Protein AF-0000000071654210 (afdb_homodimer)

Foldseek 3Di:
DDDDPDDDDYDDDPDDDDDDDDDDDDDDDDDPDDDPDDPDDPPPDPPPPPQDQDDDDPDDDDDDDDDDDPPVCPPPPPCPPVPSDRDGDDDPVVVLVVLLVVDDPPDDAQWQWKAKVVVGDIDRRPSPLDDDCQFCCNQPQLKFKFKFWQAQQWTFQVVLRLVLRVVLCVLSVADDPDDSVVVVVVQLVRSQNSVARTFMKMKMKTLAGAGNDPDSPRHDHIMIMMITGHDDDDAAFDAWAEEAFPQDDDFQSNQQHRTPPLPSLVVQQVVQVVVPTGGHWYADPVQWTEATSAWWKWFQAPQQEIETEDRRRHHDAPLNVVLLVLCVVCCVVVNHVYYDYYTDGPVRRQNTQWMWTDHNRNHTHTHQYYNNRGRNVSHHDPVSVVSSVSSVCCVVPNDCSGIPGRDHPPPPPD/DDDDPDDPDDPDDPPPDDDDDDDDDDPDDPPPDPPDDDPDDPPPDPPPPPQDQDDDDDDDDDDDDDDDDPPVCPPPPPVPPCPSDRDGDDDPVRVLVVLLVVDDPPDDAQWQWKAKVVVGDMDRRPSPLDDDCQFCCNQPQLKFKFKFWQAQQWTFQVVLRLVLRVVLCVLSVADDPDDSVVVVVVQLVRSQNSVARTFMKMKMKTLAGAGNDPDSPRHDHIMIMMITGHDDDDAAFFAWAEEAFPQDDDFQSNQQHRTPPLPSLVVQQVVQVVVVTGGHWYADPVQWTEATSAWWKWFQAPQQEIETEDRRRHHDAPLNVVLLVLCVVCCVVVNHVYYDYYTDGPVRRQNTQWMWTDHNRNHTHTHQYYNNRGRNVSHHDPVSVVSSVSSVCCVVPNDCSGIPGRDHPPPPPD

Radius of gyration: 34.16 Å; Cα contacts (8 Å, |Δi|>4): 1546; chains: 2; bounding box: 96×134×103 Å

Nearest PDB structures (foldseek):
  5mqz-assembly1_B  TM=9.296E-01  e=2.530E-28  Archaeoglobus fulgidus DSM 4304
  5mr0-assembly1_D  TM=9.181E-01  e=2.196E-27  Archaeoglobus fulgidus DSM 4304
  5cm0-assembly1_A-2  TM=9.389E-01  e=8.541E-26  Geoglobus acetivorans
  8xiy-assembly1_B  TM=8.445E-01  e=4.763E-24  Aspergillus terreus NIH2624
  1i1k-assembly1_A  TM=9.042E-01  e=1.343E-21  Escherichia coli

Structure (mmCIF, N/CA/C/O backbone):
data_AF-0000000071654210-model_v1
#
loop_
_entity.id
_entity.type
_entity.pdbx_description
1 polymer 'D-amino-acid transaminase, chloroplastic'
#
loop_
_atom_site.group_PDB
_atom_site.id
_atom_site.type_symbol
_atom_site.label_atom_id
_atom_site.label_alt_id
_atom_site.label_comp_id
_atom_site.label_asym_id
_atom_site.label_entity_id
_atom_site.label_seq_id
_atom_site.pdbx_PDB_ins_code
_atom_site.Cartn_x
_atom_site.Cartn_y
_atom_site.Cartn_z
_atom_site.occupancy
_atom_site.B_iso_or_equiv
_atom_site.auth_seq_id
_atom_site.auth_comp_id
_atom_site.auth_asym_id
_atom_site.auth_atom_id
_atom_site.pdbx_PDB_model_num
ATOM 1 N N . MET A 1 1 ? -23.156 -65 -15.125 1 17.06 1 MET A N 1
ATOM 2 C CA . MET A 1 1 ? -22.891 -66.188 -14.289 1 17.06 1 MET A CA 1
ATOM 3 C C . MET A 1 1 ? -21.594 -66 -13.516 1 17.06 1 MET A C 1
ATOM 5 O O . MET A 1 1 ? -20.797 -65.125 -13.797 1 17.06 1 MET A O 1
ATOM 9 N N . GLY A 1 2 ? -20.969 -67.25 -13.336 1 17.05 2 GLY A N 1
ATOM 10 C CA . GLY A 1 2 ? -20.312 -67.938 -12.219 1 17.05 2 GLY A CA 1
ATOM 11 C C . GLY A 1 2 ? -18.938 -67.375 -11.922 1 17.05 2 GLY A C 1
ATOM 12 O O . GLY A 1 2 ? -18.781 -66.438 -11.094 1 17.05 2 GLY A O 1
ATOM 13 N N . GLY A 1 3 ? -18 -68.188 -12.242 1 15.52 3 GLY A N 1
ATOM 14 C CA . GLY A 1 3 ? -17.156 -68.875 -11.281 1 15.52 3 GLY A CA 1
ATOM 15 C C . GLY A 1 3 ? -15.961 -68.062 -10.828 1 15.52 3 GLY A C 1
ATOM 16 O O . GLY A 1 3 ? -15.633 -67.062 -11.43 1 15.52 3 GLY A O 1
ATOM 17 N N . ALA A 1 4 ? -15.055 -68.875 -10.125 1 16.25 4 ALA A N 1
ATOM 18 C CA . ALA A 1 4 ? -14.328 -69.125 -8.883 1 16.25 4 ALA A CA 1
ATOM 19 C C . ALA A 1 4 ? -12.867 -68.75 -9 1 16.25 4 ALA A C 1
ATOM 21 O O . ALA A 1 4 ? -12.078 -68.938 -8.07 1 16.25 4 ALA A O 1
ATOM 22 N N . LEU A 1 5 ? -12.336 -68.438 -10.211 1 17 5 LEU A N 1
ATOM 23 C CA . LEU A 1 5 ? -10.984 -68.938 -10.234 1 17 5 LEU A CA 1
ATOM 24 C C . LEU A 1 5 ? -10.141 -68.375 -9.109 1 17 5 LEU A C 1
ATOM 26 O O . LEU A 1 5 ? -9.961 -67.188 -9.039 1 17 5 LEU A O 1
ATOM 30 N N . GLN A 1 6 ? -9.922 -69.188 -8.109 1 16.11 6 GLN A N 1
ATOM 31 C CA . GLN A 1 6 ? -9.406 -69.125 -6.742 1 16.11 6 GLN A CA 1
ATOM 32 C C . GLN A 1 6 ? -7.938 -68.688 -6.719 1 16.11 6 GLN A C 1
ATOM 34 O O . GLN A 1 6 ? -7.559 -67.812 -5.965 1 16.11 6 GLN A O 1
ATOM 39 N N . PRO A 1 7 ? -6.938 -69.688 -6.98 1 15.55 7 PRO A N 1
ATOM 40 C CA . PRO A 1 7 ? -6.156 -70.125 -5.828 1 15.55 7 PRO A CA 1
ATOM 41 C C . PRO A 1 7 ? -4.996 -69.188 -5.492 1 15.55 7 PRO A C 1
ATOM 43 O O . PRO A 1 7 ? -4.688 -68.312 -6.27 1 15.55 7 PRO A O 1
ATOM 46 N N . LYS A 1 8 ? -3.871 -70 -5.129 1 16.58 8 LYS A N 1
ATOM 47 C CA . LYS A 1 8 ? -3.102 -70.188 -3.902 1 16.58 8 LYS A CA 1
ATOM 48 C C . LYS A 1 8 ? -1.84 -69.312 -3.902 1 16.58 8 LYS A C 1
ATOM 50 O O . LYS A 1 8 ? -1.583 -68.562 -2.947 1 16.58 8 LYS A O 1
ATOM 55 N N . PRO A 1 9 ? -0.478 -69.938 -4.277 1 15.3 9 PRO A N 1
ATOM 56 C CA . PRO A 1 9 ? 0.42 -70.312 -3.189 1 15.3 9 PRO A CA 1
ATOM 57 C C . PRO A 1 9 ? 1.527 -69.312 -2.938 1 15.3 9 PRO A C 1
ATOM 59 O O . PRO A 1 9 ? 1.704 -68.812 -1.807 1 15.3 9 PRO A O 1
ATOM 62 N N . ASN A 1 10 ? 2.789 -69.562 -3.502 1 15.08 10 ASN A N 1
ATOM 63 C CA . ASN A 1 10 ? 3.947 -70.125 -2.812 1 15.08 10 ASN A CA 1
ATOM 64 C C . ASN A 1 10 ? 4.938 -69.062 -2.408 1 15.08 10 ASN A C 1
ATOM 66 O O . ASN A 1 10 ? 4.82 -67.938 -2.85 1 15.08 10 ASN A O 1
ATOM 70 N N . ALA A 1 11 ? 6.328 -69.125 -2.955 1 15.46 11 ALA A N 1
ATOM 71 C CA . ALA A 1 11 ? 7.496 -69.625 -2.229 1 15.46 11 ALA A CA 1
ATOM 72 C C . ALA A 1 11 ? 8.352 -68.438 -1.712 1 15.46 11 ALA A C 1
ATOM 74 O O . ALA A 1 11 ? 8.664 -68.375 -0.52 1 15.46 11 ALA A O 1
ATOM 75 N N . MET A 1 12 ? 9.531 -68.125 -2.379 1 16.03 12 MET A N 1
ATOM 76 C CA . MET A 1 12 ? 10.812 -68.438 -1.776 1 16.03 12 MET A CA 1
ATOM 77 C C . MET A 1 12 ? 11.352 -67.312 -0.93 1 16.03 12 MET A C 1
ATOM 79 O O . MET A 1 12 ? 11.219 -66.125 -1.306 1 16.03 12 MET A O 1
ATOM 83 N N . PRO A 1 13 ? 11.82 -67.625 0.322 1 17.25 13 PRO A N 1
ATOM 84 C CA . PRO A 1 13 ? 12.289 -67 1.553 1 17.25 13 PRO A CA 1
ATOM 85 C C . PRO A 1 13 ? 13.633 -66.25 1.373 1 17.25 13 PRO A C 1
ATOM 87 O O . PRO A 1 13 ? 14.141 -65.688 2.314 1 17.25 13 PRO A O 1
ATOM 90 N N . LEU A 1 14 ? 14.055 -65.938 0.169 1 16.52 14 LEU A N 1
ATOM 91 C CA . LEU A 1 14 ? 15.508 -66 0.248 1 16.52 14 LEU A CA 1
ATOM 92 C C . LEU A 1 14 ? 16.047 -65.188 1.408 1 16.52 14 LEU A C 1
ATOM 94 O O . LEU A 1 14 ? 15.719 -64 1.553 1 16.52 14 LEU A O 1
ATOM 98 N N . SER A 1 15 ? 16.828 -65.938 2.258 1 15.2 15 SER A N 1
ATOM 99 C CA . SER A 1 15 ? 17.453 -65.875 3.576 1 15.2 15 SER A CA 1
ATOM 100 C C . SER A 1 15 ? 18.531 -64.812 3.67 1 15.2 15 SER A C 1
ATOM 102 O O . SER A 1 15 ? 18.688 -64.188 4.723 1 15.2 15 SER A O 1
ATOM 104 N N . LEU A 1 16 ? 19.438 -64.688 2.693 1 15.55 16 LEU A N 1
ATOM 105 C CA . LEU A 1 16 ? 20.734 -65.062 3.223 1 15.55 16 LEU A CA 1
ATOM 106 C C . LEU A 1 16 ? 21.219 -64.062 4.258 1 15.55 16 LEU A C 1
ATOM 108 O O . LEU A 1 16 ? 20.75 -62.938 4.301 1 15.55 16 LEU A O 1
ATOM 112 N N . VAL A 1 17 ? 22.594 -63.781 4.172 1 15.71 17 VAL A N 1
ATOM 113 C CA . VAL A 1 17 ? 23.75 -64.062 5.016 1 15.71 17 VAL A CA 1
ATOM 114 C C . VAL A 1 17 ? 24.047 -62.844 5.891 1 15.71 17 VAL A C 1
ATOM 116 O O . VAL A 1 17 ? 23.672 -61.719 5.547 1 15.71 17 VAL A O 1
ATOM 119 N N . SER A 1 18 ? 25.031 -63 6.816 1 14.62 18 SER A N 1
ATOM 120 C CA . SER A 1 18 ? 25.391 -62.938 8.227 1 14.62 18 SER A CA 1
ATOM 121 C C . SER A 1 18 ? 26.094 -61.625 8.562 1 14.62 18 SER A C 1
ATOM 123 O O . SER A 1 18 ? 25.703 -60.938 9.5 1 14.62 18 SER A O 1
ATOM 125 N N . LYS A 1 19 ? 27.562 -61.656 8.336 1 15.91 19 LYS A N 1
ATOM 126 C CA . LYS A 1 19 ? 28.438 -61.656 9.508 1 15.91 19 LYS A CA 1
ATOM 127 C C . LYS A 1 19 ? 28.562 -60.25 10.102 1 15.91 19 LYS A C 1
ATOM 129 O O . LYS A 1 19 ? 28.422 -59.25 9.398 1 15.91 19 LYS A O 1
ATOM 134 N N . PRO A 1 20 ? 29.391 -60.188 11.258 1 16.3 20 PRO A N 1
ATOM 135 C CA . PRO A 1 20 ? 29.422 -59.5 12.547 1 16.3 20 PRO A CA 1
ATOM 136 C C . PRO A 1 20 ? 30.266 -58.25 12.516 1 16.3 20 PRO A C 1
ATOM 138 O O . PRO A 1 20 ? 30.172 -57.406 13.422 1 16.3 20 PRO A O 1
ATOM 141 N N . PHE A 1 21 ? 30.938 -57.781 11.453 1 16.17 21 PHE A N 1
ATOM 142 C CA . PHE A 1 21 ? 32.344 -57.594 11.797 1 16.17 21 PHE A CA 1
ATOM 143 C C . PHE A 1 21 ? 32.5 -56.531 12.891 1 16.17 21 PHE A C 1
ATOM 145 O O . PHE A 1 21 ? 31.641 -55.656 13.016 1 16.17 21 PHE A O 1
ATOM 152 N N . LEU A 1 22 ? 33.75 -56.5 13.359 1 16.22 22 LEU A N 1
ATOM 153 C CA . LEU A 1 22 ? 34.594 -56.344 14.547 1 16.22 22 LEU A CA 1
ATOM 154 C C . LEU A 1 22 ? 34.781 -54.875 14.891 1 16.22 22 LEU A C 1
ATOM 156 O O . LEU A 1 22 ? 34.781 -54 14.008 1 16.22 22 LEU A O 1
ATOM 160 N N . SER A 1 23 ? 35 -54.594 16.25 1 16.67 23 SER A N 1
ATOM 161 C CA . SER A 1 23 ? 34.906 -53.625 17.312 1 16.67 23 SER A CA 1
ATOM 162 C C . SER A 1 23 ? 36.094 -52.656 17.281 1 16.67 23 SER A C 1
ATOM 164 O O . SER A 1 23 ? 36.125 -51.656 18 1 16.67 23 SER A O 1
ATOM 166 N N . PRO A 1 24 ? 37.062 -52.594 16.266 1 16.7 24 PRO A N 1
ATOM 167 C CA . PRO A 1 24 ? 38.281 -52.531 17.062 1 16.7 24 PRO A CA 1
ATOM 168 C C . PRO A 1 24 ? 38.344 -51.25 17.891 1 16.7 24 PRO A C 1
ATOM 170 O O . PRO A 1 24 ? 37.719 -50.25 17.547 1 16.7 24 PRO A O 1
ATOM 173 N N . PRO A 1 25 ? 39.219 -51.406 19.016 1 16.83 25 PRO A N 1
ATOM 174 C CA . PRO A 1 25 ? 39.375 -50.75 20.328 1 16.83 25 PRO A CA 1
ATOM 175 C C . PRO A 1 25 ? 39.906 -49.344 20.234 1 16.83 25 PRO A C 1
ATOM 177 O O . PRO A 1 25 ? 39.281 -48.406 20.734 1 16.83 25 PRO A O 1
ATOM 180 N N . PHE A 1 26 ? 41.219 -49.188 20.734 1 16.25 26 PHE A N 1
ATOM 181 C CA . PHE A 1 26 ? 41.75 -48.625 21.969 1 16.25 26 PHE A CA 1
ATOM 182 C C . PHE A 1 26 ? 42.406 -47.281 21.703 1 16.25 26 PHE A C 1
ATOM 184 O O . PHE A 1 26 ? 42.5 -46.438 22.594 1 16.25 26 PHE A O 1
ATOM 191 N N . LEU A 1 27 ? 42.969 -47 20.5 1 16.14 27 LEU A N 1
ATOM 192 C CA . LEU A 1 27 ? 44.312 -46.594 20.797 1 16.14 27 LEU A CA 1
ATOM 193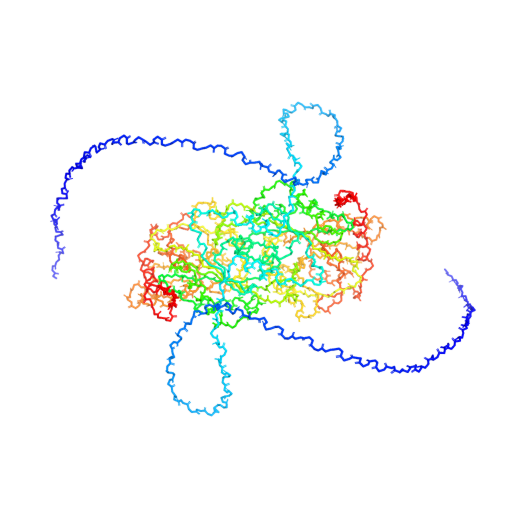 C C . LEU A 1 27 ? 44.344 -45.25 21.516 1 16.14 27 LEU A C 1
ATOM 195 O O . LEU A 1 27 ? 43.438 -44.438 21.328 1 16.14 27 LEU A O 1
ATOM 199 N N . GLN A 1 28 ? 45.656 -44.906 21.953 1 15.33 28 GLN A N 1
ATOM 200 C CA . GLN A 1 28 ? 46.438 -44.344 23.031 1 15.33 28 GLN A CA 1
ATOM 201 C C . GLN A 1 28 ? 46.5 -42.812 22.922 1 15.33 28 GLN A C 1
ATOM 203 O O . GLN A 1 28 ? 46.188 -42.125 23.875 1 15.33 28 GLN A O 1
ATOM 208 N N . ARG A 1 29 ? 47.875 -42.344 22.766 1 15.48 29 ARG A N 1
ATOM 209 C CA . ARG A 1 29 ? 48.688 -41.625 23.75 1 15.48 29 ARG A CA 1
ATOM 210 C C . ARG A 1 29 ? 48.5 -40.125 23.625 1 15.48 29 ARG A C 1
ATOM 212 O O . ARG A 1 29 ? 48.219 -39.438 24.625 1 15.48 29 ARG A O 1
ATOM 219 N N . SER A 1 30 ? 49.406 -39.531 22.781 1 15.34 30 SER A N 1
ATOM 220 C CA . SER A 1 30 ? 50.5 -38.719 23.312 1 15.34 30 SER A CA 1
ATOM 221 C C . SER A 1 30 ? 50.125 -37.219 23.328 1 15.34 30 SER A C 1
ATOM 223 O O . SER A 1 30 ? 49.312 -36.781 22.5 1 15.34 30 SER A O 1
ATOM 225 N N . LYS A 1 31 ? 50.75 -36.594 24.359 1 17.05 31 LYS A N 1
ATOM 226 C CA . LYS A 1 31 ? 50.719 -35.344 25.125 1 17.05 31 LYS A CA 1
ATOM 227 C C . LYS A 1 31 ? 51.25 -34.156 24.297 1 17.05 31 LYS A C 1
ATOM 229 O O . LYS A 1 31 ? 51.438 -33.062 24.828 1 17.05 31 LYS A O 1
ATOM 234 N N . LEU A 1 32 ? 51.156 -34.156 22.938 1 17.84 32 LEU A N 1
ATOM 235 C CA . LEU A 1 32 ? 52.188 -33.188 22.609 1 17.84 32 LEU A CA 1
ATOM 236 C C . LEU A 1 32 ? 51.875 -31.828 23.219 1 17.84 32 LEU A C 1
ATOM 238 O O . LEU A 1 32 ? 50.812 -31.266 23.016 1 17.84 32 LEU A O 1
ATOM 242 N N . PRO A 1 33 ? 52.781 -31.453 24.156 1 16.56 33 PRO A N 1
ATOM 243 C CA . PRO A 1 33 ? 52.656 -30.297 25.047 1 16.56 33 PRO A CA 1
ATOM 244 C C . PRO A 1 33 ? 52.719 -28.969 24.312 1 16.56 33 PRO A C 1
ATOM 246 O O . PRO A 1 33 ? 52.062 -28 24.734 1 16.56 33 PRO A O 1
ATOM 249 N N . SER A 1 34 ? 53.406 -28.891 23.141 1 19.02 34 SER A N 1
ATOM 250 C CA . SER A 1 34 ? 54.375 -27.812 23.328 1 19.02 34 SER A CA 1
ATOM 251 C C . SER A 1 34 ? 53.688 -26.469 23.469 1 19.02 34 SER A C 1
ATOM 253 O O . SER A 1 34 ? 52.594 -26.266 22.938 1 19.02 34 SER A O 1
ATOM 255 N N . GLN A 1 35 ? 54.375 -25.594 24.156 1 18.14 35 GLN A N 1
ATOM 256 C CA . GLN A 1 35 ? 54.281 -24.375 24.938 1 18.14 35 GLN A CA 1
ATOM 257 C C . GLN A 1 35 ? 54.188 -23.141 24.047 1 18.14 35 GLN A C 1
ATOM 259 O O . GLN A 1 35 ? 54.094 -22.016 24.531 1 18.14 35 GLN A O 1
ATOM 264 N N . LEU A 1 36 ? 53.875 -23.312 22.734 1 20.39 36 LEU A N 1
ATOM 265 C CA . LEU A 1 36 ? 54.5 -22.094 22.219 1 20.39 36 LEU A CA 1
ATOM 266 C C . LEU A 1 36 ? 53.844 -20.859 22.828 1 20.39 36 LEU A C 1
ATOM 268 O O . LEU A 1 36 ? 52.625 -20.844 23.078 1 20.39 36 LEU A O 1
ATOM 272 N N . PRO A 1 37 ? 54.75 -19.875 23.141 1 20.47 37 PRO A N 1
ATOM 273 C CA . PRO A 1 37 ? 54.594 -18.672 23.969 1 20.47 37 PRO A CA 1
ATOM 274 C C . PRO A 1 37 ? 53.625 -17.672 23.359 1 20.47 37 PRO A C 1
ATOM 276 O O . PRO A 1 37 ? 53.344 -17.703 22.156 1 20.47 37 PRO A O 1
ATOM 279 N N . PRO A 1 38 ? 52.969 -16.938 24.188 1 20.91 38 PRO A N 1
ATOM 280 C CA . PRO A 1 38 ? 51.781 -16.062 24.062 1 20.91 38 PRO A CA 1
ATOM 281 C C . PRO A 1 38 ? 52.094 -14.789 23.281 1 20.91 38 PRO A C 1
ATOM 283 O O . PRO A 1 38 ? 53.062 -14.086 23.578 1 20.91 38 PRO A O 1
ATOM 286 N N . PRO A 1 39 ? 52.125 -14.891 21.906 1 21.27 39 PRO A N 1
ATOM 287 C CA . PRO A 1 39 ? 52.656 -13.625 21.375 1 21.27 39 PRO A CA 1
ATOM 288 C C . PRO A 1 39 ? 51.969 -12.414 22 1 21.27 39 PRO A C 1
ATOM 290 O O . PRO A 1 39 ? 50.844 -12.516 22.5 1 21.27 39 PRO A O 1
ATOM 293 N N . PRO A 1 40 ? 52.75 -11.289 22.062 1 19.41 40 PRO A N 1
ATOM 294 C CA . PRO A 1 40 ? 52.562 -10.039 22.797 1 19.41 40 PRO A CA 1
ATOM 295 C C . PRO A 1 40 ? 51.344 -9.242 22.297 1 19.41 40 PRO A C 1
ATOM 297 O O . PRO A 1 40 ? 50.906 -9.414 21.156 1 19.41 40 PRO A O 1
ATOM 300 N N . ARG A 1 41 ? 50.688 -8.484 23.172 1 18.78 41 ARG A N 1
ATOM 301 C CA . ARG A 1 41 ? 49.438 -7.723 23.375 1 18.78 41 ARG A CA 1
ATOM 302 C C . ARG A 1 41 ? 49.469 -6.441 22.547 1 18.78 41 ARG A C 1
ATOM 304 O O . ARG A 1 41 ? 50.25 -5.531 22.812 1 18.78 41 ARG A O 1
ATOM 311 N N . LEU A 1 42 ? 49.75 -6.516 21.219 1 19.05 42 LEU A N 1
ATOM 312 C CA . LEU A 1 42 ? 49.844 -5.137 20.75 1 19.05 42 LEU A CA 1
ATOM 313 C C . LEU A 1 42 ? 48.562 -4.363 21.047 1 19.05 42 LEU A C 1
ATOM 315 O O . LEU A 1 42 ? 47.469 -4.879 20.859 1 19.05 42 LEU A O 1
ATOM 319 N N . ARG A 1 43 ? 48.688 -3.256 21.812 1 18.73 43 ARG A N 1
ATOM 320 C CA . ARG A 1 43 ? 47.781 -2.234 22.359 1 18.73 43 ARG A CA 1
ATOM 321 C C . ARG A 1 43 ? 47.125 -1.436 21.234 1 18.73 43 ARG A C 1
ATOM 323 O O . ARG A 1 43 ? 47.812 -0.742 20.484 1 18.73 43 ARG A O 1
ATOM 330 N N . ILE A 1 44 ? 46.406 -2.096 20.312 1 19.34 44 ILE A N 1
ATOM 331 C CA . ILE A 1 44 ? 45.906 -1.124 19.359 1 19.34 44 ILE A CA 1
ATOM 332 C C . ILE A 1 44 ? 45.031 -0.1 20.062 1 19.34 44 ILE A C 1
ATOM 334 O O . ILE A 1 44 ? 44.188 -0.465 20.875 1 19.34 44 ILE A O 1
ATOM 338 N N . SER A 1 45 ? 45.469 1.157 20.109 1 19.56 45 SER A N 1
ATOM 339 C CA . SER A 1 45 ? 44.938 2.426 20.578 1 19.56 45 SER A CA 1
ATOM 340 C C . SER A 1 45 ? 43.594 2.75 19.891 1 19.56 45 SER A C 1
ATOM 342 O O . SER A 1 45 ? 43.531 2.711 18.656 1 19.56 45 SER A O 1
ATOM 344 N N . SER A 1 46 ? 42.5 2.322 20.438 1 20.27 46 SER A N 1
ATOM 345 C CA . SER A 1 46 ? 41.125 2.582 20 1 20.27 46 SER A CA 1
ATOM 346 C C . SER A 1 46 ? 40.812 4.078 19.969 1 20.27 46 SER A C 1
ATOM 348 O O . SER A 1 46 ? 40.938 4.766 20.984 1 20.27 46 SER A O 1
ATOM 350 N N . SER A 1 47 ? 41.25 4.719 18.906 1 20.72 47 SER A N 1
ATOM 351 C CA . SER A 1 47 ? 40.812 6.105 18.781 1 20.72 47 SER A CA 1
ATOM 352 C C . SER A 1 47 ? 39.281 6.211 18.797 1 20.72 47 SER A C 1
ATOM 354 O O . SER A 1 47 ? 38.625 5.57 18 1 20.72 47 SER A O 1
ATOM 356 N N . SER A 1 48 ? 38.688 6.379 19.953 1 21.69 48 SER A N 1
ATOM 357 C CA . SER A 1 48 ? 37.281 6.594 20.266 1 21.69 48 SER A CA 1
ATOM 358 C C . SER A 1 48 ? 36.719 7.801 19.516 1 21.69 48 SER A C 1
ATOM 360 O O . SER A 1 48 ? 37.188 8.922 19.703 1 21.69 48 SER A O 1
ATOM 362 N N . SER A 1 49 ? 36.406 7.664 18.25 1 23.03 49 SER A N 1
ATOM 363 C CA . SER A 1 49 ? 35.656 8.781 17.641 1 23.03 49 SER A CA 1
ATOM 364 C C . SER A 1 49 ? 34.406 9.109 18.438 1 23.03 49 SER A C 1
ATOM 366 O O . SER A 1 49 ? 33.594 8.227 18.719 1 23.03 49 SER A O 1
ATOM 368 N N . SER A 1 50 ? 34.406 10.102 19.281 1 24.33 50 SER A N 1
ATOM 369 C CA . SER A 1 50 ? 33.406 10.695 20.156 1 24.33 50 SER A CA 1
ATOM 370 C C . SER A 1 50 ? 32.188 11.125 19.375 1 24.33 50 SER A C 1
ATOM 372 O O . SER A 1 50 ? 32.25 12.023 18.547 1 24.33 50 SER A O 1
ATOM 374 N N . SER A 1 51 ? 31.312 10.172 18.984 1 29.5 51 SER A N 1
ATOM 375 C CA . SER A 1 51 ? 30 10.578 18.469 1 29.5 51 SER A CA 1
ATOM 376 C C . SER A 1 51 ? 29.266 11.461 19.469 1 29.5 51 SER A C 1
ATOM 378 O O . SER A 1 51 ? 29.094 11.094 20.625 1 29.5 51 SER A O 1
ATOM 380 N N . SER A 1 52 ? 29.266 12.758 19.297 1 28.25 52 SER A N 1
ATOM 381 C CA . SER A 1 52 ? 28.703 13.805 20.141 1 28.25 52 SER A CA 1
ATOM 382 C C . SER A 1 52 ? 27.219 13.594 20.359 1 28.25 52 SER A C 1
ATOM 384 O O . SER A 1 52 ? 26.438 13.531 19.391 1 28.25 52 SER A O 1
ATOM 386 N N . CYS A 1 53 ? 26.875 12.797 21.328 1 33.41 53 CYS A N 1
ATOM 387 C CA . CYS A 1 53 ? 25.5 12.688 21.781 1 33.41 53 CYS A CA 1
ATOM 388 C C . CYS A 1 53 ? 24.969 14.031 22.281 1 33.41 53 CYS A C 1
ATOM 390 O O . CYS A 1 53 ? 25.641 14.711 23.062 1 33.41 53 CYS A O 1
ATOM 392 N N . LEU A 1 54 ? 24.062 14.664 21.719 1 30.73 54 LEU A N 1
ATOM 393 C CA . LEU A 1 54 ? 23.484 15.93 22.141 1 30.73 54 LEU A CA 1
ATOM 394 C C . LEU A 1 54 ? 22.734 15.758 23.469 1 30.73 54 LEU A C 1
ATOM 396 O O . LEU A 1 54 ? 21.844 14.914 23.578 1 30.73 54 LEU A O 1
ATOM 400 N N . PRO A 1 55 ? 23.281 16.062 24.625 1 28.69 55 PRO A N 1
ATOM 401 C CA . PRO A 1 55 ? 22.672 15.891 25.938 1 28.69 55 PRO A CA 1
ATOM 402 C C . PRO A 1 55 ? 21.391 16.719 26.109 1 28.69 55 PRO A C 1
ATOM 404 O O . PRO A 1 55 ? 21.406 17.938 25.875 1 28.69 55 PRO A O 1
ATOM 407 N N . PHE A 1 56 ? 20.172 16.25 25.828 1 29.5 56 PHE A N 1
ATOM 408 C CA . PHE A 1 56 ? 18.953 17 26.078 1 29.5 56 PHE A CA 1
ATOM 409 C C . PHE A 1 56 ? 18.609 16.984 27.562 1 29.5 56 PHE A C 1
ATOM 411 O O . PHE A 1 56 ? 18.562 15.922 28.188 1 29.5 56 PHE A O 1
ATOM 418 N N . ALA A 1 57 ? 18.719 18.109 28.328 1 24.7 57 ALA A N 1
ATOM 419 C CA . ALA A 1 57 ? 18.453 18.328 29.75 1 24.7 57 ALA A CA 1
ATOM 420 C C . ALA A 1 57 ? 16.969 18.203 30.062 1 24.7 57 ALA A C 1
ATOM 422 O O . ALA A 1 57 ? 16.156 18.953 29.531 1 24.7 57 ALA A O 1
ATOM 423 N N . ALA A 1 58 ? 16.438 17.016 30.406 1 28.05 58 ALA A N 1
ATOM 424 C CA . ALA A 1 58 ? 15.055 16.781 30.844 1 28.05 58 ALA A CA 1
ATOM 425 C C . ALA A 1 58 ? 14.781 17.484 32.188 1 28.05 58 ALA A C 1
ATOM 427 O O . ALA A 1 58 ? 15.531 17.297 33.156 1 28.05 58 ALA A O 1
ATOM 428 N N . SER A 1 59 ? 14 18.547 32.219 1 22.86 59 SER A N 1
ATOM 429 C CA . SER A 1 59 ? 13.602 19.25 33.438 1 22.86 59 SER A CA 1
ATOM 430 C C . SER A 1 59 ? 12.695 18.391 34.312 1 22.86 59 SER A C 1
ATOM 432 O O . SER A 1 59 ? 11.773 17.75 33.812 1 22.86 59 SER A O 1
ATOM 434 N N . THR A 1 60 ? 13.086 17.938 35.469 1 23.39 60 THR A N 1
ATOM 435 C CA . THR A 1 60 ? 12.516 17.109 36.531 1 23.39 60 THR A CA 1
ATOM 436 C C . THR A 1 60 ? 11.289 17.781 37.156 1 23.39 60 THR A C 1
ATOM 438 O O . THR A 1 60 ? 11.391 18.859 37.719 1 23.39 60 THR A O 1
ATOM 441 N N . ALA A 1 61 ? 9.961 17.562 36.625 1 22.05 61 ALA A N 1
ATOM 442 C CA . ALA A 1 61 ? 8.758 18.062 37.281 1 22.05 61 ALA A CA 1
ATOM 443 C C . ALA A 1 61 ? 8.516 17.344 38.594 1 22.05 61 ALA A C 1
ATOM 445 O O . ALA A 1 61 ? 8.602 16.109 38.656 1 22.05 61 ALA A O 1
ATOM 446 N N . THR A 1 62 ? 8.469 17.969 39.75 1 21.41 62 THR A N 1
ATOM 447 C CA . THR A 1 62 ? 8.328 17.656 41.188 1 21.41 62 THR A CA 1
ATOM 448 C C . THR A 1 62 ? 6.941 17.078 41.469 1 21.41 62 THR A C 1
ATOM 450 O O . THR A 1 62 ? 5.93 17.75 41.281 1 21.41 62 THR A O 1
ATOM 453 N N . THR A 1 63 ? 6.711 15.703 41.281 1 21.17 63 THR A N 1
ATOM 454 C CA . THR A 1 63 ? 5.469 15.016 41.625 1 21.17 63 THR A CA 1
ATOM 455 C C . THR A 1 63 ? 5.188 15.109 43.125 1 21.17 63 THR A C 1
ATOM 457 O O . THR A 1 63 ? 6.055 14.812 43.938 1 21.17 63 THR A O 1
ATOM 460 N N . ILE A 1 64 ? 4.086 15.711 43.531 1 19.91 64 ILE A N 1
ATOM 461 C CA . ILE A 1 64 ? 3.545 15.875 44.875 1 19.91 64 ILE A CA 1
ATOM 462 C C . ILE A 1 64 ? 3.096 14.523 45.406 1 19.91 64 ILE A C 1
ATOM 464 O O . ILE A 1 64 ? 2.475 13.734 44.688 1 19.91 64 ILE A O 1
ATOM 468 N N . ASN A 1 65 ? 3.381 14.055 46.75 1 20.22 65 ASN A N 1
ATOM 469 C CA . ASN A 1 65 ? 3.6 12.906 47.625 1 20.22 65 ASN A CA 1
ATOM 470 C C . ASN A 1 65 ? 2.279 12.305 48.094 1 20.22 65 ASN A C 1
ATOM 472 O O . ASN A 1 65 ? 2.271 11.398 48.938 1 20.22 65 ASN A O 1
ATOM 476 N N . GLY A 1 66 ? 1 12.734 47.844 1 18.91 66 GLY A N 1
ATOM 477 C CA . GLY A 1 66 ? 0.201 12.461 49.031 1 18.91 66 GLY A CA 1
ATOM 478 C C . GLY A 1 66 ? -0.036 10.977 49.25 1 18.91 66 GLY A C 1
ATOM 479 O O . GLY A 1 66 ? 0.171 10.477 50.344 1 18.91 66 GLY A O 1
ATOM 480 N N . PHE A 1 67 ? -1.15 10.273 48.719 1 20.98 67 PHE A N 1
ATOM 481 C CA . PHE A 1 67 ? -2.031 9.344 49.406 1 20.98 67 PHE A CA 1
ATOM 482 C C . PHE A 1 67 ? -1.43 7.941 49.438 1 20.98 67 PHE A C 1
ATOM 484 O O . PHE A 1 67 ? -0.857 7.492 48.438 1 20.98 67 PHE A O 1
ATOM 491 N N . SER A 1 68 ? -1.303 7.227 50.688 1 21.31 68 SER A N 1
ATOM 492 C CA . SER A 1 68 ? -0.589 6.125 51.312 1 21.31 68 SER A CA 1
ATOM 493 C C . SER A 1 68 ? -1.105 4.777 50.812 1 21.31 68 SER A C 1
ATOM 495 O O . SER A 1 68 ? -0.674 3.727 51.312 1 21.31 68 SER A O 1
ATOM 497 N N . ASN A 1 69 ? -2.311 4.656 50.25 1 24.41 69 ASN A N 1
ATOM 498 C CA . ASN A 1 69 ? -2.883 3.324 50.406 1 24.41 69 ASN A CA 1
ATOM 499 C C . ASN A 1 69 ? -1.933 2.242 49.906 1 24.41 69 ASN A C 1
ATOM 501 O O . ASN A 1 69 ? -1.144 2.48 48.969 1 24.41 69 ASN A O 1
ATOM 505 N N . PHE A 1 70 ? -1.918 1.078 50.625 1 23.03 70 PHE A N 1
ATOM 506 C CA . PHE A 1 70 ? -1.027 -0.074 50.719 1 23.03 70 PHE A CA 1
ATOM 507 C C . PHE A 1 70 ? -0.964 -0.805 49.375 1 23.03 70 PHE A C 1
ATOM 509 O O . PHE A 1 70 ? -1.472 -1.921 49.25 1 23.03 70 PHE A O 1
ATOM 516 N N . ILE A 1 71 ? -1.687 -0.286 48.375 1 23.66 71 ILE A N 1
ATOM 517 C CA . ILE A 1 71 ? -1.683 -1.2 47.219 1 23.66 71 ILE A CA 1
ATOM 518 C C . ILE A 1 71 ? -0.257 -1.672 46.938 1 23.66 71 ILE A C 1
ATOM 520 O O . ILE A 1 71 ? 0.675 -0.865 46.906 1 23.66 71 ILE A O 1
ATOM 524 N N . SER A 1 72 ? -0.058 -2.984 47.406 1 25.39 72 SER A N 1
ATOM 525 C CA . SER A 1 72 ? 1.209 -3.627 47.062 1 25.39 72 SER A CA 1
ATOM 526 C C . SER A 1 72 ? 1.747 -3.127 45.719 1 25.39 72 SER A C 1
ATOM 528 O O . SER A 1 72 ? 1.12 -3.328 44.688 1 25.39 72 SER A O 1
ATOM 530 N N . HIS A 1 73 ? 2.191 -1.914 45.781 1 24.12 73 HIS A N 1
ATOM 531 C CA . HIS A 1 73 ? 2.744 -1.098 44.688 1 24.12 73 HIS A CA 1
ATOM 532 C C . HIS A 1 73 ? 3.893 -1.813 44 1 24.12 73 HIS A C 1
ATOM 534 O O . HIS A 1 73 ? 4.988 -1.927 44.562 1 24.12 73 HIS A O 1
ATOM 540 N N . GLN A 1 74 ? 3.508 -3.123 43.438 1 26.05 74 GLN A N 1
ATOM 541 C CA . GLN A 1 74 ? 4.625 -3.512 42.594 1 26.05 74 GLN A CA 1
ATOM 542 C C . GLN A 1 74 ? 5.297 -2.289 41.969 1 26.05 74 GLN A C 1
ATOM 544 O O . GLN A 1 74 ? 4.617 -1.393 41.469 1 26.05 74 GLN A O 1
ATOM 549 N N . GLN A 1 75 ? 6.41 -1.923 42.562 1 27.09 75 GLN A N 1
ATOM 550 C CA . GLN A 1 75 ? 7.184 -0.773 42.094 1 27.09 75 GLN A CA 1
ATOM 551 C C . GLN A 1 75 ? 7.168 -0.665 40.594 1 27.09 75 GLN A C 1
ATOM 553 O O . GLN A 1 75 ? 7.355 -1.661 39.875 1 27.09 75 GLN A O 1
ATOM 558 N N . PRO A 1 76 ? 6.273 0.24 40.062 1 30.66 76 PRO A N 1
ATOM 559 C CA . PRO A 1 76 ? 6.484 0.468 38.625 1 30.66 76 PRO A CA 1
ATOM 560 C C . PRO A 1 76 ? 7.953 0.385 38.25 1 30.66 76 PRO A C 1
ATOM 562 O O . PRO A 1 76 ? 8.82 0.89 38.938 1 30.66 76 PRO A O 1
ATOM 565 N N . GLY A 1 77 ? 8.367 -0.859 37.781 1 31.52 77 GLY A N 1
ATOM 566 C CA . GLY A 1 77 ? 9.742 -0.949 37.312 1 31.52 77 GLY A CA 1
ATOM 567 C C . GLY A 1 77 ? 10.312 0.386 36.875 1 31.52 77 GLY A C 1
ATOM 568 O O . GLY A 1 77 ? 9.57 1.272 36.438 1 31.52 77 GLY A O 1
ATOM 569 N N . GLU A 1 78 ? 11.352 0.822 37.5 1 32.38 78 GLU A N 1
ATOM 570 C CA . GLU A 1 78 ? 12.102 2.021 37.156 1 32.38 78 GLU A CA 1
ATOM 571 C C . GLU A 1 78 ? 12.055 2.289 35.656 1 32.38 78 GLU A C 1
ATOM 573 O O . GLU A 1 78 ? 12.328 1.394 34.844 1 32.38 78 GLU A O 1
ATOM 578 N N . ASP A 1 79 ? 11.062 3.027 35.25 1 33.66 79 ASP A N 1
ATOM 579 C CA . ASP A 1 79 ? 11.148 3.709 33.969 1 33.66 79 ASP A CA 1
ATOM 580 C C . ASP A 1 79 ? 12.594 4.062 33.625 1 33.66 79 ASP A C 1
ATOM 582 O O . ASP A 1 79 ? 13.008 5.215 33.781 1 33.66 79 ASP A O 1
ATOM 586 N N . LYS A 1 80 ? 13.5 3.318 34.375 1 35.88 80 LYS A N 1
ATOM 587 C CA . LYS A 1 80 ? 14.938 3.555 34.219 1 35.88 80 LYS A CA 1
ATOM 588 C C . LYS A 1 80 ? 15.32 3.855 32.781 1 35.88 80 LYS A C 1
ATOM 590 O O . LYS A 1 80 ? 16.406 4.348 32.5 1 35.88 80 LYS A O 1
ATOM 595 N N . GLY A 1 81 ? 14.844 3.043 31.922 1 36.59 81 GLY A N 1
ATOM 596 C CA . GLY A 1 81 ? 15.445 2.918 30.609 1 36.59 81 GLY A CA 1
ATOM 597 C C . GLY A 1 81 ? 15.219 4.133 29.719 1 36.59 81 GLY A C 1
ATOM 598 O O . GLY A 1 81 ? 15.258 4.035 28.5 1 36.59 81 GLY A O 1
ATOM 599 N N . THR A 1 82 ? 14.398 4.941 30.188 1 41.16 82 THR A N 1
ATOM 600 C CA . THR A 1 82 ? 14.492 6.07 29.266 1 41.16 82 THR A CA 1
ATOM 601 C C . THR A 1 82 ? 15.938 6.52 29.094 1 41.16 82 THR A C 1
ATOM 603 O O . THR A 1 82 ? 16.375 7.469 29.75 1 41.16 82 THR A O 1
ATOM 606 N N . ALA A 1 83 ? 16.906 5.68 29.312 1 41.41 83 ALA A N 1
ATOM 607 C CA . ALA A 1 83 ? 18.281 5.973 28.922 1 41.41 83 ALA A CA 1
ATOM 608 C C . ALA A 1 83 ? 18.312 6.934 27.734 1 41.41 83 ALA A C 1
ATOM 610 O O . ALA A 1 83 ? 17.438 6.895 26.875 1 41.41 83 ALA A O 1
ATOM 611 N N . ASP A 1 84 ? 19.062 8.039 27.812 1 59.66 84 ASP A N 1
ATOM 612 C CA . ASP A 1 84 ? 19.359 9.133 26.906 1 59.66 84 ASP A CA 1
ATOM 613 C C . ASP A 1 84 ? 19.609 8.625 25.484 1 59.66 84 ASP A C 1
ATOM 615 O O . ASP A 1 84 ? 20.734 8.242 25.156 1 59.66 84 ASP A O 1
ATOM 619 N N . LEU A 1 85 ? 18.641 8.023 24.891 1 80.5 85 LEU A N 1
ATOM 620 C CA . LEU A 1 85 ? 18.828 7.551 23.516 1 80.5 85 LEU A CA 1
ATOM 621 C C . LEU A 1 85 ? 19.391 8.648 22.641 1 80.5 85 LEU A C 1
ATOM 623 O O . LEU A 1 85 ? 18.859 9.758 22.594 1 80.5 85 LEU A O 1
ATOM 627 N N . CYS A 1 86 ? 20.594 8.539 22.375 1 90.62 86 CYS A N 1
ATOM 628 C CA . CYS A 1 86 ? 21.203 9.398 21.375 1 90.62 86 CYS A CA 1
ATOM 629 C C . CYS A 1 86 ? 21.188 8.734 20 1 90.62 86 CYS A C 1
ATOM 631 O O . CYS A 1 86 ? 21.812 7.688 19.797 1 90.62 86 CYS A O 1
ATOM 633 N N . VAL A 1 87 ? 20.484 9.32 19.109 1 96.06 87 VAL A N 1
ATOM 634 C CA . VAL A 1 87 ? 20.391 8.789 17.75 1 96.06 87 VAL A CA 1
ATOM 635 C C . VAL A 1 87 ? 21.562 9.289 16.906 1 96.06 87 VAL A C 1
ATOM 637 O O . VAL A 1 87 ? 21.734 10.492 16.719 1 96.06 87 VAL A O 1
ATOM 640 N N . PRO A 1 88 ? 22.406 8.484 16.438 1 97.06 88 PRO A N 1
ATOM 641 C CA . PRO A 1 88 ? 23.547 8.93 15.641 1 97.06 88 PRO A CA 1
ATOM 642 C C . PRO A 1 88 ? 23.156 9.508 14.289 1 97.06 88 PRO A C 1
ATOM 644 O O . PRO A 1 88 ? 22.141 9.086 13.711 1 97.06 88 PRO A O 1
ATOM 647 N N . VAL A 1 89 ? 23.906 10.445 13.844 1 97.56 89 VAL A N 1
ATOM 648 C CA . VAL A 1 89 ? 23.828 10.961 12.484 1 97.56 89 VAL A CA 1
ATOM 649 C C . VAL A 1 89 ? 24.953 10.375 11.641 1 97.56 89 VAL A C 1
ATOM 651 O O . VAL A 1 89 ? 26.125 10.594 11.938 1 97.56 89 VAL A O 1
ATOM 654 N N . TYR A 1 90 ? 24.609 9.711 10.578 1 97.12 90 TYR A N 1
ATOM 655 C CA . TYR A 1 90 ? 25.609 9.023 9.766 1 97.12 90 TYR A CA 1
ATOM 656 C C . TYR A 1 90 ? 25.875 9.781 8.477 1 97.12 90 TYR A C 1
ATOM 658 O O . TYR A 1 90 ? 24.953 10.328 7.859 1 97.12 90 TYR A O 1
ATOM 666 N N . SER A 1 91 ? 27.172 9.711 8.078 1 95.19 91 SER A N 1
ATOM 667 C CA . SER A 1 91 ? 27.531 10.133 6.727 1 95.19 91 SER A CA 1
ATOM 668 C C . SER A 1 91 ? 27 9.164 5.68 1 95.19 91 SER A C 1
ATOM 670 O O . SER A 1 91 ? 26.531 8.078 6.016 1 95.19 91 SER A O 1
ATOM 672 N N . SER A 1 92 ? 27.078 9.625 4.453 1 92.56 92 SER A N 1
ATOM 673 C CA . SER A 1 92 ? 26.625 8.766 3.363 1 92.56 92 SER A CA 1
ATOM 674 C C . SER A 1 92 ? 27.375 7.434 3.365 1 92.56 92 SER A C 1
ATOM 676 O O . SER A 1 92 ? 26.766 6.371 3.227 1 92.56 92 SER A O 1
ATOM 678 N N . SER A 1 93 ? 28.641 7.543 3.541 1 93.12 93 SER A N 1
ATOM 679 C CA . SER A 1 93 ? 29.453 6.332 3.533 1 93.12 93 SER A CA 1
ATOM 680 C C . SER A 1 93 ? 29.109 5.426 4.711 1 93.12 93 SER A C 1
ATOM 682 O O . SER A 1 93 ? 29.094 4.199 4.574 1 93.12 93 SER A O 1
ATOM 684 N N . GLU A 1 94 ? 28.844 6 5.871 1 95.25 94 GLU A N 1
ATOM 685 C CA . GLU A 1 94 ? 28.484 5.219 7.051 1 95.25 94 GLU A CA 1
ATOM 686 C C . GLU A 1 94 ? 27.141 4.523 6.855 1 95.25 94 GLU A C 1
ATOM 688 O O . GLU A 1 94 ? 26.953 3.387 7.293 1 95.25 94 GLU A O 1
ATOM 693 N N . VAL A 1 95 ? 26.234 5.184 6.207 1 95 95 VAL A N 1
ATOM 694 C CA . VAL A 1 95 ? 24.938 4.586 5.93 1 95 95 VAL A CA 1
ATOM 695 C C . VAL A 1 95 ? 25.109 3.34 5.062 1 95 95 VAL A C 1
ATOM 697 O O . VAL A 1 95 ? 24.562 2.279 5.371 1 95 95 VAL A O 1
ATOM 700 N N . VAL A 1 96 ? 25.875 3.48 4.004 1 92.62 96 VAL A N 1
ATOM 701 C CA . VAL A 1 96 ? 26.109 2.369 3.084 1 92.62 96 VAL A CA 1
ATOM 702 C C . VAL A 1 96 ? 26.766 1.213 3.828 1 92.62 96 VAL A C 1
ATOM 704 O O . VAL A 1 96 ? 26.391 0.053 3.645 1 92.62 96 VAL A O 1
ATOM 707 N N . GLU A 1 97 ? 27.703 1.532 4.691 1 93.31 97 GLU A N 1
ATOM 708 C CA . GLU A 1 97 ? 28.375 0.514 5.492 1 93.31 97 GLU A CA 1
ATOM 709 C C . GLU A 1 97 ? 27.391 -0.198 6.418 1 93.31 97 GLU A C 1
ATOM 711 O O . GLU A 1 97 ? 27.453 -1.418 6.582 1 93.31 97 GLU A O 1
ATOM 716 N N . LYS A 1 98 ? 26.547 0.563 7.016 1 94.19 98 LYS A N 1
ATOM 717 C CA . LYS A 1 98 ? 25.531 -0.012 7.895 1 94.19 98 LYS A CA 1
ATOM 718 C C . LYS A 1 98 ? 24.594 -0.938 7.125 1 94.19 98 LYS A C 1
ATOM 720 O O . LYS A 1 98 ? 24.219 -2.002 7.621 1 94.19 98 LYS A O 1
ATOM 725 N N . LEU A 1 99 ? 24.219 -0.531 5.938 1 92.81 99 LEU A N 1
ATOM 726 C CA . LEU A 1 99 ? 23.328 -1.341 5.102 1 92.81 99 LEU A CA 1
ATOM 727 C C . LEU A 1 99 ? 24.016 -2.648 4.707 1 92.81 99 LEU A C 1
ATOM 729 O O . LEU A 1 99 ? 23.406 -3.717 4.789 1 92.81 99 LEU A O 1
ATOM 733 N N . GLN A 1 100 ? 25.219 -2.545 4.285 1 90.62 100 GLN A N 1
ATOM 734 C CA . GLN A 1 100 ? 25.953 -3.73 3.871 1 90.62 100 GLN A CA 1
ATOM 735 C C . GLN A 1 100 ? 26.234 -4.648 5.059 1 90.62 100 GLN A C 1
ATOM 737 O O . GLN A 1 100 ? 26.328 -5.867 4.898 1 90.62 100 GLN A O 1
ATOM 742 N N . GLY A 1 101 ? 26.266 -4.082 6.223 1 88.5 101 GLY A N 1
ATOM 743 C CA . GLY A 1 101 ? 26.516 -4.848 7.43 1 88.5 101 GLY A CA 1
ATOM 744 C C . GLY A 1 101 ? 25.328 -5.691 7.859 1 88.5 101 GLY A C 1
ATOM 745 O O . GLY A 1 101 ? 25.484 -6.621 8.656 1 88.5 101 GLY A O 1
ATOM 746 N N . LYS A 1 102 ? 24.219 -5.402 7.383 1 84.44 102 LYS A N 1
ATOM 747 C CA . LYS A 1 102 ? 23.016 -6.141 7.734 1 84.44 102 LYS A CA 1
ATOM 748 C C . LYS A 1 102 ? 22.984 -7.496 7.031 1 84.44 102 LYS A C 1
ATOM 750 O O . LYS A 1 102 ? 22.203 -8.383 7.418 1 84.44 102 LYS A O 1
ATOM 755 N N . LEU A 1 103 ? 23.688 -7.586 5.996 1 77.38 103 LEU A N 1
ATOM 756 C CA . LEU A 1 103 ? 23.703 -8.828 5.234 1 77.38 103 LEU A CA 1
ATOM 757 C C . LEU A 1 103 ? 24.625 -9.859 5.898 1 77.38 103 LEU A C 1
ATOM 759 O O . LEU A 1 103 ? 25.672 -9.508 6.445 1 77.38 103 LEU A O 1
ATOM 763 N N . ARG A 1 104 ? 24.125 -11.016 6.078 1 62.72 104 ARG A N 1
ATOM 764 C CA . ARG A 1 104 ? 24.938 -12.117 6.586 1 62.72 104 ARG A CA 1
ATOM 765 C C . ARG A 1 104 ? 25.844 -12.68 5.496 1 62.72 104 ARG A C 1
ATOM 767 O O . ARG A 1 104 ? 25.359 -13.117 4.449 1 62.72 104 ARG A O 1
ATOM 774 N N . PRO A 1 105 ? 27.188 -12.555 5.738 1 56.66 105 PRO A N 1
ATOM 775 C CA . PRO A 1 105 ? 28.125 -12.961 4.695 1 56.66 105 PRO A CA 1
ATOM 776 C C . PRO A 1 105 ? 27.969 -14.43 4.309 1 56.66 105 PRO A C 1
ATOM 778 O O . PRO A 1 105 ? 28.297 -14.812 3.178 1 56.66 105 PRO A O 1
ATOM 781 N N . GLU A 1 106 ? 27.656 -15.375 5.184 1 50.03 106 GLU A N 1
ATOM 782 C CA . GLU A 1 106 ? 27.938 -16.797 4.992 1 50.03 106 GLU A CA 1
ATOM 783 C C . GLU A 1 106 ? 26.984 -17.406 3.967 1 50.03 106 GLU A C 1
ATOM 785 O O . GLU A 1 106 ? 27.266 -18.469 3.406 1 50.03 106 GLU A O 1
ATOM 790 N N . LYS A 1 107 ? 25.812 -17.031 3.852 1 58 107 LYS A N 1
ATOM 791 C CA . LYS A 1 107 ? 24.859 -17.703 2.971 1 58 107 LYS A CA 1
ATOM 792 C C . LYS A 1 107 ? 24.469 -16.797 1.804 1 58 107 LYS A C 1
ATOM 794 O O . LYS A 1 107 ? 24.422 -15.578 1.941 1 58 107 LYS A O 1
ATOM 799 N N . ARG A 1 108 ? 24.578 -17.484 0.622 1 74 108 ARG A N 1
ATOM 800 C CA . ARG A 1 108 ? 24.094 -16.766 -0.554 1 74 108 ARG A CA 1
ATOM 801 C C . ARG A 1 108 ? 22.688 -16.219 -0.332 1 74 108 ARG A C 1
ATOM 803 O O . ARG A 1 108 ? 21.766 -16.969 -0.038 1 74 108 ARG A O 1
ATOM 810 N N . HIS A 1 109 ? 22.609 -14.953 -0.452 1 87.5 109 HIS A N 1
ATOM 811 C CA . HIS A 1 109 ? 21.312 -14.289 -0.258 1 87.5 109 HIS A CA 1
ATOM 812 C C . HIS A 1 109 ? 20.328 -14.695 -1.337 1 87.5 109 HIS A C 1
ATOM 814 O O . HIS A 1 109 ? 20.688 -14.805 -2.512 1 87.5 109 HIS A O 1
ATOM 820 N N . PRO A 1 110 ? 19.109 -14.977 -1.03 1 93.5 110 PRO A N 1
ATOM 821 C CA . PRO A 1 110 ? 18.141 -15.414 -2.027 1 93.5 110 PRO A CA 1
ATOM 822 C C . PRO A 1 110 ? 17.891 -14.359 -3.109 1 93.5 110 PRO A C 1
ATOM 824 O O . PRO A 1 110 ? 17.516 -14.703 -4.234 1 93.5 110 PRO A O 1
ATOM 827 N N . TYR A 1 111 ? 18.078 -13.148 -2.793 1 96.62 111 TYR A N 1
ATOM 828 C CA . TYR A 1 111 ? 17.938 -12.094 -3.785 1 96.62 111 TYR A CA 1
ATOM 829 C C . TYR A 1 111 ? 19.172 -12.008 -4.672 1 96.62 111 TYR A C 1
ATOM 831 O O . TYR A 1 111 ? 20.234 -11.562 -4.223 1 96.62 111 TYR A O 1
ATOM 839 N N . ARG A 1 112 ? 19.016 -12.281 -5.906 1 97.12 112 ARG A N 1
ATOM 840 C CA . ARG A 1 112 ? 20.188 -12.492 -6.758 1 97.12 112 ARG A CA 1
ATOM 841 C C . ARG A 1 112 ? 20.5 -11.25 -7.586 1 97.12 112 ARG A C 1
ATOM 843 O O . ARG A 1 112 ? 21.656 -11.008 -7.934 1 97.12 112 ARG A O 1
ATOM 850 N N . ALA A 1 113 ? 19.484 -10.477 -7.957 1 98.12 113 ALA A N 1
ATOM 851 C CA . ALA A 1 113 ? 19.656 -9.273 -8.766 1 98.12 113 ALA A CA 1
ATOM 852 C C . ALA A 1 113 ? 18.406 -8.383 -8.68 1 98.12 113 ALA A C 1
ATOM 854 O O . ALA A 1 113 ? 17.297 -8.883 -8.523 1 98.12 113 ALA A O 1
ATOM 855 N N . MET A 1 114 ? 18.609 -7.113 -8.797 1 98.81 114 MET A N 1
ATOM 856 C CA . MET A 1 114 ? 17.516 -6.145 -8.867 1 98.81 114 MET A CA 1
ATOM 857 C C . MET A 1 114 ? 17.75 -5.148 -10 1 98.81 114 MET A C 1
ATOM 859 O O . MET A 1 114 ? 18.859 -4.676 -10.203 1 98.81 114 MET A O 1
ATOM 863 N N . TYR A 1 115 ? 16.75 -4.902 -10.742 1 98.75 115 TYR A N 1
ATOM 864 C CA . TYR A 1 115 ? 16.719 -3.773 -11.664 1 98.75 115 TYR A CA 1
ATOM 865 C C . TYR A 1 115 ? 15.938 -2.604 -11.078 1 98.75 115 TYR A C 1
ATOM 867 O O . TYR A 1 115 ? 14.914 -2.801 -10.43 1 98.75 115 TYR A O 1
ATOM 875 N N . SER A 1 116 ? 16.391 -1.416 -11.32 1 98.69 116 SER A N 1
ATOM 876 C CA . SER A 1 116 ? 15.664 -0.19 -11.008 1 98.69 116 SER A CA 1
ATOM 877 C C . SER A 1 116 ? 15.805 0.84 -12.125 1 98.69 116 SER A C 1
ATOM 879 O O . SER A 1 116 ? 16.922 1.192 -12.508 1 98.69 116 SER A O 1
ATOM 881 N N . SER A 1 117 ? 14.688 1.335 -12.602 1 97.56 117 SER A N 1
ATOM 882 C CA . SER A 1 117 ? 14.75 2.414 -13.578 1 97.56 117 SER A CA 1
ATOM 883 C C . SER A 1 117 ? 15.172 3.729 -12.93 1 97.56 117 SER A C 1
ATOM 885 O O . SER A 1 117 ? 15.531 4.684 -13.625 1 97.56 117 SER A O 1
ATOM 887 N N . PHE A 1 118 ? 15.117 3.77 -11.594 1 96.62 118 PHE A N 1
ATOM 888 C CA . PHE A 1 118 ? 15.508 4.98 -10.883 1 96.62 118 PHE A CA 1
ATOM 889 C C . PHE A 1 118 ? 17 5.27 -11.086 1 96.62 118 PHE A C 1
ATOM 891 O O . PHE A 1 118 ? 17.375 6.41 -11.352 1 96.62 118 PHE A O 1
ATOM 898 N N . PHE A 1 119 ? 17.859 4.273 -10.945 1 95.5 119 PHE A N 1
ATOM 899 C CA . PHE A 1 119 ? 19.266 4.477 -11.258 1 95.5 119 PHE A CA 1
ATOM 900 C C . PHE A 1 119 ? 19.625 3.84 -12.602 1 95.5 119 PHE A C 1
ATOM 902 O O . PHE A 1 119 ? 20.781 3.84 -13.008 1 95.5 119 PHE A O 1
ATOM 909 N N . ASP A 1 120 ? 18.641 3.268 -13.258 1 96 120 ASP A N 1
ATOM 910 C CA . ASP A 1 120 ? 18.688 2.781 -14.633 1 96 120 ASP A CA 1
ATOM 911 C C . ASP A 1 120 ? 19.734 1.676 -14.781 1 96 120 ASP A C 1
ATOM 913 O O . ASP A 1 120 ? 20.609 1.76 -15.641 1 96 120 ASP A O 1
ATOM 917 N N . GLY A 1 121 ? 19.578 0.627 -14.023 1 98 121 GLY A N 1
ATOM 918 C CA . GLY A 1 121 ? 20.5 -0.482 -14.109 1 98 121 GLY A CA 1
ATOM 919 C C . GLY A 1 121 ? 20.203 -1.6 -13.133 1 98 121 GLY A C 1
ATOM 920 O O . GLY A 1 121 ? 19.141 -1.592 -12.484 1 98 121 GLY A O 1
ATOM 921 N N . ILE A 1 122 ? 21.125 -2.613 -13.148 1 98.56 122 ILE A N 1
ATOM 922 C CA . ILE A 1 122 ? 21 -3.797 -12.305 1 98.56 122 ILE A CA 1
ATOM 923 C C . ILE A 1 122 ? 22.047 -3.742 -11.18 1 98.56 122 ILE A C 1
ATOM 925 O O . ILE A 1 122 ? 23.188 -3.338 -11.406 1 98.56 122 ILE A O 1
ATOM 929 N N . THR A 1 123 ? 21.641 -4.062 -10.008 1 97.94 123 THR A N 1
ATOM 930 C CA . THR A 1 123 ? 22.594 -4.312 -8.922 1 97.94 123 THR A CA 1
ATOM 931 C C . THR A 1 123 ? 22.516 -5.77 -8.469 1 97.94 123 THR A C 1
ATOM 933 O O . THR A 1 123 ? 21.422 -6.355 -8.422 1 97.94 123 THR A O 1
ATOM 936 N N . LEU A 1 124 ? 23.672 -6.34 -8.164 1 96.56 124 LEU A N 1
ATOM 937 C CA . LEU A 1 124 ? 23.75 -7.695 -7.629 1 96.56 124 LEU A CA 1
ATOM 938 C C . LEU A 1 124 ? 23.953 -7.676 -6.121 1 96.56 124 LEU A C 1
ATOM 940 O O . LEU A 1 124 ? 24.047 -8.734 -5.488 1 96.56 124 LEU A O 1
ATOM 944 N N . ASP A 1 125 ? 24.047 -6.465 -5.496 1 94.44 125 ASP A N 1
ATOM 945 C CA . ASP A 1 125 ? 24.25 -6.293 -4.059 1 94.44 125 ASP A CA 1
ATOM 946 C C . ASP A 1 125 ? 22.906 -6.203 -3.326 1 94.44 125 ASP A C 1
ATOM 948 O O . ASP A 1 125 ? 22.234 -5.176 -3.385 1 94.44 125 ASP A O 1
ATOM 952 N N . PRO A 1 126 ? 22.578 -7.242 -2.594 1 94.75 126 PRO A N 1
ATOM 953 C CA . PRO A 1 126 ? 21.281 -7.223 -1.923 1 94.75 126 PRO A CA 1
ATOM 954 C C . PRO A 1 126 ? 21.125 -6.043 -0.968 1 94.75 126 PRO A C 1
ATOM 956 O O . PRO A 1 126 ? 20 -5.582 -0.726 1 94.75 126 PRO A O 1
ATOM 959 N N . ALA A 1 127 ? 22.172 -5.488 -0.443 1 92.88 127 ALA A N 1
ATOM 960 C CA . ALA A 1 127 ? 22.125 -4.383 0.51 1 92.88 127 ALA A CA 1
ATOM 961 C C . ALA A 1 127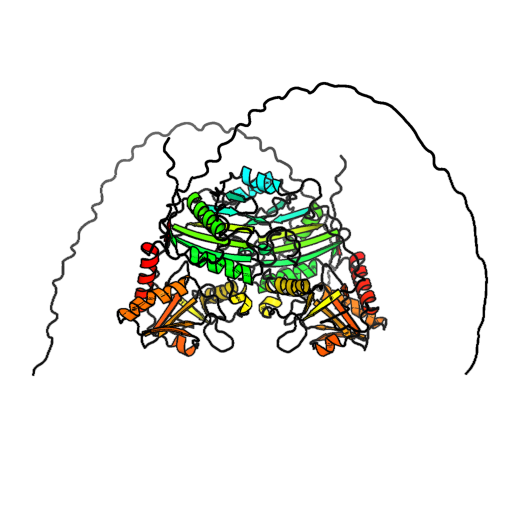 ? 21.609 -3.107 -0.153 1 92.88 127 ALA A C 1
ATOM 963 O O . ALA A 1 127 ? 21.141 -2.189 0.528 1 92.88 127 ALA A O 1
ATOM 964 N N . LEU A 1 128 ? 21.688 -3.059 -1.44 1 94.06 128 LEU A N 1
ATOM 965 C CA . LEU A 1 128 ? 21.312 -1.841 -2.152 1 94.06 128 LEU A CA 1
ATOM 966 C C . LEU A 1 128 ? 20.031 -2.041 -2.934 1 94.06 128 LEU A C 1
ATOM 968 O O . LEU A 1 128 ? 19.656 -1.193 -3.746 1 94.06 128 LEU A O 1
ATOM 972 N N . MET A 1 129 ? 19.391 -3.162 -2.713 1 97.06 129 MET A N 1
ATOM 973 C CA . MET A 1 129 ? 18.078 -3.369 -3.307 1 97.06 129 MET A CA 1
ATOM 974 C C . MET A 1 129 ? 17 -2.58 -2.551 1 97.06 129 MET A C 1
ATOM 976 O O . MET A 1 129 ? 16.203 -3.158 -1.825 1 97.06 129 MET A O 1
ATOM 980 N N . MET A 1 130 ? 17.062 -1.295 -2.82 1 97.06 130 MET A N 1
ATOM 981 C CA . MET A 1 130 ? 16.281 -0.298 -2.09 1 97.06 130 MET A CA 1
ATOM 982 C C . MET A 1 130 ? 15.438 0.539 -3.043 1 97.06 130 MET A C 1
ATOM 984 O O . MET A 1 130 ? 15.656 0.514 -4.258 1 97.06 130 MET A O 1
ATOM 988 N N . ILE A 1 131 ? 14.508 1.225 -2.52 1 97.94 131 ILE A N 1
ATOM 989 C CA . ILE A 1 131 ? 13.617 2.127 -3.238 1 97.94 131 ILE A CA 1
ATOM 990 C C . ILE A 1 131 ? 13.492 3.445 -2.479 1 97.94 131 ILE A C 1
ATOM 992 O O . ILE A 1 131 ? 13.523 3.463 -1.245 1 97.94 131 ILE A O 1
ATOM 996 N N . PRO A 1 132 ? 13.336 4.586 -3.189 1 97.06 132 PRO A N 1
ATOM 997 C CA . PRO A 1 132 ? 13.164 5.859 -2.482 1 97.06 132 PRO A CA 1
ATOM 998 C C . PRO A 1 132 ? 11.945 5.867 -1.568 1 97.06 132 PRO A C 1
ATOM 1000 O O . PRO A 1 132 ? 10.875 5.387 -1.956 1 97.06 132 PRO A O 1
ATOM 1003 N N . LEU A 1 133 ? 12.125 6.461 -0.439 1 97.88 133 LEU A N 1
ATOM 1004 C CA . LEU A 1 133 ? 11.023 6.508 0.52 1 97.88 133 LEU A CA 1
ATOM 1005 C C . LEU A 1 133 ? 9.875 7.363 -0.009 1 97.88 133 LEU A C 1
ATOM 1007 O O . LEU A 1 133 ? 8.719 7.129 0.329 1 97.88 133 LEU A O 1
ATOM 1011 N N . ASP A 1 134 ? 10.172 8.344 -0.869 1 96.44 134 ASP A N 1
ATOM 1012 C CA . ASP A 1 134 ? 9.141 9.25 -1.361 1 96.44 134 ASP A CA 1
ATOM 1013 C C . ASP A 1 134 ? 8.469 8.688 -2.611 1 96.44 134 ASP A C 1
ATOM 1015 O O . ASP A 1 134 ? 7.691 9.383 -3.27 1 96.44 134 ASP A O 1
ATOM 1019 N N . ASP A 1 135 ? 8.859 7.469 -3.035 1 97.62 135 ASP A N 1
ATOM 1020 C CA . ASP A 1 135 ? 8.102 6.82 -4.098 1 97.62 135 ASP A CA 1
ATOM 1021 C C . ASP A 1 135 ? 6.645 6.617 -3.686 1 97.62 135 ASP A C 1
ATOM 1023 O O . ASP A 1 135 ? 6.371 6.094 -2.604 1 97.62 135 ASP A O 1
ATOM 1027 N N . HIS A 1 136 ? 5.754 6.961 -4.52 1 98.56 136 HIS A N 1
ATOM 1028 C CA . HIS A 1 136 ? 4.328 6.941 -4.219 1 98.56 136 HIS A CA 1
ATOM 1029 C C . HIS A 1 136 ? 3.848 5.523 -3.928 1 98.56 136 HIS A C 1
ATOM 1031 O O . HIS A 1 136 ? 2.83 5.332 -3.26 1 98.56 136 HIS A O 1
ATOM 1037 N N . MET A 1 137 ? 4.508 4.523 -4.426 1 98.69 137 MET A N 1
ATOM 1038 C CA . MET A 1 137 ? 4.176 3.139 -4.109 1 98.69 137 MET A CA 1
ATOM 1039 C C . MET A 1 137 ? 4.461 2.83 -2.643 1 98.69 137 MET A C 1
ATOM 1041 O O . MET A 1 137 ? 3.738 2.055 -2.014 1 98.69 137 MET A O 1
ATOM 1045 N N . VAL A 1 138 ? 5.469 3.426 -2.082 1 98.69 138 VAL A N 1
ATOM 1046 C CA . VAL A 1 138 ? 5.906 3.131 -0.721 1 98.69 138 VAL A CA 1
ATOM 1047 C C . VAL A 1 138 ? 4.918 3.725 0.279 1 98.69 138 VAL A C 1
ATOM 1049 O O . VAL A 1 138 ? 4.395 3.014 1.14 1 98.69 138 VAL A O 1
ATOM 1052 N N . HIS A 1 139 ? 4.625 4.988 0.087 1 98.31 139 HIS A N 1
ATOM 1053 C CA . HIS A 1 139 ? 3.951 5.672 1.186 1 98.31 139 HIS A CA 1
ATOM 1054 C C . HIS A 1 139 ? 2.471 5.879 0.881 1 98.31 139 HIS A C 1
ATOM 1056 O O . HIS A 1 139 ? 1.686 6.191 1.778 1 98.31 139 HIS A O 1
ATOM 1062 N N . ARG A 1 140 ? 2.045 5.602 -0.388 1 98.5 140 ARG A N 1
ATOM 1063 C CA . ARG A 1 140 ? 0.636 5.758 -0.73 1 98.5 140 ARG A CA 1
ATOM 1064 C C . ARG A 1 140 ? 0.077 4.477 -1.347 1 98.5 140 ARG A C 1
ATOM 1066 O O . ARG A 1 140 ? -1.116 4.398 -1.645 1 98.5 140 ARG A O 1
ATOM 1073 N N . GLY A 1 141 ? 0.895 3.494 -1.623 1 98.69 141 GLY A N 1
ATOM 1074 C CA . GLY A 1 141 ? 0.441 2.25 -2.225 1 98.69 141 GLY A CA 1
ATOM 1075 C C . GLY A 1 141 ? 0.089 2.391 -3.693 1 98.69 141 GLY A C 1
ATOM 1076 O O . GLY A 1 141 ? -0.652 1.571 -4.238 1 98.69 141 GLY A O 1
ATOM 1077 N N . HIS A 1 142 ? 0.553 3.389 -4.336 1 98.75 142 HIS A N 1
ATOM 1078 C CA . HIS A 1 142 ? 0.258 3.637 -5.742 1 98.75 142 HIS A CA 1
ATOM 1079 C C . HIS A 1 142 ? 1.235 2.895 -6.648 1 98.75 142 HIS A C 1
ATOM 1081 O O . HIS A 1 142 ? 2.072 3.518 -7.305 1 98.75 142 HIS A O 1
ATOM 1087 N N . GLY A 1 143 ? 1.047 1.624 -6.691 1 98.81 143 GLY A N 1
ATOM 1088 C CA . GLY A 1 143 ? 1.889 0.713 -7.453 1 98.81 143 GLY A CA 1
ATOM 1089 C C . GLY A 1 143 ? 1.208 -0.607 -7.766 1 98.81 143 GLY A C 1
ATOM 1090 O O . GLY A 1 143 ? 0.236 -0.981 -7.105 1 98.81 143 GLY A O 1
ATOM 1091 N N . VAL A 1 144 ? 1.703 -1.228 -8.789 1 98.88 144 VAL A N 1
ATOM 1092 C CA . VAL A 1 144 ? 1.23 -2.547 -9.195 1 98.88 144 VAL A CA 1
ATOM 1093 C C . VAL A 1 144 ? 2.412 -3.508 -9.305 1 98.88 144 VAL A C 1
ATOM 1095 O O . VAL A 1 144 ? 3.568 -3.08 -9.336 1 98.88 144 VAL A O 1
ATOM 1098 N N . PHE A 1 145 ? 2.115 -4.824 -9.352 1 98.88 145 PHE A N 1
ATOM 1099 C CA . PHE A 1 145 ? 3.197 -5.797 -9.438 1 98.88 145 PHE A CA 1
ATOM 1100 C C . PHE A 1 145 ? 2.734 -7.055 -10.164 1 98.88 145 PHE A C 1
ATOM 1102 O O . PHE A 1 145 ? 1.545 -7.215 -10.445 1 98.88 145 PHE A O 1
ATOM 1109 N N . ASP A 1 146 ? 3.637 -7.824 -10.484 1 98.81 146 ASP A N 1
ATOM 1110 C CA . ASP A 1 146 ? 3.414 -9.18 -10.984 1 98.81 146 ASP A CA 1
ATOM 1111 C C . ASP A 1 146 ? 4.613 -10.078 -10.688 1 98.81 146 ASP A C 1
ATOM 1113 O O . ASP A 1 146 ? 5.629 -9.609 -10.164 1 98.81 146 ASP A O 1
ATOM 1117 N N . THR A 1 147 ? 4.426 -11.367 -10.852 1 98.62 147 THR A N 1
ATOM 1118 C CA . THR A 1 147 ? 5.461 -12.352 -10.57 1 98.62 147 THR A CA 1
ATOM 1119 C C . THR A 1 147 ? 5.395 -13.508 -11.562 1 98.62 147 THR A C 1
ATOM 1121 O O . THR A 1 147 ? 4.316 -14.039 -11.836 1 98.62 147 THR A O 1
ATOM 1124 N N . THR A 1 148 ? 6.496 -13.844 -12.102 1 98.38 148 THR A N 1
ATOM 1125 C CA . THR A 1 148 ? 6.559 -15.039 -12.938 1 98.38 148 THR A CA 1
ATOM 1126 C C . THR A 1 148 ? 7.594 -16.016 -12.398 1 98.38 148 THR A C 1
ATOM 1128 O O . THR A 1 148 ? 8.508 -15.625 -11.664 1 98.38 148 THR A O 1
ATOM 1131 N N . MET A 1 149 ? 7.457 -17.266 -12.742 1 98.31 149 MET A N 1
ATOM 1132 C CA . MET A 1 149 ? 8.359 -18.344 -12.336 1 98.31 149 MET A CA 1
ATOM 1133 C C . MET A 1 149 ? 9.555 -18.438 -13.289 1 98.31 149 MET A C 1
ATOM 1135 O O . MET A 1 149 ? 9.398 -18.312 -14.5 1 98.31 149 MET A O 1
ATOM 1139 N N . LEU A 1 150 ? 10.695 -18.469 -12.742 1 98.25 150 LEU A N 1
ATOM 1140 C CA . LEU A 1 150 ? 11.906 -18.922 -13.422 1 98.25 150 LEU A CA 1
ATOM 1141 C C . LEU A 1 150 ? 12.188 -20.391 -13.109 1 98.25 150 LEU A C 1
ATOM 1143 O O . LEU A 1 150 ? 12.43 -20.75 -11.953 1 98.25 150 LEU A O 1
ATOM 1147 N N . PHE A 1 151 ? 12.086 -21.203 -14.156 1 97.56 151 PHE A N 1
ATOM 1148 C CA . PHE A 1 151 ? 12.281 -22.641 -13.938 1 97.56 151 PHE A CA 1
ATOM 1149 C C . PHE A 1 151 ? 13.203 -23.219 -14.992 1 97.56 151 PHE A C 1
ATOM 1151 O O . PHE A 1 151 ? 12.883 -23.203 -16.188 1 97.56 151 PHE A O 1
ATOM 1158 N N . ASN A 1 152 ? 14.336 -23.75 -14.547 1 95.75 152 ASN A N 1
ATOM 1159 C CA . ASN A 1 152 ? 15.328 -24.328 -15.445 1 95.75 152 ASN A CA 1
ATOM 1160 C C . ASN A 1 152 ? 15.695 -23.359 -16.578 1 95.75 152 ASN A C 1
ATOM 1162 O O . ASN A 1 152 ? 15.648 -23.734 -17.75 1 95.75 152 ASN A O 1
ATOM 1166 N N . ARG A 1 153 ? 15.852 -22.094 -16.312 1 96.44 153 ARG A N 1
ATOM 1167 C CA . ARG A 1 153 ? 16.359 -21.047 -17.172 1 96.44 153 ARG A CA 1
ATOM 1168 C C . ARG A 1 153 ? 15.281 -20.562 -18.141 1 96.44 153 ARG A C 1
ATOM 1170 O O . ARG A 1 153 ? 15.594 -19.984 -19.188 1 96.44 153 ARG A O 1
ATOM 1177 N N . TYR A 1 154 ? 14.07 -20.891 -17.812 1 97.69 154 TYR A N 1
ATOM 1178 C CA . TYR A 1 154 ? 12.961 -20.359 -18.594 1 97.69 154 TYR A CA 1
ATOM 1179 C C . TYR A 1 154 ? 12.023 -19.531 -17.719 1 97.69 154 TYR A C 1
ATOM 1181 O O . TYR A 1 154 ? 11.695 -19.922 -16.594 1 97.69 154 TYR A O 1
ATOM 1189 N N . LEU A 1 155 ? 11.695 -18.391 -18.188 1 98.5 155 LEU A N 1
ATOM 1190 C CA . LEU A 1 155 ? 10.586 -17.656 -17.594 1 98.5 155 LEU A CA 1
ATOM 1191 C C . LEU A 1 155 ? 9.25 -18.172 -18.109 1 98.5 155 LEU A C 1
ATOM 1193 O O . LEU A 1 155 ? 8.992 -18.141 -19.312 1 98.5 155 LEU A O 1
ATOM 1197 N N . TYR A 1 156 ? 8.453 -18.625 -17.234 1 98.25 156 TYR A N 1
ATOM 1198 C CA . TYR A 1 156 ? 7.199 -19.266 -17.609 1 98.25 156 TYR A CA 1
ATOM 1199 C C . TYR A 1 156 ? 6.086 -18.234 -17.766 1 98.25 156 TYR A C 1
ATOM 1201 O O . TYR A 1 156 ? 5.828 -17.453 -16.844 1 98.25 156 TYR A O 1
ATOM 1209 N N . ASP A 1 157 ? 5.438 -18.188 -18.953 1 98 157 ASP A N 1
ATOM 1210 C CA . ASP A 1 157 ? 4.25 -17.406 -19.281 1 98 157 ASP A CA 1
ATOM 1211 C C . ASP A 1 157 ? 4.492 -15.914 -19.062 1 98 157 ASP A C 1
ATOM 1213 O O . ASP A 1 157 ? 3.592 -15.188 -18.641 1 98 157 ASP A O 1
ATOM 1217 N N . LEU A 1 158 ? 5.648 -15.445 -19.312 1 98.38 158 LEU A N 1
ATOM 1218 C CA . LEU A 1 158 ? 6.059 -14.062 -19.078 1 98.38 158 LEU A CA 1
ATOM 1219 C C . LEU A 1 158 ? 5.129 -13.086 -19.797 1 98.38 158 LEU A C 1
ATOM 1221 O O . LEU A 1 158 ? 4.73 -12.07 -19.234 1 98.38 158 LEU A O 1
ATOM 1225 N N . ASP A 1 159 ? 4.754 -13.352 -20.953 1 98.19 159 ASP A N 1
ATOM 1226 C CA . ASP A 1 159 ? 3.957 -12.43 -21.766 1 98.19 159 ASP A CA 1
ATOM 1227 C C . ASP A 1 159 ? 2.568 -12.234 -21.156 1 98.19 159 ASP A C 1
ATOM 1229 O O . ASP A 1 159 ? 2.051 -11.117 -21.125 1 98.19 159 ASP A O 1
ATOM 1233 N N . SER A 1 160 ? 1.951 -13.32 -20.719 1 97.75 160 SER A N 1
ATOM 1234 C CA . SER A 1 160 ? 0.657 -13.203 -20.062 1 97.75 160 SER A CA 1
ATOM 1235 C C . SER A 1 160 ? 0.759 -12.344 -18.797 1 97.75 160 SER A C 1
ATOM 1237 O O . SER A 1 160 ? -0.143 -11.562 -18.5 1 97.75 160 SER A O 1
ATOM 1239 N N . HIS A 1 161 ? 1.844 -12.508 -18.109 1 98.62 161 HIS A N 1
ATOM 1240 C CA . HIS A 1 161 ? 2.061 -11.711 -16.906 1 98.62 161 HIS A CA 1
ATOM 1241 C C . HIS A 1 161 ? 2.258 -10.242 -17.234 1 98.62 161 HIS A C 1
ATOM 1243 O O . HIS A 1 161 ? 1.756 -9.367 -16.531 1 98.62 161 HIS A O 1
ATOM 1249 N N . LEU A 1 162 ? 2.977 -9.961 -18.281 1 98.75 162 LEU A N 1
ATOM 1250 C CA . LEU A 1 162 ? 3.211 -8.578 -18.688 1 98.75 162 LEU A CA 1
ATOM 1251 C C . LEU A 1 162 ? 1.912 -7.918 -19.141 1 98.75 162 LEU A C 1
ATOM 1253 O O . LEU A 1 162 ? 1.688 -6.734 -18.875 1 98.75 162 LEU A O 1
ATOM 1257 N N . VAL A 1 163 ? 1.103 -8.656 -19.812 1 98.38 163 VAL A N 1
ATOM 1258 C CA . VAL A 1 163 ? -0.191 -8.133 -20.234 1 98.38 163 VAL A CA 1
ATOM 1259 C C . VAL A 1 163 ? -1.021 -7.766 -19 1 98.38 163 VAL A C 1
ATOM 1261 O O . VAL A 1 163 ? -1.562 -6.66 -18.922 1 98.38 163 VAL A O 1
ATOM 1264 N N . ARG A 1 164 ? -1.142 -8.688 -18.094 1 97.75 164 ARG A N 1
ATOM 1265 C CA . ARG A 1 164 ? -1.896 -8.406 -16.875 1 97.75 164 ARG A CA 1
ATOM 1266 C C . ARG A 1 164 ? -1.278 -7.242 -16.094 1 97.75 164 ARG A C 1
ATOM 1268 O O . ARG A 1 164 ? -1.995 -6.414 -15.531 1 97.75 164 ARG A O 1
ATOM 1275 N N . PHE A 1 165 ? 0 -7.266 -16.078 1 98.75 165 PHE A N 1
ATOM 1276 C CA . PHE A 1 165 ? 0.767 -6.23 -15.398 1 98.75 165 PHE A CA 1
ATOM 1277 C C . PHE A 1 165 ? 0.401 -4.848 -15.922 1 98.75 165 PHE A C 1
ATOM 1279 O O . PHE A 1 165 ? 0.096 -3.941 -15.148 1 98.75 165 PHE A O 1
ATOM 1286 N N . LEU A 1 166 ? 0.389 -4.668 -17.188 1 98.81 166 LEU A N 1
ATOM 1287 C CA . LEU A 1 166 ? 0.092 -3.385 -17.812 1 98.81 166 LEU A CA 1
ATOM 1288 C C . LEU A 1 166 ? -1.394 -3.057 -17.703 1 98.81 166 LEU A C 1
ATOM 1290 O O . LEU A 1 166 ? -1.768 -1.889 -17.594 1 98.81 166 LEU A O 1
ATOM 1294 N N . ASP A 1 167 ? -2.219 -4.059 -17.75 1 97.94 167 ASP A N 1
ATOM 1295 C CA . ASP A 1 167 ? -3.639 -3.848 -17.484 1 97.94 167 ASP A CA 1
ATOM 1296 C C . ASP A 1 167 ? -3.865 -3.311 -16.078 1 97.94 167 ASP A C 1
ATOM 1298 O O . ASP A 1 167 ? -4.641 -2.375 -15.883 1 97.94 167 ASP A O 1
ATOM 1302 N N . SER A 1 168 ? -3.193 -3.945 -15.125 1 98.5 168 SER A N 1
ATOM 1303 C CA . SER A 1 168 ? -3.268 -3.471 -13.742 1 98.5 168 SER A CA 1
ATOM 1304 C C . SER A 1 168 ? -2.783 -2.029 -13.633 1 98.5 168 SER A C 1
ATOM 1306 O O . SER A 1 168 ? -3.389 -1.22 -12.922 1 98.5 168 SER A O 1
ATOM 1308 N N . ALA A 1 169 ? -1.705 -1.711 -14.32 1 98.62 169 ALA A N 1
ATOM 1309 C CA . ALA A 1 169 ? -1.166 -0.354 -14.305 1 98.62 169 ALA A CA 1
ATOM 1310 C C . ALA A 1 169 ? -2.184 0.647 -14.852 1 98.62 169 ALA A C 1
ATOM 1312 O O . ALA A 1 169 ? -2.371 1.723 -14.273 1 98.62 169 ALA A O 1
ATOM 1313 N N . SER A 1 170 ? -2.789 0.303 -15.906 1 98.19 170 SER A N 1
ATOM 1314 C CA . SER A 1 170 ? -3.807 1.166 -16.5 1 98.19 170 SER A CA 1
ATOM 1315 C C . SER A 1 170 ? -4.949 1.424 -15.516 1 98.19 170 SER A C 1
ATOM 1317 O O . SER A 1 170 ? -5.383 2.566 -15.352 1 98.19 170 SER A O 1
ATOM 1319 N N . LYS A 1 171 ? -5.41 0.418 -14.891 1 97.38 171 LYS A N 1
ATOM 1320 C CA . LYS A 1 171 ? -6.484 0.554 -13.914 1 97.38 171 LYS A CA 1
ATOM 1321 C C . LYS A 1 171 ? -6.047 1.412 -12.734 1 97.38 171 LYS A C 1
ATOM 1323 O O . LYS A 1 171 ? -6.859 2.137 -12.148 1 97.38 171 LYS A O 1
ATOM 1328 N N . ALA A 1 172 ? -4.801 1.328 -12.391 1 98.31 172 ALA A N 1
ATOM 1329 C CA . ALA A 1 172 ? -4.262 2.102 -11.273 1 98.31 172 ALA A CA 1
ATOM 1330 C C . ALA A 1 172 ? -3.861 3.504 -11.727 1 98.31 172 ALA A C 1
ATOM 1332 O O . ALA A 1 172 ? -3.318 4.285 -10.938 1 98.31 172 ALA A O 1
ATOM 1333 N N . LYS A 1 173 ? -3.988 3.787 -13.008 1 97.38 173 LYS A N 1
ATOM 1334 C CA . LYS A 1 173 ? -3.654 5.074 -13.609 1 97.38 173 LYS A CA 1
ATOM 1335 C C . LYS A 1 173 ? -2.158 5.359 -13.508 1 97.38 173 LYS A C 1
ATOM 1337 O O . LYS A 1 173 ? -1.754 6.469 -13.156 1 97.38 173 LYS A O 1
ATOM 1342 N N . ILE A 1 174 ? -1.371 4.395 -13.766 1 98.19 174 ILE A N 1
ATOM 1343 C CA . ILE A 1 174 ? 0.079 4.5 -13.883 1 98.19 174 ILE A CA 1
ATOM 1344 C C . ILE A 1 174 ? 0.5 4.273 -15.328 1 98.19 174 ILE A C 1
ATOM 1346 O O . ILE A 1 174 ? 0.208 3.225 -15.914 1 98.19 174 ILE A O 1
ATOM 1350 N N . SER A 1 175 ? 1.15 5.227 -15.859 1 96.56 175 SER A N 1
ATOM 1351 C CA . SER A 1 175 ? 1.699 5.062 -17.203 1 96.56 175 SER A CA 1
ATOM 1352 C C . SER A 1 175 ? 3.1 4.461 -17.156 1 96.56 175 SER A C 1
ATOM 1354 O O . SER A 1 175 ? 3.979 4.973 -16.453 1 96.56 175 SER A O 1
ATOM 1356 N N . SER A 1 176 ? 3.254 3.449 -17.891 1 97.19 176 SER A N 1
ATOM 1357 C CA . SER A 1 176 ? 4.566 2.809 -17.938 1 97.19 176 SER A CA 1
ATOM 1358 C C . SER A 1 176 ? 5.609 3.723 -18.562 1 97.19 176 SER A C 1
ATOM 1360 O O . SER A 1 176 ? 5.336 4.387 -19.562 1 97.19 176 SER A O 1
ATOM 1362 N N . PRO A 1 177 ? 6.781 3.707 -17.969 1 96.38 177 PRO A N 1
ATOM 1363 C CA . PRO A 1 177 ? 7.848 4.504 -18.594 1 96.38 177 PRO A CA 1
ATOM 1364 C C . PRO A 1 177 ? 8.422 3.857 -19.844 1 96.38 177 PRO A C 1
ATOM 1366 O O . PRO A 1 177 ? 9.164 4.5 -20.594 1 96.38 177 PRO A O 1
ATOM 1369 N N . PHE A 1 178 ? 8.094 2.578 -20.094 1 96.81 178 PHE A N 1
ATOM 1370 C CA . PHE A 1 178 ? 8.617 1.827 -21.219 1 96.81 178 PHE A CA 1
ATOM 1371 C C . PHE A 1 178 ? 7.492 1.099 -21.953 1 96.81 178 PHE A C 1
ATOM 1373 O O . PHE A 1 178 ? 6.488 0.725 -21.344 1 96.81 178 PHE A O 1
ATOM 1380 N N . PRO A 1 179 ? 7.707 0.908 -23.219 1 97.38 179 PRO A N 1
ATOM 1381 C CA . PRO A 1 179 ? 6.809 -0.029 -23.906 1 97.38 179 PRO A CA 1
ATOM 1382 C C . PRO A 1 179 ? 6.953 -1.461 -23.391 1 97.38 179 PRO A C 1
ATOM 1384 O O . PRO A 1 179 ? 7.977 -1.807 -22.797 1 97.38 179 PRO A O 1
ATOM 1387 N N . ARG A 1 180 ? 5.973 -2.283 -23.656 1 98.12 180 ARG A N 1
ATOM 1388 C CA . ARG A 1 180 ? 5.953 -3.662 -23.172 1 98.12 180 ARG A CA 1
ATOM 1389 C C . ARG A 1 180 ? 7.195 -4.418 -23.641 1 98.12 180 ARG A C 1
ATOM 1391 O O . ARG A 1 180 ? 7.777 -5.191 -22.875 1 98.12 180 ARG A O 1
ATOM 1398 N N . LYS A 1 181 ? 7.641 -4.23 -24.844 1 97.44 181 LYS A N 1
ATOM 1399 C CA . LYS A 1 181 ? 8.805 -4.914 -25.406 1 97.44 181 LYS A CA 1
ATOM 1400 C C . LYS A 1 181 ? 10.062 -4.602 -24.594 1 97.44 181 LYS A C 1
ATOM 1402 O O . LYS A 1 181 ? 10.898 -5.48 -24.359 1 97.44 181 LYS A O 1
ATOM 1407 N N . THR A 1 182 ? 10.188 -3.367 -24.203 1 98 182 THR A N 1
ATOM 1408 C CA . THR A 1 182 ? 11.336 -2.949 -23.406 1 98 182 THR A CA 1
ATOM 1409 C C . THR A 1 182 ? 11.281 -3.566 -22.016 1 98 182 THR A C 1
ATOM 1411 O O . THR A 1 182 ? 12.297 -4.051 -21.5 1 98 182 THR A O 1
ATOM 1414 N N . LEU A 1 183 ? 10.109 -3.57 -21.406 1 98.69 183 LEU A N 1
ATOM 1415 C CA . LEU A 1 183 ? 9.945 -4.23 -20.125 1 98.69 183 LEU A CA 1
ATOM 1416 C C . LEU A 1 183 ? 10.375 -5.695 -20.203 1 98.69 183 LEU A C 1
ATOM 1418 O O . LEU A 1 183 ? 11.109 -6.18 -19.344 1 98.69 183 LEU A O 1
ATOM 1422 N N . ARG A 1 184 ? 9.859 -6.348 -21.219 1 98.25 184 ARG A N 1
ATOM 1423 C CA . ARG A 1 184 ? 10.18 -7.754 -21.453 1 98.25 184 ARG A CA 1
ATOM 1424 C C . ARG A 1 184 ? 11.688 -7.969 -21.547 1 98.25 184 ARG A C 1
ATOM 1426 O O . ARG A 1 184 ? 12.234 -8.867 -20.922 1 98.25 184 ARG A O 1
ATOM 1433 N N . SER A 1 185 ? 12.344 -7.145 -22.312 1 97.81 185 SER A N 1
ATOM 1434 C CA . SER A 1 185 ? 13.789 -7.25 -22.516 1 97.81 185 SER A CA 1
ATOM 1435 C C . SER A 1 185 ? 14.547 -7.027 -21.203 1 97.81 185 SER A C 1
ATOM 1437 O O . SER A 1 185 ? 15.5 -7.754 -20.906 1 97.81 185 SER A O 1
ATOM 1439 N N . ILE A 1 186 ? 14.148 -6.074 -20.438 1 98.44 186 ILE A N 1
ATOM 1440 C CA . ILE A 1 186 ? 14.781 -5.781 -19.156 1 98.44 186 ILE A CA 1
ATOM 1441 C C . ILE A 1 186 ? 14.672 -6.992 -18.234 1 98.44 186 ILE A C 1
ATOM 1443 O O . ILE A 1 186 ? 15.648 -7.383 -17.594 1 98.44 186 ILE A O 1
ATOM 1447 N N . LEU A 1 187 ? 13.523 -7.578 -18.234 1 98.75 187 LEU A N 1
ATOM 1448 C CA . LEU A 1 187 ? 13.289 -8.703 -17.328 1 98.75 187 LEU A CA 1
ATOM 1449 C C . LEU A 1 187 ? 14.133 -9.906 -17.734 1 98.75 187 LEU A C 1
ATOM 1451 O O . LEU A 1 187 ? 14.672 -10.609 -16.875 1 98.75 187 LEU A O 1
ATOM 1455 N N . ILE A 1 188 ? 14.242 -10.156 -18.984 1 98.06 188 ILE A N 1
ATOM 1456 C CA . ILE A 1 188 ? 15.055 -11.266 -19.469 1 98.06 188 ILE A CA 1
ATOM 1457 C C . ILE A 1 188 ? 16.516 -11.023 -19.141 1 98.06 188 ILE A C 1
ATOM 1459 O O . ILE A 1 188 ? 17.219 -11.922 -18.641 1 98.06 188 ILE A O 1
ATOM 1463 N N . GLN A 1 189 ? 17 -9.836 -19.344 1 97.69 189 GLN A N 1
ATOM 1464 C CA . GLN A 1 189 ? 18.391 -9.492 -19.031 1 97.69 189 GLN A CA 1
ATOM 1465 C C . GLN A 1 189 ? 18.656 -9.57 -17.531 1 97.69 189 GLN A C 1
ATOM 1467 O O . GLN A 1 189 ? 19.734 -9.992 -17.125 1 97.69 189 GLN A O 1
ATOM 1472 N N . LEU A 1 190 ? 17.703 -9.125 -16.797 1 98.5 190 LEU A N 1
ATOM 1473 C CA . LEU A 1 190 ? 17.828 -9.219 -15.344 1 98.5 190 LEU A CA 1
ATOM 1474 C C . LEU A 1 190 ? 17.969 -10.672 -14.906 1 98.5 190 LEU A C 1
ATOM 1476 O O . LEU A 1 190 ? 18.844 -11 -14.102 1 98.5 190 LEU A O 1
ATOM 1480 N N . ALA A 1 191 ? 17.078 -11.477 -15.43 1 98.44 191 ALA A N 1
ATOM 1481 C CA . ALA A 1 191 ? 17.156 -12.906 -15.109 1 98.44 191 ALA A CA 1
ATOM 1482 C C . ALA A 1 191 ? 18.516 -13.484 -15.492 1 98.44 191 ALA A C 1
ATOM 1484 O O . ALA A 1 191 ? 19.109 -14.242 -14.727 1 98.44 191 ALA A O 1
ATOM 1485 N N . ALA A 1 192 ? 19 -13.117 -16.609 1 97.75 192 ALA A N 1
ATOM 1486 C CA . ALA A 1 192 ? 20.297 -13.594 -17.062 1 97.75 192 ALA A CA 1
ATOM 1487 C C . ALA A 1 192 ? 21.422 -13.117 -16.156 1 97.75 192 ALA A C 1
ATOM 1489 O O . ALA A 1 192 ? 22.297 -13.898 -15.758 1 97.75 192 ALA A O 1
ATOM 1490 N N . ALA A 1 193 ? 21.375 -11.883 -15.766 1 97.19 193 ALA A N 1
ATOM 1491 C CA . ALA A 1 193 ? 22.406 -11.289 -14.914 1 97.19 193 ALA A CA 1
ATOM 1492 C C . ALA A 1 193 ? 22.438 -11.961 -13.547 1 97.19 193 ALA A C 1
ATOM 1494 O O . ALA A 1 193 ? 23.5 -12.055 -12.922 1 97.19 193 ALA A O 1
ATOM 1495 N N . SER A 1 194 ? 21.344 -12.445 -13.117 1 97.19 194 SER A N 1
ATOM 1496 C CA . SER A 1 194 ? 21.234 -13.047 -11.797 1 97.19 194 SER A CA 1
ATOM 1497 C C . SER A 1 194 ? 21.938 -14.398 -11.742 1 97.19 194 SER A C 1
ATOM 1499 O O . SER A 1 194 ? 22.234 -14.898 -10.656 1 97.19 194 SER A O 1
ATOM 1501 N N . LYS A 1 195 ? 22.047 -15.047 -12.828 1 95.69 195 LYS A N 1
ATOM 1502 C CA . LYS A 1 195 ? 22.594 -16.391 -12.969 1 95.69 195 LYS A CA 1
ATOM 1503 C C . LYS A 1 195 ? 21.719 -17.422 -12.242 1 95.69 195 LYS A C 1
ATOM 1505 O O . LYS A 1 195 ? 22.172 -18.531 -11.977 1 95.69 195 LYS A O 1
ATOM 1510 N N . CYS A 1 196 ? 20.594 -17 -11.867 1 96.06 196 CYS A N 1
ATOM 1511 C CA . CYS A 1 196 ? 19.641 -17.906 -11.242 1 96.06 196 CYS A CA 1
ATOM 1512 C C . CYS A 1 196 ? 18.984 -18.812 -12.281 1 96.06 196 CYS A C 1
ATOM 1514 O O . CYS A 1 196 ? 18.562 -18.344 -13.344 1 96.06 196 CYS A O 1
ATOM 1516 N N . THR A 1 197 ? 18.906 -20.094 -11.977 1 96.75 197 THR A N 1
ATOM 1517 C CA . THR A 1 197 ? 18.312 -21.016 -12.922 1 96.75 197 THR A CA 1
ATOM 1518 C C . THR A 1 197 ? 16.859 -21.312 -12.547 1 96.75 197 THR A C 1
ATOM 1520 O O . THR A 1 197 ? 16.047 -21.656 -13.406 1 96.75 197 THR A O 1
ATOM 1523 N N . THR A 1 198 ? 16.594 -21.297 -11.281 1 97.62 198 THR A N 1
ATOM 1524 C CA . THR A 1 198 ? 15.258 -21.547 -10.766 1 97.62 198 THR A CA 1
ATOM 1525 C C . THR A 1 198 ? 14.922 -20.547 -9.656 1 97.62 198 THR A C 1
ATOM 1527 O O . THR A 1 198 ? 15.75 -20.281 -8.789 1 97.62 198 THR A O 1
ATOM 1530 N N . GLY A 1 199 ? 13.781 -19.984 -9.703 1 98.12 199 GLY A N 1
ATOM 1531 C CA . GLY A 1 199 ? 13.32 -18.984 -8.75 1 98.12 199 GLY A CA 1
ATOM 1532 C C . GLY A 1 199 ? 12.117 -18.203 -9.234 1 98.12 199 GLY A C 1
ATOM 1533 O O . GLY A 1 199 ? 11.281 -18.734 -9.977 1 98.12 199 GLY A O 1
ATOM 1534 N N . SER A 1 200 ? 11.93 -17.047 -8.711 1 98.5 200 SER A N 1
ATOM 1535 C CA . SER A 1 200 ? 10.852 -16.156 -9.117 1 98.5 200 SER A CA 1
ATOM 1536 C C . SER A 1 200 ? 11.383 -14.789 -9.555 1 98.5 200 SER A C 1
ATOM 1538 O O . SER A 1 200 ? 12.43 -14.352 -9.078 1 98.5 200 SER A O 1
ATOM 1540 N N . LEU A 1 201 ? 10.797 -14.258 -10.484 1 98.69 201 LEU A N 1
ATOM 1541 C CA . LEU A 1 201 ? 11.023 -12.898 -10.953 1 98.69 201 LEU A CA 1
ATOM 1542 C C . LEU A 1 201 ? 9.828 -12.008 -10.641 1 98.69 201 LEU A C 1
ATOM 1544 O O . LEU A 1 201 ? 8.758 -12.164 -11.234 1 98.69 201 LEU A O 1
ATOM 1548 N N . ARG A 1 202 ? 10.023 -11.109 -9.711 1 98.81 202 ARG A N 1
ATOM 1549 C CA . ARG A 1 202 ? 8.977 -10.172 -9.305 1 98.81 202 ARG A CA 1
ATOM 1550 C C . ARG A 1 202 ? 9.273 -8.766 -9.82 1 98.81 202 ARG A C 1
ATOM 1552 O O . ARG A 1 202 ? 10.422 -8.312 -9.781 1 98.81 202 ARG A O 1
ATOM 1559 N N . PHE A 1 203 ? 8.242 -8.102 -10.281 1 98.88 203 PHE A N 1
ATOM 1560 C CA . PHE A 1 203 ? 8.469 -6.766 -10.836 1 98.88 203 PHE A CA 1
ATOM 1561 C C . PHE A 1 203 ? 7.301 -5.844 -10.516 1 98.88 203 PHE A C 1
ATOM 1563 O O . PHE A 1 203 ? 6.18 -6.305 -10.297 1 98.88 203 PHE A O 1
ATOM 1570 N N . TRP A 1 204 ? 7.586 -4.535 -10.43 1 98.94 204 TRP A N 1
ATOM 1571 C CA . TRP A 1 204 ? 6.652 -3.5 -10 1 98.94 204 TRP A CA 1
ATOM 1572 C C . TRP A 1 204 ? 6.688 -2.305 -10.953 1 98.94 204 TRP A C 1
ATOM 1574 O O . TRP A 1 204 ? 7.734 -1.995 -11.523 1 98.94 204 TRP A O 1
ATOM 1584 N N . LEU A 1 205 ? 5.582 -1.697 -11.109 1 98.81 205 LEU A N 1
ATOM 1585 C CA . LEU A 1 205 ? 5.457 -0.332 -11.609 1 98.81 205 LEU A CA 1
ATOM 1586 C C . LEU A 1 205 ? 4.887 0.589 -10.539 1 98.81 205 LEU A C 1
ATOM 1588 O O . LEU A 1 205 ? 3.826 0.311 -9.977 1 98.81 205 LEU A O 1
ATOM 1592 N N . SER A 1 206 ? 5.645 1.58 -10.227 1 98.69 206 SER A N 1
ATOM 1593 C CA . SER A 1 206 ? 5.18 2.584 -9.281 1 98.69 206 SER A CA 1
ATOM 1594 C C . SER A 1 206 ? 4.867 3.904 -9.977 1 98.69 206 SER A C 1
ATOM 1596 O O . SER A 1 206 ? 5.348 4.156 -11.078 1 98.69 206 SER A O 1
ATOM 1598 N N . ALA A 1 207 ? 4.043 4.711 -9.328 1 98.25 207 ALA A N 1
ATOM 1599 C CA . ALA A 1 207 ? 3.787 6.047 -9.859 1 98.25 207 ALA A CA 1
ATOM 1600 C C . ALA A 1 207 ? 5.039 6.914 -9.789 1 98.25 207 ALA A C 1
ATOM 1602 O O . ALA A 1 207 ? 5.125 7.945 -10.461 1 98.25 207 ALA A O 1
ATOM 1603 N N . GLY A 1 208 ? 6.008 6.508 -8.938 1 97.25 208 GLY A N 1
ATOM 1604 C CA . GLY A 1 208 ? 7.312 7.152 -8.953 1 97.25 208 GLY A CA 1
ATOM 1605 C C . GLY A 1 208 ? 7.539 8.07 -7.766 1 97.25 208 GLY A C 1
ATOM 1606 O O . GLY A 1 208 ? 6.605 8.359 -7.016 1 97.25 208 GLY A O 1
ATOM 1607 N N . PRO A 1 209 ? 8.789 8.461 -7.586 1 95.06 209 PRO A N 1
ATOM 1608 C CA . PRO A 1 209 ? 9.148 9.422 -6.539 1 95.06 209 PRO A CA 1
ATOM 1609 C C . PRO A 1 209 ? 8.844 10.867 -6.934 1 95.06 209 PRO A C 1
ATOM 1611 O O . PRO A 1 209 ? 8.758 11.18 -8.125 1 95.06 209 PRO A O 1
ATOM 1614 N N . GLY A 1 210 ? 8.695 11.766 -5.898 1 92.12 210 GLY A N 1
ATOM 1615 C CA . GLY A 1 210 ? 8.492 13.18 -6.176 1 92.12 210 GLY A CA 1
ATOM 1616 C C . GLY A 1 210 ? 8.266 14.008 -4.926 1 92.12 210 GLY A C 1
ATOM 1617 O O . GLY A 1 210 ? 8.891 15.047 -4.742 1 92.12 210 GLY A O 1
ATOM 1618 N N . ASP A 1 211 ? 7.355 13.609 -4.16 1 92.62 211 ASP A N 1
ATOM 1619 C CA . ASP A 1 211 ? 7.012 14.242 -2.891 1 92.62 211 ASP A CA 1
ATOM 1620 C C . ASP A 1 211 ? 6.172 13.312 -2.02 1 92.62 211 ASP A C 1
ATOM 1622 O O . ASP A 1 211 ? 6 12.133 -2.348 1 92.62 211 ASP A O 1
ATOM 1626 N N . PHE A 1 212 ? 5.75 13.781 -0.939 1 95.25 212 PHE A N 1
ATOM 1627 C CA . PHE A 1 212 ? 4.969 12.953 -0.023 1 95.25 212 PHE A CA 1
ATOM 1628 C C . PHE A 1 212 ? 3.504 13.367 -0.042 1 95.25 212 PHE A C 1
ATOM 1630 O O . PHE A 1 212 ? 2.771 13.117 0.918 1 95.25 212 PHE A O 1
ATOM 1637 N N . LEU A 1 213 ? 3.086 14.055 -1.112 1 94.94 213 LEU A N 1
ATOM 1638 C CA . LEU A 1 213 ? 1.694 14.469 -1.243 1 94.94 213 LEU A CA 1
ATOM 1639 C C . LEU A 1 213 ? 0.826 13.32 -1.736 1 94.94 213 LEU A C 1
ATOM 1641 O O . LEU A 1 213 ? 1.343 12.297 -2.191 1 94.94 213 LEU A O 1
ATOM 1645 N N . LEU A 1 214 ? -0.459 13.484 -1.59 1 96.88 214 LEU A N 1
ATOM 1646 C CA . LEU A 1 214 ? -1.414 12.492 -2.078 1 96.88 214 LEU A CA 1
ATOM 1647 C C . LEU A 1 214 ? -1.525 12.547 -3.598 1 96.88 214 LEU A C 1
ATOM 1649 O O . LEU A 1 214 ? -1.629 11.508 -4.254 1 96.88 214 LEU A O 1
ATOM 1653 N N . SER A 1 215 ? -1.501 13.766 -4.105 1 94.5 215 SER A N 1
ATOM 1654 C CA . SER A 1 215 ? -1.617 13.977 -5.547 1 94.5 215 SER A CA 1
ATOM 1655 C C . SER A 1 215 ? -0.43 13.367 -6.289 1 94.5 215 SER A C 1
ATOM 1657 O O . SER A 1 215 ? 0.716 13.508 -5.855 1 94.5 215 SER A O 1
ATOM 1659 N N . ALA A 1 216 ? -0.707 12.773 -7.418 1 91.31 216 ALA A N 1
ATOM 1660 C CA . ALA A 1 216 ? 0.354 12.227 -8.258 1 91.31 216 ALA A CA 1
ATOM 1661 C C . ALA A 1 216 ? 0.79 13.227 -9.32 1 91.31 216 ALA A C 1
ATOM 1663 O O . ALA A 1 216 ? 1.658 12.93 -10.148 1 91.31 216 ALA A O 1
ATOM 1664 N N . SER A 1 217 ? 0.243 14.344 -9.312 1 87.81 217 SER A N 1
ATOM 1665 C CA . SER A 1 217 ? 0.481 15.305 -10.375 1 87.81 217 SER A CA 1
ATOM 1666 C C . SER A 1 217 ? 1.913 15.828 -10.336 1 87.81 217 SER A C 1
ATOM 1668 O O . SER A 1 217 ? 2.457 16.234 -11.367 1 87.81 217 SER A O 1
ATOM 1670 N N . GLY A 1 218 ? 2.514 15.875 -9.203 1 81.31 218 GLY A N 1
ATOM 1671 C CA . GLY A 1 218 ? 3.865 16.391 -9.062 1 81.31 218 GLY A CA 1
ATOM 1672 C C . GLY A 1 218 ? 4.938 15.344 -9.258 1 81.31 218 GLY A C 1
ATOM 1673 O O . GLY A 1 218 ? 6.129 15.633 -9.172 1 81.31 218 GLY A O 1
ATOM 1674 N N . LEU A 1 219 ? 4.488 14.227 -9.57 1 82.5 219 LEU A N 1
ATOM 1675 C CA . LEU A 1 219 ? 5.445 13.133 -9.688 1 82.5 219 LEU A CA 1
ATOM 1676 C C . LEU A 1 219 ? 6.188 13.203 -11.016 1 82.5 219 LEU A C 1
ATOM 1678 O O . LEU A 1 219 ? 5.617 13.617 -12.031 1 82.5 219 LEU A O 1
ATOM 1682 N N . ARG A 1 220 ? 7.391 12.984 -10.953 1 72.88 220 ARG A N 1
ATOM 1683 C CA . ARG A 1 220 ? 8.281 13.109 -12.109 1 72.88 220 ARG A CA 1
ATOM 1684 C C . ARG A 1 220 ? 7.953 12.055 -13.164 1 72.88 220 ARG A C 1
ATOM 1686 O O . ARG A 1 220 ? 7.508 12.383 -14.266 1 72.88 220 ARG A O 1
ATOM 1693 N N . ASN A 1 221 ? 8.227 10.703 -12.828 1 89.38 221 ASN A N 1
ATOM 1694 C CA . ASN A 1 221 ? 7.957 9.586 -13.734 1 89.38 221 ASN A CA 1
ATOM 1695 C C . ASN A 1 221 ? 7.727 8.289 -12.969 1 89.38 221 ASN A C 1
ATOM 1697 O O . ASN A 1 221 ? 8.312 8.078 -11.906 1 89.38 221 ASN A O 1
ATOM 1701 N N . SER A 1 222 ? 6.914 7.539 -13.586 1 97.38 222 SER A N 1
ATOM 1702 C CA . SER A 1 222 ? 6.73 6.188 -13.07 1 97.38 222 SER A CA 1
ATOM 1703 C C . SER A 1 222 ? 8.047 5.41 -13.078 1 97.38 222 SER A C 1
ATOM 1705 O O . SER A 1 222 ? 8.953 5.723 -13.852 1 97.38 222 SER A O 1
ATOM 1707 N N . GLN A 1 223 ? 8.18 4.539 -12.156 1 98.31 223 GLN A N 1
ATOM 1708 C CA . GLN A 1 223 ? 9.398 3.736 -12.055 1 98.31 223 GLN A CA 1
ATOM 1709 C C . GLN A 1 223 ? 9.094 2.252 -12.219 1 98.31 223 GLN A C 1
ATOM 1711 O O . GLN A 1 223 ? 7.996 1.794 -11.891 1 98.31 223 GLN A O 1
ATOM 1716 N N . PHE A 1 224 ? 10.07 1.56 -12.797 1 98.81 224 PHE A N 1
ATOM 1717 C CA . PHE A 1 224 ? 10.023 0.113 -12.969 1 98.81 224 PHE A CA 1
ATOM 1718 C C . PHE A 1 224 ? 11.086 -0.569 -12.125 1 98.81 224 PHE A C 1
ATOM 1720 O O . PHE A 1 224 ? 12.266 -0.225 -12.203 1 98.81 224 PHE A O 1
ATOM 1727 N N . TYR A 1 225 ? 10.68 -1.503 -11.195 1 98.88 225 TYR A N 1
ATOM 1728 C CA . TYR A 1 225 ? 11.562 -2.301 -10.352 1 98.88 225 TYR A CA 1
ATOM 1729 C C . TYR A 1 225 ? 11.367 -3.789 -10.609 1 98.88 225 TYR A C 1
ATOM 1731 O O . TYR A 1 225 ? 10.258 -4.23 -10.93 1 98.88 225 TYR A O 1
ATOM 1739 N N . ALA A 1 226 ? 12.414 -4.531 -10.438 1 98.94 226 ALA A N 1
ATOM 1740 C CA . ALA A 1 226 ? 12.312 -5.984 -10.562 1 98.94 226 ALA A CA 1
ATOM 1741 C C . ALA A 1 226 ? 13.398 -6.68 -9.742 1 98.94 226 ALA A C 1
ATOM 1743 O O . ALA A 1 226 ? 14.5 -6.156 -9.586 1 98.94 226 ALA A O 1
ATOM 1744 N N . VAL A 1 227 ? 13.07 -7.875 -9.195 1 98.81 227 VAL A N 1
ATOM 1745 C CA . VAL A 1 227 ? 14.023 -8.656 -8.406 1 98.81 227 VAL A CA 1
ATOM 1746 C C . VAL A 1 227 ? 13.93 -10.125 -8.797 1 98.81 227 VAL A C 1
ATOM 1748 O O . VAL A 1 227 ? 12.836 -10.656 -9.008 1 98.81 227 VAL A O 1
ATOM 1751 N N . VAL A 1 228 ? 15.047 -10.742 -8.922 1 98.69 228 VAL A N 1
ATOM 1752 C CA . VAL A 1 228 ? 15.117 -12.195 -9.062 1 98.69 228 VAL A CA 1
ATOM 1753 C C . VAL A 1 228 ? 15.406 -12.836 -7.707 1 98.69 228 VAL A C 1
ATOM 1755 O O . VAL A 1 228 ? 16.391 -12.492 -7.043 1 98.69 228 VAL A O 1
ATOM 1758 N N . ILE A 1 229 ? 14.617 -13.766 -7.316 1 98.19 229 ILE A N 1
ATOM 1759 C CA . ILE A 1 229 ? 14.711 -14.438 -6.023 1 98.19 229 ILE A CA 1
ATOM 1760 C C . ILE A 1 229 ? 14.922 -15.938 -6.238 1 98.19 229 ILE A C 1
ATOM 1762 O O . ILE A 1 229 ? 14.078 -16.594 -6.855 1 98.19 229 ILE A O 1
ATOM 1766 N N . SER A 1 230 ? 15.992 -16.438 -5.73 1 97.25 230 SER A N 1
ATOM 1767 C CA . SER A 1 230 ? 16.234 -17.875 -5.809 1 97.25 230 SER A CA 1
ATOM 1768 C C . SER A 1 230 ? 15.289 -18.656 -4.906 1 97.25 230 SER A C 1
ATOM 1770 O O . SER A 1 230 ? 15.125 -18.312 -3.732 1 97.25 230 SER A O 1
ATOM 1772 N N . GLN A 1 231 ? 14.68 -19.625 -5.492 1 95.56 231 GLN A N 1
ATOM 1773 C CA . GLN A 1 231 ? 13.781 -20.516 -4.762 1 95.56 231 GLN A CA 1
ATOM 1774 C C . GLN A 1 231 ? 13.562 -21.828 -5.523 1 95.56 231 GLN A C 1
ATOM 1776 O O . GLN A 1 231 ? 13.68 -21.859 -6.75 1 95.56 231 GLN A O 1
ATOM 1781 N N . ASN A 1 232 ? 13.273 -22.828 -4.793 1 94.06 232 ASN A N 1
ATOM 1782 C CA . ASN A 1 232 ? 12.977 -24.125 -5.402 1 94.06 232 ASN A CA 1
ATOM 1783 C C . ASN A 1 232 ? 11.469 -24.375 -5.484 1 94.06 232 ASN A C 1
ATOM 1785 O O . ASN A 1 232 ? 10.695 -23.766 -4.738 1 94.06 232 ASN A O 1
ATOM 1789 N N . PHE A 1 233 ? 11.156 -25.172 -6.441 1 94.88 233 PHE A N 1
ATOM 1790 C CA . PHE A 1 233 ? 9.758 -25.531 -6.641 1 94.88 233 PHE A CA 1
ATOM 1791 C C . PHE A 1 233 ? 9.586 -27.047 -6.691 1 94.88 233 PHE A C 1
ATOM 1793 O O . PHE A 1 233 ? 10.445 -27.766 -7.203 1 94.88 233 PHE A O 1
ATOM 1800 N N . SER A 1 234 ? 8.516 -27.5 -6.082 1 89.75 234 SER A N 1
ATOM 1801 C CA . SER A 1 234 ? 8.094 -28.891 -6.199 1 89.75 234 SER A CA 1
ATOM 1802 C C . SER A 1 234 ? 6.578 -29.016 -6.246 1 89.75 234 SER A C 1
ATOM 1804 O O . SER A 1 234 ? 5.863 -28.125 -5.773 1 89.75 234 SER A O 1
ATOM 1806 N N . GLU A 1 235 ? 6.219 -30.094 -6.875 1 88.44 235 GLU A N 1
ATOM 1807 C CA . GLU A 1 235 ? 4.789 -30.391 -6.875 1 88.44 235 GLU A CA 1
ATOM 1808 C C . GLU A 1 235 ? 4.273 -30.641 -5.461 1 88.44 235 GLU A C 1
ATOM 1810 O O . GLU A 1 235 ? 4.93 -31.312 -4.668 1 88.44 235 GLU A O 1
ATOM 1815 N N . CYS A 1 236 ? 3.152 -30.016 -5.246 1 89.75 236 CYS A N 1
ATOM 1816 C CA . CYS A 1 236 ? 2.572 -30.188 -3.92 1 89.75 236 CYS A CA 1
ATOM 1817 C C . CYS A 1 236 ? 1.631 -31.375 -3.881 1 89.75 236 CYS A C 1
ATOM 1819 O O . CYS A 1 236 ? 0.603 -31.391 -4.562 1 89.75 236 CYS A O 1
ATOM 1821 N N . SER A 1 237 ? 1.954 -32.344 -3.039 1 91.56 237 SER A N 1
ATOM 1822 C CA . SER A 1 237 ? 1.12 -33.531 -2.945 1 91.56 237 SER A CA 1
ATOM 1823 C C . SER A 1 237 ? 0.397 -33.625 -1.604 1 91.56 237 SER A C 1
ATOM 1825 O O . SER A 1 237 ? -0.453 -34.469 -1.392 1 91.56 237 SER A O 1
ATOM 1827 N N . LYS A 1 238 ? 0.722 -32.719 -0.776 1 95.56 238 LYS A N 1
ATOM 1828 C CA . LYS A 1 238 ? 0.056 -32.656 0.522 1 95.56 238 LYS A CA 1
ATOM 1829 C C . LYS A 1 238 ? -1.039 -31.609 0.536 1 95.56 238 LYS A C 1
ATOM 1831 O O . LYS A 1 238 ? -0.849 -30.5 0.014 1 95.56 238 LYS A O 1
ATOM 1836 N N . GLY A 1 239 ? -2.131 -32 1.101 1 98.19 239 GLY A N 1
ATOM 1837 C CA . GLY A 1 239 ? -3.252 -31.078 1.173 1 98.19 239 GLY A CA 1
ATOM 1838 C C . GLY A 1 239 ? -3.139 -30.078 2.318 1 98.19 239 GLY A C 1
ATOM 1839 O O . GLY A 1 239 ? -2.555 -30.391 3.357 1 98.19 239 GLY A O 1
ATOM 1840 N N . VAL A 1 240 ? -3.764 -28.891 2.156 1 98.69 240 VAL A N 1
ATOM 1841 C CA . VAL A 1 240 ? -3.77 -27.875 3.205 1 98.69 240 VAL A CA 1
ATOM 1842 C C . VAL A 1 240 ? -5.199 -27.641 3.68 1 98.69 240 VAL A C 1
ATOM 1844 O O . VAL A 1 240 ? -6.156 -28.109 3.059 1 98.69 240 VAL A O 1
ATOM 1847 N N . LYS A 1 241 ? -5.328 -26.969 4.793 1 98.88 241 LYS A N 1
ATOM 1848 C CA . LYS A 1 241 ? -6.609 -26.594 5.379 1 98.88 241 LYS A CA 1
ATOM 1849 C C . LYS A 1 241 ? -6.832 -25.078 5.27 1 98.88 241 LYS A C 1
ATOM 1851 O O . LYS A 1 241 ? -5.879 -24.297 5.32 1 98.88 241 LYS A O 1
ATOM 1856 N N . VAL A 1 242 ? -8.102 -24.703 5.137 1 98.88 242 VAL A N 1
ATOM 1857 C CA . VAL A 1 242 ? -8.414 -23.297 5.004 1 98.88 242 VAL A CA 1
ATOM 1858 C C . VAL A 1 242 ? -9.617 -22.938 5.883 1 98.88 242 VAL A C 1
ATOM 1860 O O . VAL A 1 242 ? -10.305 -23.828 6.387 1 98.88 242 VAL A O 1
ATOM 1863 N N . ILE A 1 243 ? -9.836 -21.656 6.094 1 98.88 243 ILE A N 1
ATOM 1864 C CA . ILE A 1 243 ? -11.008 -21.141 6.797 1 98.88 243 ILE A CA 1
ATOM 1865 C C . ILE A 1 243 ? -11.656 -20.047 5.969 1 98.88 243 ILE A C 1
ATOM 1867 O O . ILE A 1 243 ? -11.055 -19.531 5.016 1 98.88 243 ILE A O 1
ATOM 1871 N N . THR A 1 244 ? -12.922 -19.75 6.242 1 98.75 244 THR A N 1
ATOM 1872 C CA . THR A 1 244 ? -13.578 -18.594 5.648 1 98.75 244 THR A CA 1
ATOM 1873 C C . THR A 1 244 ? -13.078 -17.312 6.289 1 98.75 244 THR A C 1
ATOM 1875 O O . THR A 1 244 ? -13.062 -17.188 7.516 1 98.75 244 THR A O 1
ATOM 1878 N N . SER A 1 245 ? -12.68 -16.406 5.496 1 98.5 245 SER A N 1
ATOM 1879 C CA . SER A 1 245 ? -12.125 -15.156 6.008 1 98.5 245 SER A CA 1
ATOM 1880 C C . SER A 1 245 ? -13.211 -14.266 6.598 1 98.5 245 SER A C 1
ATOM 1882 O O . SER A 1 245 ? -14.297 -14.141 6.027 1 98.5 245 SER A O 1
ATOM 1884 N N . THR A 1 246 ? -12.906 -13.594 7.691 1 98 246 THR A N 1
ATOM 1885 C CA . THR A 1 246 ? -13.773 -12.578 8.258 1 98 246 THR A CA 1
ATOM 1886 C C . THR A 1 246 ? -13.281 -11.18 7.906 1 98 246 THR A C 1
ATOM 1888 O O . THR A 1 246 ? -13.922 -10.18 8.242 1 98 246 THR A O 1
ATOM 1891 N N . ILE A 1 247 ? -12.141 -11.078 7.266 1 98.06 247 ILE A N 1
ATOM 1892 C CA . ILE A 1 247 ? -11.555 -9.812 6.832 1 98.06 247 ILE A CA 1
ATOM 1893 C C . ILE A 1 247 ? -12.289 -9.312 5.59 1 98.06 247 ILE A C 1
ATOM 1895 O O . ILE A 1 247 ? -12.492 -10.062 4.633 1 98.06 247 ILE A O 1
ATOM 1899 N N . PRO A 1 248 ? -12.688 -8.07 5.59 1 95.94 248 PRO A N 1
ATOM 1900 C CA . PRO A 1 248 ? -13.383 -7.57 4.398 1 95.94 248 PRO A CA 1
ATOM 1901 C C . PRO A 1 248 ? -12.5 -7.594 3.15 1 95.94 248 PRO A C 1
ATOM 1903 O O . PRO A 1 248 ? -11.305 -7.297 3.225 1 95.94 248 PRO A O 1
ATOM 1906 N N . MET A 1 249 ? -13.156 -7.867 2.043 1 92.94 249 MET A N 1
ATOM 1907 C CA . MET A 1 249 ? -12.477 -7.855 0.752 1 92.94 249 MET A CA 1
ATOM 1908 C C . MET A 1 249 ? -12.344 -6.43 0.22 1 92.94 249 MET A C 1
ATOM 1910 O O . MET A 1 249 ? -13.109 -5.547 0.603 1 92.94 249 MET A O 1
ATOM 1914 N N . LYS A 1 250 ? -11.391 -6.273 -0.648 1 94.31 250 LYS A N 1
ATOM 1915 C CA . LYS A 1 250 ? -11.305 -5.016 -1.382 1 94.31 250 LYS A CA 1
ATOM 1916 C C . LYS A 1 250 ? -12.523 -4.82 -2.281 1 94.31 250 LYS A C 1
ATOM 1918 O O . LYS A 1 250 ? -13.078 -5.793 -2.799 1 94.31 250 LYS A O 1
ATOM 1923 N N . PRO A 1 251 ? -12.875 -3.545 -2.531 1 93.25 251 PRO A N 1
ATOM 1924 C CA . PRO A 1 251 ? -13.859 -3.322 -3.592 1 93.25 251 PRO A CA 1
ATOM 1925 C C . PRO A 1 251 ? -13.406 -3.875 -4.941 1 93.25 251 PRO A C 1
ATOM 1927 O O . PRO A 1 251 ? -12.219 -3.863 -5.25 1 93.25 251 PRO A O 1
ATOM 1930 N N . PRO A 1 252 ? -14.367 -4.277 -5.805 1 92 252 PRO A N 1
ATOM 1931 C CA . PRO A 1 252 ? -14.047 -4.945 -7.07 1 92 252 PRO A CA 1
ATOM 1932 C C . PRO A 1 252 ? -13.086 -4.137 -7.941 1 92 252 PRO A C 1
ATOM 1934 O O . PRO A 1 252 ? -12.195 -4.707 -8.578 1 92 252 PRO A O 1
ATOM 1937 N N . LEU A 1 253 ? -13.242 -2.84 -7.93 1 93.62 253 LEU A N 1
ATOM 1938 C CA . LEU A 1 253 ? -12.375 -1.977 -8.727 1 93.62 253 LEU A CA 1
ATOM 1939 C C . LEU A 1 253 ? -10.906 -2.211 -8.383 1 93.62 253 LEU A C 1
ATOM 1941 O O . LEU A 1 253 ? -10.055 -2.232 -9.266 1 93.62 253 LEU A O 1
ATOM 1945 N N . PHE A 1 254 ? -10.656 -2.418 -7.133 1 96.31 254 PHE A N 1
ATOM 1946 C CA . PHE A 1 254 ? -9.273 -2.541 -6.68 1 96.31 254 PHE A CA 1
ATOM 1947 C C . PHE A 1 254 ? -8.875 -4.008 -6.57 1 96.31 254 PHE A C 1
ATOM 1949 O O . PHE A 1 254 ? -7.684 -4.336 -6.625 1 96.31 254 PHE A O 1
ATOM 1956 N N . ALA A 1 255 ? -9.836 -4.871 -6.445 1 94.44 255 ALA A N 1
ATOM 1957 C CA . ALA A 1 255 ? -9.562 -6.305 -6.371 1 94.44 255 ALA A CA 1
ATOM 1958 C C . ALA A 1 255 ? -9.156 -6.855 -7.734 1 94.44 255 ALA A C 1
ATOM 1960 O O . ALA A 1 255 ? -8.445 -7.859 -7.82 1 94.44 255 ALA A O 1
ATOM 1961 N N . ALA A 1 256 ? -9.531 -6.188 -8.789 1 93.81 256 ALA A N 1
ATOM 1962 C CA . ALA A 1 256 ? -9.344 -6.703 -10.148 1 93.81 256 ALA A CA 1
ATOM 1963 C C . ALA A 1 256 ? -8.016 -6.23 -10.734 1 93.81 256 ALA A C 1
ATOM 1965 O O . ALA A 1 256 ? -7.715 -6.5 -11.898 1 93.81 256 ALA A O 1
ATOM 1966 N N . MET A 1 257 ? -7.324 -5.508 -10.016 1 96.38 257 MET A N 1
ATOM 1967 C CA . MET A 1 257 ? -5.961 -5.152 -10.398 1 96.38 257 MET A CA 1
ATOM 1968 C C . MET A 1 257 ? -4.957 -5.66 -9.367 1 96.38 257 MET A C 1
ATOM 1970 O O . MET A 1 257 ? -5.246 -5.68 -8.172 1 96.38 257 MET A O 1
ATOM 1974 N N . LYS A 1 258 ? -3.871 -6.078 -9.867 1 98 258 LYS A N 1
ATOM 1975 C CA . LYS A 1 258 ? -2.844 -6.59 -8.961 1 98 258 LYS A CA 1
ATOM 1976 C C . LYS A 1 258 ? -1.988 -5.457 -8.406 1 98 258 LYS A C 1
ATOM 1978 O O . LYS A 1 258 ? -0.838 -5.281 -8.812 1 98 258 LYS A O 1
ATOM 1983 N N . ASN A 1 259 ? -2.527 -4.738 -7.457 1 98.56 259 ASN A N 1
ATOM 1984 C CA . ASN A 1 259 ? -1.859 -3.6 -6.832 1 98.56 259 ASN A CA 1
ATOM 1985 C C . ASN A 1 259 ? -1.178 -3.998 -5.527 1 98.56 259 ASN A C 1
ATOM 1987 O O . ASN A 1 259 ? -1.297 -5.141 -5.082 1 98.56 259 ASN A O 1
ATOM 1991 N N . VAL A 1 260 ? -0.443 -3.02 -4.895 1 98.75 260 VAL A N 1
ATOM 1992 C CA . VAL A 1 260 ? 0.376 -3.357 -3.734 1 98.75 260 VAL A CA 1
ATOM 1993 C C . VAL A 1 260 ? -0.407 -3.082 -2.453 1 98.75 260 VAL A C 1
ATOM 1995 O O . VAL A 1 260 ? 0.128 -3.217 -1.351 1 98.75 260 VAL A O 1
ATOM 1998 N N . ASN A 1 261 ? -1.682 -2.646 -2.51 1 98.69 261 ASN A N 1
ATOM 1999 C CA . ASN A 1 261 ? -2.516 -2.469 -1.325 1 98.69 261 ASN A CA 1
ATOM 2000 C C . ASN A 1 261 ? -3.004 -3.807 -0.777 1 98.69 261 ASN A C 1
ATOM 2002 O O . ASN A 1 261 ? -4.203 -4.094 -0.809 1 98.69 261 ASN A O 1
ATOM 2006 N N . TYR A 1 262 ? -2.129 -4.535 -0.156 1 98.5 262 TYR A N 1
ATOM 2007 C CA . TYR A 1 262 ? -2.406 -5.918 0.214 1 98.5 262 TYR A CA 1
ATOM 2008 C C . TYR A 1 262 ? -2.621 -6.047 1.718 1 98.5 262 TYR A C 1
ATOM 2010 O O . TYR A 1 262 ? -2.598 -7.152 2.26 1 98.5 262 TYR A O 1
ATOM 2018 N N . LEU A 1 263 ? -2.822 -4.98 2.412 1 98.62 263 LEU A N 1
ATOM 2019 C CA . LEU A 1 263 ? -3.047 -5.105 3.848 1 98.62 263 LEU A CA 1
ATOM 2020 C C . LEU A 1 263 ? -4.223 -6.031 4.137 1 98.62 263 LEU A C 1
ATOM 2022 O O . LEU A 1 263 ? -4.129 -6.91 5 1 98.62 263 LEU A O 1
ATOM 2026 N N . PRO A 1 264 ? -5.379 -5.949 3.406 1 98.38 264 PRO A N 1
ATOM 2027 C CA . PRO A 1 264 ? -6.445 -6.926 3.639 1 98.38 264 PRO A CA 1
ATOM 2028 C C . PRO A 1 264 ? -6 -8.359 3.367 1 98.38 264 PRO A C 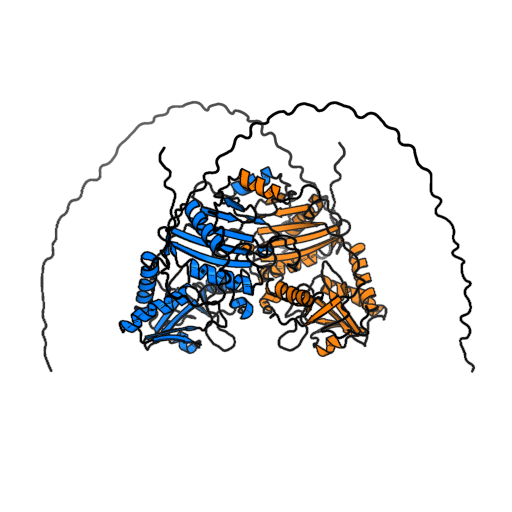1
ATOM 2030 O O . PRO A 1 264 ? -6.395 -9.281 4.09 1 98.38 264 PRO A O 1
ATOM 2033 N N . ASN A 1 265 ? -5.203 -8.531 2.354 1 98.5 265 ASN A N 1
ATOM 2034 C CA . ASN A 1 265 ? -4.699 -9.859 2.027 1 98.5 265 ASN A CA 1
ATOM 2035 C C . ASN A 1 265 ? -3.818 -10.414 3.143 1 98.5 265 ASN A C 1
ATOM 2037 O O . ASN A 1 265 ? -3.926 -11.594 3.5 1 98.5 265 ASN A O 1
ATOM 2041 N N . VAL A 1 266 ? -2.959 -9.547 3.654 1 98.56 266 VAL A N 1
ATOM 2042 C CA . VAL A 1 266 ? -2.076 -9.93 4.75 1 98.56 266 VAL A CA 1
ATOM 2043 C C . VAL A 1 266 ? -2.908 -10.312 5.973 1 98.56 266 VAL A C 1
ATOM 2045 O O . VAL A 1 266 ? -2.656 -11.344 6.602 1 98.56 266 VAL A O 1
ATOM 2048 N N . HIS A 1 267 ? -3.887 -9.508 6.316 1 98.56 267 HIS A N 1
ATOM 2049 C CA . HIS A 1 267 ? -4.742 -9.797 7.461 1 98.56 267 HIS A CA 1
ATOM 2050 C C . HIS A 1 267 ? -5.48 -11.117 7.277 1 98.56 267 HIS A C 1
ATOM 2052 O O . HIS A 1 267 ? -5.641 -11.883 8.234 1 98.56 267 HIS A O 1
ATOM 2058 N N . SER A 1 268 ? -5.965 -11.344 6.078 1 98.62 268 SER A N 1
ATOM 2059 C CA . SER A 1 268 ? -6.645 -12.594 5.781 1 98.62 268 SER A CA 1
ATOM 2060 C C . SER A 1 268 ? -5.711 -13.789 5.977 1 98.62 268 SER A C 1
ATOM 2062 O O . SER A 1 268 ? -6.113 -14.812 6.531 1 98.62 268 SER A O 1
ATOM 2064 N N . LYS A 1 269 ? -4.484 -13.664 5.539 1 98.62 269 LYS A N 1
ATOM 2065 C CA . LYS A 1 269 ? -3.48 -14.703 5.746 1 98.62 269 LYS A CA 1
ATOM 2066 C C . LYS A 1 269 ? -3.188 -14.898 7.23 1 98.62 269 LYS A C 1
ATOM 2068 O O . LYS A 1 269 ? -3.141 -16.031 7.719 1 98.62 269 LYS A O 1
ATOM 2073 N N . MET A 1 270 ? -3.027 -13.836 7.945 1 97.81 270 MET A N 1
ATOM 2074 C CA . MET A 1 270 ? -2.725 -13.883 9.375 1 97.81 270 MET A CA 1
ATOM 2075 C C . MET A 1 270 ? -3.855 -14.547 10.148 1 97.81 270 MET A C 1
ATOM 2077 O O . MET A 1 270 ? -3.607 -15.297 11.094 1 97.81 270 MET A O 1
ATOM 2081 N N . GLU A 1 271 ? -5.055 -14.266 9.758 1 97.88 271 GLU A N 1
ATOM 2082 C CA . GLU A 1 271 ? -6.211 -14.875 10.398 1 97.88 271 GLU A CA 1
ATOM 2083 C C . GLU A 1 271 ? -6.145 -16.391 10.336 1 97.88 271 GLU A C 1
ATOM 2085 O O . GLU A 1 271 ? -6.426 -17.078 11.32 1 97.88 271 GLU A O 1
ATOM 2090 N N . ALA A 1 272 ? -5.84 -16.891 9.203 1 98.56 272 ALA A N 1
ATOM 2091 C CA . ALA A 1 272 ? -5.695 -18.344 9.023 1 98.56 272 ALA A CA 1
ATOM 2092 C C . ALA A 1 272 ? -4.531 -18.891 9.852 1 98.56 272 ALA A C 1
ATOM 2094 O O . ALA A 1 272 ? -4.672 -19.906 10.531 1 98.56 272 ALA A O 1
ATOM 2095 N N . GLU A 1 273 ? -3.404 -18.188 9.797 1 97.94 273 GLU A N 1
ATOM 2096 C CA . GLU A 1 273 ? -2.209 -18.625 10.516 1 97.94 273 GLU A CA 1
ATOM 2097 C C . GLU A 1 273 ? -2.455 -18.656 12.023 1 97.94 273 GLU A C 1
ATOM 2099 O O . GLU A 1 273 ? -1.964 -19.547 12.711 1 97.94 273 GLU A O 1
ATOM 2104 N N . GLU A 1 274 ? -3.184 -17.719 12.516 1 97.12 274 GLU A N 1
ATOM 2105 C CA . GLU A 1 274 ? -3.529 -17.656 13.93 1 97.12 274 GLU A CA 1
ATOM 2106 C C . GLU A 1 274 ? -4.344 -18.891 14.344 1 97.12 274 GLU A C 1
ATOM 2108 O O . GLU A 1 274 ? -4.297 -19.312 15.5 1 97.12 274 GLU A O 1
ATOM 2113 N N . LYS A 1 275 ? -5.043 -19.438 13.414 1 97.62 275 LYS A N 1
ATOM 2114 C CA . LYS A 1 275 ? -5.855 -20.625 13.672 1 97.62 275 LYS A CA 1
ATOM 2115 C C . LYS A 1 275 ? -5.105 -21.891 13.305 1 97.62 275 LYS A C 1
ATOM 2117 O O . LYS A 1 275 ? -5.676 -22.984 13.336 1 97.62 275 LYS A O 1
ATOM 2122 N N . GLY A 1 276 ? -3.887 -21.75 12.828 1 97.62 276 GLY A N 1
ATOM 2123 C CA . GLY A 1 276 ? -3.035 -22.891 12.547 1 97.62 276 GLY A CA 1
ATOM 2124 C C . GLY A 1 276 ? -3.309 -23.531 11.203 1 97.62 276 GLY A C 1
ATOM 2125 O O . GLY A 1 276 ? -2.99 -24.703 10.984 1 97.62 276 GLY A O 1
ATOM 2126 N N . VAL A 1 277 ? -3.951 -22.875 10.328 1 98.38 277 VAL A N 1
ATOM 2127 C CA . VAL A 1 277 ? -4.227 -23.422 9.008 1 98.38 277 VAL A CA 1
ATOM 2128 C C . VAL A 1 277 ? -3.514 -22.594 7.941 1 98.38 277 VAL A C 1
ATOM 2130 O O . VAL A 1 277 ? -2.869 -21.594 8.258 1 98.38 277 VAL A O 1
ATOM 2133 N N . PHE A 1 278 ? -3.574 -23 6.719 1 98.12 278 PHE A N 1
ATOM 2134 C CA . PHE A 1 278 ? -2.689 -22.5 5.672 1 98.12 278 PHE A CA 1
ATOM 2135 C C . PHE A 1 278 ? -3.127 -21.109 5.215 1 98.12 278 PHE A C 1
ATOM 2137 O O . PHE A 1 278 ? -2.303 -20.203 5.086 1 98.12 278 PHE A O 1
ATOM 2144 N N . ALA A 1 279 ? -4.449 -20.906 4.898 1 98.56 279 ALA A N 1
ATOM 2145 C CA . ALA A 1 279 ? -4.957 -19.641 4.375 1 98.56 279 ALA A CA 1
ATOM 2146 C C . ALA A 1 279 ? -6.465 -19.531 4.582 1 98.56 279 ALA A C 1
ATOM 2148 O O . ALA A 1 279 ? -7.098 -20.453 5.105 1 98.56 279 ALA A O 1
ATOM 2149 N N . SER A 1 280 ? -6.992 -18.375 4.23 1 98.69 280 SER A N 1
ATOM 2150 C CA . SER A 1 280 ? -8.43 -18.141 4.27 1 98.69 280 SER A CA 1
ATOM 2151 C C . SER A 1 280 ? -9.008 -18 2.865 1 98.69 280 SER A C 1
ATOM 2153 O O . SER A 1 280 ? -8.273 -17.797 1.902 1 98.69 280 SER A O 1
ATOM 2155 N N . ILE A 1 281 ? -10.281 -18.156 2.789 1 98.44 281 ILE A N 1
ATOM 2156 C CA . ILE A 1 281 ? -11.039 -17.938 1.56 1 98.44 281 ILE A CA 1
ATOM 2157 C C . ILE A 1 281 ? -12.039 -16.797 1.758 1 98.44 281 ILE A C 1
ATOM 2159 O O . ILE A 1 281 ? -12.812 -16.812 2.721 1 98.44 281 ILE A O 1
ATOM 2163 N N . TRP A 1 282 ? -12.016 -15.922 0.851 1 97.94 282 TRP A N 1
ATOM 2164 C CA . TRP A 1 282 ? -12.992 -14.844 0.875 1 97.94 282 TRP A CA 1
ATOM 2165 C C . TRP A 1 282 ? -14.297 -15.273 0.215 1 97.94 282 TRP A C 1
ATOM 2167 O O . TRP A 1 282 ? -14.289 -15.977 -0.801 1 97.94 282 TRP A O 1
ATOM 2177 N N . VAL A 1 283 ? -15.32 -14.867 0.772 1 96.75 283 VAL A N 1
ATOM 2178 C CA . VAL A 1 283 ? -16.688 -14.977 0.261 1 96.75 283 VAL A CA 1
ATOM 2179 C C . VAL A 1 283 ? -17.297 -13.594 0.114 1 96.75 283 VAL A C 1
ATOM 2181 O O . VAL A 1 283 ? -17.141 -12.742 0.996 1 96.75 283 VAL A O 1
ATOM 2184 N N . ASP A 1 284 ? -17.875 -13.32 -1.012 1 92.75 284 ASP A N 1
ATOM 2185 C CA . ASP A 1 284 ? -18.422 -11.984 -1.206 1 92.75 284 ASP A CA 1
ATOM 2186 C C . ASP A 1 284 ? -19.75 -11.812 -0.451 1 92.75 284 ASP A C 1
ATOM 2188 O O . ASP A 1 284 ? -20.203 -12.742 0.222 1 92.75 284 ASP A O 1
ATOM 2192 N N . ASP A 1 285 ? -20.344 -10.672 -0.526 1 89 285 ASP A N 1
ATOM 2193 C CA . ASP A 1 285 ? -21.516 -10.312 0.278 1 89 285 ASP A CA 1
ATOM 2194 C C . ASP A 1 285 ? -22.75 -11.086 -0.177 1 89 285 ASP A C 1
ATOM 2196 O O . ASP A 1 285 ? -23.75 -11.148 0.546 1 89 285 ASP A O 1
ATOM 2200 N N . GLN A 1 286 ? -22.719 -11.648 -1.326 1 92.25 286 GLN A N 1
ATOM 2201 C CA . GLN A 1 286 ? -23.859 -12.398 -1.85 1 92.25 286 GLN A CA 1
ATOM 2202 C C . GLN A 1 286 ? -23.719 -13.883 -1.552 1 92.25 286 GLN A C 1
ATOM 2204 O O . GLN A 1 286 ? -24.594 -14.68 -1.928 1 92.25 286 GLN A O 1
ATOM 2209 N N . GLY A 1 287 ? -22.609 -14.25 -0.991 1 94.75 287 GLY A N 1
ATOM 2210 C CA . GLY A 1 287 ? -22.438 -15.633 -0.581 1 94.75 287 GLY A CA 1
ATOM 2211 C C . GLY A 1 287 ? -21.688 -16.469 -1.607 1 94.75 287 GLY A C 1
ATOM 2212 O O . GLY A 1 287 ? -21.688 -17.703 -1.525 1 94.75 287 GLY A O 1
ATOM 2213 N N . TYR A 1 288 ? -21.094 -15.844 -2.57 1 96.31 288 TYR A N 1
ATOM 2214 C CA . TYR A 1 288 ? -20.297 -16.547 -3.574 1 96.31 288 TYR A CA 1
ATOM 2215 C C . TYR A 1 288 ? -18.828 -16.562 -3.209 1 96.31 288 TYR A C 1
ATOM 2217 O O . TYR A 1 288 ? -18.312 -15.57 -2.68 1 96.31 288 TYR A O 1
ATOM 2225 N N . VAL A 1 289 ? -18.172 -17.656 -3.59 1 97.25 289 VAL A N 1
ATOM 2226 C CA . VAL A 1 289 ? -16.734 -17.797 -3.344 1 97.25 289 VAL A CA 1
ATOM 2227 C C . VAL A 1 289 ? -15.969 -16.812 -4.227 1 97.25 289 VAL A C 1
ATOM 2229 O O . VAL A 1 289 ? -16.25 -16.688 -5.418 1 97.25 289 VAL A O 1
ATOM 2232 N N . ALA A 1 290 ? -15.078 -16.109 -3.619 1 96.38 290 ALA A N 1
ATOM 2233 C CA . ALA A 1 290 ? -14.227 -15.188 -4.371 1 96.38 290 ALA A CA 1
ATOM 2234 C C . ALA A 1 290 ? -12.859 -15.805 -4.656 1 96.38 290 ALA A C 1
ATOM 2236 O O . ALA A 1 290 ? -12.688 -16.516 -5.652 1 96.38 290 ALA A O 1
ATOM 2237 N N . GLU A 1 291 ? -11.898 -15.68 -3.713 1 97.19 291 GLU A N 1
ATOM 2238 C CA . GLU A 1 291 ? -10.531 -16.172 -3.865 1 97.19 291 GLU A CA 1
ATOM 2239 C C . GLU A 1 291 ? -9.836 -16.281 -2.514 1 97.19 291 GLU A C 1
ATOM 2241 O O . GLU A 1 291 ? -10.406 -15.93 -1.481 1 97.19 291 GLU A O 1
ATOM 2246 N N . GLY A 1 292 ? -8.664 -16.906 -2.51 1 97.5 292 GLY A N 1
ATOM 2247 C CA . GLY A 1 292 ? -7.762 -16.797 -1.373 1 97.5 292 GLY A CA 1
ATOM 2248 C C . GLY A 1 292 ? -7.039 -15.469 -1.3 1 97.5 292 GLY A C 1
ATOM 2249 O O . GLY A 1 292 ? -7.238 -14.602 -2.15 1 97.5 292 GLY A O 1
ATOM 2250 N N . PRO A 1 293 ? -6.215 -15.344 -0.308 1 97.75 293 PRO A N 1
ATOM 2251 C CA . PRO A 1 293 ? -5.562 -14.047 -0.126 1 97.75 293 PRO A CA 1
ATOM 2252 C C . PRO A 1 293 ? -4.578 -13.719 -1.249 1 97.75 293 PRO A C 1
ATOM 2254 O O . PRO A 1 293 ? -4.297 -12.547 -1.504 1 97.75 293 PRO A O 1
ATOM 2257 N N . ASN A 1 294 ? -4.016 -14.688 -1.896 1 97.12 294 ASN A N 1
ATOM 2258 C CA . ASN A 1 294 ? -3.125 -14.422 -3.021 1 97.12 294 ASN A CA 1
ATOM 2259 C C . ASN A 1 294 ? -3.174 -15.555 -4.047 1 97.12 294 ASN A C 1
ATOM 2261 O O . ASN A 1 294 ? -2.156 -15.883 -4.66 1 97.12 294 ASN A O 1
ATOM 2265 N N . ALA A 1 295 ? -4.359 -16.172 -4.145 1 97.38 295 ALA A N 1
ATOM 2266 C CA . ALA A 1 295 ? -4.543 -17.297 -5.074 1 97.38 295 ALA A CA 1
ATOM 2267 C C . ALA A 1 295 ? -6.008 -17.422 -5.477 1 97.38 295 ALA A C 1
ATOM 2269 O O . ALA A 1 295 ? -6.906 -17.109 -4.695 1 97.38 295 ALA A O 1
ATOM 2270 N N . ASN A 1 296 ? -6.18 -17.922 -6.672 1 97.56 296 ASN A N 1
ATOM 2271 C CA . ASN A 1 296 ? -7.523 -18.359 -7.047 1 97.56 296 ASN A CA 1
ATOM 2272 C C . ASN A 1 296 ? -7.867 -19.719 -6.438 1 97.56 296 ASN A C 1
ATOM 2274 O O . ASN A 1 296 ? -6.992 -20.406 -5.914 1 97.56 296 ASN A O 1
ATOM 2278 N N . VAL A 1 297 ? -9.148 -19.984 -6.457 1 98.06 297 VAL A N 1
ATOM 2279 C CA . VAL A 1 297 ? -9.594 -21.297 -5.969 1 98.06 297 VAL A CA 1
ATOM 2280 C C . VAL A 1 297 ? -10.359 -22.016 -7.066 1 98.06 297 VAL A C 1
ATOM 2282 O O . VAL A 1 297 ? -11.125 -21.406 -7.812 1 98.06 297 VAL A O 1
ATOM 2285 N N . ALA A 1 298 ? -10.156 -23.281 -7.148 1 98.31 298 ALA A N 1
ATOM 2286 C CA . ALA A 1 298 ? -10.859 -24.141 -8.102 1 98.31 298 ALA A CA 1
ATOM 2287 C C . ALA A 1 298 ? -11.484 -25.344 -7.395 1 98.31 298 ALA A C 1
ATOM 2289 O O . ALA A 1 298 ? -11 -25.781 -6.352 1 98.31 298 ALA A O 1
ATOM 2290 N N . PHE A 1 299 ? -12.523 -25.844 -8.016 1 98.56 299 PHE A N 1
ATOM 2291 C CA . PHE A 1 299 ? -13.273 -26.969 -7.461 1 98.56 299 PHE A CA 1
ATOM 2292 C C . PHE A 1 299 ? -13.523 -28.031 -8.523 1 98.56 299 PHE A C 1
ATOM 2294 O O . PHE A 1 299 ? -13.695 -27.719 -9.703 1 98.56 299 PHE A O 1
ATOM 2301 N N . ILE A 1 300 ? -13.516 -29.25 -8.094 1 98.75 300 ILE A N 1
ATOM 2302 C CA . ILE A 1 300 ? -14.055 -30.344 -8.891 1 98.75 300 ILE A CA 1
ATOM 2303 C C . ILE A 1 300 ? -15.32 -30.891 -8.234 1 98.75 300 ILE A C 1
ATOM 2305 O O . ILE A 1 300 ? -15.281 -31.391 -7.109 1 98.75 300 ILE A O 1
ATOM 2309 N N . SER A 1 301 ? -16.406 -30.781 -8.977 1 98.44 301 SER A N 1
ATOM 2310 C CA . SER A 1 301 ? -17.688 -31.25 -8.445 1 98.44 301 SER A CA 1
ATOM 2311 C C . SER A 1 301 ? -17.719 -32.781 -8.383 1 98.44 301 SER A C 1
ATOM 2313 O O . SER A 1 301 ? -16.844 -33.438 -8.945 1 98.44 301 SER A O 1
ATOM 2315 N N . LYS A 1 302 ? -18.719 -33.312 -7.738 1 97.94 302 LYS A N 1
ATOM 2316 C CA . LYS A 1 302 ? -18.938 -34.781 -7.676 1 97.94 302 LYS A CA 1
ATOM 2317 C C . LYS A 1 302 ? -19.25 -35.344 -9.055 1 97.94 302 LYS A C 1
ATOM 2319 O O . LYS A 1 302 ? -19.109 -36.531 -9.281 1 97.94 302 LYS A O 1
ATOM 2324 N N . ARG A 1 303 ? -19.672 -34.5 -9.906 1 97.88 303 ARG A N 1
ATOM 2325 C CA . ARG A 1 303 ? -19.938 -34.875 -11.281 1 97.88 303 ARG A CA 1
ATOM 2326 C C . ARG A 1 303 ? -18.719 -34.656 -12.172 1 97.88 303 ARG A C 1
ATOM 2328 O O . ARG A 1 303 ? -18.828 -34.688 -13.398 1 97.88 303 ARG A O 1
ATOM 2335 N N . LYS A 1 304 ? -17.578 -34.344 -11.586 1 98.19 304 LYS A N 1
ATOM 2336 C CA . LYS A 1 304 ? -16.281 -34.188 -12.25 1 98.19 304 LYS A CA 1
ATOM 2337 C C . LYS A 1 304 ? -16.266 -32.969 -13.148 1 98.19 304 LYS A C 1
ATOM 2339 O O . LYS A 1 304 ? -15.742 -33 -14.266 1 98.19 304 LYS A O 1
ATOM 2344 N N . GLU A 1 305 ? -16.922 -31.953 -12.711 1 98.25 305 GLU A N 1
ATOM 2345 C CA . GLU A 1 305 ? -16.844 -30.641 -13.352 1 98.25 305 GLU A CA 1
ATOM 2346 C C . GLU A 1 305 ? -15.805 -29.75 -12.664 1 98.25 305 GLU A C 1
ATOM 2348 O O . GLU A 1 305 ? -15.844 -29.562 -11.445 1 98.25 305 GLU A O 1
ATOM 2353 N N . LEU A 1 306 ? -14.867 -29.266 -13.5 1 98.38 306 LEU A N 1
ATOM 2354 C CA . LEU A 1 306 ? -13.93 -28.281 -12.961 1 98.38 306 LEU A CA 1
ATOM 2355 C C . LEU A 1 306 ? -14.539 -26.891 -12.969 1 98.38 306 LEU A C 1
ATOM 2357 O O . LEU A 1 306 ? -14.953 -26.391 -14.023 1 98.38 306 LEU A O 1
ATOM 2361 N N . LEU A 1 307 ? -14.562 -26.266 -11.766 1 96.81 307 LEU A N 1
ATOM 2362 C CA . LEU A 1 307 ? -15.234 -24.984 -11.586 1 96.81 307 LEU A CA 1
ATOM 2363 C C . LEU A 1 307 ? -14.289 -23.969 -10.961 1 96.81 307 LEU A C 1
ATOM 2365 O O . LEU A 1 307 ? -13.594 -24.266 -9.992 1 96.81 307 LEU A O 1
ATOM 2369 N N . LEU A 1 308 ? -14.195 -22.797 -11.586 1 95.56 308 LEU A N 1
ATOM 2370 C CA . LEU A 1 308 ? -13.539 -21.641 -10.977 1 95.56 308 LEU A CA 1
ATOM 2371 C C . LEU A 1 308 ? -14.5 -20.453 -10.891 1 95.56 308 LEU A C 1
ATOM 2373 O O . LEU A 1 308 ? -15.289 -20.219 -11.805 1 95.56 308 LEU A O 1
ATOM 2377 N N . PRO A 1 309 ? -14.43 -19.688 -9.75 1 91.44 309 PRO A N 1
ATOM 2378 C CA . PRO A 1 309 ? -15.258 -18.484 -9.641 1 91.44 309 PRO A CA 1
ATOM 2379 C C . PRO A 1 309 ? -14.984 -17.484 -10.758 1 91.44 309 PRO A C 1
ATOM 2381 O O . PRO A 1 309 ? -13.891 -17.453 -11.32 1 91.44 309 PRO A O 1
ATOM 2384 N N . LEU A 1 310 ? -15.977 -16.625 -10.938 1 77.19 310 LEU A N 1
ATOM 2385 C CA . LEU A 1 310 ? -15.914 -15.602 -11.969 1 77.19 310 LEU A CA 1
ATOM 2386 C C . LEU A 1 310 ? -14.93 -14.5 -11.594 1 77.19 310 LEU A C 1
ATOM 2388 O O . LEU A 1 310 ? -14.688 -14.258 -10.406 1 77.19 310 LEU A O 1
ATOM 2392 N N . SER A 1 311 ? -14.656 -13.727 -12.664 1 68.62 311 SER A N 1
ATOM 2393 C CA . SER A 1 311 ? -13.508 -12.82 -12.57 1 68.62 311 SER A CA 1
ATOM 2394 C C . SER A 1 311 ? -13.961 -11.383 -12.32 1 68.62 311 SER A C 1
ATOM 2396 O O . SER A 1 311 ? -13.141 -10.516 -12.039 1 68.62 311 SER A O 1
ATOM 2398 N N . ASP A 1 312 ? -15.164 -11.148 -12.18 1 80.19 312 ASP A N 1
ATOM 2399 C CA . ASP A 1 312 ? -15.5 -9.727 -12.18 1 80.19 312 ASP A CA 1
ATOM 2400 C C . ASP A 1 312 ? -15.211 -9.102 -10.812 1 80.19 312 ASP A C 1
ATOM 2402 O O . ASP A 1 312 ? -15.094 -7.875 -10.703 1 80.19 312 ASP A O 1
ATOM 2406 N N . LYS A 1 313 ? -15.039 -9.891 -9.875 1 85 313 LYS A N 1
ATOM 2407 C CA . LYS A 1 313 ? -14.859 -9.32 -8.547 1 85 313 LYS A CA 1
ATOM 2408 C C . LYS A 1 313 ? -13.508 -9.727 -7.953 1 85 313 LYS A C 1
ATOM 2410 O O . LYS A 1 313 ? -13.211 -9.414 -6.797 1 85 313 LYS A O 1
ATOM 2415 N N . ILE A 1 314 ? -12.789 -10.445 -8.75 1 91.38 314 ILE A N 1
ATOM 2416 C CA . ILE A 1 314 ? -11.484 -10.883 -8.266 1 91.38 314 ILE A CA 1
ATOM 2417 C C . ILE A 1 314 ? -10.438 -10.688 -9.352 1 91.38 314 ILE A C 1
ATOM 2419 O O . ILE A 1 314 ? -10.766 -10.312 -10.484 1 91.38 314 ILE A O 1
ATOM 2423 N N . LEU A 1 315 ? -9.211 -10.867 -9.016 1 93.19 315 LEU A N 1
ATOM 2424 C CA . LEU A 1 315 ? -8.117 -10.898 -9.977 1 93.19 315 LEU A CA 1
ATOM 2425 C C . LEU A 1 315 ? -7.977 -12.281 -10.594 1 93.19 315 LEU A C 1
ATOM 2427 O O . LEU A 1 315 ? -7.594 -13.234 -9.914 1 93.19 315 LEU A O 1
ATOM 2431 N N . ILE A 1 316 ? -8.203 -12.375 -11.812 1 90.31 316 ILE A N 1
ATOM 2432 C CA . ILE A 1 316 ? -8.016 -13.68 -12.438 1 90.31 316 ILE A CA 1
ATOM 2433 C C . ILE A 1 316 ? -6.527 -13.922 -12.68 1 90.31 316 ILE A C 1
ATOM 2435 O O . ILE A 1 316 ? -5.875 -13.148 -13.391 1 90.31 316 ILE A O 1
ATOM 2439 N N . GLY A 1 317 ? -6.094 -15 -12.164 1 95.62 317 GLY A N 1
ATOM 2440 C CA . GLY A 1 317 ? -4.68 -15.312 -12.258 1 95.62 317 GLY A CA 1
ATOM 2441 C C . GLY A 1 317 ? -4.262 -15.82 -13.625 1 95.62 317 GLY A C 1
ATOM 2442 O O . GLY A 1 317 ? -5.055 -16.469 -14.32 1 95.62 317 GLY A O 1
ATOM 2443 N N . CYS A 1 318 ? -3.053 -15.562 -13.969 1 96.81 318 CYS A N 1
ATOM 2444 C CA . CYS A 1 318 ? -2.49 -16.094 -15.211 1 96.81 318 CYS A CA 1
ATOM 2445 C C . CYS A 1 318 ? -2.469 -17.609 -15.195 1 96.81 318 CYS A C 1
ATOM 2447 O O . CYS A 1 318 ? -2.811 -18.25 -16.188 1 96.81 318 CYS A O 1
ATOM 2449 N N . THR A 1 319 ? -2.145 -18.203 -14.117 1 97.19 319 THR A N 1
ATOM 2450 C CA . THR A 1 319 ? -2.102 -19.656 -13.992 1 97.19 319 THR A CA 1
ATOM 2451 C C . THR A 1 319 ? -3.504 -20.25 -14.07 1 97.19 319 THR A C 1
ATOM 2453 O O . THR A 1 319 ? -3.699 -21.328 -14.648 1 97.19 319 THR A O 1
ATOM 2456 N N . ALA A 1 320 ? -4.438 -19.625 -13.438 1 96.56 320 ALA A N 1
ATOM 2457 C CA . ALA A 1 320 ? -5.824 -20.078 -13.539 1 96.56 320 ALA A CA 1
ATOM 2458 C C . ALA A 1 320 ? -6.293 -20.078 -14.992 1 96.56 320 ALA A C 1
ATOM 2460 O O . ALA A 1 320 ? -6.949 -21.031 -15.43 1 96.56 320 ALA A O 1
ATOM 2461 N N . LYS A 1 321 ? -5.969 -19.016 -15.711 1 95.69 321 LYS A N 1
ATOM 2462 C CA . LYS A 1 321 ? -6.328 -18.969 -17.125 1 95.69 321 LYS A CA 1
ATOM 2463 C C . LYS A 1 321 ? -5.676 -20.109 -17.906 1 95.69 321 LYS A C 1
ATOM 2465 O O . LYS A 1 321 ? -6.324 -20.734 -18.734 1 95.69 321 LYS A O 1
ATOM 2470 N N . ARG A 1 322 ? -4.438 -20.312 -17.641 1 96.5 322 ARG A N 1
ATOM 2471 C CA . ARG A 1 322 ? -3.723 -21.391 -18.328 1 96.5 322 ARG A CA 1
ATOM 2472 C C . ARG A 1 322 ? -4.301 -22.75 -17.953 1 96.5 322 ARG A C 1
ATOM 2474 O O . ARG A 1 322 ? -4.418 -23.625 -18.812 1 96.5 322 ARG A O 1
ATOM 2481 N N . LEU A 1 323 ? -4.656 -22.891 -16.734 1 96.69 323 LEU A N 1
ATOM 2482 C CA . LEU A 1 323 ? -5.27 -24.125 -16.25 1 96.69 323 LEU A CA 1
ATOM 2483 C C . LEU A 1 323 ? -6.555 -24.438 -17.016 1 96.69 323 LEU A C 1
ATOM 2485 O O . LEU A 1 323 ? -6.789 -25.578 -17.391 1 96.69 323 LEU A O 1
ATOM 2489 N N . LEU A 1 324 ? -7.348 -23.453 -17.219 1 95.25 324 LEU A N 1
ATOM 2490 C CA . LEU A 1 324 ? -8.602 -23.625 -17.938 1 95.25 324 LEU A CA 1
ATOM 2491 C C . LEU A 1 324 ? -8.359 -24.141 -19.344 1 95.25 324 LEU A C 1
ATOM 2493 O O . LEU A 1 324 ? -9.094 -25 -19.828 1 95.25 324 LEU A O 1
ATOM 2497 N N . VAL A 1 325 ? -7.348 -23.672 -19.938 1 95.12 325 VAL A N 1
ATOM 2498 C CA . VAL A 1 325 ? -6.996 -24.109 -21.281 1 95.12 325 VAL A CA 1
ATOM 2499 C C . VAL A 1 325 ? -6.477 -25.531 -21.25 1 95.12 325 VAL A C 1
ATOM 2501 O O . VAL A 1 325 ? -6.926 -26.391 -22.031 1 95.12 325 VAL A O 1
ATOM 2504 N N . LEU A 1 326 ? -5.629 -25.859 -20.359 1 96.31 326 LEU A N 1
ATOM 2505 C CA . LEU A 1 326 ? -4.988 -27.172 -20.297 1 96.31 326 LEU A CA 1
ATOM 2506 C C . LEU A 1 326 ? -5.98 -28.234 -19.844 1 96.31 326 LEU A C 1
ATOM 2508 O O . LEU A 1 326 ? -5.906 -29.375 -20.297 1 96.31 326 LEU A O 1
ATOM 2512 N N . ALA A 1 327 ? -6.883 -27.875 -18.953 1 96.31 327 ALA A N 1
ATOM 2513 C CA . ALA A 1 327 ? -7.832 -28.828 -18.375 1 96.31 327 ALA A CA 1
ATOM 2514 C C . ALA A 1 327 ? -8.766 -29.375 -19.453 1 96.31 327 ALA A C 1
ATOM 2516 O O . ALA A 1 327 ? -9.391 -30.422 -19.266 1 96.31 327 ALA A O 1
ATOM 2517 N N . SER A 1 328 ? -8.938 -28.656 -20.516 1 94.81 328 SER A N 1
ATOM 2518 C CA . SER A 1 328 ? -9.734 -29.156 -21.641 1 94.81 328 SER A CA 1
ATOM 2519 C C . SER A 1 328 ? -9.219 -30.5 -22.125 1 94.81 328 SER A C 1
ATOM 2521 O O . SER A 1 328 ? -10 -31.344 -22.594 1 94.81 328 SER A O 1
ATOM 2523 N N . LYS A 1 329 ? -7.961 -30.75 -22 1 94.88 329 LYS A N 1
ATOM 2524 C CA . LYS A 1 329 ? -7.363 -32.031 -22.375 1 94.88 329 LYS A CA 1
ATOM 2525 C C . LYS A 1 329 ? -7.93 -33.156 -21.516 1 94.88 329 LYS A C 1
ATOM 2527 O O . LYS A 1 329 ? -8.102 -34.281 -22 1 94.88 329 LYS A O 1
ATOM 2532 N N . LEU A 1 330 ? -8.195 -32.906 -20.281 1 96.81 330 LEU A N 1
ATOM 2533 C CA . LEU A 1 330 ? -8.758 -33.906 -19.375 1 96.81 330 LEU A CA 1
ATOM 2534 C C . LEU A 1 330 ? -10.203 -34.219 -19.734 1 96.81 330 LEU A C 1
ATOM 2536 O O . LEU A 1 330 ? -10.68 -35.344 -19.516 1 96.81 330 LEU A O 1
ATOM 2540 N N . VAL A 1 331 ? -10.883 -33.219 -20.25 1 97.31 331 VAL A N 1
ATOM 2541 C CA . VAL A 1 331 ? -12.234 -33.438 -20.75 1 97.31 331 VAL A CA 1
ATOM 2542 C C . VAL A 1 331 ? -12.195 -34.375 -21.953 1 97.31 331 VAL A C 1
ATOM 2544 O O . VAL A 1 331 ? -12.961 -35.344 -22.031 1 97.31 331 VAL A O 1
ATOM 2547 N N . GLU A 1 332 ? -11.305 -34.125 -22.828 1 97.19 332 GLU A N 1
ATOM 2548 C CA . GLU A 1 332 ? -11.141 -34.938 -24.016 1 97.19 332 GLU A CA 1
ATOM 2549 C C . GLU A 1 332 ? -10.789 -36.375 -23.656 1 97.19 332 GLU A C 1
ATOM 2551 O O . GLU A 1 332 ? -11.203 -37.312 -24.328 1 97.19 332 GLU A O 1
ATOM 2556 N N . GLN A 1 333 ? -10.07 -36.562 -22.594 1 96.75 333 GLN A N 1
ATOM 2557 C CA . GLN A 1 333 ? -9.641 -37.875 -22.141 1 96.75 333 GLN A CA 1
ATOM 2558 C C . GLN A 1 333 ? -10.742 -38.562 -21.328 1 96.75 333 GLN A C 1
ATOM 2560 O O . GLN A 1 333 ? -10.586 -39.719 -20.906 1 96.75 333 GLN A O 1
ATOM 2565 N N . GLY A 1 334 ? -11.781 -37.844 -21 1 96.81 334 GLY A N 1
ATOM 2566 C CA . GLY A 1 334 ? -12.906 -38.406 -20.266 1 96.81 334 GLY A CA 1
ATOM 2567 C C . GLY A 1 334 ? -12.719 -38.375 -18.766 1 96.81 334 GLY A C 1
ATOM 2568 O O . GLY A 1 334 ? -13.516 -38.969 -18.031 1 96.81 334 GLY A O 1
ATOM 2569 N N . LEU A 1 335 ? -11.711 -37.719 -18.328 1 97.12 335 LEU A N 1
ATOM 2570 C CA . LEU A 1 335 ? -11.422 -37.656 -16.891 1 97.12 335 LEU A CA 1
ATOM 2571 C C . LEU A 1 335 ? -12.242 -36.562 -16.219 1 97.12 335 LEU A C 1
ATOM 2573 O O . LEU A 1 335 ? -12.586 -36.656 -15.039 1 97.12 335 LEU A O 1
ATOM 2577 N N . LEU A 1 336 ? -12.531 -35.438 -16.969 1 98 336 LEU A N 1
ATOM 2578 C CA . LEU A 1 336 ? -13.43 -34.375 -16.547 1 98 336 LEU A CA 1
ATOM 2579 C C . LEU A 1 336 ? -14.656 -34.312 -17.453 1 98 336 LEU A C 1
ATOM 2581 O O . LEU A 1 336 ? -14.562 -34.594 -18.656 1 98 336 LEU A O 1
ATOM 2585 N N . ARG A 1 337 ? -15.711 -33.938 -16.844 1 98.19 337 ARG A N 1
ATOM 2586 C CA . ARG A 1 337 ? -16.938 -33.781 -17.625 1 98.19 337 ARG A CA 1
ATOM 2587 C C . ARG A 1 337 ? -16.953 -32.438 -18.328 1 98.19 337 ARG A C 1
ATOM 2589 O O . ARG A 1 337 ? -17.422 -32.312 -19.453 1 98.19 337 ARG A O 1
ATOM 2596 N N . SER A 1 338 ? -16.562 -31.359 -17.625 1 97.88 338 SER A N 1
ATOM 2597 C CA . SER A 1 338 ? -16.562 -30 -18.172 1 97.88 338 SER A CA 1
ATOM 2598 C C . SER A 1 338 ? -15.633 -29.094 -17.391 1 97.88 338 SER A C 1
ATOM 2600 O O . SER A 1 338 ? -15.164 -29.453 -16.312 1 97.88 338 SER A O 1
ATOM 2602 N N . VAL A 1 339 ? -15.297 -28.016 -18.047 1 97.31 339 VAL A N 1
ATOM 2603 C CA . VAL A 1 339 ? -14.539 -26.922 -17.453 1 97.31 339 VAL A CA 1
ATOM 2604 C C . VAL A 1 339 ? -15.297 -25.609 -17.641 1 97.31 339 VAL A C 1
ATOM 2606 O O . VAL A 1 339 ? -15.727 -25.281 -18.75 1 97.31 339 VAL A O 1
ATOM 2609 N N . SER A 1 340 ? -15.516 -24.859 -16.469 1 94.5 340 SER A N 1
ATOM 2610 C CA . SER A 1 340 ? -16.234 -23.594 -16.641 1 94.5 340 SER A CA 1
ATOM 2611 C C . SER A 1 340 ? -15.891 -22.609 -15.531 1 94.5 340 SER A C 1
ATOM 2613 O O . SER A 1 340 ? -15.352 -23 -14.492 1 94.5 340 SER A O 1
ATOM 2615 N N . THR A 1 341 ? -16.141 -21.344 -15.82 1 95 341 THR A N 1
ATOM 2616 C CA . THR A 1 341 ? -16.109 -20.266 -14.828 1 95 341 THR A CA 1
ATOM 2617 C C . THR A 1 341 ? -17.516 -19.75 -14.57 1 95 341 THR A C 1
ATOM 2619 O O . THR A 1 341 ? -18.266 -19.453 -15.508 1 95 341 THR A O 1
ATOM 2622 N N . ARG A 1 342 ? -17.875 -19.672 -13.297 1 94.25 342 ARG A N 1
ATOM 2623 C CA . ARG A 1 342 ? -19.172 -19.156 -12.891 1 94.25 342 ARG A CA 1
ATOM 2624 C C . ARG A 1 342 ? -19.203 -18.875 -11.391 1 94.25 342 ARG A C 1
ATOM 2626 O O . ARG A 1 342 ? -18.266 -19.219 -10.672 1 94.25 342 ARG A O 1
ATOM 2633 N N . ASP A 1 343 ? -20.297 -18.281 -11 1 95.31 343 ASP A N 1
ATOM 2634 C CA . ASP A 1 343 ? -20.484 -18.109 -9.562 1 95.31 343 ASP A CA 1
ATOM 2635 C C . ASP A 1 343 ? -20.672 -19.453 -8.859 1 95.31 343 ASP A C 1
ATOM 2637 O O . ASP A 1 343 ? -21.359 -20.328 -9.367 1 95.31 343 ASP A O 1
ATOM 2641 N N . VAL A 1 344 ? -19.969 -19.594 -7.777 1 96.38 344 VAL A N 1
ATOM 2642 C CA . VAL A 1 344 ? -20.047 -20.797 -6.953 1 96.38 344 VAL A CA 1
ATOM 2643 C C . VAL A 1 344 ? -20.422 -20.422 -5.52 1 96.38 344 VAL A C 1
ATOM 2645 O O . VAL A 1 344 ? -19.734 -19.609 -4.887 1 96.38 344 VAL A O 1
ATOM 2648 N N . THR A 1 345 ? -21.5 -21 -5 1 97.12 345 THR A N 1
ATOM 2649 C CA . THR A 1 345 ? -21.875 -20.719 -3.615 1 97.12 345 THR A CA 1
ATOM 2650 C C . THR A 1 345 ? -20.953 -21.453 -2.648 1 97.12 345 THR A C 1
ATOM 2652 O O . THR A 1 345 ? -20.312 -22.453 -3.018 1 97.12 345 THR A O 1
ATOM 2655 N N . VAL A 1 346 ? -20.922 -21 -1.455 1 97.75 346 VAL A N 1
ATOM 2656 C CA . VAL A 1 346 ? -20.125 -21.641 -0.422 1 97.75 346 VAL A CA 1
ATOM 2657 C C . VAL A 1 346 ? -20.609 -23.078 -0.224 1 97.75 346 VAL A C 1
ATOM 2659 O O . VAL A 1 346 ? -19.797 -24 -0.088 1 97.75 346 VAL A O 1
ATOM 2662 N N . ALA A 1 347 ? -21.875 -23.234 -0.223 1 97.44 347 ALA A N 1
ATOM 2663 C CA . ALA A 1 347 ? -22.453 -24.562 -0.044 1 97.44 347 ALA A CA 1
ATOM 2664 C C . ALA A 1 347 ? -22.016 -25.5 -1.162 1 97.44 347 ALA A C 1
ATOM 2666 O O . ALA A 1 347 ? -21.641 -26.656 -0.904 1 97.44 347 ALA A O 1
ATOM 2667 N N . GLU A 1 348 ? -22.125 -25.047 -2.367 1 97.25 348 GLU A N 1
ATOM 2668 C CA . GLU A 1 348 ? -21.672 -25.828 -3.514 1 97.25 348 GLU A CA 1
ATOM 2669 C C . GLU A 1 348 ? -20.188 -26.156 -3.418 1 97.25 348 GLU A C 1
ATOM 2671 O O . GLU A 1 348 ? -19.781 -27.281 -3.691 1 97.25 348 GLU A O 1
ATOM 2676 N N . ALA A 1 349 ? -19.438 -25.203 -3.049 1 98 349 ALA A N 1
ATOM 2677 C CA . ALA A 1 349 ? -17.984 -25.359 -2.938 1 98 349 ALA A CA 1
ATOM 2678 C C . ALA A 1 349 ? -17.625 -26.406 -1.88 1 98 349 ALA A C 1
ATOM 2680 O O . ALA A 1 349 ? -16.812 -27.297 -2.131 1 98 349 ALA A O 1
ATOM 2681 N N . LYS A 1 350 ? -18.203 -26.344 -0.751 1 97.94 350 LYS A N 1
ATOM 2682 C CA . LYS A 1 350 ? -17.906 -27.25 0.35 1 97.94 350 LYS A CA 1
ATOM 2683 C C . LYS A 1 350 ? -18.375 -28.672 0.03 1 97.94 350 LYS A C 1
ATOM 2685 O O . LYS A 1 350 ? -17.906 -29.641 0.646 1 97.94 350 LYS A O 1
ATOM 2690 N N . ASN A 1 351 ? -19.266 -28.781 -0.906 1 98 351 ASN A N 1
ATOM 2691 C CA . ASN A 1 351 ? -19.766 -30.078 -1.319 1 98 351 ASN A CA 1
ATOM 2692 C C . ASN A 1 351 ? -18.953 -30.656 -2.477 1 98 351 ASN A C 1
ATOM 2694 O O . ASN A 1 351 ? -19.312 -31.719 -3.021 1 98 351 ASN A O 1
ATOM 2698 N N . SER A 1 352 ? -17.969 -30.031 -2.879 1 98.56 352 SER A N 1
ATOM 2699 C CA . SER A 1 352 ? -17.141 -30.484 -3.99 1 98.56 352 SER A CA 1
ATOM 2700 C C . SER A 1 352 ? -16.391 -31.766 -3.635 1 98.56 352 SER A C 1
ATOM 2702 O O . SER A 1 352 ? -16.188 -32.062 -2.457 1 98.56 352 SER A O 1
ATOM 2704 N N . ALA A 1 353 ? -16.016 -32.5 -4.699 1 98.81 353 ALA A N 1
ATOM 2705 C CA . ALA A 1 353 ? -15.188 -33.719 -4.512 1 98.81 353 ALA A CA 1
ATOM 2706 C C . ALA A 1 353 ? -13.742 -33.312 -4.199 1 98.81 353 ALA A C 1
ATOM 2708 O O . ALA A 1 353 ? -13.078 -34 -3.406 1 98.81 353 ALA A O 1
ATOM 2709 N N . GLU A 1 354 ? -13.211 -32.375 -4.852 1 98.88 354 GLU A N 1
ATOM 2710 C CA . GLU A 1 354 ? -11.844 -31.906 -4.68 1 98.88 354 GLU A CA 1
ATOM 2711 C C . GLU A 1 354 ? -11.789 -30.375 -4.742 1 98.88 354 GLU A C 1
ATOM 2713 O O . GLU A 1 354 ? -12.68 -29.734 -5.316 1 98.88 354 GLU A O 1
ATOM 2718 N N . MET A 1 355 ? -10.82 -29.797 -4.094 1 98.81 355 MET A N 1
ATOM 2719 C CA . MET A 1 355 ? -10.602 -28.359 -4.016 1 98.81 355 MET A CA 1
ATOM 2720 C C . MET A 1 355 ? -9.109 -28.031 -4.047 1 98.81 355 MET A C 1
ATOM 2722 O O . MET A 1 355 ? -8.289 -28.812 -3.574 1 98.81 355 MET A O 1
ATOM 2726 N N . MET A 1 356 ? -8.781 -26.922 -4.648 1 98.88 356 MET A N 1
ATOM 2727 C CA . MET A 1 356 ? -7.367 -26.578 -4.77 1 98.88 356 MET A CA 1
ATOM 2728 C C . MET A 1 356 ? -7.184 -25.062 -4.887 1 98.88 356 MET A C 1
ATOM 2730 O O . MET A 1 356 ? -8.062 -24.359 -5.398 1 98.88 356 MET A O 1
ATOM 2734 N N . PHE A 1 357 ? -6.047 -24.562 -4.441 1 98.56 357 PHE A N 1
ATOM 2735 C CA . PHE A 1 357 ? -5.566 -23.234 -4.809 1 98.56 357 PHE A CA 1
ATOM 2736 C C . PHE A 1 357 ? -4.844 -23.281 -6.152 1 98.56 357 PHE A C 1
ATOM 2738 O O . PHE A 1 357 ? -4.223 -24.281 -6.5 1 98.56 357 PHE A O 1
ATOM 2745 N N . VAL A 1 358 ? -4.922 -22.219 -6.906 1 97.94 358 VAL A N 1
ATOM 2746 C CA . VAL A 1 358 ? -4.215 -22.031 -8.164 1 97.94 358 VAL A CA 1
ATOM 2747 C C . VAL A 1 358 ? -3.443 -20.703 -8.133 1 97.94 358 VAL A C 1
ATOM 2749 O O . VAL A 1 358 ? -4.039 -19.641 -7.992 1 97.94 358 VAL A O 1
ATOM 2752 N N . SER A 1 359 ? -2.121 -20.734 -8.242 1 97 359 SER A N 1
ATOM 2753 C CA . SER A 1 359 ? -1.29 -19.547 -8.188 1 97 359 SER A CA 1
ATOM 2754 C C . SER A 1 359 ? -0.005 -19.734 -8.992 1 97 359 SER A C 1
ATOM 2756 O O . SER A 1 359 ? 0.347 -20.844 -9.359 1 97 359 SER A O 1
ATOM 2758 N N . SER A 1 360 ? 0.665 -18.672 -9.234 1 96.56 360 SER A N 1
ATOM 2759 C CA . SER A 1 360 ? 1.809 -18.688 -10.141 1 96.56 360 SER A CA 1
ATOM 2760 C C . SER A 1 360 ? 2.977 -19.453 -9.539 1 96.56 360 SER A C 1
ATOM 2762 O O . SER A 1 360 ? 3.66 -20.203 -10.25 1 96.56 360 SER A O 1
ATOM 2764 N N . LEU A 1 361 ? 3.229 -19.312 -8.242 1 95.12 361 LEU A N 1
ATOM 2765 C CA . LEU A 1 361 ? 4.422 -19.906 -7.652 1 95.12 361 LEU A CA 1
ATOM 2766 C C . LEU A 1 361 ? 4.074 -21.188 -6.91 1 95.12 361 LEU A C 1
ATOM 2768 O O . LEU A 1 361 ? 4.965 -21.953 -6.535 1 95.12 361 LEU A O 1
ATOM 2772 N N . LEU A 1 362 ? 2.881 -21.391 -6.699 1 93.12 362 LEU A N 1
ATOM 2773 C CA . LEU A 1 362 ? 2.289 -22.641 -6.238 1 93.12 362 LEU A CA 1
ATOM 2774 C C . LEU A 1 362 ? 1.167 -23.094 -7.168 1 93.12 362 LEU A C 1
ATOM 2776 O O . LEU A 1 362 ? -0.011 -23 -6.816 1 93.12 362 LEU A O 1
ATOM 2780 N N . PRO A 1 363 ? 1.601 -23.641 -8.242 1 96 363 PRO A N 1
ATOM 2781 C CA . PRO A 1 363 ? 0.635 -23.766 -9.336 1 96 363 PRO A CA 1
ATOM 2782 C C . PRO A 1 363 ? -0.661 -24.453 -8.906 1 96 363 PRO A C 1
ATOM 2784 O O . PRO A 1 363 ? -1.752 -23.969 -9.227 1 96 363 PRO A O 1
ATOM 2787 N N . ILE A 1 364 ? -0.524 -25.594 -8.227 1 98.25 364 ILE A N 1
ATOM 2788 C CA . ILE A 1 364 ? -1.678 -26.266 -7.652 1 98.25 364 ILE A CA 1
ATOM 2789 C C . ILE A 1 364 ? -1.375 -26.688 -6.211 1 98.25 364 ILE A C 1
ATOM 2791 O O . ILE A 1 364 ? -0.383 -27.359 -5.949 1 98.25 364 ILE A O 1
ATOM 2795 N N . LEU A 1 365 ? -2.188 -26.234 -5.301 1 98.56 365 LEU A N 1
ATOM 2796 C CA . LEU A 1 365 ? -2.111 -26.641 -3.902 1 98.56 365 LEU A CA 1
ATOM 2797 C C . LEU A 1 365 ? -3.428 -27.25 -3.445 1 98.56 365 LEU A C 1
ATOM 2799 O O . LEU A 1 365 ? -4.422 -26.547 -3.268 1 98.56 365 LEU A O 1
ATOM 2803 N N . PRO A 1 366 ? -3.422 -28.562 -3.24 1 98.75 366 PRO A N 1
ATOM 2804 C CA . PRO A 1 366 ? -4.672 -29.219 -2.842 1 98.75 366 PRO A CA 1
ATOM 2805 C C . PRO A 1 366 ? -5.203 -28.703 -1.506 1 98.75 366 PRO A C 1
ATOM 2807 O O . PRO A 1 366 ? -4.422 -28.438 -0.587 1 98.75 366 PRO A O 1
ATOM 2810 N N . ILE A 1 367 ? -6.488 -28.516 -1.449 1 98.88 367 ILE A N 1
ATOM 2811 C CA . ILE A 1 367 ? -7.172 -28.188 -0.204 1 98.88 367 ILE A CA 1
ATOM 2812 C C . ILE A 1 367 ? -8.039 -29.359 0.243 1 98.88 367 ILE A C 1
ATOM 2814 O O . ILE A 1 367 ? -8.875 -29.844 -0.52 1 98.88 367 ILE A O 1
ATOM 2818 N N . VAL A 1 368 ? -7.887 -29.766 1.493 1 98.88 368 VAL A N 1
ATOM 2819 C CA . VAL A 1 368 ? -8.555 -31.016 1.885 1 98.88 368 VAL A CA 1
ATOM 2820 C C . VAL A 1 368 ? -9.562 -30.719 2.996 1 98.88 368 VAL A C 1
ATOM 2822 O O . VAL A 1 368 ? -10.328 -31.609 3.385 1 98.88 368 VAL A O 1
ATOM 2825 N N . GLU A 1 369 ? -9.531 -29.516 3.537 1 98.81 369 GLU A N 1
ATOM 2826 C CA . GLU A 1 369 ? -10.438 -29.141 4.621 1 98.81 369 GLU A CA 1
ATOM 2827 C C . GLU A 1 369 ? -10.766 -27.656 4.59 1 98.81 369 GLU A C 1
ATOM 2829 O O . GLU A 1 369 ? -9.875 -26.828 4.383 1 98.81 369 GLU A O 1
ATOM 2834 N N . TRP A 1 370 ? -12.047 -27.312 4.75 1 98.88 370 TRP A N 1
ATOM 2835 C CA . TRP A 1 370 ? -12.539 -25.938 4.832 1 98.88 370 TRP A CA 1
ATOM 2836 C C . TRP A 1 370 ? -13.445 -25.75 6.043 1 98.88 370 TRP A C 1
ATOM 2838 O O . TRP A 1 370 ? -14.539 -26.312 6.102 1 98.88 370 TRP A O 1
ATOM 2848 N N . ASP A 1 371 ? -12.984 -24.906 7.008 1 98.56 371 ASP A N 1
ATOM 2849 C CA . ASP A 1 371 ? -13.727 -24.672 8.242 1 98.56 371 ASP A CA 1
ATOM 2850 C C . ASP A 1 371 ? -13.961 -25.969 9.008 1 98.56 371 ASP A C 1
ATOM 2852 O O . ASP A 1 371 ? -15.094 -26.25 9.414 1 98.56 371 ASP A O 1
ATOM 2856 N N . GLU A 1 372 ? -12.969 -26.734 9.062 1 98 372 GLU A N 1
ATOM 2857 C CA . GLU A 1 372 ? -12.953 -27.984 9.836 1 98 372 GLU A CA 1
ATOM 2858 C C . GLU A 1 372 ? -13.883 -29.016 9.219 1 98 372 GLU A C 1
ATOM 2860 O O . GLU A 1 372 ? -14.203 -30.031 9.859 1 98 372 GLU A O 1
ATOM 2865 N N . GLN A 1 373 ? -14.32 -28.828 8.039 1 98.38 373 GLN A N 1
ATOM 2866 C CA . GLN A 1 373 ? -15.086 -29.812 7.281 1 98.38 373 GLN A CA 1
ATOM 2867 C C . GLN A 1 373 ? -14.266 -30.375 6.129 1 98.38 373 GLN A C 1
ATOM 2869 O O . GLN A 1 373 ? -13.727 -29.625 5.316 1 98.38 373 GLN A O 1
ATOM 2874 N N . PRO A 1 374 ? -14.227 -31.641 6.008 1 98.62 374 PRO A N 1
ATOM 2875 C CA . PRO A 1 374 ? -13.453 -32.25 4.914 1 98.62 374 PRO A CA 1
ATOM 2876 C C . PRO A 1 374 ? -14.039 -31.922 3.539 1 98.62 374 PRO A C 1
ATOM 2878 O O . PRO A 1 374 ? -15.258 -31.875 3.379 1 98.62 374 PRO A O 1
ATOM 2881 N N . ILE A 1 375 ? -13.25 -31.734 2.652 1 98.81 375 ILE A N 1
ATOM 2882 C CA . ILE A 1 375 ? -13.633 -31.703 1.244 1 98.81 375 ILE A CA 1
ATOM 2883 C C . ILE A 1 375 ? -13.57 -33.125 0.665 1 98.81 375 ILE A C 1
ATOM 2885 O O . ILE A 1 375 ? -12.531 -33.781 0.725 1 98.81 375 ILE A O 1
ATOM 2889 N N . GLY A 1 376 ? -14.695 -33.5 0.088 1 98.25 376 GLY A N 1
ATOM 2890 C CA . GLY A 1 376 ? -14.727 -34.906 -0.313 1 98.25 376 GLY A CA 1
ATOM 2891 C C . GLY A 1 376 ? -14.438 -35.844 0.828 1 98.25 376 GLY A C 1
ATOM 2892 O O . GLY A 1 376 ? -15.102 -35.812 1.864 1 98.25 376 GLY A O 1
ATOM 2893 N N . ASP A 1 377 ? -13.438 -36.656 0.697 1 97.75 377 ASP A N 1
ATOM 2894 C CA . ASP A 1 377 ? -13.102 -37.625 1.736 1 97.75 377 ASP A CA 1
ATOM 2895 C C . ASP A 1 377 ? -11.961 -37.125 2.615 1 97.75 377 ASP A C 1
ATOM 2897 O O . ASP A 1 377 ? -11.43 -37.875 3.443 1 97.75 377 ASP A O 1
ATOM 2901 N N . GLY A 1 378 ? -11.5 -35.906 2.367 1 98.25 378 GLY A N 1
ATOM 2902 C CA . GLY A 1 378 ? -10.477 -35.312 3.201 1 98.25 378 GLY A CA 1
ATOM 2903 C C . GLY A 1 378 ? -9.07 -35.656 2.744 1 98.25 378 GLY A C 1
ATOM 2904 O O . GLY A 1 378 ? -8.094 -35.344 3.436 1 98.25 378 GLY A O 1
ATOM 2905 N N . LEU A 1 379 ? -8.992 -36.281 1.646 1 98.06 379 LEU A N 1
ATOM 2906 C CA . LEU A 1 379 ? -7.707 -36.625 1.057 1 98.06 379 LEU A CA 1
ATOM 2907 C C . LEU A 1 379 ? -7.48 -35.875 -0.249 1 98.06 379 LEU A C 1
ATOM 2909 O O . LEU A 1 379 ? -8.43 -35.375 -0.845 1 98.06 379 LEU A O 1
ATOM 2913 N N . VAL A 1 380 ? -6.297 -35.812 -0.654 1 98.5 380 VAL A N 1
ATOM 2914 C CA . VAL A 1 380 ? -5.98 -35.188 -1.933 1 98.5 380 VAL A CA 1
ATOM 2915 C C . VAL A 1 380 ? -6.586 -36 -3.072 1 98.5 380 VAL A C 1
ATOM 2917 O O . VAL A 1 380 ? -6.41 -37.219 -3.127 1 98.5 380 VAL A O 1
ATOM 2920 N N . GLY A 1 381 ? -7.207 -35.344 -3.975 1 97.94 381 GLY A N 1
ATOM 2921 C CA . GLY A 1 381 ? -7.93 -36.031 -5.027 1 97.94 381 GLY A CA 1
ATOM 2922 C C . GLY A 1 381 ? -7.062 -36.375 -6.227 1 97.94 381 GLY A C 1
ATOM 2923 O O . GLY A 1 381 ? -6.133 -35.625 -6.555 1 97.94 381 GLY A O 1
ATOM 2924 N N . GLU A 1 382 ? -7.43 -37.406 -6.891 1 97.06 382 GLU A N 1
ATOM 2925 C CA . GLU A 1 382 ? -6.688 -37.875 -8.055 1 97.06 382 GLU A CA 1
ATOM 2926 C C . GLU A 1 382 ? -6.754 -36.875 -9.195 1 97.06 382 GLU A C 1
ATOM 2928 O O . GLU A 1 382 ? -5.789 -36.719 -9.953 1 97.06 382 GLU A O 1
ATOM 2933 N N . LEU A 1 383 ? -7.902 -36.281 -9.344 1 98 383 LEU A N 1
ATOM 2934 C CA . LEU A 1 383 ? -8.031 -35.312 -10.43 1 98 383 LEU A CA 1
ATOM 2935 C C . LEU A 1 383 ? -7.211 -34.062 -10.141 1 98 383 LEU A C 1
ATOM 2937 O O . LEU A 1 383 ? -6.664 -33.438 -11.062 1 98 383 LEU A O 1
ATOM 2941 N N . THR A 1 384 ? -7.141 -33.625 -8.883 1 98.12 384 THR A N 1
ATOM 2942 C CA . THR A 1 384 ? -6.27 -32.531 -8.492 1 98.12 384 THR A CA 1
ATOM 2943 C C . THR A 1 384 ? -4.816 -32.844 -8.844 1 98.12 384 THR A C 1
ATOM 2945 O O . THR A 1 384 ? -4.113 -31.984 -9.391 1 98.12 384 THR A O 1
ATOM 2948 N N . LEU A 1 385 ? -4.406 -34.031 -8.578 1 97.5 385 LEU A N 1
ATOM 2949 C CA . LEU A 1 385 ? -3.041 -34.469 -8.891 1 97.5 385 LEU A CA 1
ATOM 2950 C C . LEU A 1 385 ? -2.816 -34.5 -10.398 1 97.5 385 LEU A C 1
ATOM 2952 O O . LEU A 1 385 ? -1.737 -34.125 -10.883 1 97.5 385 LEU A O 1
ATOM 2956 N N . ALA A 1 386 ? -3.809 -34.969 -11.094 1 97.19 386 ALA A N 1
ATOM 2957 C CA . ALA A 1 386 ? -3.711 -35 -12.555 1 97.19 386 ALA A CA 1
ATOM 2958 C C . ALA A 1 386 ? -3.578 -33.562 -13.117 1 97.19 386 ALA A C 1
ATOM 2960 O O . ALA A 1 386 ? -2.789 -33.344 -14.031 1 97.19 386 ALA A O 1
ATOM 2961 N N . ILE A 1 387 ? -4.352 -32.656 -12.625 1 97.56 387 ILE A N 1
ATOM 2962 C CA . ILE A 1 387 ? -4.301 -31.25 -13.031 1 97.56 387 ILE A CA 1
ATOM 2963 C C . ILE A 1 387 ? -2.926 -30.672 -12.703 1 97.56 387 ILE A C 1
ATOM 2965 O O . ILE A 1 387 ? -2.34 -29.953 -13.516 1 97.56 387 ILE A O 1
ATOM 2969 N N . SER A 1 388 ? -2.453 -30.969 -11.531 1 97.69 388 SER A N 1
ATOM 2970 C CA . SER A 1 388 ? -1.122 -30.516 -11.133 1 97.69 388 SER A CA 1
ATOM 2971 C C . SER A 1 388 ? -0.057 -31.016 -12.102 1 97.69 388 SER A C 1
ATOM 2973 O O . SER A 1 388 ? 0.808 -30.25 -12.531 1 97.69 388 SER A O 1
ATOM 2975 N N . ALA A 1 389 ? -0.111 -32.281 -12.414 1 96.06 389 ALA A N 1
ATOM 2976 C CA . ALA A 1 389 ? 0.852 -32.875 -13.336 1 96.06 389 ALA A CA 1
ATOM 2977 C C . ALA A 1 389 ? 0.805 -32.188 -14.695 1 96.06 389 ALA A C 1
ATOM 2979 O O . ALA A 1 389 ? 1.843 -31.969 -15.328 1 96.06 389 ALA A O 1
ATOM 2980 N N . LEU A 1 390 ? -0.384 -31.906 -15.133 1 95.62 390 LEU A N 1
ATOM 2981 C CA . LEU A 1 390 ? -0.564 -31.234 -16.406 1 95.62 390 LEU A CA 1
ATOM 2982 C C . LEU A 1 390 ? 0.11 -29.859 -16.406 1 95.62 390 LEU A C 1
ATOM 2984 O O . LEU A 1 390 ? 0.763 -29.484 -17.375 1 95.62 390 LEU A O 1
ATOM 2988 N N . LEU A 1 391 ? -0.113 -29.109 -15.398 1 96.62 391 LEU A N 1
ATOM 2989 C CA . LEU A 1 391 ? 0.479 -27.781 -15.289 1 96.62 391 LEU A CA 1
ATOM 2990 C C . LEU A 1 391 ? 1.998 -27.859 -15.195 1 96.62 391 LEU A C 1
ATOM 2992 O O . LEU A 1 391 ? 2.711 -27.078 -15.828 1 96.62 391 LEU A O 1
ATOM 2996 N N . TRP A 1 392 ? 2.482 -28.766 -14.469 1 96.88 392 TRP A N 1
ATOM 2997 C CA . TRP A 1 392 ? 3.924 -28.922 -14.328 1 96.88 392 TRP A CA 1
ATOM 2998 C C . TRP A 1 392 ? 4.562 -29.344 -15.648 1 96.88 392 TRP A C 1
ATOM 3000 O O . TRP A 1 392 ? 5.66 -28.906 -15.984 1 96.88 392 TRP A O 1
ATOM 3010 N N . GLU A 1 393 ? 3.922 -30.25 -16.297 1 96.5 393 GLU A N 1
ATOM 3011 C CA . GLU A 1 393 ? 4.414 -30.594 -17.625 1 96.5 393 GLU A CA 1
ATOM 3012 C C . GLU A 1 393 ? 4.504 -29.359 -18.531 1 96.5 393 GLU A C 1
ATOM 3014 O O . GLU A 1 393 ? 5.465 -29.203 -19.281 1 96.5 393 GLU A O 1
ATOM 3019 N N . ASP A 1 394 ? 3.455 -28.531 -18.453 1 97.06 394 ASP A N 1
ATOM 3020 C CA . ASP A 1 394 ? 3.447 -27.297 -19.219 1 97.06 394 ASP A CA 1
ATOM 3021 C C . ASP A 1 394 ? 4.602 -26.375 -18.812 1 97.06 394 ASP A C 1
ATOM 3023 O O . ASP A 1 394 ? 5.223 -25.734 -19.672 1 97.06 394 ASP A O 1
ATOM 3027 N N . ILE A 1 395 ? 4.941 -26.297 -17.562 1 97.06 395 ILE A N 1
ATOM 3028 C CA . ILE A 1 395 ? 6.012 -25.484 -17.031 1 97.06 395 ILE A CA 1
ATOM 3029 C C . ILE A 1 395 ? 7.363 -26.031 -17.469 1 97.06 395 ILE A C 1
ATOM 3031 O O . ILE A 1 395 ? 8.258 -25.266 -17.859 1 97.06 395 ILE A O 1
ATOM 3035 N N . ILE A 1 396 ? 7.523 -27.312 -17.469 1 95.88 396 ILE A N 1
ATOM 3036 C CA . ILE A 1 396 ? 8.797 -27.984 -17.703 1 95.88 396 ILE A CA 1
ATOM 3037 C C . ILE A 1 396 ? 9.055 -28.078 -19.203 1 95.88 396 ILE A C 1
ATOM 3039 O O . ILE A 1 396 ? 10.18 -27.859 -19.656 1 95.88 396 ILE A O 1
ATOM 3043 N N . SER A 1 397 ? 7.988 -28.359 -19.969 1 95.38 397 SER A N 1
ATOM 3044 C CA . SER A 1 397 ? 8.211 -28.75 -21.359 1 95.38 397 SER A CA 1
ATOM 3045 C C . SER A 1 397 ? 7.16 -28.141 -22.281 1 95.38 397 SER A C 1
ATOM 3047 O O . SER A 1 397 ? 6.965 -28.609 -23.406 1 95.38 397 SER A O 1
ATOM 3049 N N . GLY A 1 398 ? 6.477 -27.188 -21.797 1 93.56 398 GLY A N 1
ATOM 3050 C CA . GLY A 1 398 ? 5.477 -26.547 -22.625 1 93.56 398 GLY A CA 1
ATOM 3051 C C . GLY A 1 398 ? 6.066 -25.875 -23.844 1 93.56 398 GLY A C 1
ATOM 3052 O O . GLY A 1 398 ? 7.273 -25.938 -24.078 1 93.56 398 GLY A O 1
ATOM 3053 N N . PRO A 1 399 ? 5.203 -25.25 -24.656 1 93.5 399 PRO A N 1
ATOM 3054 C CA . PRO A 1 399 ? 5.668 -24.656 -25.906 1 93.5 399 PRO A CA 1
ATOM 3055 C C . PRO A 1 399 ? 6.508 -23.391 -25.672 1 93.5 399 PRO A C 1
ATOM 3057 O O . PRO A 1 399 ? 6.465 -22.812 -24.594 1 93.5 399 PRO A O 1
ATOM 3060 N N . GLU A 1 400 ? 7.148 -22.969 -26.656 1 90.12 400 GLU A N 1
ATOM 3061 C CA . GLU A 1 400 ? 8.047 -21.812 -26.594 1 90.12 400 GLU A CA 1
ATOM 3062 C C . GLU A 1 400 ? 7.277 -20.516 -26.391 1 90.12 400 GLU A C 1
ATOM 3064 O O . GLU A 1 400 ? 7.836 -19.531 -25.906 1 90.12 400 GLU A O 1
ATOM 3069 N N . THR A 1 401 ? 6.043 -20.578 -26.719 1 92.25 401 THR A N 1
ATOM 3070 C CA . THR A 1 401 ? 5.219 -19.375 -26.516 1 92.25 401 THR A CA 1
ATOM 3071 C C . THR A 1 401 ? 4.973 -19.141 -25.031 1 92.25 401 THR A C 1
ATOM 3073 O O . THR A 1 401 ? 4.629 -18.016 -24.625 1 92.25 401 THR A O 1
ATOM 3076 N N . ARG A 1 402 ? 5.184 -20.203 -24.281 1 95 402 ARG A N 1
ATOM 3077 C CA . ARG A 1 402 ? 4.922 -20.094 -22.844 1 95 402 ARG A CA 1
ATOM 3078 C C . ARG A 1 402 ? 6.223 -20.031 -22.047 1 95 402 ARG A C 1
ATOM 3080 O O . ARG A 1 402 ? 6.234 -19.594 -20.891 1 95 402 ARG A O 1
ATOM 3087 N N . ARG A 1 403 ? 7.223 -20.469 -22.625 1 97.25 403 ARG A N 1
ATOM 3088 C CA . ARG A 1 403 ? 8.516 -20.547 -21.969 1 97.25 403 ARG A CA 1
ATOM 3089 C C . ARG A 1 403 ? 9.547 -19.672 -22.672 1 97.25 403 ARG A C 1
ATOM 3091 O O . ARG A 1 403 ? 9.969 -19.984 -23.781 1 97.25 403 ARG A O 1
ATOM 3098 N N . VAL A 1 404 ? 9.969 -18.641 -22 1 97.25 404 VAL A N 1
ATOM 3099 C CA . VAL A 1 404 ? 10.969 -17.719 -22.547 1 97.25 404 VAL A CA 1
ATOM 3100 C C . VAL A 1 404 ? 12.352 -18.094 -22.031 1 97.25 404 VAL A C 1
ATOM 3102 O O . VAL A 1 404 ? 12.609 -18.047 -20.828 1 97.25 404 VAL A O 1
ATOM 3105 N N . PRO A 1 405 ? 13.266 -18.453 -22.891 1 96.75 405 PRO A N 1
ATOM 3106 C CA . PRO A 1 405 ? 14.594 -18.859 -22.438 1 96.75 405 PRO A CA 1
ATOM 3107 C C . PRO A 1 405 ? 15.422 -17.688 -21.906 1 96.75 405 PRO A C 1
ATOM 3109 O O . PRO A 1 405 ? 15.352 -16.578 -22.438 1 96.75 405 PRO A O 1
ATOM 3112 N N . VAL A 1 406 ? 16.094 -17.938 -20.859 1 96.5 406 VAL A N 1
ATOM 3113 C CA . VAL A 1 406 ? 17.047 -17.016 -20.281 1 96.5 406 VAL A CA 1
ATOM 3114 C C . VAL A 1 406 ? 18.469 -17.531 -20.531 1 96.5 406 VAL A C 1
ATOM 3116 O O . VAL A 1 406 ? 18.906 -18.5 -19.922 1 96.5 406 VAL A O 1
ATOM 3119 N N . LEU A 1 407 ? 19.172 -16.875 -21.406 1 89.69 407 LEU A N 1
ATOM 3120 C CA . LEU A 1 407 ? 20.5 -17.328 -21.797 1 89.69 407 LEU A CA 1
ATOM 3121 C C . LEU A 1 407 ? 21.578 -16.641 -20.953 1 89.69 407 LEU A C 1
ATOM 3123 O O . LEU A 1 407 ? 21.531 -15.422 -20.766 1 89.69 407 LEU A O 1
ATOM 3127 N N . HIS A 1 408 ? 22.297 -17.453 -20.234 1 80.75 408 HIS A N 1
ATOM 3128 C CA . HIS A 1 408 ? 23.406 -16.922 -19.453 1 80.75 408 HIS A CA 1
ATOM 3129 C C . HIS A 1 408 ? 24.672 -16.797 -20.281 1 80.75 408 HIS A C 1
ATOM 3131 O O . HIS A 1 408 ? 24.938 -17.641 -21.156 1 80.75 408 HIS A O 1
ATOM 3137 N N . GLU A 1 409 ? 25.203 -15.672 -20.578 1 60.75 409 GLU A N 1
ATOM 3138 C CA . GLU A 1 409 ? 26.469 -15.562 -21.312 1 60.75 409 GLU A CA 1
ATOM 3139 C C . GLU A 1 409 ? 27.531 -16.484 -20.703 1 60.75 409 GLU A C 1
ATOM 3141 O O . GLU A 1 409 ? 27.656 -16.562 -19.484 1 60.75 409 GLU A O 1
ATOM 3146 N N . GLN A 1 410 ? 27.969 -17.531 -21.312 1 46.38 410 GLN A N 1
ATOM 3147 C CA . GLN A 1 410 ? 29.141 -18.328 -20.969 1 46.38 410 GLN A CA 1
ATOM 3148 C C . GLN A 1 410 ? 30.359 -17.453 -20.734 1 46.38 410 GLN A C 1
ATOM 3150 O O . GLN A 1 410 ? 30.609 -16.516 -21.5 1 46.38 410 GLN A O 1
ATOM 3155 N N . MET A 1 411 ? 30.672 -17.188 -19.562 1 39.19 411 MET A N 1
ATOM 3156 C CA . MET A 1 411 ? 32 -16.625 -19.344 1 39.19 411 MET A CA 1
ATOM 3157 C C . MET A 1 411 ? 33.031 -17.234 -20.297 1 39.19 411 MET A C 1
ATOM 3159 O O . MET A 1 411 ? 33.156 -18.453 -20.359 1 39.19 411 MET A O 1
ATOM 3163 N N . VAL A 1 412 ? 33.25 -16.75 -21.453 1 33.41 412 VAL A N 1
ATOM 3164 C CA . VAL A 1 412 ? 34.375 -17.188 -22.25 1 33.41 412 VAL A CA 1
ATOM 3165 C C . VAL A 1 412 ? 35.625 -17.281 -21.359 1 33.41 412 VAL A C 1
ATOM 3167 O O . VAL A 1 412 ? 36.031 -16.297 -20.75 1 33.41 412 VAL A O 1
ATOM 3170 N N . ALA A 1 413 ? 35.844 -18.484 -20.906 1 31.34 413 ALA A N 1
ATOM 3171 C CA . ALA A 1 413 ? 37.188 -18.797 -20.438 1 31.34 413 ALA A CA 1
ATOM 3172 C C . ALA A 1 413 ? 38.25 -18.172 -21.328 1 31.34 413 ALA A C 1
ATOM 3174 O O . ALA A 1 413 ? 38.344 -18.484 -22.531 1 31.34 413 ALA A O 1
ATOM 3175 N N . THR A 1 414 ? 38.531 -16.906 -21.016 1 26.78 414 THR A N 1
ATOM 3176 C CA . THR A 1 414 ? 39.906 -16.625 -21.469 1 26.78 414 THR A CA 1
ATOM 3177 C C . THR A 1 414 ? 40.906 -17.547 -20.781 1 26.78 414 THR A C 1
ATOM 3179 O O . THR A 1 414 ? 40.812 -17.734 -19.562 1 26.78 414 THR A O 1
ATOM 3182 N N . MET B 1 1 ? -42.25 57.188 21.922 1 20.8 1 MET B N 1
ATOM 3183 C CA . MET B 1 1 ? -41.5 58.375 21.531 1 20.8 1 MET B CA 1
ATOM 3184 C C . MET B 1 1 ? -40.469 58.031 20.453 1 20.8 1 MET B C 1
ATOM 3186 O O . MET B 1 1 ? -40.031 56.875 20.344 1 20.8 1 MET B O 1
ATOM 3190 N N . GLY B 1 2 ? -40.031 59.156 19.75 1 19.27 2 GLY B N 1
ATOM 3191 C CA . GLY B 1 2 ? -39.469 59.375 18.422 1 19.27 2 GLY B CA 1
ATOM 3192 C C . GLY B 1 2 ? -38.156 58.625 18.219 1 19.27 2 GLY B C 1
ATOM 3193 O O . GLY B 1 2 ? -37.5 58.219 19.188 1 19.27 2 GLY B O 1
ATOM 3194 N N . GLY B 1 3 ? -37.719 58.625 17.031 1 16.75 3 GLY B N 1
ATOM 3195 C CA . GLY B 1 3 ? -37.156 57.938 15.875 1 16.75 3 GLY B CA 1
ATOM 3196 C C . GLY B 1 3 ? -35.625 57.969 15.836 1 16.75 3 GLY B C 1
ATOM 3197 O O . GLY B 1 3 ? -35 58.5 16.734 1 16.75 3 GLY B O 1
ATOM 3198 N N . ALA B 1 4 ? -35.156 58.469 14.711 1 19.53 4 ALA B N 1
ATOM 3199 C CA . ALA B 1 4 ? -34.406 58 13.562 1 19.53 4 ALA B CA 1
ATOM 3200 C C . ALA B 1 4 ? -32.938 58.469 13.656 1 19.53 4 ALA B C 1
ATOM 3202 O O . ALA B 1 4 ? -32.656 59.594 14.023 1 19.53 4 ALA B O 1
ATOM 3203 N N . LEU B 1 5 ? -31.859 57.594 13.719 1 20.53 5 LEU B N 1
ATOM 3204 C CA . LEU B 1 5 ? -30.453 57.219 13.812 1 20.53 5 LEU B CA 1
ATOM 3205 C C . LEU B 1 5 ? -29.641 57.906 12.727 1 20.53 5 LEU B C 1
ATOM 3207 O O . LEU B 1 5 ? -29.219 57.25 11.766 1 20.53 5 LEU B O 1
ATOM 3211 N N . GLN B 1 6 ? -29.969 59.281 12.648 1 18.62 6 GLN B N 1
ATOM 3212 C CA . GLN B 1 6 ? -29.594 59.781 11.328 1 18.62 6 GLN B CA 1
ATOM 3213 C C . GLN B 1 6 ? -28.094 59.562 11.07 1 18.62 6 GLN B C 1
ATOM 3215 O O . GLN B 1 6 ? -27.344 59.281 11.992 1 18.62 6 GLN B O 1
ATOM 3220 N N . PRO B 1 7 ? -27.266 60.719 10.68 1 20.7 7 PRO B N 1
ATOM 3221 C CA . PRO B 1 7 ? -26.594 61.031 9.414 1 20.7 7 PRO B CA 1
ATOM 3222 C C . PRO B 1 7 ? -25.094 60.75 9.461 1 20.7 7 PRO B C 1
ATOM 3224 O O . PRO B 1 7 ? -24.453 60.969 10.477 1 20.7 7 PRO B O 1
ATOM 3227 N N . LYS B 1 8 ? -24.516 59.781 8.742 1 21.14 8 LYS B N 1
ATOM 3228 C CA . LYS B 1 8 ? -23.344 58.969 8.469 1 21.14 8 LYS B CA 1
ATOM 3229 C C . LYS B 1 8 ? -22.219 59.812 7.875 1 21.14 8 LYS B C 1
ATOM 3231 O O . LYS B 1 8 ? -21.203 59.25 7.422 1 21.14 8 LYS B O 1
ATOM 3236 N N . PRO B 1 9 ? -22.219 61.188 8.18 1 18.31 9 PRO B N 1
ATOM 3237 C CA . PRO B 1 9 ? -21.656 61.844 6.996 1 18.31 9 PRO B CA 1
ATOM 3238 C C . PRO B 1 9 ? -20.219 61.406 6.715 1 18.31 9 PRO B C 1
ATOM 3240 O O . PRO B 1 9 ? -19.609 60.719 7.543 1 18.31 9 PRO B O 1
ATOM 3243 N N . ASN B 1 10 ? -19.375 62.406 6.176 1 18.3 10 ASN B N 1
ATOM 3244 C CA . ASN B 1 10 ? -18.641 62.812 4.992 1 18.3 10 ASN B CA 1
ATOM 3245 C C . ASN B 1 10 ? -17.125 62.688 5.195 1 18.3 10 ASN B C 1
ATOM 3247 O O . ASN B 1 10 ? -16.516 63.594 5.789 1 18.3 10 ASN B O 1
ATOM 3251 N N . ALA B 1 11 ? -16.609 61.594 5.887 1 19.95 11 ALA B N 1
ATOM 3252 C CA . ALA B 1 11 ? -15.203 61.594 6.258 1 19.95 11 ALA B CA 1
ATOM 3253 C C . ALA B 1 11 ? -14.32 61.938 5.059 1 19.95 11 ALA B C 1
ATOM 3255 O O . ALA B 1 11 ? -14.5 61.375 3.975 1 19.95 11 ALA B O 1
ATOM 3256 N N . MET B 1 12 ? -13.648 63.062 5.164 1 19.83 12 MET B N 1
ATOM 3257 C CA . MET B 1 12 ? -12.859 63.875 4.246 1 19.83 12 MET B CA 1
ATOM 3258 C C . MET B 1 12 ? -11.734 63.062 3.621 1 19.83 12 MET B C 1
ATOM 3260 O O . MET B 1 12 ? -11.18 62.188 4.266 1 19.83 12 MET B O 1
ATOM 3264 N N . PRO B 1 13 ? -11.438 63.281 2.273 1 19.42 13 PRO B N 1
ATOM 3265 C CA . PRO B 1 13 ? -10.766 62.688 1.109 1 19.42 13 PRO B CA 1
ATOM 3266 C C . PRO B 1 13 ? -9.25 62.781 1.2 1 19.42 13 PRO B C 1
ATOM 3268 O O . PRO B 1 13 ? -8.688 63.875 1.256 1 19.42 13 PRO B O 1
ATOM 3271 N N . LEU B 1 14 ? -8.586 62.031 2.162 1 19.89 14 LEU B N 1
ATOM 3272 C CA . LEU B 1 14 ? -7.148 62.188 2.35 1 19.89 14 LEU B CA 1
ATOM 3273 C C . LEU B 1 14 ? -6.41 62.062 1.021 1 19.89 14 LEU B C 1
ATOM 3275 O O . LEU B 1 14 ? -6.547 61.031 0.324 1 19.89 14 LEU B O 1
ATOM 3279 N N . SER B 1 15 ? -6.09 63.188 0.457 1 17.53 15 SER B N 1
ATOM 3280 C CA . SER B 1 15 ? -5.469 63.469 -0.836 1 17.53 15 SER B CA 1
ATOM 3281 C C . SER B 1 15 ? -4.098 62.812 -0.939 1 17.53 15 SER B C 1
ATOM 3283 O O . SER B 1 15 ? -3.188 63.125 -0.172 1 17.53 15 SER B O 1
ATOM 3285 N N . LEU B 1 16 ? -4.035 61.531 -1.275 1 18.8 16 LEU B N 1
ATOM 3286 C CA . LEU B 1 16 ? -2.926 60.594 -1.502 1 18.8 16 LEU B CA 1
ATOM 3287 C C . LEU B 1 16 ? -2.012 61.125 -2.609 1 18.8 16 LEU B C 1
ATOM 3289 O O . LEU B 1 16 ? -2.268 60.875 -3.793 1 18.8 16 LEU B O 1
ATOM 3293 N N . VAL B 1 17 ? -1.559 62.375 -2.449 1 17.03 17 VAL B N 1
ATOM 3294 C CA . VAL B 1 17 ? -0.978 62.906 -3.67 1 17.03 17 VAL B CA 1
ATOM 3295 C C . VAL B 1 17 ? 0.178 62.031 -4.137 1 17.03 17 VAL B C 1
ATOM 3297 O O . VAL B 1 17 ? 0.753 61.281 -3.344 1 17.03 17 VAL B O 1
ATOM 3300 N N . SER B 1 18 ? 0.953 62.5 -5.293 1 15.53 18 SER B N 1
ATOM 3301 C CA . SER B 1 18 ? 1.371 62.188 -6.652 1 15.53 18 SER B CA 1
ATOM 3302 C C . SER B 1 18 ? 2.811 61.688 -6.684 1 15.53 18 SER B C 1
ATOM 3304 O O . SER B 1 18 ? 3.092 60.625 -7.242 1 15.53 18 SER B O 1
ATOM 3306 N N . LYS B 1 19 ? 3.922 62.656 -6.738 1 17.38 19 LYS B N 1
ATOM 3307 C CA . LYS B 1 19 ? 4.641 62.781 -8 1 17.38 19 LYS B CA 1
ATOM 3308 C C . LYS B 1 19 ? 5.773 61.781 -8.094 1 17.38 19 LYS B C 1
ATOM 3310 O O . LYS B 1 19 ? 6.246 61.281 -7.066 1 17.38 19 LYS B O 1
ATOM 3315 N N . PRO B 1 20 ? 6.91 62.125 -8.93 1 17.02 20 PRO B N 1
ATOM 3316 C CA . PRO B 1 20 ? 7.598 61.562 -10.094 1 17.02 20 PRO B CA 1
ATOM 3317 C C . PRO B 1 20 ? 8.914 60.906 -9.734 1 17.02 20 PRO B C 1
ATOM 3319 O O . PRO B 1 20 ? 9.516 61.219 -8.695 1 17.02 20 PRO B O 1
ATOM 3322 N N . PHE B 1 21 ? 9.156 59.75 -10.258 1 19.78 21 PHE B N 1
ATOM 3323 C CA . PHE B 1 21 ? 10.125 58.656 -10.344 1 19.78 21 PHE B CA 1
ATOM 3324 C C . PHE B 1 21 ? 11.469 59.156 -10.859 1 19.78 21 PHE B C 1
ATOM 3326 O O . PHE B 1 21 ? 11.641 59.375 -12.055 1 19.78 21 PHE B O 1
ATOM 3333 N N . LEU B 1 22 ? 12.039 60.156 -10.125 1 17.98 22 LEU B N 1
ATOM 3334 C CA . LEU B 1 22 ? 13.195 60.688 -10.805 1 17.98 22 LEU B CA 1
ATOM 3335 C C . LEU B 1 22 ? 14.258 59.625 -11.039 1 17.98 22 LEU B C 1
ATOM 3337 O O . LEU B 1 22 ? 14.453 58.75 -10.195 1 17.98 22 LEU B O 1
ATOM 3341 N N . SER B 1 23 ? 14.805 59.531 -12.336 1 19.22 23 SER B N 1
ATOM 3342 C CA . SER B 1 23 ? 15.586 58.75 -13.281 1 19.22 23 SER B CA 1
ATOM 3343 C C . SER B 1 23 ? 17.062 58.719 -12.898 1 19.22 23 SER B C 1
ATOM 3345 O O . SER B 1 23 ? 17.891 58.188 -13.641 1 19.22 23 SER B O 1
ATOM 3347 N N . PRO B 1 24 ? 17.375 58.344 -11.625 1 19.58 24 PRO B N 1
ATOM 3348 C CA . PRO B 1 24 ? 18.766 58.75 -11.453 1 19.58 24 PRO B CA 1
ATOM 3349 C C . PRO B 1 24 ? 19.688 58.188 -12.539 1 19.58 24 PRO B C 1
ATOM 3351 O O . PRO B 1 24 ? 19.375 57.188 -13.18 1 19.58 24 PRO B O 1
ATOM 3354 N N . PRO B 1 25 ? 20.812 59 -12.734 1 18.95 25 PRO B N 1
ATOM 3355 C CA . PRO B 1 25 ? 21.797 59.094 -13.812 1 18.95 25 PRO B CA 1
ATOM 3356 C C . PRO B 1 25 ? 22.656 57.844 -13.961 1 18.95 25 PRO B C 1
ATOM 3358 O O . PRO B 1 25 ? 22.719 57.031 -13.039 1 18.95 25 PRO B O 1
ATOM 3361 N N . PHE B 1 26 ? 23.281 57.719 -15.203 1 19.33 26 PHE B N 1
ATOM 3362 C CA . PHE B 1 26 ? 23.953 56.906 -16.219 1 19.33 26 PHE B CA 1
ATOM 3363 C C . PHE B 1 26 ? 25.359 56.5 -15.766 1 19.33 26 PHE B C 1
ATOM 3365 O O . PHE B 1 26 ? 26.281 57.344 -15.781 1 19.33 26 PHE B O 1
ATOM 3372 N N . LEU B 1 27 ? 25.406 55.906 -14.508 1 19.17 27 LEU B N 1
ATOM 3373 C CA . LEU B 1 27 ? 26.797 55.719 -14.125 1 19.17 27 LEU B CA 1
ATOM 3374 C C . LEU B 1 27 ? 27.562 55 -15.227 1 19.17 27 LEU B C 1
ATOM 3376 O O . LEU B 1 27 ? 27.062 54.031 -15.797 1 19.17 27 LEU B O 1
ATOM 3380 N N . GLN B 1 28 ? 28.688 55.625 -15.547 1 18.48 28 GLN B N 1
ATOM 3381 C CA . GLN B 1 28 ? 29.719 55.531 -16.578 1 18.48 28 GLN B CA 1
ATOM 3382 C C . GLN B 1 28 ? 30.391 54.188 -16.547 1 18.48 28 GLN B C 1
ATOM 3384 O O . GLN B 1 28 ? 30.547 53.562 -15.484 1 18.48 28 GLN B O 1
ATOM 3389 N N . ARG B 1 29 ? 30.859 53.688 -17.719 1 18.2 29 ARG B N 1
ATOM 3390 C CA . ARG B 1 29 ? 31.188 52.562 -18.562 1 18.2 29 ARG B CA 1
ATOM 3391 C C . ARG B 1 29 ? 32.594 52.062 -18.266 1 18.2 29 ARG B C 1
ATOM 3393 O O . ARG B 1 29 ? 33.094 51.156 -18.938 1 18.2 29 ARG B O 1
ATOM 3400 N N . SER B 1 30 ? 33.062 52.219 -16.969 1 17.39 30 SER B N 1
ATOM 3401 C CA . SER B 1 30 ? 34.5 52.094 -17.219 1 17.39 30 SER B CA 1
ATOM 3402 C C . SER B 1 30 ? 34.875 50.688 -17.703 1 17.39 30 SER B C 1
ATOM 3404 O O . SER B 1 30 ? 34.25 49.719 -17.266 1 17.39 30 SER B O 1
ATOM 3406 N N . LYS B 1 31 ? 35.75 50.656 -18.797 1 19.17 31 LYS B N 1
ATOM 3407 C CA . LYS B 1 31 ? 36.281 49.719 -19.797 1 19.17 31 LYS B CA 1
ATOM 3408 C C . LYS B 1 31 ? 37.25 48.719 -19.172 1 19.17 31 LYS B C 1
ATOM 3410 O O . LYS B 1 31 ? 37.969 48.031 -19.891 1 19.17 31 LYS B O 1
ATOM 3415 N N . LEU B 1 32 ? 37.094 48.375 -17.797 1 20.27 32 LEU B N 1
ATOM 3416 C CA . LEU B 1 32 ? 38.469 47.875 -17.516 1 20.27 32 LEU B CA 1
ATOM 3417 C C . LEU B 1 32 ? 38.781 46.656 -18.375 1 20.27 32 LEU B C 1
ATOM 3419 O O . LEU B 1 32 ? 37.875 45.844 -18.656 1 20.27 32 LEU B O 1
ATOM 3423 N N . PRO B 1 33 ? 40.062 46.531 -18.875 1 20.22 33 PRO B N 1
ATOM 3424 C CA . PRO B 1 33 ? 40.719 45.75 -19.906 1 20.22 33 PRO B CA 1
ATOM 3425 C C . PRO B 1 33 ? 40.938 44.281 -19.5 1 20.22 33 PRO B C 1
ATOM 3427 O O . PRO B 1 33 ? 41.625 44 -18.516 1 20.22 33 PRO B O 1
ATOM 3430 N N . SER B 1 34 ? 39.906 43.438 -19.422 1 20.22 34 SER B N 1
ATOM 3431 C CA . SER B 1 34 ? 40.031 42.094 -18.875 1 20.22 34 SER B CA 1
ATOM 3432 C C . SER B 1 34 ? 40.938 41.219 -19.75 1 20.22 34 SER B C 1
ATOM 3434 O O . SER B 1 34 ? 40.844 39.969 -19.688 1 20.22 34 SER B O 1
ATOM 3436 N N . GLN B 1 35 ? 42.062 41.625 -20.234 1 18.86 35 GLN B N 1
ATOM 3437 C CA . GLN B 1 35 ? 42.562 40.781 -21.312 1 18.86 35 GLN B CA 1
ATOM 3438 C C . GLN B 1 35 ? 43.031 39.438 -20.781 1 18.86 35 GLN B C 1
ATOM 3440 O O . GLN B 1 35 ? 43.406 38.562 -21.562 1 18.86 35 GLN B O 1
ATOM 3445 N N . LEU B 1 36 ? 42.844 39.031 -19.516 1 22.23 36 LEU B N 1
ATOM 3446 C CA . LEU B 1 36 ? 43.969 38.125 -19.328 1 22.23 36 LEU B CA 1
ATOM 3447 C C . LEU B 1 36 ? 43.781 36.875 -20.203 1 22.23 36 LEU B C 1
ATOM 3449 O O . LEU B 1 36 ? 42.656 36.438 -20.469 1 22.23 36 LEU B O 1
ATOM 3453 N N . PRO B 1 37 ? 44.938 36.281 -20.688 1 21.84 37 PRO B N 1
ATOM 3454 C CA . PRO B 1 37 ? 45.188 35.312 -21.766 1 21.84 37 PRO B CA 1
ATOM 3455 C C . PRO B 1 37 ? 44.688 33.906 -21.453 1 21.84 37 PRO B C 1
ATOM 3457 O O . PRO B 1 37 ? 44.5 33.562 -20.281 1 21.84 37 PRO B O 1
ATOM 3460 N N . PRO B 1 38 ? 44.25 33.125 -22.484 1 22.59 38 PRO B N 1
ATOM 3461 C CA . PRO B 1 38 ? 43.5 31.875 -22.641 1 22.59 38 PRO B CA 1
ATOM 3462 C C . PRO B 1 38 ? 44.281 30.656 -22.156 1 22.59 38 PRO B C 1
ATOM 3464 O O . PRO B 1 38 ? 45.406 30.422 -22.578 1 22.59 38 PRO B O 1
ATOM 3467 N N . PRO B 1 39 ? 44.312 30.375 -20.797 1 22.45 39 PRO B N 1
ATOM 3468 C CA . PRO B 1 39 ? 45.25 29.297 -20.547 1 22.45 39 PRO B CA 1
ATOM 3469 C C . PRO B 1 39 ? 44.969 28.047 -21.375 1 22.45 39 PRO B C 1
ATOM 3471 O O . PRO B 1 39 ? 43.844 27.844 -21.828 1 22.45 39 PRO B O 1
ATOM 3474 N N . PRO B 1 40 ? 46 27.234 -21.672 1 20.34 40 PRO B N 1
ATOM 3475 C CA . PRO B 1 40 ? 46.125 26.156 -22.672 1 20.34 40 PRO B CA 1
ATOM 3476 C C . PRO B 1 40 ? 45.25 24.953 -22.344 1 20.34 40 PRO B C 1
ATOM 3478 O O . PRO B 1 40 ? 44.875 24.75 -21.188 1 20.34 40 PRO B O 1
ATOM 3481 N N . ARG B 1 41 ? 44.812 24.172 -23.344 1 18.94 41 ARG B N 1
ATOM 3482 C CA . ARG B 1 41 ? 43.875 23.125 -23.734 1 18.94 41 ARG B CA 1
ATOM 3483 C C . ARG B 1 41 ? 44.312 21.766 -23.172 1 18.94 41 ARG B C 1
ATOM 3485 O O . ARG B 1 41 ? 45.312 21.188 -23.609 1 18.94 41 ARG B O 1
ATOM 3492 N N . LEU B 1 42 ? 44.438 21.578 -21.812 1 19.38 42 LEU B N 1
ATOM 3493 C CA . LEU B 1 42 ? 45 20.266 -21.531 1 19.38 42 LEU B CA 1
ATOM 3494 C C . LEU B 1 42 ? 44.031 19.172 -21.984 1 19.38 42 LEU B C 1
ATOM 3496 O O . LEU B 1 42 ? 42.812 19.25 -21.719 1 19.38 42 LEU B O 1
ATOM 3500 N N . ARG B 1 43 ? 44.375 18.25 -22.953 1 19.2 43 ARG B N 1
ATOM 3501 C CA . ARG B 1 43 ? 43.812 17.109 -23.656 1 19.2 43 ARG B CA 1
ATOM 3502 C C . ARG B 1 43 ? 43.531 15.961 -22.703 1 19.2 43 ARG B C 1
ATOM 3504 O O . ARG B 1 43 ? 44.438 15.406 -22.078 1 19.2 43 ARG B O 1
ATOM 3511 N N . ILE B 1 44 ? 42.562 16.141 -21.75 1 19.28 44 ILE B N 1
ATOM 3512 C CA . ILE B 1 44 ? 42.406 14.961 -20.922 1 19.28 44 ILE B CA 1
ATOM 3513 C C . ILE B 1 44 ? 41.938 13.789 -21.766 1 19.28 44 ILE B C 1
ATOM 3515 O O . ILE B 1 44 ? 41 13.938 -22.562 1 19.28 44 ILE B O 1
ATOM 3519 N N . SER B 1 45 ? 42.719 12.734 -21.984 1 19.89 45 SER B N 1
ATOM 3520 C CA . SER B 1 45 ? 42.594 11.438 -22.641 1 19.89 45 SER B CA 1
ATOM 3521 C C . SER B 1 45 ? 41.5 10.594 -22 1 19.89 45 SER B C 1
ATOM 3523 O O . SER B 1 45 ? 41.438 10.477 -20.781 1 19.89 45 SER B O 1
ATOM 3525 N N . SER B 1 46 ? 40.281 10.539 -22.594 1 20.67 46 SER B N 1
ATOM 3526 C CA . SER B 1 46 ? 39.062 9.805 -22.266 1 20.67 46 SER B CA 1
ATOM 3527 C C . SER B 1 46 ? 39.312 8.297 -22.266 1 20.67 46 SER B C 1
ATOM 3529 O O . SER B 1 46 ? 39.688 7.727 -23.281 1 20.67 46 SER B O 1
ATOM 3531 N N . SER B 1 47 ? 39.844 7.73 -21.203 1 20.92 47 SER B N 1
ATOM 3532 C CA . SER B 1 47 ? 39.906 6.273 -21.188 1 20.92 47 SER B CA 1
ATOM 3533 C C . SER B 1 47 ? 38.5 5.668 -21.203 1 20.92 47 SER B C 1
ATOM 3535 O O . SER B 1 47 ? 37.656 6.039 -20.391 1 20.92 47 SER B O 1
ATOM 3537 N N . SER B 1 48 ? 37.938 5.207 -22.344 1 21.58 48 SER B N 1
ATOM 3538 C CA . SER B 1 48 ? 36.688 4.535 -22.719 1 21.58 48 SER B CA 1
ATOM 3539 C C . SER B 1 48 ? 36.5 3.238 -21.938 1 21.58 48 SER B C 1
ATOM 3541 O O . SER B 1 48 ? 37.312 2.314 -22.062 1 21.58 48 SER B O 1
ATOM 3543 N N . SER B 1 49 ? 36.062 3.244 -20.688 1 22.7 49 SER B N 1
ATOM 3544 C CA . SER B 1 49 ? 35.719 1.972 -20.062 1 22.7 49 SER B CA 1
ATOM 3545 C C . SER B 1 49 ? 34.625 1.242 -20.828 1 22.7 49 SER B C 1
ATOM 3547 O O . SER B 1 49 ? 33.594 1.819 -21.125 1 22.7 49 SER B O 1
ATOM 3549 N N . SER B 1 50 ? 34.875 0.195 -21.625 1 23.75 50 SER B N 1
ATOM 3550 C CA . SER B 1 50 ? 34.094 -0.72 -22.469 1 23.75 50 SER B CA 1
ATOM 3551 C C . SER B 1 50 ? 33.062 -1.481 -21.656 1 23.75 50 SER B C 1
ATOM 3553 O O . SER B 1 50 ? 33.406 -2.287 -20.781 1 23.75 50 SER B O 1
ATOM 3555 N N . SER B 1 51 ? 31.906 -0.886 -21.281 1 28.66 51 SER B N 1
ATOM 3556 C CA . SER B 1 51 ? 30.812 -1.642 -20.703 1 28.66 51 SER B CA 1
ATOM 3557 C C . SER B 1 51 ? 30.312 -2.715 -21.656 1 28.66 51 SER B C 1
ATOM 3559 O O . SER B 1 51 ? 29.969 -2.42 -22.812 1 28.66 51 SER B O 1
ATOM 3561 N N . SER B 1 52 ? 30.641 -3.973 -21.516 1 27.91 52 SER B N 1
ATOM 3562 C CA . SER B 1 52 ? 30.359 -5.141 -22.359 1 27.91 52 SER B CA 1
ATOM 3563 C C . SER B 1 52 ? 28.875 -5.398 -22.453 1 27.91 52 SER B C 1
ATOM 3565 O O . SER B 1 52 ? 28.188 -5.586 -21.438 1 27.91 52 SER B O 1
ATOM 3567 N N . CYS B 1 53 ? 28.203 -4.781 -23.375 1 33.03 53 CYS B N 1
ATOM 3568 C CA . CYS B 1 53 ? 26.828 -5.074 -23.734 1 33.03 53 CYS B CA 1
ATOM 3569 C C . CYS B 1 53 ? 26.672 -6.504 -24.234 1 33.03 53 CYS B C 1
ATOM 3571 O O . CYS B 1 53 ? 27.438 -6.949 -25.078 1 33.03 53 CYS B O 1
ATOM 3573 N N . LEU B 1 54 ? 26 -7.383 -23.656 1 29.97 54 LEU B N 1
ATOM 3574 C CA . LEU B 1 54 ? 25.781 -8.758 -24.078 1 29.97 54 LEU B CA 1
ATOM 3575 C C . LEU B 1 54 ? 24.906 -8.805 -25.328 1 29.97 54 LEU B C 1
ATOM 3577 O O . LEU B 1 54 ? 23.812 -8.25 -25.328 1 29.97 54 LEU B O 1
ATOM 3581 N N . PRO B 1 55 ? 25.375 -8.977 -26.562 1 27.83 55 PRO B N 1
ATOM 3582 C CA . PRO B 1 55 ? 24.625 -8.984 -27.828 1 27.83 55 PRO B CA 1
ATOM 3583 C C . PRO B 1 55 ? 23.625 -10.141 -27.906 1 27.83 55 PRO B C 1
ATOM 3585 O O . PRO B 1 55 ? 24 -11.297 -27.719 1 27.83 55 PRO B O 1
ATOM 3588 N N . PHE B 1 56 ? 22.328 -10.039 -27.531 1 28.5 56 PHE B N 1
ATOM 3589 C CA . PHE B 1 56 ? 21.344 -11.109 -27.688 1 28.5 56 PHE B CA 1
ATOM 3590 C C . PHE B 1 56 ? 20.906 -11.211 -29.141 1 28.5 56 PHE B C 1
ATOM 3592 O O . PHE B 1 56 ? 20.531 -10.203 -29.75 1 28.5 56 PHE B O 1
ATOM 3599 N N . ALA B 1 57 ? 21.219 -12.289 -29.938 1 23.91 57 ALA B N 1
ATOM 3600 C CA . ALA B 1 57 ? 20.938 -12.594 -31.328 1 23.91 57 ALA B CA 1
ATOM 3601 C C . ALA B 1 57 ? 19.453 -12.867 -31.547 1 23.91 57 ALA B C 1
ATOM 3603 O O . ALA B 1 57 ? 18.891 -13.797 -30.953 1 23.91 57 ALA B O 1
ATOM 3604 N N . ALA B 1 58 ? 18.578 -11.875 -31.891 1 27.69 58 ALA B N 1
ATOM 3605 C CA . ALA B 1 58 ? 17.172 -12.023 -32.25 1 27.69 58 ALA B CA 1
ATOM 3606 C C . ALA B 1 58 ? 17 -12.797 -33.531 1 27.69 58 ALA B C 1
ATOM 3608 O O . ALA B 1 58 ? 17.609 -12.453 -34.562 1 27.69 58 ALA B O 1
ATOM 3609 N N . SER B 1 59 ? 16.531 -14.023 -33.562 1 22.72 59 SER B N 1
ATOM 3610 C CA . SER B 1 59 ? 16.25 -14.828 -34.75 1 22.72 59 SER B CA 1
ATOM 3611 C C . SER B 1 59 ? 15.062 -14.273 -35.531 1 22.72 59 SER B C 1
ATOM 3613 O O . SER B 1 59 ? 14.039 -13.922 -34.938 1 22.72 59 SER B O 1
ATOM 3615 N N . THR B 1 60 ? 15.188 -13.75 -36.719 1 23.2 60 THR B N 1
ATOM 3616 C CA . THR B 1 60 ? 14.328 -13.133 -37.719 1 23.2 60 THR B CA 1
ATOM 3617 C C . THR B 1 60 ? 13.289 -14.125 -38.219 1 23.2 60 THR B C 1
ATOM 3619 O O . THR B 1 60 ? 13.633 -15.156 -38.812 1 23.2 60 THR B O 1
ATOM 3622 N N . ALA B 1 61 ? 11.977 -14.242 -37.625 1 22.27 61 ALA B N 1
ATOM 3623 C CA . ALA B 1 61 ? 10.914 -15.07 -38.188 1 22.27 61 ALA B CA 1
ATOM 3624 C C . ALA B 1 61 ? 10.391 -14.477 -39.5 1 22.27 61 ALA B C 1
ATOM 3626 O O . ALA B 1 61 ? 10.156 -13.273 -39.594 1 22.27 61 ALA B O 1
ATOM 3627 N N . THR B 1 62 ? 10.359 -15.109 -40.656 1 21.28 62 THR B N 1
ATOM 3628 C CA . THR B 1 62 ? 10.047 -14.891 -42.062 1 21.28 62 THR B CA 1
ATOM 3629 C C . THR B 1 62 ? 8.547 -14.688 -42.281 1 21.28 62 THR B C 1
ATOM 3631 O O . THR B 1 62 ? 7.75 -15.578 -41.969 1 21.28 62 THR B O 1
ATOM 3634 N N . THR B 1 63 ? 7.984 -13.398 -42.125 1 21.16 63 THR B N 1
ATOM 3635 C CA . THR B 1 63 ? 6.594 -13.039 -42.375 1 21.16 63 THR B CA 1
ATOM 3636 C C . THR B 1 63 ? 6.227 -13.273 -43.844 1 21.16 63 THR B C 1
ATOM 3638 O O . THR B 1 63 ? 6.938 -12.828 -44.75 1 21.16 63 THR B O 1
ATOM 3641 N N . ILE B 1 64 ? 5.262 -14.141 -44.125 1 20.22 64 ILE B N 1
ATOM 3642 C CA . ILE B 1 64 ? 4.688 -14.492 -45.406 1 20.22 64 ILE B CA 1
ATOM 3643 C C . ILE B 1 64 ? 3.871 -13.312 -45.938 1 20.22 64 ILE B C 1
ATOM 3645 O O . ILE B 1 64 ? 3.129 -12.672 -45.219 1 20.22 64 ILE B O 1
ATOM 3649 N N . ASN B 1 65 ? 3.887 -12.844 -47.344 1 19.88 65 ASN B N 1
ATOM 3650 C CA . ASN B 1 65 ? 3.768 -11.711 -48.25 1 19.88 65 ASN B CA 1
ATOM 3651 C C . ASN B 1 65 ? 2.312 -11.438 -48.625 1 19.88 65 ASN B C 1
ATOM 3653 O O . ASN B 1 65 ? 2.023 -10.516 -49.375 1 19.88 65 ASN B O 1
ATOM 3657 N N . GLY B 1 66 ? 1.193 -12.211 -48.438 1 18.92 66 GLY B N 1
ATOM 3658 C CA . GLY B 1 66 ? 0.351 -12.148 -49.594 1 18.92 66 GLY B CA 1
ATOM 3659 C C . GLY B 1 66 ? -0.391 -10.828 -49.75 1 18.92 66 GLY B C 1
ATOM 3660 O O . GLY B 1 66 ? -0.427 -10.234 -50.812 1 18.92 66 GLY B O 1
ATOM 3661 N N . PHE B 1 67 ? -1.574 -10.523 -49.062 1 21.23 67 PHE B N 1
ATOM 3662 C CA . PHE B 1 67 ? -2.748 -9.914 -49.656 1 21.23 67 PHE B CA 1
ATOM 3663 C C . PHE B 1 67 ? -2.605 -8.398 -49.719 1 21.23 67 PHE B C 1
ATOM 3665 O O . PHE B 1 67 ? -2.141 -7.781 -48.75 1 21.23 67 PHE B O 1
ATOM 3672 N N . SER B 1 68 ? -2.777 -7.691 -50.969 1 20.91 68 SER B N 1
ATOM 3673 C CA . SER B 1 68 ? -2.465 -6.434 -51.656 1 20.91 68 SER B CA 1
ATOM 3674 C C . SER B 1 68 ? -3.326 -5.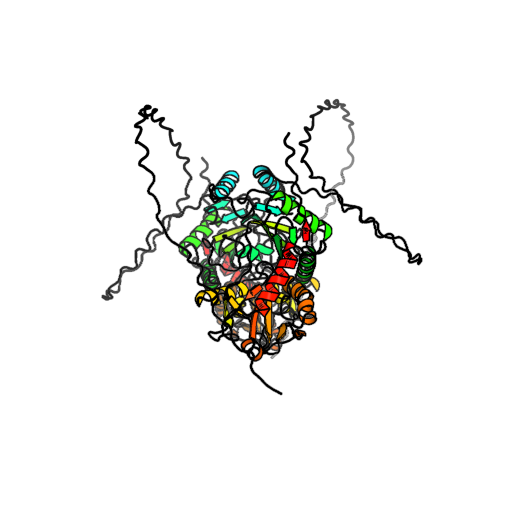293 -51.125 1 20.91 68 SER B C 1
ATOM 3676 O O . SER B 1 68 ? -3.215 -4.156 -51.562 1 20.91 68 SER B O 1
ATOM 3678 N N . ASN B 1 69 ? -4.523 -5.523 -50.562 1 24.61 69 ASN B N 1
ATOM 3679 C CA . ASN B 1 69 ? -5.457 -4.418 -50.75 1 24.61 69 ASN B CA 1
ATOM 3680 C C . ASN B 1 69 ? -4.891 -3.105 -50.219 1 24.61 69 ASN B C 1
ATOM 3682 O O . ASN B 1 69 ? -4.059 -3.105 -49.312 1 24.61 69 ASN B O 1
ATOM 3686 N N . PHE B 1 70 ? -5.324 -1.951 -50.875 1 22.55 70 PHE B N 1
ATOM 3687 C CA . PHE B 1 70 ? -4.859 -0.575 -51 1 22.55 70 PHE B CA 1
ATOM 3688 C C . PHE B 1 70 ? -4.91 0.142 -49.656 1 22.55 70 PHE B C 1
ATOM 3690 O O . PHE B 1 70 ? -5.125 1.354 -49.594 1 22.55 70 PHE B O 1
ATOM 3697 N N . ILE B 1 71 ? -5.523 -0.525 -48.656 1 24.19 71 ILE B N 1
ATOM 3698 C CA . ILE B 1 71 ? -5.773 0.401 -47.562 1 24.19 71 ILE B CA 1
ATOM 3699 C C . ILE B 1 71 ? -4.516 1.216 -47.281 1 24.19 71 ILE B C 1
ATOM 3701 O O . ILE B 1 71 ? -3.41 0.668 -47.219 1 24.19 71 ILE B O 1
ATOM 3705 N N . SER B 1 72 ? -4.672 2.527 -47.625 1 24.89 72 SER B N 1
ATOM 3706 C CA . SER B 1 72 ? -3.611 3.48 -47.344 1 24.89 72 SER B CA 1
ATOM 3707 C C . SER B 1 72 ? -2.889 3.115 -46.031 1 24.89 72 SER B C 1
ATOM 3709 O O . SER B 1 72 ? -3.502 3.061 -44.969 1 24.89 72 SER B O 1
ATOM 3711 N N . HIS B 1 73 ? -2.031 2.158 -46.188 1 23.66 73 HIS B N 1
ATOM 3712 C CA . HIS B 1 73 ? -1.142 1.512 -45.219 1 23.66 73 HIS B CA 1
ATOM 3713 C C . HIS B 1 73 ? -0.275 2.535 -44.5 1 23.66 73 HIS B C 1
ATOM 3715 O O . HIS B 1 73 ? 0.71 3.027 -45.062 1 23.66 73 HIS B O 1
ATOM 3721 N N . GLN B 1 74 ? -1.062 3.664 -43.969 1 25.78 74 GLN B N 1
ATOM 3722 C CA . GLN B 1 74 ? -0.069 4.348 -43.156 1 25.78 74 GLN B CA 1
ATOM 3723 C C . GLN B 1 74 ? 0.921 3.359 -42.562 1 25.78 74 GLN B C 1
ATOM 3725 O O . GLN B 1 74 ? 0.521 2.328 -42 1 25.78 74 GLN B O 1
ATOM 3730 N N . GLN B 1 75 ? 2.072 3.299 -43.188 1 26.97 75 GLN B N 1
ATOM 3731 C CA . GLN B 1 75 ? 3.15 2.41 -42.781 1 26.97 75 GLN B CA 1
ATOM 3732 C C . GLN B 1 75 ? 3.223 2.316 -41.25 1 26.97 75 GLN B C 1
ATOM 3734 O O . GLN B 1 75 ? 3.148 3.332 -40.562 1 26.97 75 GLN B O 1
ATOM 3739 N N . PRO B 1 76 ? 2.607 1.201 -40.75 1 30.34 76 PRO B N 1
ATOM 3740 C CA . PRO B 1 76 ? 2.92 1.039 -39.312 1 30.34 76 PRO B CA 1
ATOM 3741 C C . PRO B 1 76 ? 4.309 1.565 -38.938 1 30.34 76 PRO B C 1
ATOM 3743 O O . PRO B 1 76 ? 5.27 1.35 -39.688 1 30.34 76 PRO B O 1
ATOM 3746 N N . GLY B 1 77 ? 4.34 2.875 -38.5 1 30.28 77 GLY B N 1
ATOM 3747 C CA . GLY B 1 77 ? 5.637 3.359 -38.062 1 30.28 77 GLY B CA 1
ATOM 3748 C C . GLY B 1 77 ? 6.586 2.244 -37.656 1 30.28 77 GLY B C 1
ATOM 3749 O O . GLY B 1 77 ? 6.148 1.197 -37.156 1 30.28 77 GLY B O 1
ATOM 3750 N N . GLU B 1 78 ? 7.641 2.094 -38.438 1 29.92 78 GLU B N 1
ATOM 3751 C CA . GLU B 1 78 ? 8.734 1.189 -38.125 1 29.92 78 GLU B CA 1
ATOM 3752 C C . GLU B 1 78 ? 8.867 1.01 -36.594 1 29.92 78 GLU B C 1
ATOM 3754 O O . GLU B 1 78 ? 8.82 1.985 -35.844 1 29.92 78 GLU B O 1
ATOM 3759 N N . ASP B 1 79 ? 8.148 -0.015 -36.156 1 31.97 79 ASP B N 1
ATOM 3760 C CA . ASP B 1 79 ? 8.578 -0.457 -34.844 1 31.97 79 ASP B CA 1
ATOM 3761 C C . ASP B 1 79 ? 10.047 -0.107 -34.594 1 31.97 79 ASP B C 1
ATOM 3763 O O . ASP B 1 79 ? 10.945 -0.848 -35 1 31.97 79 ASP B O 1
ATOM 3767 N N . LYS B 1 80 ? 10.438 1.157 -34.969 1 33.22 80 LYS B N 1
ATOM 3768 C CA . LYS B 1 80 ? 11.82 1.581 -34.812 1 33.22 80 LYS B CA 1
ATOM 3769 C C . LYS B 1 80 ? 12.586 0.632 -33.875 1 33.22 80 LYS B C 1
ATOM 3771 O O . LYS B 1 80 ? 11.984 -0.218 -33.219 1 33.22 80 LYS B O 1
ATOM 3776 N N . GLY B 1 81 ? 13.422 1.204 -33.062 1 35 81 GLY B N 1
ATOM 3777 C CA . GLY B 1 81 ? 14.633 0.853 -32.344 1 35 81 GLY B CA 1
ATOM 3778 C C . GLY B 1 81 ? 14.414 -0.212 -31.281 1 35 81 GLY B C 1
ATOM 3779 O O . GLY B 1 81 ? 14.117 0.104 -30.125 1 35 81 GLY B O 1
ATOM 3780 N N . THR B 1 82 ? 13.594 -1.077 -31.5 1 40.88 82 THR B N 1
ATOM 3781 C CA . THR B 1 82 ? 13.984 -2.107 -30.547 1 40.88 82 THR B CA 1
ATOM 3782 C C . THR B 1 82 ? 15.5 -2.115 -30.344 1 40.88 82 THR B C 1
ATOM 3784 O O . THR B 1 82 ? 16.219 -2.877 -31 1 40.88 82 THR B O 1
ATOM 3787 N N . ALA B 1 83 ? 16.156 -1.023 -30.531 1 41.25 83 ALA B N 1
ATOM 3788 C CA . ALA B 1 83 ? 17.562 -0.847 -30.156 1 41.25 83 ALA B CA 1
ATOM 3789 C C . ALA B 1 83 ? 17.922 -1.737 -28.969 1 41.25 83 ALA B C 1
ATOM 3791 O O . ALA B 1 83 ? 17.109 -1.933 -28.062 1 41.25 83 ALA B O 1
ATOM 3792 N N . ASP B 1 84 ? 18.828 -2.68 -29.125 1 59.03 84 ASP B N 1
ATOM 3793 C CA . ASP B 1 84 ? 19.469 -3.639 -28.219 1 59.03 84 ASP B CA 1
ATOM 3794 C C . ASP B 1 84 ? 19.656 -3.035 -26.828 1 59.03 84 ASP B C 1
ATOM 3796 O O . ASP B 1 84 ? 20.656 -2.346 -26.578 1 59.03 84 ASP B O 1
ATOM 3800 N N . LEU B 1 85 ? 18.594 -2.715 -26.203 1 80.94 85 LEU B N 1
ATOM 3801 C CA . LEU B 1 85 ? 18.719 -2.18 -24.844 1 80.94 85 LEU B CA 1
ATOM 3802 C C . LEU B 1 85 ? 19.625 -3.064 -24 1 80.94 85 LEU B C 1
ATOM 3804 O O . LEU B 1 85 ? 19.406 -4.273 -23.906 1 80.94 85 LEU B O 1
ATOM 3808 N N . CYS B 1 86 ? 20.75 -2.623 -23.828 1 90.88 86 CYS B N 1
ATOM 3809 C CA . CYS B 1 86 ? 21.641 -3.268 -22.875 1 90.88 86 CYS B CA 1
ATOM 3810 C C . CYS B 1 86 ? 21.516 -2.621 -21.5 1 90.88 86 CYS B C 1
ATOM 3812 O O . CYS B 1 86 ? 21.812 -1.436 -21.328 1 90.88 86 CYS B O 1
ATOM 3814 N N . VAL B 1 87 ? 21.062 -3.379 -20.578 1 96.38 87 VAL B N 1
ATOM 3815 C CA . VAL B 1 87 ? 20.906 -2.883 -19.203 1 96.38 87 VAL B CA 1
ATOM 3816 C C . VAL B 1 87 ? 22.219 -3.018 -18.453 1 96.38 87 VAL B C 1
ATOM 3818 O O . VAL B 1 87 ? 22.734 -4.125 -18.281 1 96.38 87 VAL B O 1
ATOM 3821 N N . PRO B 1 88 ? 22.828 -2.002 -18.016 1 97.25 88 PRO B N 1
ATOM 3822 C CA . PRO B 1 88 ? 24.094 -2.094 -17.312 1 97.25 88 PRO B CA 1
ATOM 3823 C C . PRO B 1 88 ? 23.969 -2.748 -15.938 1 97.25 88 PRO B C 1
ATOM 3825 O O . PRO B 1 88 ? 22.922 -2.627 -15.289 1 97.25 88 PRO B O 1
ATOM 3828 N N . VAL B 1 89 ? 25 -3.443 -15.555 1 97.75 89 VAL B N 1
ATOM 3829 C CA . VAL B 1 89 ? 25.141 -3.939 -14.188 1 97.75 89 VAL B CA 1
ATOM 3830 C C . VAL B 1 89 ? 26.109 -3.047 -13.422 1 97.75 89 VAL B C 1
ATOM 3832 O O . VAL B 1 89 ? 27.281 -2.924 -13.789 1 97.75 89 VAL B O 1
ATOM 3835 N N . TYR B 1 90 ? 25.656 -2.48 -12.336 1 97.31 90 TYR B N 1
ATOM 3836 C CA . TYR B 1 90 ? 26.453 -1.524 -11.578 1 97.31 90 TYR B CA 1
ATOM 3837 C C . TYR B 1 90 ? 27.031 -2.164 -10.32 1 97.31 90 TYR B C 1
ATOM 3839 O O . TYR B 1 90 ? 26.344 -2.951 -9.656 1 97.31 90 TYR B O 1
ATOM 3847 N N . SER B 1 91 ? 28.266 -1.716 -10 1 95.44 91 SER B N 1
ATOM 3848 C CA . SER B 1 91 ? 28.812 -2.004 -8.68 1 95.44 91 SER B CA 1
ATOM 3849 C C . SER B 1 91 ? 28.094 -1.224 -7.59 1 95.44 91 SER B C 1
ATOM 3851 O O . SER B 1 91 ? 27.312 -0.318 -7.887 1 95.44 91 SER B O 1
ATOM 3853 N N . SER B 1 92 ? 28.391 -1.62 -6.379 1 92.75 92 SER B N 1
ATOM 3854 C CA . SER B 1 92 ? 27.781 -0.917 -5.254 1 92.75 92 SER B CA 1
ATOM 3855 C C . SER B 1 92 ? 28.109 0.572 -5.293 1 92.75 92 SER B C 1
ATOM 3857 O O . SER B 1 92 ? 27.219 1.411 -5.105 1 92.75 92 SER B O 1
ATOM 3859 N N . SER B 1 93 ? 29.328 0.839 -5.539 1 93.25 93 SER B N 1
ATOM 3860 C CA . SER B 1 93 ? 29.766 2.232 -5.574 1 93.25 93 SER B CA 1
ATOM 3861 C C . SER B 1 93 ? 29.094 2.988 -6.719 1 93.25 93 SER B C 1
ATOM 3863 O O . SER B 1 93 ? 28.734 4.156 -6.57 1 93.25 93 SER B O 1
ATOM 3865 N N . GLU B 1 94 ? 28.922 2.34 -7.863 1 95.5 94 GLU B N 1
ATOM 3866 C CA . GLU B 1 94 ? 28.281 2.973 -9.008 1 95.5 94 GLU B CA 1
ATOM 3867 C C . GLU B 1 94 ? 26.812 3.252 -8.719 1 95.5 94 GLU B C 1
ATOM 3869 O O . GLU B 1 94 ? 26.266 4.285 -9.133 1 95.5 94 GLU B O 1
ATOM 3874 N N . VAL B 1 95 ? 26.188 2.373 -8.023 1 95.19 95 VAL B N 1
ATOM 3875 C CA . VAL B 1 95 ? 24.797 2.574 -7.656 1 95.19 95 VAL B CA 1
ATOM 3876 C C . VAL B 1 95 ? 24.656 3.824 -6.793 1 95.19 95 VAL B C 1
ATOM 3878 O O . VAL B 1 95 ? 23.797 4.68 -7.051 1 95.19 95 VAL B O 1
ATOM 3881 N N . VAL B 1 96 ? 25.484 3.918 -5.793 1 92.81 96 VAL B N 1
ATOM 3882 C CA . VAL B 1 96 ? 25.453 5.055 -4.879 1 92.81 96 VAL B CA 1
ATOM 3883 C C . VAL B 1 96 ? 25.703 6.348 -5.652 1 92.81 96 VAL B C 1
ATOM 3885 O O . VAL B 1 96 ? 25.031 7.355 -5.434 1 92.81 96 VAL B O 1
ATOM 3888 N N . GLU B 1 97 ? 26.625 6.309 -6.582 1 93.44 97 GLU B N 1
ATOM 3889 C CA . GLU B 1 97 ? 26.922 7.469 -7.414 1 93.44 97 GLU B CA 1
ATOM 3890 C C . GLU B 1 97 ? 25.719 7.863 -8.266 1 93.44 97 GLU B C 1
ATOM 3892 O O . GLU B 1 97 ? 25.422 9.047 -8.422 1 93.44 97 GLU B O 1
ATOM 3897 N N . LYS B 1 98 ? 25.094 6.879 -8.812 1 94.44 98 LYS B N 1
ATOM 3898 C CA . LYS B 1 98 ? 23.906 7.133 -9.617 1 94.44 98 LYS B CA 1
ATOM 3899 C C . LYS B 1 98 ? 22.797 7.758 -8.781 1 94.44 98 LYS B C 1
ATOM 3901 O O . LYS B 1 98 ? 22.094 8.664 -9.242 1 94.44 98 LYS B O 1
ATOM 3906 N N . LEU B 1 99 ? 22.625 7.262 -7.586 1 93.12 99 LEU B N 1
ATOM 3907 C CA . LEU B 1 99 ? 21.609 7.793 -6.691 1 93.12 99 LEU B CA 1
ATOM 3908 C C . LEU B 1 99 ? 21.906 9.242 -6.328 1 93.12 99 LEU B C 1
ATOM 3910 O O . LEU B 1 99 ? 21.016 10.094 -6.359 1 93.12 99 LEU B O 1
ATOM 3914 N N . GLN B 1 100 ? 23.109 9.5 -5.973 1 90.81 100 GLN B N 1
ATOM 3915 C CA . GLN B 1 100 ? 23.5 10.852 -5.598 1 90.81 100 GLN B CA 1
ATOM 3916 C C . GLN B 1 100 ? 23.422 11.805 -6.789 1 90.81 100 GLN B C 1
ATOM 3918 O O . GLN B 1 100 ? 23.172 13 -6.625 1 90.81 100 GLN B O 1
ATOM 3923 N N . GLY B 1 101 ? 23.547 11.242 -7.969 1 88.75 101 GLY B N 1
ATOM 3924 C CA . GLY B 1 101 ? 23.484 12.039 -9.18 1 88.75 101 GLY B CA 1
ATOM 3925 C C . GLY B 1 101 ? 22.078 12.5 -9.523 1 88.75 101 GLY B C 1
ATOM 3926 O O . GLY B 1 101 ? 21.906 13.43 -10.32 1 88.75 101 GLY B O 1
ATOM 3927 N N . LYS B 1 102 ? 21.141 11.906 -8.977 1 84.81 102 LYS B N 1
ATOM 3928 C CA . LYS B 1 102 ? 19.75 12.266 -9.242 1 84.81 102 LYS B CA 1
ATOM 3929 C C . LYS B 1 102 ? 19.359 13.562 -8.531 1 84.81 102 LYS B C 1
ATOM 3931 O O . LYS B 1 102 ? 18.344 14.18 -8.859 1 84.81 102 LYS B O 1
ATOM 3936 N N . LEU B 1 103 ? 20.094 13.867 -7.539 1 78.12 103 LEU B N 1
ATOM 3937 C CA . LEU B 1 103 ? 19.797 15.07 -6.77 1 78.12 103 LEU B CA 1
ATOM 3938 C C . LEU B 1 103 ? 20.312 16.312 -7.48 1 78.12 103 LEU B C 1
ATOM 3940 O O . LEU B 1 103 ? 21.391 16.281 -8.102 1 78.12 103 LEU B O 1
ATOM 3944 N N . ARG B 1 104 ? 19.484 17.266 -7.613 1 63.06 104 ARG B N 1
ATOM 3945 C CA . ARG B 1 104 ? 19.90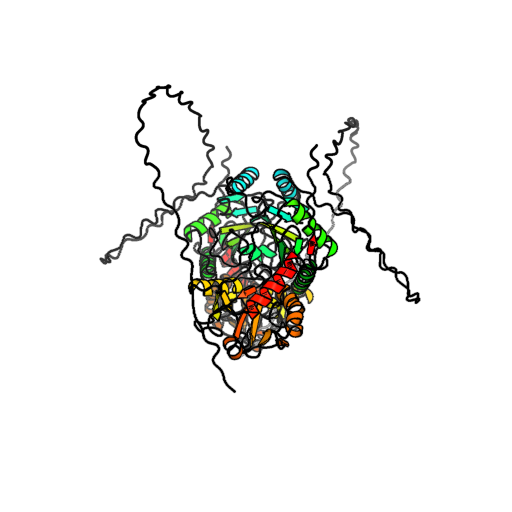6 18.547 -8.164 1 63.06 104 ARG B CA 1
ATOM 3946 C C . ARG B 1 104 ? 20.688 19.375 -7.133 1 63.06 104 ARG B C 1
ATOM 3948 O O . ARG B 1 104 ? 20.172 19.656 -6.051 1 63.06 104 ARG B O 1
ATOM 3955 N N . PRO B 1 105 ? 21.984 19.625 -7.453 1 56.84 105 PRO B N 1
ATOM 3956 C CA . PRO B 1 105 ? 22.828 20.312 -6.477 1 56.84 105 PRO B CA 1
ATOM 3957 C C . PRO B 1 105 ? 22.281 21.672 -6.074 1 56.84 105 PRO B C 1
ATOM 3959 O O . PRO B 1 105 ? 22.547 22.156 -4.965 1 56.84 105 PRO B O 1
ATOM 3962 N N . GLU B 1 106 ? 21.672 22.484 -6.93 1 50.22 106 GLU B N 1
ATOM 3963 C CA . GLU B 1 106 ? 21.531 23.938 -6.75 1 50.22 106 GLU B CA 1
ATOM 3964 C C . GLU B 1 106 ? 20.516 24.266 -5.664 1 50.22 106 GLU B C 1
ATOM 3966 O O . GLU B 1 106 ? 20.516 25.359 -5.117 1 50.22 106 GLU B O 1
ATOM 3971 N N . LYS B 1 107 ? 19.531 23.531 -5.477 1 57.78 107 LYS B N 1
ATOM 3972 C CA . LYS B 1 107 ? 18.484 23.922 -4.531 1 57.78 107 LYS B CA 1
ATOM 3973 C C . LYS B 1 107 ? 18.438 22.969 -3.344 1 57.78 107 LYS B C 1
ATOM 3975 O O . LYS B 1 107 ? 18.75 21.781 -3.484 1 57.78 107 LYS B O 1
ATOM 3980 N N . ARG B 1 108 ? 18.438 23.656 -2.166 1 73.31 108 ARG B N 1
ATOM 3981 C CA . ARG B 1 108 ? 18.266 22.844 -0.964 1 73.31 108 ARG B CA 1
ATOM 3982 C C . ARG B 1 108 ? 17.062 21.906 -1.097 1 73.31 108 ARG B C 1
ATOM 3984 O O . ARG B 1 108 ? 15.945 22.359 -1.332 1 73.31 108 ARG B O 1
ATOM 3991 N N . HIS B 1 109 ? 17.344 20.688 -0.972 1 87.5 109 HIS B N 1
ATOM 3992 C CA . HIS B 1 109 ? 16.297 19.672 -1.084 1 87.5 109 HIS B CA 1
ATOM 3993 C C . HIS B 1 109 ? 15.297 19.797 0.062 1 87.5 109 HIS B C 1
ATOM 3995 O O . HIS B 1 109 ? 15.688 20.016 1.21 1 87.5 109 HIS B O 1
ATOM 4001 N N . PRO B 1 110 ? 14.039 19.719 -0.165 1 93.44 110 PRO B N 1
ATOM 4002 C CA . PRO B 1 110 ? 13.047 19.859 0.898 1 93.44 110 PRO B CA 1
ATOM 4003 C C . PRO B 1 110 ? 13.18 18.797 1.984 1 93.44 110 PRO B C 1
ATOM 4005 O O . PRO B 1 110 ? 12.797 19.031 3.133 1 93.44 110 PRO B O 1
ATOM 4008 N N . TYR B 1 111 ? 13.703 17.688 1.65 1 96.56 111 TYR B N 1
ATOM 4009 C CA . TYR B 1 111 ? 13.938 16.641 2.643 1 96.56 111 TYR B CA 1
ATOM 4010 C C . TYR B 1 111 ? 15.203 16.922 3.443 1 96.56 111 TYR B C 1
ATOM 4012 O O . TYR B 1 111 ? 16.312 16.797 2.924 1 96.56 111 TYR B O 1
ATOM 4020 N N . ARG B 1 112 ? 15.047 17.156 4.699 1 97 112 ARG B N 1
ATOM 4021 C CA . ARG B 1 112 ? 16.156 17.703 5.469 1 97 112 ARG B CA 1
ATOM 4022 C C . ARG B 1 112 ? 16.859 16.609 6.266 1 97 112 ARG B C 1
ATOM 4024 O O . ARG B 1 112 ? 18.062 16.703 6.535 1 97 112 ARG B O 1
ATOM 4031 N N . ALA B 1 113 ? 16.141 15.578 6.688 1 98.06 113 ALA B N 1
ATOM 4032 C CA . ALA B 1 113 ? 16.703 14.477 7.473 1 98.06 113 ALA B CA 1
ATOM 4033 C C . ALA B 1 113 ? 15.766 13.273 7.457 1 98.06 113 ALA B C 1
ATOM 4035 O O . ALA B 1 113 ? 14.539 13.43 7.387 1 98.06 113 ALA B O 1
ATOM 4036 N N . MET B 1 114 ? 16.328 12.109 7.559 1 98.75 114 MET B N 1
ATOM 4037 C CA . MET B 1 114 ? 15.562 10.867 7.68 1 98.75 114 MET B CA 1
ATOM 4038 C C . MET B 1 114 ? 16.141 9.984 8.781 1 98.75 114 MET B C 1
ATOM 4040 O O . MET B 1 114 ? 17.359 9.852 8.906 1 98.75 114 MET B O 1
ATOM 4044 N N . TYR B 1 115 ? 15.297 9.469 9.586 1 98.75 115 TYR B N 1
ATOM 4045 C CA . TYR B 1 115 ? 15.656 8.383 10.492 1 98.75 115 TYR B CA 1
ATOM 4046 C C . TYR B 1 115 ? 15.211 7.035 9.945 1 98.75 115 TYR B C 1
ATOM 4048 O O . TYR B 1 115 ? 14.125 6.922 9.367 1 98.75 115 TYR B O 1
ATOM 4056 N N . SER B 1 116 ? 15.992 6.02 10.148 1 98.69 116 SER B N 1
ATOM 4057 C CA . SER B 1 116 ? 15.633 4.633 9.867 1 98.69 116 SER B CA 1
ATOM 4058 C C . SER B 1 116 ? 16.141 3.695 10.953 1 98.69 116 SER B C 1
ATOM 4060 O O . SER B 1 116 ? 17.344 3.682 11.266 1 98.69 116 SER B O 1
ATOM 4062 N N . SER B 1 117 ? 15.242 2.914 11.492 1 97.5 117 SER B N 1
ATOM 4063 C CA . SER B 1 117 ? 15.688 1.909 12.453 1 97.5 117 SER B CA 1
ATOM 4064 C C . SER B 1 117 ? 16.406 0.761 11.766 1 97.5 117 SER B C 1
ATOM 4066 O O . SER B 1 117 ? 17.078 -0.047 12.422 1 97.5 117 SER B O 1
ATOM 4068 N N . PHE B 1 118 ? 16.281 0.694 10.445 1 96.56 118 PHE B N 1
ATOM 4069 C CA . PHE B 1 118 ? 16.953 -0.359 9.695 1 96.56 118 PHE B CA 1
ATOM 4070 C C . PHE B 1 118 ? 18.469 -0.21 9.805 1 96.56 118 PHE B C 1
ATOM 4072 O O . PHE B 1 118 ? 19.188 -1.19 10.031 1 96.56 118 PHE B O 1
ATOM 4079 N N . PHE B 1 119 ? 19.016 1 9.609 1 95.44 119 PHE B N 1
ATOM 4080 C CA . PHE B 1 119 ? 20.438 1.211 9.828 1 95.44 119 PHE B CA 1
ATOM 4081 C C . PHE B 1 119 ? 20.672 1.93 11.148 1 95.44 119 PHE B C 1
ATOM 4083 O O . PHE B 1 119 ? 21.812 2.26 11.484 1 95.44 119 PHE B O 1
ATOM 4090 N N . ASP B 1 120 ? 19.609 2.203 11.891 1 95.88 120 ASP B N 1
ATOM 4091 C CA . ASP B 1 120 ? 19.609 2.693 13.258 1 95.88 120 ASP B CA 1
ATOM 4092 C C . ASP B 1 120 ? 20.297 4.055 13.359 1 95.88 120 ASP B C 1
ATOM 4094 O O . ASP B 1 120 ? 21.219 4.238 14.156 1 95.88 120 ASP B O 1
ATOM 4098 N N . GLY B 1 121 ? 19.797 5.008 12.625 1 97.94 121 GLY B N 1
ATOM 4099 C CA . GLY B 1 121 ? 20.375 6.34 12.664 1 97.94 121 GLY B CA 1
ATOM 4100 C C . GLY B 1 121 ? 19.688 7.316 11.719 1 97.94 121 GLY B C 1
ATOM 4101 O O . GLY B 1 121 ? 18.656 7.004 11.133 1 97.94 121 GLY B O 1
ATOM 4102 N N . ILE B 1 122 ? 20.297 8.547 11.688 1 98.56 122 ILE B N 1
ATOM 4103 C CA . ILE B 1 122 ? 19.781 9.641 10.867 1 98.56 122 ILE B CA 1
ATOM 4104 C C . ILE B 1 122 ? 20.719 9.875 9.688 1 98.56 122 ILE B C 1
ATOM 4106 O O . ILE B 1 122 ? 21.938 9.82 9.828 1 98.56 122 ILE B O 1
ATOM 4110 N N . THR B 1 123 ? 20.172 10.07 8.539 1 97.88 123 THR B N 1
ATOM 4111 C CA . THR B 1 123 ? 20.922 10.57 7.398 1 97.88 123 THR B CA 1
ATOM 4112 C C . THR B 1 123 ? 20.406 11.938 6.965 1 97.88 123 THR B C 1
ATOM 4114 O O . THR B 1 123 ? 19.203 12.188 6.988 1 97.88 123 THR B O 1
ATOM 4117 N N . LEU B 1 124 ? 21.328 12.812 6.594 1 96.44 124 LEU B N 1
ATOM 4118 C CA . LEU B 1 124 ? 20.984 14.125 6.07 1 96.44 124 LEU B CA 1
ATOM 4119 C C . LEU B 1 124 ? 21.094 14.156 4.547 1 96.44 124 LEU B C 1
ATOM 4121 O O . LEU B 1 124 ? 20.844 15.188 3.922 1 96.44 124 LEU B O 1
ATOM 4125 N N . ASP B 1 125 ? 21.5 13.016 3.908 1 94.31 125 ASP B N 1
ATOM 4126 C CA . ASP B 1 125 ? 21.641 12.891 2.461 1 94.31 125 ASP B CA 1
ATOM 4127 C C . ASP B 1 125 ? 20.344 12.414 1.813 1 94.31 125 ASP B C 1
ATOM 4129 O O . ASP B 1 125 ? 20 11.234 1.9 1 94.31 125 ASP B O 1
ATOM 4133 N N . PRO B 1 126 ? 19.688 13.305 1.106 1 94.75 126 PRO B N 1
ATOM 4134 C CA . PRO B 1 126 ? 18.406 12.906 0.519 1 94.75 126 PRO B CA 1
ATOM 4135 C C . PRO B 1 126 ? 18.531 11.727 -0.436 1 94.75 126 PRO B C 1
ATOM 4137 O O . PRO B 1 126 ? 17.578 10.961 -0.613 1 94.75 126 PRO B O 1
ATOM 4140 N N . ALA B 1 127 ? 19.672 11.492 -1.025 1 92.94 127 ALA B N 1
ATOM 4141 C CA . ALA B 1 127 ? 19.875 10.406 -1.984 1 92.94 127 ALA B CA 1
ATOM 4142 C C . ALA B 1 127 ? 19.797 9.047 -1.303 1 92.94 127 ALA B C 1
ATOM 4144 O O . ALA B 1 127 ? 19.562 8.031 -1.961 1 92.94 127 ALA B O 1
ATOM 4145 N N . LEU B 1 128 ? 19.969 9.039 -0.035 1 94.06 128 LEU B N 1
ATOM 4146 C CA . LEU B 1 128 ? 20.016 7.773 0.685 1 94.06 128 LEU B CA 1
ATOM 4147 C C . LEU B 1 128 ? 18.766 7.602 1.553 1 94.06 128 LEU B C 1
ATOM 4149 O O . LEU B 1 128 ? 18.703 6.684 2.377 1 94.06 128 LEU B O 1
ATOM 4153 N N . MET B 1 129 ? 17.828 8.492 1.395 1 97.06 129 MET B N 1
ATOM 4154 C CA . MET B 1 129 ? 16.547 8.312 2.074 1 97.06 129 MET B CA 1
ATOM 4155 C C . MET B 1 129 ? 15.703 7.25 1.382 1 97.06 129 MET B C 1
ATOM 4157 O O . MET B 1 129 ? 14.719 7.57 0.711 1 97.06 129 MET B O 1
ATOM 4161 N N . MET B 1 130 ? 16.141 6.039 1.639 1 97.06 130 MET B N 1
ATOM 4162 C CA . MET B 1 130 ? 15.633 4.855 0.949 1 97.06 130 MET B CA 1
ATOM 4163 C C . MET B 1 130 ? 15.125 3.818 1.946 1 97.06 130 MET B C 1
ATOM 4165 O O . MET B 1 130 ? 15.398 3.914 3.143 1 97.06 130 MET B O 1
ATOM 4169 N N . ILE B 1 131 ? 14.398 2.891 1.467 1 97.94 131 ILE B N 1
ATOM 4170 C CA . ILE B 1 131 ? 13.844 1.776 2.23 1 97.94 131 ILE B CA 1
ATOM 4171 C C . ILE B 1 131 ? 14.055 0.472 1.465 1 97.94 131 ILE B C 1
ATOM 4173 O O . ILE B 1 131 ? 14.016 0.456 0.232 1 97.94 131 ILE B O 1
ATOM 4177 N N . PRO B 1 132 ? 14.281 -0.655 2.184 1 97.06 132 PRO B N 1
ATOM 4178 C CA . PRO B 1 132 ? 14.438 -1.929 1.476 1 97.06 132 PRO B CA 1
ATOM 4179 C C . PRO B 1 132 ? 13.211 -2.297 0.642 1 97.06 132 PRO B C 1
ATOM 4181 O O . PRO B 1 132 ? 12.078 -2.141 1.103 1 97.06 132 PRO B O 1
ATOM 4184 N N . LEU B 1 133 ? 13.484 -2.836 -0.511 1 97.94 133 LEU B N 1
ATOM 4185 C CA . LEU B 1 133 ? 12.383 -3.205 -1.401 1 97.94 133 LEU B CA 1
ATOM 4186 C C . LEU B 1 133 ? 11.57 -4.352 -0.813 1 97.94 133 LEU B C 1
ATOM 4188 O O . LEU B 1 133 ? 10.367 -4.461 -1.072 1 97.94 133 LEU B O 1
ATOM 4192 N N . ASP B 1 134 ? 12.18 -5.18 0.024 1 96.44 134 ASP B N 1
ATOM 4193 C CA . ASP B 1 134 ? 11.484 -6.34 0.57 1 96.44 134 ASP B CA 1
ATOM 4194 C C . ASP B 1 134 ? 10.758 -5.988 1.865 1 96.44 134 ASP B C 1
ATOM 4196 O O . ASP B 1 134 ? 10.258 -6.871 2.564 1 96.44 134 ASP B O 1
ATOM 4200 N N . ASP B 1 135 ? 10.82 -4.711 2.279 1 97.62 135 ASP B N 1
ATOM 4201 C CA . ASP B 1 135 ? 9.977 -4.297 3.395 1 97.62 135 ASP B CA 1
ATOM 4202 C C . ASP B 1 135 ? 8.5 -4.52 3.074 1 97.62 135 ASP B C 1
ATOM 4204 O O . ASP B 1 135 ? 8.016 -4.109 2.016 1 97.62 135 ASP B O 1
ATOM 4208 N N . HIS B 1 136 ? 7.797 -5.098 3.961 1 98.56 136 HIS B N 1
ATOM 4209 C CA . HIS B 1 136 ? 6.41 -5.488 3.746 1 98.56 136 HIS B CA 1
ATOM 4210 C C . HIS B 1 136 ? 5.523 -4.27 3.5 1 98.56 136 HIS B C 1
ATOM 4212 O O . HIS B 1 136 ? 4.457 -4.387 2.895 1 98.56 136 HIS B O 1
ATOM 4218 N N . MET B 1 137 ? 5.898 -3.125 3.973 1 98.69 137 MET B N 1
ATOM 4219 C CA . MET B 1 137 ? 5.168 -1.894 3.691 1 98.69 137 MET B CA 1
ATOM 4220 C C . MET B 1 137 ? 5.262 -1.53 2.213 1 98.69 137 MET B C 1
ATOM 4222 O O . MET B 1 137 ? 4.309 -0.999 1.64 1 98.69 137 MET B O 1
ATOM 4226 N N . VAL B 1 138 ? 6.359 -1.818 1.581 1 98.69 138 VAL B N 1
ATOM 4227 C CA . VAL B 1 138 ? 6.605 -1.424 0.198 1 98.69 138 VAL B CA 1
ATOM 4228 C C . VAL B 1 138 ? 5.77 -2.287 -0.743 1 98.69 138 VAL B C 1
ATOM 4230 O O . VAL B 1 138 ? 5.016 -1.764 -1.568 1 98.69 138 VAL B O 1
ATOM 4233 N N . HIS B 1 139 ? 5.859 -3.58 -0.544 1 98.31 139 HIS B N 1
ATOM 4234 C CA . HIS B 1 139 ? 5.34 -4.438 -1.604 1 98.31 139 HIS B CA 1
ATOM 4235 C C . HIS B 1 139 ? 4.004 -5.059 -1.207 1 98.31 139 HIS B C 1
ATOM 4237 O O . HIS B 1 139 ? 3.287 -5.594 -2.057 1 98.31 139 HIS B O 1
ATOM 4243 N N . ARG B 1 140 ? 3.594 -4.895 0.083 1 98.5 140 ARG B N 1
ATOM 4244 C CA . ARG B 1 140 ? 2.312 -5.445 0.511 1 98.5 140 ARG B CA 1
ATOM 4245 C C . ARG B 1 140 ? 1.45 -4.375 1.173 1 98.5 140 ARG B C 1
ATOM 4247 O O . ARG B 1 140 ? 0.304 -4.637 1.544 1 98.5 140 ARG B O 1
ATOM 4254 N N . GLY B 1 141 ? 1.97 -3.209 1.412 1 98.69 141 GLY B N 1
ATOM 4255 C CA . GLY B 1 141 ? 1.216 -2.143 2.053 1 98.69 141 GLY B CA 1
ATOM 4256 C C . GLY B 1 141 ? 1.017 -2.363 3.539 1 98.69 141 GLY B C 1
ATOM 4257 O O . GLY B 1 141 ? 0.111 -1.782 4.145 1 98.69 141 GLY B O 1
ATOM 4258 N N . HIS B 1 142 ? 1.791 -3.182 4.141 1 98.75 142 HIS B N 1
ATOM 4259 C CA . HIS B 1 142 ? 1.671 -3.494 5.562 1 98.75 142 HIS B CA 1
ATOM 4260 C C . HIS B 1 142 ? 2.449 -2.496 6.41 1 98.75 142 HIS B C 1
ATOM 4262 O O . HIS B 1 142 ? 3.465 -2.85 7.016 1 98.75 142 HIS B O 1
ATOM 4268 N N . GLY B 1 143 ? 1.913 -1.329 6.48 1 98.81 143 GLY B N 1
ATOM 4269 C CA . GLY B 1 143 ? 2.504 -0.209 7.195 1 98.81 143 GLY B CA 1
ATOM 4270 C C . GLY B 1 143 ? 1.494 0.862 7.562 1 98.81 143 GLY B C 1
ATOM 4271 O O . GLY B 1 143 ? 0.411 0.929 6.977 1 98.81 143 GLY B O 1
ATOM 4272 N N . VAL B 1 144 ? 1.85 1.612 8.562 1 98.88 144 VAL B N 1
ATOM 4273 C CA . VAL B 1 144 ? 1.043 2.744 9.008 1 98.88 144 VAL B CA 1
ATOM 4274 C C . VAL B 1 144 ? 1.902 4.004 9.055 1 98.88 144 VAL B C 1
ATOM 4276 O O . VAL B 1 144 ? 3.133 3.928 9.008 1 98.88 144 VAL B O 1
ATOM 4279 N N . PHE B 1 145 ? 1.242 5.184 9.125 1 98.88 145 PHE B N 1
ATOM 4280 C CA . PHE B 1 145 ? 2.006 6.426 9.156 1 98.88 145 PHE B CA 1
ATOM 4281 C C . PHE B 1 145 ? 1.25 7.508 9.922 1 98.88 145 PHE B C 1
ATOM 4283 O O . PHE B 1 145 ? 0.088 7.32 10.289 1 98.88 145 PHE B O 1
ATOM 4290 N N . ASP B 1 146 ? 1.911 8.508 10.188 1 98.81 146 ASP B N 1
ATOM 4291 C CA . ASP B 1 146 ? 1.343 9.75 10.719 1 98.81 146 ASP B CA 1
ATOM 4292 C C . ASP B 1 146 ? 2.211 10.953 10.359 1 98.81 146 ASP B C 1
ATOM 4294 O O . ASP B 1 146 ? 3.285 10.797 9.773 1 98.81 146 ASP B O 1
ATOM 4298 N N . THR B 1 147 ? 1.67 12.125 10.539 1 98.62 147 THR B N 1
ATOM 4299 C CA . THR B 1 147 ? 2.359 13.367 10.203 1 98.62 147 THR B CA 1
ATOM 4300 C C . THR B 1 147 ? 2.031 14.461 11.211 1 98.62 147 THR B C 1
ATOM 4302 O O . THR B 1 147 ? 0.864 14.672 11.555 1 98.62 147 THR B O 1
ATOM 4305 N N . THR B 1 148 ? 3.018 15.102 11.68 1 98.38 148 THR B N 1
ATOM 4306 C CA . THR B 1 148 ? 2.793 16.281 12.523 1 98.38 148 THR B CA 1
ATOM 4307 C C . THR B 1 148 ? 3.467 17.5 11.922 1 98.38 148 THR B C 1
ATOM 4309 O O . THR B 1 148 ? 4.402 17.391 11.133 1 98.38 148 THR B O 1
ATOM 4312 N N . MET B 1 149 ? 2.998 18.656 12.289 1 98.31 149 MET B N 1
ATOM 4313 C CA . MET B 1 149 ? 3.525 19.938 11.836 1 98.31 149 MET B CA 1
ATOM 4314 C C . MET B 1 149 ? 4.695 20.391 12.703 1 98.31 149 MET B C 1
ATOM 4316 O O . MET B 1 149 ? 4.656 20.25 13.93 1 98.31 149 MET B O 1
ATOM 4320 N N . LEU B 1 150 ? 5.746 20.734 12.094 1 98.25 150 LEU B N 1
ATOM 4321 C CA . LEU B 1 150 ? 6.816 21.531 12.695 1 98.25 150 LEU B CA 1
ATOM 4322 C C . LEU B 1 150 ? 6.645 23.016 12.375 1 98.25 150 LEU B C 1
ATOM 4324 O O . LEU B 1 150 ? 6.711 23.406 11.211 1 98.25 150 LEU B O 1
ATOM 4328 N N . PHE B 1 151 ? 6.379 23.781 13.43 1 97.56 151 PHE B N 1
ATOM 4329 C CA . PHE B 1 151 ? 6.141 25.203 13.211 1 97.56 151 PHE B CA 1
ATOM 4330 C C . PHE B 1 151 ? 6.918 26.047 14.211 1 97.56 151 PHE B C 1
ATOM 4332 O O . PHE B 1 151 ? 6.691 25.953 15.422 1 97.56 151 PHE B O 1
ATOM 4339 N N . ASN B 1 152 ? 7.824 26.859 13.703 1 95.81 152 ASN B N 1
ATOM 4340 C CA . ASN B 1 152 ? 8.664 27.703 14.547 1 95.81 152 ASN B CA 1
ATOM 4341 C C . ASN B 1 152 ? 9.359 26.891 15.641 1 95.81 152 ASN B C 1
ATOM 4343 O O . ASN B 1 152 ? 9.289 27.25 16.812 1 95.81 152 ASN B O 1
ATOM 4347 N N . ARG B 1 153 ? 9.859 25.734 15.352 1 96.44 153 ARG B N 1
ATOM 4348 C CA . ARG B 1 153 ? 10.711 24.875 16.188 1 96.44 153 ARG B CA 1
ATOM 4349 C C . ARG B 1 153 ? 9.875 24.109 17.203 1 96.44 153 ARG B C 1
ATOM 4351 O O . ARG B 1 153 ? 10.398 23.672 18.234 1 96.44 153 ARG B O 1
ATOM 4358 N N . TYR B 1 154 ? 8.602 24.078 16.953 1 97.69 154 TYR B N 1
ATOM 4359 C CA . TYR B 1 154 ? 7.742 23.266 17.797 1 97.69 154 TYR B CA 1
ATOM 4360 C C . TYR B 1 154 ? 7.027 22.188 16.969 1 97.69 154 TYR B C 1
ATOM 4362 O O . TYR B 1 154 ? 6.531 22.469 15.883 1 97.69 154 TYR B O 1
ATOM 4370 N N . LEU B 1 155 ? 7.07 21 17.469 1 98.44 155 LEU B N 1
ATOM 4371 C CA . LEU B 1 155 ? 6.184 19.969 16.938 1 98.44 155 LEU B CA 1
ATOM 4372 C C . LEU B 1 155 ? 4.789 20.094 17.547 1 98.44 155 LEU B C 1
ATOM 4374 O O . LEU B 1 155 ? 4.625 20 18.766 1 98.44 155 LEU B O 1
ATOM 4378 N N . TYR B 1 156 ? 3.834 20.297 16.703 1 98.25 156 TYR B N 1
ATOM 4379 C CA . TYR B 1 156 ? 2.479 20.547 17.172 1 98.25 156 TYR B CA 1
ATOM 4380 C C . TYR B 1 156 ? 1.719 19.25 17.391 1 98.25 156 TYR B C 1
ATOM 4382 O O . TYR B 1 156 ? 1.644 18.406 16.484 1 98.25 156 TYR B O 1
ATOM 4390 N N . ASP B 1 157 ? 1.197 19.016 18.625 1 98 157 ASP B N 1
ATOM 4391 C CA . ASP B 1 157 ? 0.305 17.938 19.016 1 98 157 ASP B CA 1
ATOM 4392 C C . ASP B 1 157 ? 0.95 16.562 18.781 1 98 157 ASP B C 1
ATOM 4394 O O . ASP B 1 157 ? 0.268 15.609 18.406 1 98 157 ASP B O 1
ATOM 4398 N N . LEU B 1 158 ? 2.207 16.453 18.938 1 98.38 158 LEU B N 1
ATOM 4399 C CA . LEU B 1 158 ? 2.977 15.25 18.672 1 98.38 158 LEU B CA 1
ATOM 4400 C C . LEU B 1 158 ? 2.416 14.055 19.438 1 98.38 158 LEU B C 1
ATOM 4402 O O . LEU B 1 158 ? 2.291 12.961 18.891 1 98.38 158 LEU B O 1
ATOM 4406 N N . ASP B 1 159 ? 2.059 14.211 20.625 1 98.19 159 ASP B N 1
ATOM 4407 C CA . ASP B 1 159 ? 1.612 13.109 21.453 1 98.19 159 ASP B CA 1
ATOM 4408 C C . ASP B 1 159 ? 0.301 12.516 20.938 1 98.19 159 ASP B C 1
ATOM 4410 O O . ASP B 1 159 ? 0.123 11.297 20.938 1 98.19 159 ASP B O 1
ATOM 4414 N N . SER B 1 160 ? -0.63 13.383 20.562 1 97.81 160 SER B N 1
ATOM 4415 C CA . SER B 1 160 ? -1.875 12.891 19.984 1 97.81 160 SER B CA 1
ATOM 4416 C C . SER B 1 160 ? -1.61 12.086 18.703 1 97.81 160 SER B C 1
ATOM 4418 O O . SER B 1 160 ? -2.268 11.078 18.453 1 97.81 160 SER B O 1
ATOM 4420 N N . HIS B 1 161 ? -0.662 12.547 17.953 1 98.62 161 HIS B N 1
ATOM 4421 C CA . HIS B 1 161 ? -0.305 11.836 16.734 1 98.62 161 HIS B CA 1
ATOM 4422 C C . HIS B 1 161 ? 0.331 10.492 17.031 1 98.62 161 HIS B C 1
ATOM 4424 O O . HIS B 1 161 ? 0.061 9.5 16.359 1 98.62 161 HIS B O 1
ATOM 4430 N N . LEU B 1 162 ? 1.169 10.43 18.031 1 98.75 162 LEU B N 1
ATOM 4431 C CA . LEU B 1 162 ? 1.814 9.18 18.422 1 98.75 162 LEU B CA 1
ATOM 4432 C C . LEU B 1 162 ? 0.791 8.18 18.938 1 98.75 162 LEU B C 1
ATOM 4434 O O . LEU B 1 162 ? 0.898 6.98 18.672 1 98.75 162 LEU B O 1
ATOM 4438 N N . VAL B 1 163 ? -0.155 8.672 19.672 1 98.38 163 VAL B N 1
ATOM 4439 C CA . VAL B 1 163 ? -1.213 7.793 20.172 1 98.38 163 VAL B CA 1
ATOM 4440 C C . VAL B 1 163 ? -1.978 7.195 18.984 1 98.38 163 VAL B C 1
ATOM 4442 O O . VAL B 1 163 ? -2.182 5.98 18.922 1 98.38 163 VAL B O 1
ATOM 4445 N N . ARG B 1 164 ? -2.414 8.031 18.094 1 97.81 164 ARG B N 1
ATOM 4446 C CA . ARG B 1 164 ? -3.131 7.527 16.922 1 97.81 164 ARG B CA 1
ATOM 4447 C C . ARG B 1 164 ? -2.254 6.586 16.109 1 97.81 164 ARG B C 1
ATOM 4449 O O . ARG B 1 164 ? -2.738 5.582 15.578 1 97.81 164 ARG B O 1
ATOM 4456 N N . PHE B 1 165 ? -1.037 6.973 15.992 1 98.75 165 PHE B N 1
ATOM 4457 C CA . PHE B 1 165 ? -0.051 6.191 15.258 1 98.75 165 PHE B CA 1
ATOM 4458 C C . PHE B 1 165 ? 0.029 4.77 15.797 1 98.75 165 PHE B C 1
ATOM 4460 O O . PHE B 1 165 ? -0.054 3.805 15.031 1 98.75 165 PHE B O 1
ATOM 4467 N N . LEU B 1 166 ? 0.15 4.609 17.062 1 98.81 166 LEU B N 1
ATOM 4468 C CA . LEU B 1 166 ? 0.274 3.299 17.688 1 98.81 166 LEU B CA 1
ATOM 4469 C C . LEU B 1 166 ? -1.06 2.559 17.672 1 98.81 166 LEU B C 1
ATOM 4471 O O . LEU B 1 166 ? -1.092 1.331 17.562 1 98.81 166 LEU B O 1
ATOM 4475 N N . ASP B 1 167 ? -2.133 3.293 17.781 1 98 167 ASP B N 1
ATOM 4476 C CA . ASP B 1 167 ? -3.447 2.68 17.609 1 98 167 ASP B CA 1
ATOM 4477 C C . ASP B 1 167 ? -3.598 2.088 16.203 1 98 167 ASP B C 1
ATOM 4479 O O . ASP B 1 167 ? -4.082 0.964 16.062 1 98 167 ASP B O 1
ATOM 4483 N N . SER B 1 168 ? -3.209 2.869 15.219 1 98.5 168 SER B N 1
ATOM 4484 C CA . SER B 1 168 ? -3.23 2.379 13.844 1 98.5 168 SER B CA 1
ATOM 4485 C C . SER B 1 168 ? -2.361 1.136 13.688 1 98.5 168 SER B C 1
ATOM 4487 O O . SER B 1 168 ? -2.752 0.18 13.008 1 98.5 168 SER B O 1
ATOM 4489 N N . ALA B 1 169 ? -1.19 1.144 14.297 1 98.62 169 ALA B N 1
ATOM 4490 C CA . ALA B 1 169 ? -0.288 -0.003 14.242 1 98.62 169 ALA B CA 1
ATOM 4491 C C . ALA B 1 169 ? -0.939 -1.247 14.836 1 98.62 169 ALA B C 1
ATOM 4493 O O . ALA B 1 169 ? -0.848 -2.338 14.266 1 98.62 169 ALA B O 1
ATOM 4494 N N . SER B 1 170 ? -1.547 -1.077 15.938 1 98.19 170 SER B N 1
ATOM 4495 C CA . SER B 1 170 ? -2.234 -2.189 16.594 1 98.19 170 SER B CA 1
ATOM 4496 C C . SER B 1 170 ? -3.314 -2.773 15.68 1 98.19 170 SER B C 1
ATOM 4498 O O . SER B 1 170 ? -3.412 -3.992 15.531 1 98.19 170 SER B O 1
ATOM 4500 N N . LYS B 1 171 ? -4.09 -1.953 15.094 1 97.44 171 LYS B N 1
ATOM 4501 C CA . LYS B 1 171 ? -5.141 -2.4 14.188 1 97.44 171 LYS B CA 1
ATOM 4502 C C . LYS B 1 171 ? -4.551 -3.107 12.969 1 97.44 171 LYS B C 1
ATOM 4504 O O . LYS B 1 171 ? -5.152 -4.039 12.438 1 97.44 171 LYS B O 1
ATOM 4509 N N . ALA B 1 172 ? -3.404 -2.676 12.547 1 98.31 172 ALA B N 1
ATOM 4510 C CA . ALA B 1 172 ? -2.736 -3.273 11.398 1 98.31 172 ALA B CA 1
ATOM 4511 C C . ALA B 1 172 ? -1.928 -4.5 11.805 1 98.31 172 ALA B C 1
ATOM 4513 O O . ALA B 1 172 ? -1.238 -5.102 10.977 1 98.31 172 ALA B O 1
ATOM 4514 N N . LYS B 1 173 ? -1.879 -4.785 13.094 1 97.38 173 LYS B N 1
ATOM 4515 C CA . LYS B 1 173 ? -1.15 -5.918 13.656 1 97.38 173 LYS B CA 1
ATOM 4516 C C . LYS B 1 173 ? 0.354 -5.762 13.453 1 97.38 173 LYS B C 1
ATOM 4518 O O . LYS B 1 173 ? 1.035 -6.711 13.062 1 97.38 173 LYS B O 1
ATOM 4523 N N . ILE B 1 174 ? 0.849 -4.621 13.672 1 98.19 174 ILE B N 1
ATOM 4524 C CA . ILE B 1 174 ? 2.273 -4.305 13.695 1 98.19 174 ILE B CA 1
ATOM 4525 C C . ILE B 1 174 ? 2.705 -3.953 15.117 1 98.19 174 ILE B C 1
ATOM 4527 O O . ILE B 1 174 ? 2.164 -3.027 15.727 1 98.19 174 ILE B O 1
ATOM 4531 N N . SER B 1 175 ? 3.633 -4.668 15.594 1 96.62 175 SER B N 1
ATOM 4532 C CA . SER B 1 175 ? 4.195 -4.34 16.891 1 96.62 175 SER B CA 1
ATOM 4533 C C . SER B 1 175 ? 5.359 -3.363 16.766 1 96.62 175 SER B C 1
ATOM 4535 O O . SER B 1 175 ? 6.301 -3.607 16.016 1 96.62 175 SER B O 1
ATOM 4537 N N . SER B 1 176 ? 5.27 -2.35 17.5 1 97.19 176 SER B N 1
ATOM 4538 C CA . SER B 1 176 ? 6.344 -1.36 17.469 1 97.19 176 SER B CA 1
ATOM 4539 C C . SER B 1 176 ? 7.645 -1.932 18.016 1 97.19 176 SER B C 1
ATOM 4541 O O . SER B 1 176 ? 7.637 -2.635 19.031 1 97.19 176 SER B O 1
ATOM 4543 N N . PRO B 1 177 ? 8.719 -1.579 17.359 1 96.44 177 PRO B N 1
ATOM 4544 C CA . PRO B 1 177 ? 10 -2.033 17.906 1 96.44 177 PRO B CA 1
ATOM 4545 C C . PRO B 1 177 ? 10.453 -1.23 19.125 1 96.44 177 PRO B C 1
ATOM 4547 O O . PRO B 1 177 ? 11.391 -1.628 19.812 1 96.44 177 PRO B O 1
ATOM 4550 N N . PHE B 1 178 ? 9.789 -0.098 19.391 1 96.88 178 PHE B N 1
ATOM 4551 C CA . PHE B 1 178 ? 10.141 0.786 20.5 1 96.88 178 PHE B CA 1
ATOM 4552 C C . PHE B 1 178 ? 8.906 1.165 21.312 1 96.88 178 PHE B C 1
ATOM 4554 O O . PHE B 1 178 ? 7.801 1.227 20.766 1 96.88 178 PHE B O 1
ATOM 4561 N N . PRO B 1 179 ? 9.133 1.428 22.562 1 97.38 179 PRO B N 1
ATOM 4562 C CA . PRO B 1 179 ? 8.047 2.072 23.312 1 97.38 179 PRO B CA 1
ATOM 4563 C C . PRO B 1 179 ? 7.738 3.48 22.797 1 97.38 179 PRO B C 1
ATOM 4565 O O . PRO B 1 179 ? 8.578 4.102 22.141 1 97.38 179 PRO B O 1
ATOM 4568 N N . ARG B 1 180 ? 6.582 3.977 23.141 1 98.12 180 ARG B N 1
ATOM 4569 C CA . ARG B 1 180 ? 6.137 5.289 22.672 1 98.12 180 ARG B CA 1
ATOM 4570 C C . ARG B 1 180 ? 7.137 6.371 23.062 1 98.12 180 ARG B C 1
ATOM 4572 O O . ARG B 1 180 ? 7.418 7.273 22.266 1 98.12 180 ARG B O 1
ATOM 4579 N N . LYS B 1 181 ? 7.691 6.336 24.234 1 97.44 181 LYS B N 1
ATOM 4580 C CA . LYS B 1 181 ? 8.641 7.332 24.734 1 97.44 181 LYS B CA 1
ATOM 4581 C C . LYS B 1 181 ? 9.883 7.383 23.844 1 97.44 181 LYS B C 1
ATOM 4583 O O . LYS B 1 181 ? 10.414 8.461 23.562 1 97.44 181 LYS B O 1
ATOM 4588 N N . THR B 1 182 ? 10.328 6.234 23.422 1 98 182 THR B N 1
ATOM 4589 C CA . THR B 1 182 ? 11.5 6.156 22.547 1 98 182 THR B CA 1
ATOM 4590 C C . THR B 1 182 ? 11.18 6.719 21.172 1 98 182 THR B C 1
ATOM 4592 O O . THR B 1 182 ? 11.977 7.469 20.594 1 98 182 THR B O 1
ATOM 4595 N N . LEU B 1 183 ? 10.016 6.379 20.641 1 98.69 183 LEU B N 1
ATOM 4596 C CA . LEU B 1 183 ? 9.594 6.957 19.375 1 98.69 183 LEU B CA 1
ATOM 4597 C C . LEU B 1 183 ? 9.586 8.484 19.438 1 98.69 183 LEU B C 1
ATOM 4599 O O . LEU B 1 183 ? 10.094 9.156 18.547 1 98.69 183 LEU B O 1
ATOM 4603 N N . ARG B 1 184 ? 8.977 8.977 20.5 1 98.25 184 ARG B N 1
ATOM 4604 C CA . ARG B 1 184 ? 8.891 10.414 20.719 1 98.25 184 ARG B CA 1
ATOM 4605 C C . ARG B 1 184 ? 10.273 11.047 20.734 1 98.25 184 ARG B C 1
ATOM 4607 O O . ARG B 1 184 ? 10.492 12.07 20.078 1 98.25 184 ARG B O 1
ATOM 4614 N N . SER B 1 185 ? 11.188 10.461 21.422 1 97.81 185 SER B N 1
ATOM 4615 C CA . SER B 1 185 ? 12.547 10.969 21.547 1 97.81 185 SER B CA 1
ATOM 4616 C C . SER B 1 185 ? 13.258 10.969 20.188 1 97.81 185 SER B C 1
ATOM 4618 O O . SER B 1 185 ? 13.938 11.938 19.844 1 97.81 185 SER B O 1
ATOM 4620 N N . ILE B 1 186 ? 13.094 9.938 19.438 1 98.38 186 ILE B N 1
ATOM 4621 C CA . ILE B 1 186 ? 13.711 9.828 18.109 1 98.38 186 ILE B CA 1
ATOM 4622 C C . ILE B 1 186 ? 13.195 10.945 17.219 1 98.38 186 ILE B C 1
ATOM 4624 O O . ILE B 1 186 ? 13.984 11.602 16.516 1 98.38 186 ILE B O 1
ATOM 4628 N N . LEU B 1 187 ? 11.922 11.172 17.281 1 98.75 187 LEU B N 1
ATOM 4629 C CA . LEU B 1 187 ? 11.32 12.18 16.406 1 98.75 187 LEU B CA 1
ATOM 4630 C C . LEU B 1 187 ? 11.805 13.578 16.766 1 98.75 187 LEU B C 1
ATOM 4632 O O . LEU B 1 187 ? 12.07 14.398 15.891 1 98.75 187 LEU B O 1
ATOM 4636 N N . ILE B 1 188 ? 11.922 13.867 18.016 1 98.12 188 ILE B N 1
ATOM 4637 C CA . ILE B 1 188 ? 12.406 15.164 18.469 1 98.12 188 ILE B CA 1
ATOM 4638 C C . ILE B 1 188 ? 13.859 15.352 18.031 1 98.12 188 ILE B C 1
ATOM 4640 O O . ILE B 1 188 ? 14.234 16.406 17.516 1 98.12 188 ILE B O 1
ATOM 4644 N N . GLN B 1 189 ? 14.672 14.344 18.188 1 97.69 189 GLN B N 1
ATOM 4645 C CA . GLN B 1 189 ? 16.078 14.414 17.797 1 97.69 189 GLN B CA 1
ATOM 4646 C C . GLN B 1 189 ? 16.219 14.547 16.281 1 97.69 189 GLN B C 1
ATOM 4648 O O . GLN B 1 189 ? 17.094 15.258 15.805 1 97.69 189 GLN B O 1
ATOM 4653 N N . LEU B 1 190 ? 15.375 13.844 15.602 1 98.5 190 LEU B N 1
ATOM 4654 C CA . LEU B 1 190 ? 15.383 13.953 14.148 1 98.5 190 LEU B CA 1
ATOM 4655 C C . LEU B 1 190 ? 15.078 15.383 13.719 1 98.5 190 LEU B C 1
ATOM 4657 O O . LEU B 1 190 ? 15.766 15.938 12.859 1 98.5 190 LEU B O 1
ATOM 4661 N N . ALA B 1 191 ? 14.023 15.906 14.297 1 98.44 191 ALA B N 1
ATOM 4662 C CA . ALA B 1 191 ? 13.664 17.297 13.992 1 98.44 191 ALA B CA 1
ATOM 4663 C C . ALA B 1 191 ? 14.828 18.234 14.289 1 98.44 191 ALA B C 1
ATOM 4665 O O . ALA B 1 191 ? 15.125 19.125 13.492 1 98.44 191 ALA B O 1
ATOM 4666 N N . ALA B 1 192 ? 15.461 18.031 15.367 1 97.69 192 ALA B N 1
ATOM 4667 C CA . ALA B 1 192 ? 16.594 18.875 15.75 1 97.69 192 ALA B CA 1
ATOM 4668 C C . ALA B 1 192 ? 17.75 18.719 14.758 1 97.69 192 ALA B C 1
ATOM 4670 O O . ALA B 1 192 ? 18.328 19.719 14.32 1 97.69 192 ALA B O 1
ATOM 4671 N N . ALA B 1 193 ? 18.031 17.531 14.367 1 97.12 193 ALA B N 1
ATOM 4672 C CA . ALA B 1 193 ? 19.125 17.25 13.445 1 97.12 193 ALA B CA 1
ATOM 4673 C C . ALA B 1 193 ? 18.875 17.891 12.086 1 97.12 193 ALA B C 1
ATOM 4675 O O . ALA B 1 193 ? 19.828 18.266 11.391 1 97.12 193 ALA B O 1
ATOM 4676 N N . SER B 1 194 ? 17.672 18.031 11.742 1 97.12 194 SER B N 1
ATOM 4677 C CA . SER B 1 194 ? 17.297 18.562 10.43 1 97.12 194 SER B CA 1
ATOM 4678 C C . SER B 1 194 ? 17.578 20.062 10.344 1 97.12 194 SER B C 1
ATOM 4680 O O . SER B 1 194 ? 17.656 20.625 9.25 1 97.12 194 SER B O 1
ATOM 4682 N N . LYS B 1 195 ? 17.562 20.734 11.43 1 95.69 195 LYS B N 1
ATOM 4683 C CA . LYS B 1 195 ? 17.719 22.172 11.547 1 95.69 195 LYS B CA 1
ATOM 4684 C C . LYS B 1 195 ? 16.547 22.906 10.891 1 95.69 195 LYS B C 1
ATOM 4686 O O . LYS B 1 195 ? 16.625 24.109 10.617 1 95.69 195 LYS B O 1
ATOM 4691 N N . CYS B 1 196 ? 15.562 22.172 10.57 1 96.06 196 CYS B N 1
ATOM 4692 C CA . CYS B 1 196 ? 14.344 22.75 10.023 1 96.06 196 CYS B CA 1
ATOM 4693 C C . CYS B 1 196 ? 13.531 23.453 11.109 1 96.06 196 CYS B C 1
ATOM 4695 O O . CYS B 1 196 ? 13.336 22.891 12.188 1 96.06 196 CYS B O 1
ATOM 4697 N N . THR B 1 197 ? 13.078 24.641 10.82 1 96.81 197 THR B N 1
ATOM 4698 C CA . THR B 1 197 ? 12.297 25.375 11.812 1 96.81 197 THR B CA 1
ATOM 4699 C C . THR B 1 197 ? 10.805 25.234 11.539 1 96.81 197 THR B C 1
ATOM 4701 O O . THR B 1 197 ? 9.992 25.297 12.461 1 96.81 197 THR B O 1
ATOM 4704 N N . THR B 1 198 ? 10.477 25.141 10.297 1 97.69 198 THR B N 1
ATOM 4705 C CA . THR B 1 198 ? 9.094 24.984 9.867 1 97.69 198 THR B CA 1
ATOM 4706 C C . THR B 1 198 ? 8.984 23.922 8.766 1 97.69 198 THR B C 1
ATOM 4708 O O . THR B 1 198 ? 9.812 23.891 7.848 1 97.69 198 THR B O 1
ATOM 4711 N N . GLY B 1 199 ? 8.07 23.047 8.891 1 98.12 199 GLY B N 1
ATOM 4712 C CA . GLY B 1 199 ? 7.852 21.953 7.949 1 98.12 199 GLY B CA 1
ATOM 4713 C C . GLY B 1 199 ? 6.957 20.859 8.5 1 98.12 199 GLY B C 1
ATOM 4714 O O . GLY B 1 199 ? 6.059 21.141 9.297 1 98.12 199 GLY B O 1
ATOM 4715 N N . SER B 1 200 ? 7.082 19.688 7.973 1 98.5 200 SER B N 1
ATOM 4716 C CA . SER B 1 200 ? 6.328 18.531 8.438 1 98.5 200 SER B CA 1
ATOM 4717 C C . SER B 1 200 ? 7.258 17.391 8.828 1 98.5 200 SER B C 1
ATOM 4719 O O . SER B 1 200 ? 8.359 17.266 8.289 1 98.5 200 SER B O 1
ATOM 4721 N N . LEU B 1 201 ? 6.91 16.734 9.789 1 98.69 201 LEU B N 1
ATOM 4722 C CA . LEU B 1 201 ? 7.551 15.492 10.227 1 98.69 201 LEU B CA 1
ATOM 4723 C C . LEU B 1 201 ? 6.641 14.289 9.984 1 98.69 201 LEU B C 1
ATOM 4725 O O . LEU B 1 201 ? 5.609 14.148 10.656 1 98.69 201 LEU B O 1
ATOM 4729 N N . ARG B 1 202 ? 7.023 13.477 9.039 1 98.81 202 ARG B N 1
ATOM 4730 C CA . ARG B 1 202 ? 6.27 12.273 8.695 1 98.81 202 ARG B CA 1
ATOM 4731 C C . ARG B 1 202 ? 6.988 11.016 9.172 1 98.81 202 ARG B C 1
ATOM 4733 O O . ARG B 1 202 ? 8.211 10.914 9.062 1 98.81 202 ARG B O 1
ATOM 4740 N N . PHE B 1 203 ? 6.23 10.086 9.695 1 98.88 203 PHE B N 1
ATOM 4741 C CA . PHE B 1 203 ? 6.863 8.883 10.219 1 98.88 203 PHE B CA 1
ATOM 4742 C C . PHE B 1 203 ? 5.988 7.66 9.969 1 98.88 203 PHE B C 1
ATOM 4744 O O . PHE B 1 203 ? 4.77 7.777 9.828 1 98.88 203 PHE B O 1
ATOM 4751 N N . TRP B 1 204 ? 6.629 6.488 9.844 1 98.94 204 TRP B N 1
ATOM 4752 C CA . TRP B 1 204 ? 6.008 5.223 9.469 1 98.94 204 TRP B CA 1
ATOM 4753 C C . TRP B 1 204 ? 6.449 4.098 10.398 1 98.94 204 TRP B C 1
ATOM 4755 O O . TRP B 1 204 ? 7.574 4.105 10.906 1 98.94 204 TRP B O 1
ATOM 4765 N N . LEU B 1 205 ? 5.574 3.201 10.625 1 98.81 205 LEU B N 1
ATOM 4766 C CA . LEU B 1 205 ? 5.879 1.864 11.125 1 98.81 205 LEU B CA 1
ATOM 4767 C C . LEU B 1 205 ? 5.523 0.804 10.086 1 98.81 205 LEU B C 1
ATOM 4769 O O . LEU B 1 205 ? 4.391 0.756 9.602 1 98.81 205 LEU B O 1
ATOM 4773 N N . SER B 1 206 ? 6.508 0.061 9.727 1 98.69 206 SER B N 1
ATOM 4774 C CA . SER B 1 206 ? 6.289 -1.042 8.797 1 98.69 206 SER B CA 1
ATOM 4775 C C . SER B 1 206 ? 6.418 -2.391 9.492 1 98.69 206 SER B C 1
ATOM 4777 O O . SER B 1 206 ? 7.02 -2.482 10.57 1 98.69 206 SER B O 1
ATOM 4779 N N . ALA B 1 207 ? 5.824 -3.398 8.898 1 98.25 207 ALA B N 1
ATOM 4780 C CA . ALA B 1 207 ? 6 -4.746 9.43 1 98.25 207 ALA B CA 1
ATOM 4781 C C . ALA B 1 207 ? 7.445 -5.215 9.273 1 98.25 207 ALA B C 1
ATOM 4783 O O . ALA B 1 207 ? 7.867 -6.172 9.922 1 98.25 207 ALA B O 1
ATOM 4784 N N . GLY B 1 208 ? 8.195 -4.562 8.359 1 97.25 208 GLY B N 1
ATOM 4785 C CA . GLY B 1 208 ? 9.633 -4.809 8.289 1 97.25 208 GLY B CA 1
ATOM 4786 C C . GLY B 1 208 ? 10.031 -5.633 7.078 1 97.25 208 GLY B C 1
ATOM 4787 O O . GLY B 1 208 ? 9.172 -6.184 6.383 1 97.25 208 GLY B O 1
ATOM 4788 N N . PRO B 1 209 ? 11.328 -5.652 6.816 1 95.06 209 PRO B N 1
ATOM 4789 C CA . PRO B 1 209 ? 11.875 -6.48 5.738 1 95.06 209 PRO B CA 1
ATOM 4790 C C . PRO B 1 209 ? 12.016 -7.945 6.137 1 95.06 209 PRO B C 1
ATOM 4792 O O . PRO B 1 209 ? 12.102 -8.266 7.324 1 95.06 209 PRO B O 1
ATOM 4795 N N . GLY B 1 210 ? 12.078 -8.844 5.113 1 92.12 210 GLY B N 1
ATOM 4796 C CA . GLY B 1 210 ? 12.297 -10.258 5.383 1 92.12 210 GLY B CA 1
ATOM 4797 C C . GLY B 1 210 ? 12.242 -11.117 4.137 1 92.12 210 GLY B C 1
ATOM 4798 O O . GLY B 1 210 ? 13.148 -11.922 3.891 1 92.12 210 GLY B O 1
ATOM 4799 N N . ASP B 1 211 ? 11.203 -11.031 3.438 1 92.56 211 ASP B N 1
ATOM 4800 C CA . ASP B 1 211 ? 10.984 -11.742 2.184 1 92.56 211 ASP B CA 1
ATOM 4801 C C . ASP B 1 211 ? 9.859 -11.102 1.378 1 92.56 211 ASP B C 1
ATOM 4803 O O . ASP B 1 211 ? 9.375 -10.023 1.727 1 92.56 211 ASP B O 1
ATOM 4807 N N . PHE B 1 212 ? 9.523 -11.688 0.325 1 95.31 212 PHE B N 1
ATOM 4808 C CA . PHE B 1 212 ? 8.484 -11.133 -0.531 1 95.31 212 PHE B CA 1
ATOM 4809 C C . PHE B 1 212 ? 7.199 -11.953 -0.427 1 95.31 212 PHE B C 1
ATOM 4811 O O . PHE B 1 212 ? 6.367 -11.93 -1.337 1 95.31 212 PHE B O 1
ATOM 4818 N N . LEU B 1 213 ? 7.066 -12.711 0.658 1 95.06 213 LEU B N 1
ATOM 4819 C CA . LEU B 1 213 ? 5.863 -13.508 0.872 1 95.06 213 LEU B CA 1
ATOM 4820 C C . LEU B 1 213 ? 4.734 -12.648 1.428 1 95.06 213 LEU B C 1
ATOM 4822 O O . LEU B 1 213 ? 4.965 -11.516 1.857 1 95.06 213 LEU B O 1
ATOM 4826 N N . LEU B 1 214 ? 3.547 -13.18 1.36 1 97 214 LEU B N 1
ATOM 4827 C CA . LEU B 1 214 ? 2.383 -12.5 1.917 1 97 214 LEU B CA 1
ATOM 4828 C C . LEU B 1 214 ? 2.387 -12.57 3.439 1 97 214 LEU B C 1
ATOM 4830 O O . LEU B 1 214 ? 2.031 -11.602 4.113 1 97 214 LEU B O 1
ATOM 4834 N N . SER B 1 215 ? 2.787 -13.727 3.936 1 94.75 215 SER B N 1
ATOM 4835 C CA . SER B 1 215 ? 2.828 -13.945 5.379 1 94.75 215 SER B CA 1
ATOM 4836 C C . SER B 1 215 ? 3.836 -13.016 6.051 1 94.75 215 SER B C 1
ATOM 4838 O O . SER B 1 215 ? 4.949 -12.836 5.551 1 94.75 215 SER B O 1
ATOM 4840 N N . ALA B 1 216 ? 3.471 -12.516 7.184 1 91.75 216 ALA B N 1
ATOM 4841 C CA . ALA B 1 216 ? 4.379 -11.672 7.957 1 91.75 216 ALA B CA 1
ATOM 4842 C C . ALA B 1 216 ? 5.152 -12.492 8.984 1 91.75 216 ALA B C 1
ATOM 4844 O O . ALA B 1 216 ? 5.953 -11.953 9.75 1 91.75 216 ALA B O 1
ATOM 4845 N N . SER B 1 217 ? 4.953 -13.711 9.008 1 88.31 217 SER B N 1
ATOM 4846 C CA . SER B 1 217 ? 5.527 -14.555 10.055 1 88.31 217 SER B CA 1
ATOM 4847 C C . SER B 1 217 ? 7.043 -14.648 9.914 1 88.31 217 SER B C 1
ATOM 4849 O O . SER B 1 217 ? 7.746 -14.875 10.898 1 88.31 217 SER B O 1
ATOM 4851 N N . GLY B 1 218 ? 7.551 -14.516 8.742 1 81.69 218 GLY B N 1
ATOM 4852 C CA . GLY B 1 218 ? 8.984 -14.633 8.516 1 81.69 218 GLY B CA 1
ATOM 4853 C C . GLY B 1 218 ? 9.719 -13.312 8.648 1 81.69 218 GLY B C 1
ATOM 4854 O O . GLY B 1 218 ? 10.938 -13.25 8.477 1 81.69 218 GLY B O 1
ATOM 4855 N N . LEU B 1 219 ? 9 -12.375 9 1 83 219 LEU B N 1
ATOM 4856 C CA . LEU B 1 219 ? 9.609 -11.055 9.078 1 83 219 LEU B CA 1
ATOM 4857 C C . LEU B 1 219 ? 10.422 -10.898 10.352 1 83 219 LEU B C 1
ATOM 4859 O O . LEU B 1 219 ? 10.062 -11.453 11.398 1 83 219 LEU B O 1
ATOM 4863 N N . ARG B 1 220 ? 11.508 -10.352 10.219 1 73.31 220 ARG B N 1
ATOM 4864 C CA . ARG B 1 220 ? 12.453 -10.203 11.312 1 73.31 220 ARG B CA 1
ATOM 4865 C C . ARG B 1 220 ? 11.906 -9.273 12.398 1 73.31 220 ARG B C 1
ATOM 4867 O O . ARG B 1 220 ? 11.633 -9.719 13.516 1 73.31 220 ARG B O 1
ATOM 4874 N N . ASN B 1 221 ? 11.766 -7.891 12.062 1 89.38 221 ASN B N 1
ATOM 4875 C CA . ASN B 1 221 ? 11.234 -6.898 12.992 1 89.38 221 ASN B CA 1
ATOM 4876 C C . ASN B 1 221 ? 10.602 -5.723 12.258 1 89.38 221 ASN B C 1
ATOM 4878 O O . ASN B 1 221 ? 11.031 -5.367 11.164 1 89.38 221 ASN B O 1
ATOM 4882 N N . SER B 1 222 ? 9.664 -5.242 12.93 1 97.44 222 SER B N 1
ATOM 4883 C CA . SER B 1 222 ? 9.062 -4.008 12.438 1 97.44 222 SER B CA 1
ATOM 4884 C C . SER B 1 222 ? 10.102 -2.887 12.367 1 97.44 222 SER B C 1
ATOM 4886 O O . SER B 1 222 ? 11.102 -2.916 13.078 1 97.44 222 SER B O 1
ATOM 4888 N N . GLN B 1 223 ? 9.914 -2.018 11.438 1 98.31 223 GLN B N 1
ATOM 4889 C CA . GLN B 1 223 ? 10.836 -0.903 11.266 1 98.31 223 GLN B CA 1
ATOM 4890 C C . GLN B 1 223 ? 10.133 0.435 11.469 1 98.31 223 GLN B C 1
ATOM 4892 O O . GLN B 1 223 ? 8.938 0.559 11.203 1 98.31 223 GLN B O 1
ATOM 4897 N N . PHE B 1 224 ? 10.898 1.376 12 1 98.81 224 PHE B N 1
ATOM 4898 C CA . PHE B 1 224 ? 10.453 2.75 12.188 1 98.81 224 PHE B CA 1
ATOM 4899 C C . PHE B 1 224 ? 11.219 3.703 11.281 1 98.81 224 PHE B C 1
ATOM 4901 O O . PHE B 1 224 ? 12.453 3.711 11.281 1 98.81 224 PHE B O 1
ATOM 4908 N N . TYR B 1 225 ? 10.5 4.473 10.391 1 98.88 225 TYR B N 1
ATOM 4909 C CA . TYR B 1 225 ? 11.062 5.484 9.5 1 98.88 225 TYR B CA 1
ATOM 4910 C C . TYR B 1 225 ? 10.461 6.855 9.789 1 98.88 225 TYR B C 1
ATOM 4912 O O . TYR B 1 225 ? 9.297 6.965 10.18 1 98.88 225 TYR B O 1
ATOM 4920 N N . ALA B 1 226 ? 11.242 7.867 9.562 1 98.94 226 ALA B N 1
ATOM 4921 C CA . ALA B 1 226 ? 10.742 9.227 9.711 1 98.94 226 ALA B CA 1
ATOM 4922 C C . ALA B 1 226 ? 11.523 10.203 8.836 1 98.94 226 ALA B C 1
ATOM 4924 O O . ALA B 1 226 ? 12.719 10.016 8.602 1 98.94 226 ALA B O 1
ATOM 4925 N N . VAL B 1 227 ? 10.836 11.25 8.305 1 98.81 227 VAL B N 1
ATOM 4926 C CA . VAL B 1 227 ? 11.469 12.258 7.465 1 98.81 227 VAL B CA 1
ATOM 4927 C C . VAL B 1 227 ? 10.984 13.648 7.871 1 98.81 227 VAL B C 1
ATOM 4929 O O . VAL B 1 227 ? 9.797 13.836 8.164 1 98.81 227 VAL B O 1
ATOM 4932 N N . VAL B 1 228 ? 11.875 14.57 7.926 1 98.62 228 VAL B N 1
ATOM 4933 C CA . VAL B 1 228 ? 11.539 15.984 8.078 1 98.62 228 VAL B CA 1
ATOM 4934 C C . VAL B 1 228 ? 11.539 16.656 6.711 1 98.62 228 VAL B C 1
ATOM 4936 O O . VAL B 1 228 ? 12.539 16.609 5.984 1 98.62 228 VAL B O 1
ATOM 4939 N N . ILE B 1 229 ? 10.5 17.312 6.375 1 98.19 229 ILE B N 1
ATOM 4940 C CA . ILE B 1 229 ? 10.32 17.984 5.09 1 98.19 229 ILE B CA 1
ATOM 4941 C C . ILE B 1 229 ? 10.102 19.469 5.301 1 98.19 229 ILE B C 1
ATOM 4943 O O . ILE B 1 229 ? 9.148 19.875 5.977 1 98.19 229 ILE B O 1
ATOM 4947 N N . SER B 1 230 ? 10.938 20.266 4.738 1 97.25 230 SER B N 1
ATOM 4948 C CA . SER B 1 230 ? 10.773 21.719 4.812 1 97.25 230 SER B CA 1
ATOM 4949 C C . SER B 1 230 ? 9.586 22.172 3.98 1 97.25 230 SER B C 1
ATOM 4951 O O . SER B 1 230 ? 9.445 21.797 2.814 1 97.25 230 SER B O 1
ATOM 4953 N N . GLN B 1 231 ? 8.75 22.922 4.609 1 95.62 231 GLN B N 1
ATOM 4954 C CA . GLN B 1 231 ? 7.582 23.5 3.949 1 95.62 231 GLN B CA 1
ATOM 4955 C C . GLN B 1 231 ? 7.043 24.703 4.734 1 95.62 231 GLN B C 1
ATOM 4957 O O . GLN B 1 231 ? 7.223 24.781 5.949 1 95.62 231 GLN B O 1
ATOM 4962 N N . ASN B 1 232 ? 6.441 25.578 4.027 1 94.12 232 ASN B N 1
ATOM 4963 C CA . ASN B 1 232 ? 5.828 26.734 4.668 1 94.12 232 ASN B CA 1
ATOM 4964 C C . ASN B 1 232 ? 4.324 26.547 4.852 1 94.12 232 ASN B C 1
ATOM 4966 O O . ASN B 1 232 ? 3.705 25.75 4.145 1 94.12 232 ASN B O 1
ATOM 4970 N N . PHE B 1 233 ? 3.836 27.234 5.828 1 94.88 233 PHE B N 1
ATOM 4971 C CA . PHE B 1 233 ? 2.408 27.172 6.117 1 94.88 233 PHE B CA 1
ATOM 4972 C C . PHE B 1 233 ? 1.811 28.578 6.195 1 94.88 233 PHE B C 1
ATOM 4974 O O . PHE B 1 233 ? 2.467 29.516 6.66 1 94.88 233 PHE B O 1
ATOM 4981 N N . SER B 1 234 ? 0.631 28.703 5.664 1 89.94 234 SER B N 1
ATOM 4982 C CA . SER B 1 234 ? -0.159 29.922 5.824 1 89.94 234 SER B CA 1
ATOM 4983 C C . SER B 1 234 ? -1.644 29.594 5.965 1 89.94 234 SER B C 1
ATOM 4985 O O . SER B 1 234 ? -2.102 28.547 5.527 1 89.94 234 SER B O 1
ATOM 4987 N N . GLU B 1 235 ? -2.256 30.531 6.633 1 88.56 235 GLU B N 1
ATOM 4988 C CA . GLU B 1 235 ? -3.705 30.391 6.723 1 88.56 235 GLU B CA 1
ATOM 4989 C C . GLU B 1 235 ? -4.355 30.469 5.348 1 88.56 235 GLU B C 1
ATOM 4991 O O . GLU B 1 235 ? -3.971 31.297 4.52 1 88.56 235 GLU B O 1
ATOM 4996 N N . CYS B 1 236 ? -5.281 29.562 5.195 1 90 236 CYS B N 1
ATOM 4997 C CA . CYS B 1 236 ? -5.969 29.547 3.908 1 90 236 CYS B CA 1
ATOM 4998 C C . CYS B 1 236 ? -7.215 30.422 3.943 1 90 236 CYS B C 1
ATOM 5000 O O . CYS B 1 236 ? -8.156 30.141 4.688 1 90 236 CYS B O 1
ATOM 5002 N N . SER B 1 237 ? -7.23 31.438 3.092 1 91.69 237 SER B N 1
ATOM 5003 C CA . SER B 1 237 ? -8.383 32.344 3.061 1 91.69 237 SER B CA 1
ATOM 5004 C C . SER B 1 237 ? -9.172 32.188 1.766 1 91.69 237 SER B C 1
ATOM 5006 O O . SER B 1 237 ? -10.242 32.781 1.61 1 91.69 237 SER B O 1
ATOM 5008 N N . LYS B 1 238 ? -8.656 31.406 0.911 1 95.62 238 LYS B N 1
ATOM 5009 C CA . LYS B 1 238 ? -9.359 31.156 -0.345 1 95.62 238 LYS B CA 1
ATOM 5010 C C . LYS B 1 238 ? -10.102 29.812 -0.299 1 95.62 238 LYS B C 1
ATOM 5012 O O . LYS B 1 238 ? -9.57 28.828 0.197 1 95.62 238 LYS B O 1
ATOM 5017 N N . GLY B 1 239 ? -11.297 29.891 -0.791 1 98.19 239 GLY B N 1
ATOM 5018 C CA . GLY B 1 239 ? -12.117 28.672 -0.801 1 98.19 239 GLY B CA 1
ATOM 5019 C C . GLY B 1 239 ? -11.797 27.75 -1.96 1 98.19 239 GLY B C 1
ATOM 5020 O O . GLY B 1 239 ? -11.398 28.203 -3.033 1 98.19 239 GLY B O 1
ATOM 5021 N N . VAL B 1 240 ? -12.039 26.438 -1.763 1 98.69 240 VAL B N 1
ATOM 5022 C CA . VAL B 1 240 ? -11.82 25.453 -2.818 1 98.69 240 VAL B CA 1
ATOM 5023 C C . VAL B 1 240 ? -13.148 24.812 -3.203 1 98.69 240 VAL B C 1
ATOM 5025 O O . VAL B 1 240 ? -14.156 24.984 -2.52 1 98.69 240 VAL B O 1
ATOM 5028 N N . LYS B 1 241 ? -13.148 24.125 -4.316 1 98.88 241 LYS B N 1
ATOM 5029 C CA . LYS B 1 241 ? -14.297 23.375 -4.828 1 98.88 241 LYS B CA 1
ATOM 5030 C C . LYS B 1 241 ? -14.07 21.875 -4.719 1 98.88 241 LYS B C 1
ATOM 5032 O O . LYS B 1 241 ? -12.938 21.406 -4.84 1 98.88 241 LYS B O 1
ATOM 5037 N N . VAL B 1 242 ? -15.164 21.156 -4.508 1 98.88 242 VAL B N 1
ATOM 5038 C CA . VAL B 1 242 ? -15.055 19.719 -4.367 1 98.88 242 VAL B CA 1
ATOM 5039 C C . VAL B 1 242 ? -16.156 19.031 -5.172 1 98.88 242 VAL B C 1
ATOM 5041 O O . VAL B 1 242 ? -17.094 19.672 -5.621 1 98.88 242 VAL B O 1
ATOM 5044 N N . ILE B 1 243 ? -16 17.734 -5.383 1 98.88 243 ILE B N 1
ATOM 5045 C CA . ILE B 1 243 ? -17.016 16.891 -6.012 1 98.88 243 ILE B CA 1
ATOM 5046 C C . ILE B 1 243 ? -17.266 15.656 -5.148 1 98.88 243 ILE B C 1
ATOM 5048 O O . ILE B 1 243 ? -16.5 15.359 -4.238 1 98.88 243 ILE B O 1
ATOM 5052 N N . THR B 1 244 ? -18.422 15.023 -5.348 1 98.75 244 THR B N 1
ATOM 5053 C CA . THR B 1 244 ? -18.672 13.727 -4.723 1 98.75 244 THR B CA 1
ATOM 5054 C C . THR B 1 244 ? -17.875 12.625 -5.402 1 98.75 244 THR B C 1
ATOM 5056 O O . THR B 1 244 ? -17.906 12.5 -6.629 1 98.75 244 THR B O 1
ATOM 5059 N N . SER B 1 245 ? -17.172 11.883 -4.641 1 98.5 245 SER B N 1
ATOM 5060 C CA . SER B 1 245 ? -16.312 10.836 -5.195 1 98.5 245 SER B CA 1
ATOM 5061 C C . SER B 1 245 ? -17.141 9.672 -5.723 1 98.5 245 SER B C 1
ATOM 5063 O O . SER B 1 245 ? -18.109 9.25 -5.09 1 98.5 245 SER B O 1
ATOM 5065 N N . THR B 1 246 ? -16.719 9.117 -6.844 1 98 246 THR B N 1
ATOM 5066 C CA . THR B 1 246 ? -17.297 7.883 -7.367 1 98 246 THR B CA 1
ATOM 5067 C C . THR B 1 246 ? -16.391 6.691 -7.059 1 98 246 THR B C 1
ATOM 5069 O O . THR B 1 246 ? -16.734 5.547 -7.367 1 98 246 THR B O 1
ATOM 5072 N N . ILE B 1 247 ? -15.242 6.926 -6.488 1 98.06 247 ILE B N 1
ATOM 5073 C CA . ILE B 1 247 ? -14.297 5.887 -6.102 1 98.06 247 ILE B CA 1
ATOM 5074 C C . ILE B 1 247 ? -14.773 5.207 -4.82 1 98.06 247 ILE B C 1
ATOM 5076 O O . ILE B 1 247 ? -15.109 5.879 -3.842 1 98.06 247 ILE B O 1
ATOM 5080 N N . PRO B 1 248 ? -14.789 3.914 -4.809 1 95.94 248 PRO B N 1
ATOM 5081 C CA . PRO B 1 248 ? -15.234 3.252 -3.58 1 95.94 248 PRO B CA 1
ATOM 5082 C C . PRO B 1 248 ? -14.32 3.535 -2.391 1 95.94 248 PRO B C 1
ATOM 5084 O O . PRO B 1 248 ? -13.102 3.59 -2.545 1 95.94 248 PRO B O 1
ATOM 5087 N N . MET B 1 249 ? -14.961 3.619 -1.241 1 93.12 249 MET B N 1
ATOM 5088 C CA . MET B 1 249 ? -14.219 3.812 0.001 1 93.12 249 MET B CA 1
ATOM 5089 C C . MET B 1 249 ? -13.648 2.492 0.507 1 93.12 249 MET B C 1
ATOM 5091 O O . MET B 1 249 ? -14.148 1.422 0.166 1 93.12 249 MET B O 1
ATOM 5095 N N . LYS B 1 250 ? -12.625 2.615 1.312 1 94.38 250 LYS B N 1
ATOM 5096 C CA . LYS B 1 250 ? -12.141 1.438 2.029 1 94.38 250 LYS B CA 1
ATOM 5097 C C . LYS B 1 250 ? -13.195 0.913 3 1 94.38 250 LYS B C 1
ATOM 5099 O O . LYS B 1 250 ? -13.977 1.688 3.559 1 94.38 250 LYS B O 1
ATOM 5104 N N . PRO B 1 251 ? -13.148 -0.395 3.264 1 93.31 251 PRO B N 1
ATOM 5105 C CA . PRO B 1 251 ? -13.961 -0.88 4.379 1 93.31 251 PRO B CA 1
ATOM 5106 C C . PRO B 1 251 ? -13.602 -0.212 5.707 1 93.31 251 PRO B C 1
ATOM 5108 O O . PRO B 1 251 ? -12.438 0.127 5.938 1 93.31 251 PRO B O 1
ATOM 5111 N N . PRO B 1 252 ? -14.578 -0.087 6.629 1 92.19 252 PRO B N 1
ATOM 5112 C CA . PRO B 1 252 ? -14.383 0.652 7.879 1 92.19 252 PRO B CA 1
ATOM 5113 C C . PRO B 1 252 ? -13.18 0.153 8.68 1 92.19 252 PRO B C 1
ATOM 5115 O O . PRO B 1 252 ? -12.453 0.955 9.266 1 92.19 252 PRO B O 1
ATOM 5118 N N . LEU B 1 253 ? -12.961 -1.141 8.664 1 93.81 253 LEU B N 1
ATOM 5119 C CA . LEU B 1 253 ? -11.836 -1.717 9.391 1 93.81 253 LEU B CA 1
ATOM 5120 C C . LEU B 1 253 ? -10.523 -1.077 8.961 1 93.81 253 LEU B C 1
ATOM 5122 O O . LEU B 1 253 ? -9.648 -0.806 9.789 1 93.81 253 LEU B O 1
ATOM 5126 N N . PHE B 1 254 ? -10.422 -0.821 7.707 1 96.31 254 PHE B N 1
ATOM 5127 C CA . PHE B 1 254 ? -9.164 -0.312 7.168 1 96.31 254 PHE B CA 1
ATOM 5128 C C . PHE B 1 254 ? -9.203 1.207 7.047 1 96.31 254 PHE B C 1
ATOM 5130 O O . PHE B 1 254 ? -8.156 1.86 7.027 1 96.31 254 PHE B O 1
ATOM 5137 N N . ALA B 1 255 ? -10.383 1.771 6.996 1 94.5 255 ALA B N 1
ATOM 5138 C CA . ALA B 1 255 ? -10.531 3.221 6.918 1 94.5 255 ALA B CA 1
ATOM 5139 C C . ALA B 1 255 ? -10.211 3.879 8.258 1 94.5 255 ALA B C 1
ATOM 5141 O O . ALA B 1 255 ? -9.812 5.043 8.305 1 94.5 255 ALA B O 1
ATOM 5142 N N . ALA B 1 256 ? -10.305 3.146 9.328 1 94 256 ALA B N 1
ATOM 5143 C CA . ALA B 1 256 ? -10.188 3.703 10.68 1 94 256 ALA B CA 1
ATOM 5144 C C . ALA B 1 256 ? -8.75 3.633 11.172 1 94 256 ALA B C 1
ATOM 5146 O O . ALA B 1 256 ? -8.461 3.986 12.32 1 94 256 ALA B O 1
ATOM 5147 N N . MET B 1 257 ? -7.93 3.135 10.406 1 96.38 257 MET B N 1
ATOM 5148 C CA . MET B 1 257 ? -6.5 3.184 10.688 1 96.38 257 MET B CA 1
ATOM 5149 C C . MET B 1 257 ? -5.75 3.943 9.602 1 96.38 257 MET B C 1
ATOM 5151 O O . MET B 1 257 ? -6.109 3.865 8.422 1 96.38 257 MET B O 1
ATOM 5155 N N . LYS B 1 258 ? -4.805 4.672 10.031 1 98.06 258 LYS B N 1
ATOM 5156 C CA . LYS B 1 258 ? -4.031 5.449 9.07 1 98.06 258 LYS B CA 1
ATOM 5157 C C . LYS B 1 258 ? -2.922 4.605 8.445 1 98.06 258 LYS B C 1
ATOM 5159 O O . LYS B 1 258 ? -1.748 4.766 8.781 1 98.06 258 LYS B O 1
ATOM 5164 N N . ASN B 1 259 ? -3.289 3.746 7.523 1 98.56 259 ASN B N 1
ATOM 5165 C CA . ASN B 1 259 ? -2.367 2.842 6.844 1 98.56 259 ASN B CA 1
ATOM 5166 C C . ASN B 1 259 ? -1.913 3.404 5.504 1 98.56 259 ASN B C 1
ATOM 5168 O O . ASN B 1 259 ? -2.385 4.461 5.074 1 98.56 259 ASN B O 1
ATOM 5172 N N . VAL B 1 260 ? -0.962 2.676 4.816 1 98.75 260 VAL B N 1
ATOM 5173 C CA . VAL B 1 260 ? -0.35 3.221 3.609 1 98.75 260 VAL B CA 1
ATOM 5174 C C . VAL B 1 260 ? -1.099 2.717 2.377 1 98.75 260 VAL B C 1
ATOM 5176 O O . VAL B 1 260 ? -0.693 2.986 1.244 1 98.75 260 VAL B O 1
ATOM 5179 N N . ASN B 1 261 ? -2.195 1.939 2.514 1 98.69 261 ASN B N 1
ATOM 5180 C CA . ASN B 1 261 ? -3.014 1.517 1.383 1 98.69 261 ASN B CA 1
ATOM 5181 C C . ASN B 1 261 ? -3.9 2.652 0.877 1 98.69 261 ASN B C 1
ATOM 5183 O O . ASN B 1 261 ? -5.125 2.58 0.978 1 98.69 261 ASN B O 1
ATOM 5187 N N . TYR B 1 262 ? -3.311 3.604 0.213 1 98.56 262 TYR B N 1
ATOM 5188 C CA . TYR B 1 262 ? -4 4.844 -0.125 1 98.56 262 TYR B CA 1
ATOM 5189 C C . TYR B 1 262 ? -4.336 4.895 -1.61 1 98.56 262 TYR B C 1
ATOM 5191 O O . TYR B 1 262 ? -4.668 5.957 -2.143 1 98.56 262 TYR B O 1
ATOM 5199 N N . LEU B 1 263 ? -4.27 3.805 -2.305 1 98.62 263 LEU B N 1
ATOM 5200 C CA . LEU B 1 263 ? -4.609 3.842 -3.723 1 98.62 263 LEU B CA 1
ATOM 5201 C C . LEU B 1 263 ? -6.016 4.391 -3.928 1 98.62 263 LEU B C 1
ATOM 5203 O O . LEU B 1 263 ? -6.234 5.25 -4.789 1 98.62 263 LEU B O 1
ATOM 5207 N N . PRO B 1 264 ? -7.051 3.994 -3.127 1 98.38 264 PRO B N 1
ATOM 5208 C CA . PRO B 1 264 ? -8.367 4.621 -3.283 1 98.38 264 PRO B CA 1
ATOM 5209 C C . PRO B 1 264 ? -8.336 6.125 -3.027 1 98.38 264 PRO B C 1
ATOM 5211 O O . PRO B 1 264 ? -9.023 6.883 -3.713 1 98.38 264 PRO B O 1
ATOM 5214 N N . ASN B 1 265 ? -7.559 6.523 -2.066 1 98.5 265 ASN B N 1
ATOM 5215 C CA . ASN B 1 265 ? -7.434 7.945 -1.76 1 98.5 265 ASN B CA 1
ATOM 5216 C C . ASN B 1 265 ? -6.82 8.719 -2.924 1 98.5 265 ASN B C 1
ATOM 5218 O O . ASN B 1 265 ? -7.281 9.812 -3.26 1 98.5 265 ASN B O 1
ATOM 5222 N N . VAL B 1 266 ? -5.793 8.125 -3.494 1 98.56 266 VAL B N 1
ATOM 5223 C CA . VAL B 1 266 ? -5.129 8.734 -4.641 1 98.56 266 VAL B CA 1
ATOM 5224 C C . VAL B 1 266 ? -6.109 8.852 -5.805 1 98.56 266 VAL B C 1
ATOM 5226 O O . VAL B 1 266 ? -6.203 9.906 -6.438 1 98.56 266 VAL B O 1
ATOM 5229 N N . HIS B 1 267 ? -6.84 7.805 -6.09 1 98.56 267 HIS B N 1
ATOM 5230 C CA . HIS B 1 267 ? -7.816 7.824 -7.176 1 98.56 267 HIS B CA 1
ATOM 5231 C C . HIS B 1 267 ? -8.891 8.883 -6.934 1 98.56 267 HIS B C 1
ATOM 5233 O O . HIS B 1 267 ? -9.32 9.555 -7.871 1 98.56 267 HIS B O 1
ATOM 5239 N N . SER B 1 268 ? -9.328 8.969 -5.703 1 98.62 268 SER B N 1
ATOM 5240 C CA . SER B 1 268 ? -10.32 9.977 -5.352 1 98.62 268 SER B CA 1
ATOM 5241 C C . SER B 1 268 ? -9.789 11.383 -5.594 1 98.62 268 SER B C 1
ATOM 5243 O O . SER B 1 268 ? -10.5 12.242 -6.109 1 98.62 268 SER B O 1
ATOM 5245 N N . LYS B 1 269 ? -8.555 11.617 -5.234 1 98.62 269 LYS B N 1
ATOM 5246 C CA . LYS B 1 269 ? -7.902 12.898 -5.496 1 98.62 269 LYS B CA 1
ATOM 5247 C C . LYS B 1 269 ? -7.77 13.156 -6.996 1 98.62 269 LYS B C 1
ATOM 5249 O O . LYS B 1 269 ? -8.078 14.25 -7.473 1 98.62 269 LYS B O 1
ATOM 5254 N N . MET B 1 270 ? -7.363 12.172 -7.727 1 97.75 270 MET B N 1
ATOM 5255 C CA . MET B 1 270 ? -7.18 12.289 -9.172 1 97.75 270 MET B CA 1
ATOM 5256 C C . MET B 1 270 ? -8.5 12.602 -9.867 1 97.75 270 MET B C 1
ATOM 5258 O O . MET B 1 270 ? -8.539 13.383 -10.82 1 97.75 270 MET B O 1
ATOM 5262 N N . GLU B 1 271 ? -9.539 11.984 -9.398 1 97.88 271 GLU B N 1
ATOM 5263 C CA . GLU B 1 271 ? -10.867 12.227 -9.969 1 97.88 271 GLU B CA 1
ATOM 5264 C C . GLU B 1 271 ? -11.234 13.703 -9.898 1 97.88 271 GLU B C 1
ATOM 5266 O O . GLU B 1 271 ? -11.766 14.266 -10.859 1 97.88 271 GLU B O 1
ATOM 5271 N N . ALA B 1 272 ? -11.016 14.289 -8.781 1 98.56 272 ALA B N 1
ATOM 5272 C CA . ALA B 1 272 ? -11.281 15.719 -8.602 1 98.56 272 ALA B CA 1
ATOM 5273 C C . ALA B 1 272 ? -10.375 16.562 -9.492 1 98.56 272 ALA B C 1
ATOM 5275 O O . ALA B 1 272 ? -10.844 17.484 -10.156 1 98.56 272 ALA B O 1
ATOM 5276 N N . GLU B 1 273 ? -9.094 16.219 -9.508 1 97.94 273 GLU B N 1
ATOM 5277 C CA . GLU B 1 273 ? -8.125 16.969 -10.297 1 97.94 273 GLU B CA 1
ATOM 5278 C C . GLU B 1 273 ? -8.461 16.906 -11.781 1 97.94 273 GLU B C 1
ATOM 5280 O O . GLU B 1 273 ? -8.289 17.906 -12.5 1 97.94 273 GLU B O 1
ATOM 5285 N N . GLU B 1 274 ? -8.922 15.805 -12.242 1 97.12 274 GLU B N 1
ATOM 5286 C CA . GLU B 1 274 ? -9.328 15.641 -13.633 1 97.12 274 GLU B CA 1
ATOM 5287 C C . GLU B 1 274 ? -10.484 16.578 -13.984 1 97.12 274 GLU B C 1
ATOM 5289 O O . GLU B 1 274 ? -10.633 16.984 -15.133 1 97.12 274 GLU B O 1
ATOM 5294 N N . LYS B 1 275 ? -11.25 16.906 -13 1 97.62 275 LYS B N 1
ATOM 5295 C CA . LYS B 1 275 ? -12.383 17.812 -13.195 1 97.62 275 LYS B CA 1
ATOM 5296 C C . LYS B 1 275 ? -12.008 19.25 -12.875 1 97.62 275 LYS B C 1
ATOM 5298 O O . LYS B 1 275 ? -12.875 20.125 -12.852 1 97.62 275 LYS B O 1
ATOM 5303 N N . GLY B 1 276 ? -10.781 19.469 -12.469 1 97.62 276 GLY B N 1
ATOM 5304 C CA . GLY B 1 276 ? -10.281 20.812 -12.242 1 97.62 276 GLY B CA 1
ATOM 5305 C C . GLY B 1 276 ? -10.641 21.344 -10.867 1 97.62 276 GLY B C 1
ATOM 5306 O O . GLY B 1 276 ? -10.656 22.562 -10.664 1 97.62 276 GLY B O 1
ATOM 5307 N N . VAL B 1 277 ? -11.008 20.547 -9.953 1 98.38 277 VAL B N 1
ATOM 5308 C CA . VAL B 1 277 ? -11.344 21 -8.609 1 98.38 277 VAL B CA 1
ATOM 5309 C C . VAL B 1 277 ? -10.359 20.422 -7.602 1 98.38 277 VAL B C 1
ATOM 5311 O O . VAL B 1 277 ? -9.477 19.641 -7.969 1 98.38 277 VAL B O 1
ATOM 5314 N N . PHE B 1 278 ? -10.461 20.812 -6.375 1 98.19 278 PHE B N 1
ATOM 5315 C CA . PHE B 1 278 ? -9.398 20.594 -5.395 1 98.19 278 PHE B CA 1
ATOM 5316 C C . PHE B 1 278 ? -9.391 19.141 -4.922 1 98.19 278 PHE B C 1
ATOM 5318 O O . PHE B 1 278 ? -8.336 18.516 -4.855 1 98.19 278 PHE B O 1
ATOM 5325 N N . ALA B 1 279 ? -10.562 18.562 -4.527 1 98.56 279 ALA B N 1
ATOM 5326 C CA . ALA B 1 279 ? -10.648 17.203 -3.984 1 98.56 279 ALA B CA 1
ATOM 5327 C C . ALA B 1 279 ? -12.078 16.656 -4.094 1 98.56 279 ALA B C 1
ATOM 5329 O O . ALA B 1 279 ? -12.977 17.359 -4.566 1 98.56 279 ALA B O 1
ATOM 5330 N N . SER B 1 280 ? -12.227 15.422 -3.711 1 98.69 280 SER B N 1
ATOM 5331 C CA . SER B 1 280 ? -13.531 14.781 -3.664 1 98.69 280 SER B CA 1
ATOM 5332 C C . SER B 1 280 ? -13.961 14.492 -2.229 1 98.69 280 SER B C 1
ATOM 5334 O O . SER B 1 280 ? -13.133 14.508 -1.315 1 98.69 280 SER B O 1
ATOM 5336 N N . ILE B 1 281 ? -15.211 14.273 -2.07 1 98.44 281 ILE B N 1
ATOM 5337 C CA . ILE B 1 281 ? -15.797 13.867 -0.797 1 98.44 281 ILE B CA 1
ATOM 5338 C C . ILE B 1 281 ? -16.438 12.484 -0.941 1 98.44 281 ILE B C 1
ATOM 5340 O O . ILE B 1 281 ? -17.25 12.258 -1.851 1 98.44 281 ILE B O 1
ATOM 5344 N N . TRP B 1 282 ? -16.094 11.656 -0.059 1 97.94 282 TRP B N 1
ATOM 5345 C CA . TRP B 1 282 ? -16.719 10.344 -0.031 1 97.94 282 TRP B CA 1
ATOM 5346 C C . TRP B 1 282 ? -18.062 10.391 0.713 1 97.94 282 TRP B C 1
ATOM 5348 O O . TRP B 1 282 ? -18.188 11.07 1.731 1 97.94 282 TRP B O 1
ATOM 5358 N N . VAL B 1 283 ? -18.953 9.703 0.219 1 96.81 283 VAL B N 1
ATOM 5359 C CA . VAL B 1 283 ? -20.25 9.422 0.815 1 96.81 283 VAL B CA 1
ATOM 5360 C C . VAL B 1 283 ? -20.438 7.914 0.984 1 96.81 283 VAL B C 1
ATOM 5362 O O . VAL B 1 283 ? -20.109 7.141 0.085 1 96.81 283 VAL B O 1
ATOM 5365 N N . ASP B 1 284 ? -20.828 7.492 2.137 1 92.88 284 ASP B N 1
ATOM 5366 C CA . ASP B 1 284 ? -20.953 6.055 2.35 1 92.88 284 ASP B CA 1
ATOM 5367 C C . ASP B 1 284 ? -22.219 5.508 1.679 1 92.88 284 ASP B C 1
ATOM 5369 O O . ASP B 1 284 ? -22.969 6.258 1.048 1 92.88 284 ASP B O 1
ATOM 5373 N N . ASP B 1 285 ? -22.469 4.242 1.79 1 89.06 285 ASP B N 1
ATOM 5374 C CA . ASP B 1 285 ? -23.531 3.553 1.06 1 89.06 285 ASP B CA 1
ATOM 5375 C C . ASP B 1 285 ? -24.906 3.934 1.601 1 89.06 285 ASP B C 1
ATOM 5377 O O . ASP B 1 285 ? -25.922 3.703 0.943 1 89.06 285 ASP B O 1
ATOM 5381 N N . GLN B 1 286 ? -24.953 4.508 2.754 1 92.31 286 GLN B N 1
ATOM 5382 C CA . GLN B 1 286 ? -26.219 4.895 3.355 1 92.31 286 GLN B CA 1
ATOM 5383 C C . GLN B 1 286 ? -26.547 6.359 3.064 1 92.31 286 GLN B C 1
ATOM 5385 O O . GLN B 1 286 ? -27.578 6.871 3.5 1 92.31 286 GLN B O 1
ATOM 5390 N N . GLY B 1 287 ? -25.625 7.02 2.439 1 94.75 287 GLY B N 1
ATOM 5391 C CA . GLY B 1 287 ? -25.875 8.391 2.033 1 94.75 287 GLY B CA 1
ATOM 5392 C C . GLY B 1 287 ? -25.344 9.414 3.018 1 94.75 287 GLY B C 1
ATOM 5393 O O . GLY B 1 287 ? -25.703 10.594 2.947 1 94.75 287 GLY B O 1
ATOM 5394 N N . TYR B 1 288 ? -24.531 9 3.932 1 96.44 288 TYR B N 1
ATOM 5395 C CA . TYR B 1 288 ? -23.922 9.914 4.891 1 96.44 288 TYR B CA 1
ATOM 5396 C C . TYR B 1 288 ? -22.531 10.344 4.434 1 96.44 288 TYR B C 1
ATOM 5398 O O . TYR B 1 288 ? -21.781 9.547 3.863 1 96.44 288 TYR B O 1
ATOM 5406 N N . VAL B 1 289 ? -22.203 11.594 4.781 1 97.38 289 VAL B N 1
ATOM 5407 C CA . VAL B 1 289 ? -20.891 12.125 4.449 1 97.38 289 VAL B CA 1
ATOM 5408 C C . VAL B 1 289 ? -19.812 11.414 5.273 1 97.38 289 VAL B C 1
ATOM 5410 O O . VAL B 1 289 ? -19.969 11.227 6.48 1 97.38 289 VAL B O 1
ATOM 5413 N N . ALA B 1 290 ? -18.797 10.992 4.602 1 96.44 290 ALA B N 1
ATOM 5414 C CA . ALA B 1 290 ? -17.672 10.367 5.293 1 96.44 290 ALA B CA 1
ATOM 5415 C C . ALA B 1 290 ? -16.531 11.352 5.492 1 96.44 290 ALA B C 1
ATOM 5417 O O . ALA B 1 290 ? -16.5 12.094 6.48 1 96.44 290 ALA B O 1
ATOM 5418 N N . GLU B 1 291 ? -15.633 11.492 4.5 1 97.31 291 GLU B N 1
ATOM 5419 C CA . GLU B 1 291 ? -14.461 12.359 4.57 1 97.31 291 GLU B CA 1
ATOM 5420 C C . GLU B 1 291 ? -13.914 12.656 3.18 1 97.31 291 GLU B C 1
ATOM 5422 O O . GLU B 1 291 ? -14.414 12.141 2.182 1 97.31 291 GLU B O 1
ATOM 5427 N N . GLY B 1 292 ? -12.977 13.578 3.1 1 97.56 292 GLY B N 1
ATOM 5428 C CA . GLY B 1 292 ? -12.164 13.734 1.905 1 97.56 292 GLY B CA 1
ATOM 5429 C C . GLY B 1 292 ? -11.094 12.664 1.773 1 97.56 292 GLY B C 1
ATOM 5430 O O . GLY B 1 292 ? -10.984 11.773 2.621 1 97.56 292 GLY B O 1
ATOM 5431 N N . PRO B 1 293 ? -10.32 12.773 0.732 1 97.75 293 PRO B N 1
ATOM 5432 C CA . PRO B 1 293 ? -9.336 11.719 0.494 1 97.75 293 PRO B CA 1
ATOM 5433 C C . PRO B 1 293 ? -8.227 11.703 1.545 1 97.75 293 PRO B C 1
ATOM 5435 O O . PRO B 1 293 ? -7.598 10.664 1.765 1 97.75 293 PRO B O 1
ATOM 5438 N N . ASN B 1 294 ? -7.926 12.789 2.174 1 97.12 294 ASN B N 1
ATOM 5439 C CA . ASN B 1 294 ? -6.922 12.805 3.234 1 97.12 294 ASN B CA 1
ATOM 5440 C C . ASN B 1 294 ? -7.227 13.883 4.273 1 97.12 294 ASN B C 1
ATOM 5442 O O . ASN B 1 294 ? -6.312 14.5 4.82 1 97.12 294 ASN B O 1
ATOM 5446 N N . ALA B 1 295 ? -8.531 14.156 4.453 1 97.44 295 ALA B N 1
ATOM 5447 C CA . ALA B 1 295 ? -8.969 15.172 5.402 1 97.44 295 ALA B CA 1
ATOM 5448 C C . ALA B 1 295 ? -10.383 14.883 5.898 1 97.44 295 ALA B C 1
ATOM 5450 O O . ALA B 1 295 ? -11.203 14.312 5.172 1 97.44 295 ALA B O 1
ATOM 5451 N N . ASN B 1 296 ? -10.617 15.32 7.102 1 97.62 296 ASN B N 1
ATOM 5452 C CA . ASN B 1 296 ? -12 15.352 7.566 1 97.62 296 ASN B CA 1
ATOM 5453 C C . ASN B 1 296 ? -12.758 16.547 6.988 1 97.62 296 ASN B C 1
ATOM 5455 O O . ASN B 1 296 ? -12.148 17.453 6.418 1 97.62 296 ASN B O 1
ATOM 5459 N N . VAL B 1 297 ? -14.055 16.453 7.098 1 98.12 297 VAL B N 1
ATOM 5460 C CA . VAL B 1 297 ? -14.891 17.562 6.648 1 98.12 297 VAL B CA 1
ATOM 5461 C C . VAL B 1 297 ? -15.766 18.047 7.797 1 98.12 297 VAL B C 1
ATOM 5463 O O . VAL B 1 297 ? -16.266 17.25 8.586 1 98.12 297 VAL B O 1
ATOM 5466 N N . ALA B 1 298 ? -15.93 19.312 7.879 1 98.38 298 ALA B N 1
ATOM 5467 C CA . ALA B 1 298 ? -16.781 19.938 8.883 1 98.38 298 ALA B CA 1
ATOM 5468 C C . ALA B 1 298 ? -17.781 20.906 8.227 1 98.38 298 ALA B C 1
ATOM 5470 O O . ALA B 1 298 ? -17.5 21.453 7.152 1 98.38 298 ALA B O 1
ATOM 5471 N N . PHE B 1 299 ? -18.875 21.094 8.914 1 98.56 299 PHE B N 1
ATOM 5472 C CA . PHE B 1 299 ? -19.953 21.938 8.422 1 98.56 299 PHE B CA 1
ATOM 5473 C C . PHE B 1 299 ? -20.422 22.906 9.508 1 98.56 299 PHE B C 1
ATOM 5475 O O . PHE B 1 299 ? -20.422 22.562 10.688 1 98.56 299 PHE B O 1
ATOM 5482 N N . ILE B 1 300 ? -20.797 24.062 9.094 1 98.75 300 ILE B N 1
ATOM 5483 C CA . ILE B 1 300 ? -21.562 24.969 9.93 1 98.75 300 ILE B CA 1
ATOM 5484 C C . ILE B 1 300 ? -22.984 25.125 9.359 1 98.75 300 ILE B C 1
ATOM 5486 O O . ILE B 1 300 ? -23.156 25.609 8.242 1 98.75 300 ILE B O 1
ATOM 5490 N N . SER B 1 301 ? -23.938 24.703 10.172 1 98.44 301 SER B N 1
ATOM 5491 C CA . SER B 1 301 ? -25.328 24.797 9.727 1 98.44 301 SER B CA 1
ATOM 5492 C C . SER B 1 301 ? -25.812 26.25 9.68 1 98.44 301 SER B C 1
ATOM 5494 O O . SER B 1 301 ? -25.141 27.141 10.195 1 98.44 301 SER B O 1
ATOM 5496 N N . LYS B 1 302 ? -26.984 26.469 9.109 1 97.94 302 LYS B N 1
ATOM 5497 C CA . LYS B 1 302 ? -27.594 27.781 9.078 1 97.94 302 LYS B CA 1
ATOM 5498 C C . LYS B 1 302 ? -27.969 28.25 10.477 1 97.94 302 LYS B C 1
ATOM 5500 O O . LYS B 1 302 ? -28.172 29.453 10.711 1 97.94 302 LYS B O 1
ATOM 5505 N N . ARG B 1 303 ? -28.062 27.344 11.344 1 97.88 303 ARG B N 1
ATOM 5506 C CA . ARG B 1 303 ? -28.344 27.656 12.742 1 97.88 303 ARG B CA 1
ATOM 5507 C C . ARG B 1 303 ? -27.062 27.812 13.547 1 97.88 303 ARG B C 1
ATOM 5509 O O . ARG B 1 303 ? -27.094 27.797 14.781 1 97.88 303 ARG B O 1
ATOM 5516 N N . LYS B 1 304 ? -25.922 27.828 12.891 1 98.19 304 LYS B N 1
ATOM 5517 C CA . LYS B 1 304 ? -24.594 28.047 13.469 1 98.19 304 LYS B CA 1
ATOM 5518 C C . LYS B 1 304 ? -24.172 26.875 14.344 1 98.19 304 LYS B C 1
ATOM 5520 O O . LYS B 1 304 ? -23.609 27.078 15.43 1 98.19 304 LYS B O 1
ATOM 5525 N N . GLU B 1 305 ? -24.531 25.719 13.938 1 98.25 305 GLU B N 1
ATOM 5526 C CA . GLU B 1 305 ? -24.031 24.484 14.562 1 98.25 305 GLU B CA 1
ATOM 5527 C C . GLU B 1 305 ? -22.828 23.938 13.805 1 98.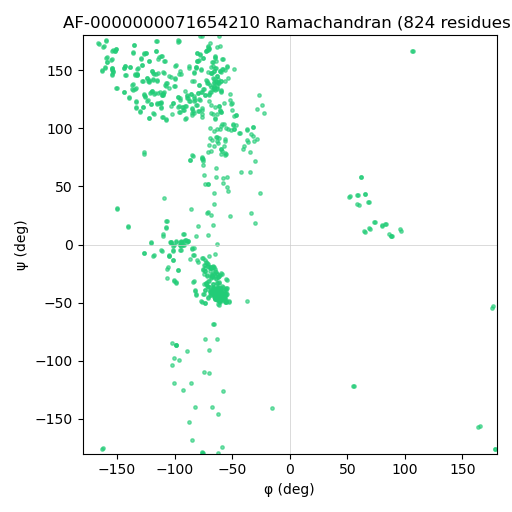25 305 GLU B C 1
ATOM 5529 O O . GLU B 1 305 ? -22.891 23.734 12.586 1 98.25 305 GLU B O 1
ATOM 5534 N N . LEU B 1 306 ? -21.75 23.734 14.57 1 98.38 306 LEU B N 1
ATOM 5535 C CA . LEU B 1 306 ? -20.609 23.062 13.969 1 98.38 306 LEU B CA 1
ATOM 5536 C C . LEU B 1 306 ? -20.781 21.547 14 1 98.38 306 LEU B C 1
ATOM 5538 O O . LEU B 1 306 ? -20.969 20.969 15.078 1 98.38 306 LEU B O 1
ATOM 5542 N N . LEU B 1 307 ? -20.703 20.953 12.789 1 96.81 307 LEU B N 1
ATOM 5543 C CA . LEU B 1 307 ? -20.984 19.516 12.648 1 96.81 307 LEU B CA 1
ATOM 5544 C C . LEU B 1 307 ? -19.828 18.812 11.953 1 96.81 307 LEU B C 1
ATOM 5546 O O . LEU B 1 307 ? -19.312 19.297 10.938 1 96.81 307 LEU B O 1
ATOM 5550 N N . LEU B 1 308 ? -19.359 17.734 12.555 1 95.75 308 LEU B N 1
ATOM 5551 C CA . LEU B 1 308 ? -18.438 16.812 11.898 1 95.75 308 LEU B CA 1
ATOM 5552 C C . LEU B 1 308 ? -19.016 15.398 11.859 1 95.75 308 LEU B C 1
ATOM 5554 O O . LEU B 1 308 ? -19.641 14.945 12.828 1 95.75 308 LEU B O 1
ATOM 5558 N N . PRO B 1 309 ? -18.812 14.68 10.695 1 91.81 309 PRO B N 1
ATOM 5559 C CA . PRO B 1 309 ? -19.266 13.289 10.633 1 91.81 309 PRO B CA 1
ATOM 5560 C C . PRO B 1 309 ? -18.641 12.406 11.711 1 91.81 309 PRO B C 1
ATOM 5562 O O . PRO B 1 309 ? -17.531 12.703 12.195 1 91.81 309 PRO B O 1
ATOM 5565 N N . LEU B 1 310 ? -19.328 11.297 11.938 1 76.81 310 LEU B N 1
ATOM 5566 C CA . LEU B 1 310 ? -18.906 10.344 12.961 1 76.81 310 LEU B CA 1
ATOM 5567 C C . LEU B 1 310 ? -17.672 9.57 12.516 1 76.81 310 LEU B C 1
ATOM 5569 O O . LEU B 1 310 ? -17.469 9.359 11.312 1 76.81 310 LEU B O 1
ATOM 5573 N N . SER B 1 311 ? -17.125 8.922 13.547 1 69.06 311 SER B N 1
ATOM 5574 C CA . SER B 1 311 ? -15.781 8.398 13.383 1 69.06 311 SER B CA 1
ATOM 5575 C C . SER B 1 311 ? -15.797 6.895 13.148 1 69.06 311 SER B C 1
ATOM 5577 O O . SER B 1 311 ? -14.773 6.309 12.781 1 69.06 311 SER B O 1
ATOM 5579 N N . ASP B 1 312 ? -16.891 6.305 13.094 1 81 312 ASP B N 1
ATOM 5580 C CA . ASP B 1 312 ? -16.781 4.848 13.109 1 81 312 ASP B CA 1
ATOM 5581 C C . ASP B 1 312 ? -16.438 4.312 11.719 1 81 312 ASP B C 1
ATOM 5583 O O . ASP B 1 312 ? -15.992 3.17 11.586 1 81 312 ASP B O 1
ATOM 5587 N N . LYS B 1 313 ? -16.562 5.113 10.789 1 85.62 313 LYS B N 1
ATOM 5588 C CA . LYS B 1 313 ? -16.328 4.605 9.438 1 85.62 313 LYS B CA 1
ATOM 5589 C C . LYS B 1 313 ? -15.188 5.371 8.766 1 85.62 313 LYS B C 1
ATOM 5591 O O . LYS B 1 313 ? -14.906 5.152 7.582 1 85.62 313 LYS B O 1
ATOM 5596 N N . ILE B 1 314 ? -14.656 6.277 9.508 1 91.75 314 ILE B N 1
ATOM 5597 C CA . ILE B 1 314 ? -13.57 7.066 8.945 1 91.75 314 ILE B CA 1
ATOM 5598 C C . ILE B 1 314 ? -12.438 7.191 9.961 1 91.75 314 ILE B C 1
ATOM 5600 O O . ILE B 1 314 ? -12.57 6.746 11.102 1 91.75 314 ILE B O 1
ATOM 5604 N N . LEU B 1 315 ? -11.336 7.715 9.555 1 93.56 315 LEU B N 1
ATOM 5605 C CA . LEU B 1 315 ? -10.234 8.07 10.438 1 93.56 315 LEU B CA 1
ATOM 5606 C C . LEU B 1 315 ? -10.461 9.445 11.062 1 93.56 315 LEU B C 1
ATOM 5608 O O . LEU B 1 315 ? -10.414 10.461 10.367 1 93.56 315 LEU B O 1
ATOM 5612 N N . ILE B 1 316 ? -10.648 9.492 12.297 1 90.94 316 ILE B N 1
ATOM 5613 C CA . ILE B 1 316 ? -10.797 10.805 12.922 1 90.94 316 ILE B CA 1
ATOM 5614 C C . ILE B 1 316 ? -9.422 11.461 13.078 1 90.94 316 ILE B C 1
ATOM 5616 O O . ILE B 1 316 ? -8.539 10.914 13.742 1 90.94 316 ILE B O 1
ATOM 5620 N N . GLY B 1 317 ? -9.336 12.602 12.547 1 95.75 317 GLY B N 1
ATOM 5621 C CA . GLY B 1 317 ? -8.062 13.297 12.547 1 95.75 317 GLY B CA 1
ATOM 5622 C C . GLY B 1 317 ? -7.727 13.922 13.891 1 95.75 317 GLY B C 1
ATOM 5623 O O . GLY B 1 317 ? -8.625 14.32 14.641 1 95.75 317 GLY B O 1
ATOM 5624 N N . CYS B 1 318 ? -6.477 14.031 14.164 1 96.94 318 CYS B N 1
ATOM 5625 C CA . CYS B 1 318 ? -6.012 14.703 15.367 1 96.94 318 CYS B CA 1
ATOM 5626 C C . CYS B 1 318 ? -6.43 16.172 15.367 1 96.94 318 CYS B C 1
ATOM 5628 O O . CYS B 1 318 ? -6.875 16.688 16.391 1 96.94 318 CYS B O 1
ATOM 5630 N N . THR B 1 319 ? -6.359 16.828 14.273 1 97.31 319 THR B N 1
ATOM 5631 C CA . THR B 1 319 ? -6.742 18.234 14.164 1 97.31 319 THR B CA 1
ATOM 5632 C C . THR B 1 319 ? -8.25 18.391 14.336 1 97.31 319 THR B C 1
ATOM 5634 O O . THR B 1 319 ? -8.711 19.375 14.93 1 97.31 319 THR B O 1
ATOM 5637 N N . ALA B 1 320 ? -9 17.516 13.758 1 96.69 320 ALA B N 1
ATOM 5638 C CA . ALA B 1 320 ? -10.453 17.547 13.945 1 96.69 320 ALA B CA 1
ATOM 5639 C C . ALA B 1 320 ? -10.805 17.422 15.43 1 96.69 320 ALA B C 1
ATOM 5641 O O . ALA B 1 320 ? -11.68 18.156 15.922 1 96.69 320 ALA B O 1
ATOM 5642 N N . LYS B 1 321 ? -10.141 16.516 16.109 1 95.75 321 LYS B N 1
ATOM 5643 C CA . LYS B 1 321 ? -10.375 16.359 17.547 1 95.75 321 LYS B CA 1
ATOM 5644 C C . LYS B 1 321 ? -10.031 17.656 18.297 1 95.75 321 LYS B C 1
ATOM 5646 O O . LYS B 1 321 ? -10.781 18.078 19.172 1 95.75 321 LYS B O 1
ATOM 5651 N N . ARG B 1 322 ? -8.93 18.203 17.953 1 96.56 322 ARG B N 1
ATOM 5652 C CA . ARG B 1 322 ? -8.516 19.438 18.609 1 96.56 322 ARG B CA 1
ATOM 5653 C C . ARG B 1 322 ? -9.477 20.578 18.297 1 96.56 322 ARG B C 1
ATOM 5655 O O . ARG B 1 322 ? -9.789 21.391 19.156 1 96.56 322 ARG B O 1
ATOM 5662 N N . LEU B 1 323 ? -9.938 20.594 17.094 1 96.75 323 LEU B N 1
ATOM 5663 C CA . LEU B 1 323 ? -10.914 21.594 16.656 1 96.75 323 LEU B CA 1
ATOM 5664 C C . LEU B 1 323 ? -12.18 21.531 17.5 1 96.75 323 LEU B C 1
ATOM 5666 O O . LEU B 1 323 ? -12.711 22.562 17.906 1 96.75 323 LEU B O 1
ATOM 5670 N N . LEU B 1 324 ? -12.648 20.359 17.75 1 95.31 324 LEU B N 1
ATOM 5671 C CA . LEU B 1 324 ? -13.852 20.188 18.547 1 95.31 324 LEU B CA 1
ATOM 5672 C C . LEU B 1 324 ? -13.68 20.766 19.938 1 95.31 324 LEU B C 1
ATOM 5674 O O . LEU B 1 324 ? -14.602 21.375 20.484 1 95.31 324 LEU B O 1
ATOM 5678 N N . VAL B 1 325 ? -12.531 20.609 20.469 1 95.19 325 VAL B N 1
ATOM 5679 C CA . VAL B 1 325 ? -12.234 21.125 21.797 1 95.19 325 VAL B CA 1
ATOM 5680 C C . VAL B 1 325 ? -12.148 22.656 21.734 1 95.19 325 VAL B C 1
ATOM 5682 O O . VAL B 1 325 ? -12.773 23.344 22.547 1 95.19 325 VAL B O 1
ATOM 5685 N N . LEU B 1 326 ? -11.484 23.188 20.797 1 96.38 326 LEU B N 1
ATOM 5686 C CA . LEU B 1 326 ? -11.25 24.625 20.703 1 96.38 326 LEU B CA 1
ATOM 5687 C C . LEU B 1 326 ? -12.531 25.359 20.328 1 96.38 326 LEU B C 1
ATOM 5689 O O . LEU B 1 326 ? -12.766 26.484 20.781 1 96.38 326 LEU B O 1
ATOM 5693 N N . ALA B 1 327 ? -13.352 24.75 19.5 1 96.38 327 ALA B N 1
ATOM 5694 C CA . ALA B 1 327 ? -14.562 25.391 19 1 96.38 327 ALA B CA 1
ATOM 5695 C C . ALA B 1 327 ? -15.555 25.656 20.125 1 96.38 327 ALA B C 1
ATOM 5697 O O . ALA B 1 327 ? -16.453 26.469 19.984 1 96.38 327 ALA B O 1
ATOM 5698 N N . SER B 1 328 ? -15.438 24.922 21.203 1 94.81 328 SER B N 1
ATOM 5699 C CA . SER B 1 328 ? -16.266 25.172 22.359 1 94.81 328 SER B CA 1
ATOM 5700 C C . SER B 1 328 ? -16.141 26.609 22.844 1 94.81 328 SER B C 1
ATOM 5702 O O . SER B 1 328 ? -17.094 27.188 23.359 1 94.81 328 SER B O 1
ATOM 5704 N N . LYS B 1 329 ? -15.016 27.219 22.641 1 94.75 329 LYS B N 1
ATOM 5705 C CA . LYS B 1 329 ? -14.797 28.609 22.969 1 94.75 329 LYS B CA 1
ATOM 5706 C C . LYS B 1 329 ? -15.719 29.531 22.172 1 94.75 329 LYS B C 1
ATOM 5708 O O . LYS B 1 329 ? -16.172 30.562 22.672 1 94.75 329 LYS B O 1
ATOM 5713 N N . LEU B 1 330 ? -15.984 29.203 20.953 1 96.69 330 LEU B N 1
ATOM 5714 C CA . LEU B 1 330 ? -16.859 29.984 20.109 1 96.69 330 LEU B CA 1
ATOM 5715 C C . LEU B 1 330 ? -18.312 29.859 20.562 1 96.69 330 LEU B C 1
ATOM 5717 O O . LEU B 1 330 ? -19.109 30.797 20.391 1 96.69 330 LEU B O 1
ATOM 5721 N N . VAL B 1 331 ? -18.641 28.719 21.109 1 97.19 331 VAL B N 1
ATOM 5722 C CA . VAL B 1 331 ? -19.969 28.547 21.688 1 97.19 331 VAL B CA 1
ATOM 5723 C C . VAL B 1 331 ? -20.125 29.469 22.906 1 97.19 331 VAL B C 1
ATOM 5725 O O . VAL B 1 331 ? -21.125 30.156 23.031 1 97.19 331 VAL B O 1
ATOM 5728 N N . GLU B 1 332 ? -19.141 29.484 23.719 1 97.06 332 GLU B N 1
ATOM 5729 C CA . GLU B 1 332 ? -19.141 30.328 24.906 1 97.06 332 GLU B CA 1
ATOM 5730 C C . GLU B 1 332 ? -19.234 31.812 24.531 1 97.06 332 GLU B C 1
ATOM 5732 O O . GLU B 1 332 ? -19.859 32.594 25.25 1 97.06 332 GLU B O 1
ATOM 5737 N N . GLN B 1 333 ? -18.672 32.156 23.422 1 96.62 333 GLN B N 1
ATOM 5738 C CA . GLN B 1 333 ? -18.672 33.531 22.969 1 96.62 333 GLN B CA 1
ATOM 5739 C C . GLN B 1 333 ? -19.969 33.875 22.234 1 96.62 333 GLN B C 1
ATOM 5741 O O . GLN B 1 333 ? -20.172 35.031 21.828 1 96.62 333 GLN B O 1
ATOM 5746 N N . GLY B 1 334 ? -20.781 32.906 21.953 1 96.75 334 GLY B N 1
ATOM 5747 C CA . GLY B 1 334 ? -22.062 33.125 21.312 1 96.75 334 GLY B CA 1
ATOM 5748 C C . GLY B 1 334 ? -21.984 33.125 19.797 1 96.75 334 GLY B C 1
ATOM 5749 O O . GLY B 1 334 ? -22.953 33.469 19.125 1 96.75 334 GLY B O 1
ATOM 5750 N N . LEU B 1 335 ? -20.844 32.781 19.281 1 97.06 335 LEU B N 1
ATOM 5751 C CA . LEU B 1 335 ? -20.656 32.781 17.844 1 97.06 335 LEU B CA 1
ATOM 5752 C C . LEU B 1 335 ? -21.156 31.5 17.203 1 97.06 335 LEU B C 1
ATOM 5754 O O . LEU B 1 335 ? -21.609 31.5 16.062 1 97.06 335 LEU B O 1
ATOM 5758 N N . LEU B 1 336 ? -21.078 30.359 17.953 1 98 336 LEU B N 1
ATOM 5759 C CA . LEU B 1 336 ? -21.656 29.078 17.578 1 98 336 LEU B CA 1
ATOM 5760 C C . LEU B 1 336 ? -22.75 28.656 18.562 1 98 336 LEU B C 1
ATOM 5762 O O . LEU B 1 336 ? -22.656 28.969 19.766 1 98 336 LEU B O 1
ATOM 5766 N N . ARG B 1 337 ? -23.688 28 18.016 1 98.19 337 ARG B N 1
ATOM 5767 C CA . ARG B 1 337 ? -24.75 27.5 18.875 1 98.19 337 ARG B CA 1
ATOM 5768 C C . ARG B 1 337 ? -24.344 26.203 19.562 1 98.19 337 ARG B C 1
ATOM 5770 O O . ARG B 1 337 ? -24.688 25.969 20.719 1 98.19 337 ARG B O 1
ATOM 5777 N N . SER B 1 338 ? -23.703 25.297 18.828 1 97.88 338 SER B N 1
ATOM 5778 C CA . SER B 1 338 ? -23.281 24 19.359 1 97.88 338 SER B CA 1
ATOM 5779 C C . SER B 1 338 ? -22.172 23.391 18.5 1 97.88 338 SER B C 1
ATOM 5781 O O . SER B 1 338 ? -21.891 23.859 17.391 1 97.88 338 SER B O 1
ATOM 5783 N N . VAL B 1 339 ? -21.5 22.469 19.125 1 97.31 339 VAL B N 1
ATOM 5784 C CA . VAL B 1 339 ? -20.5 21.625 18.469 1 97.31 339 VAL B CA 1
ATOM 5785 C C . VAL B 1 339 ? -20.828 20.156 18.703 1 97.31 339 VAL B C 1
ATOM 5787 O O . VAL B 1 339 ? -21.078 19.734 19.828 1 97.31 339 VAL B O 1
ATOM 5790 N N . SER B 1 340 ? -20.891 19.359 17.547 1 94.5 340 SER B N 1
ATOM 5791 C CA . SER B 1 340 ? -21.203 17.953 17.734 1 94.5 340 SER B CA 1
ATOM 5792 C C . SER B 1 340 ? -20.672 17.094 16.609 1 94.5 340 SER B C 1
ATOM 5794 O O . SER B 1 340 ? -20.328 17.625 15.539 1 94.5 340 SER B O 1
ATOM 5796 N N . THR B 1 341 ? -20.516 15.805 16.891 1 95 341 THR B N 1
ATOM 5797 C CA . THR B 1 341 ? -20.25 14.781 15.891 1 95 341 THR B CA 1
ATOM 5798 C C . THR B 1 341 ? -21.453 13.867 15.711 1 95 341 THR B C 1
ATOM 5800 O O . THR B 1 341 ? -22.016 13.383 16.688 1 95 341 THR B O 1
ATOM 5803 N N . ARG B 1 342 ? -21.859 13.703 14.477 1 94.25 342 ARG B N 1
ATOM 5804 C CA . ARG B 1 342 ? -22.984 12.82 14.148 1 94.25 342 ARG B CA 1
ATOM 5805 C C . ARG B 1 342 ? -23.031 12.531 12.656 1 94.25 342 ARG B C 1
ATOM 5807 O O . ARG B 1 342 ? -22.266 13.117 11.875 1 94.25 342 ARG B O 1
ATOM 5814 N N . ASP B 1 343 ? -23.922 11.633 12.32 1 95.44 343 ASP B N 1
ATOM 5815 C CA . ASP B 1 343 ? -24.156 11.391 10.898 1 95.44 343 ASP B CA 1
ATOM 5816 C C . ASP B 1 343 ? -24.75 12.617 10.219 1 95.44 343 ASP B C 1
ATOM 5818 O O . ASP B 1 343 ? -25.641 13.266 10.781 1 95.44 343 ASP B O 1
ATOM 5822 N N . VAL B 1 344 ? -24.203 12.961 9.094 1 96.5 344 VAL B N 1
ATOM 5823 C CA . VAL B 1 344 ? -24.672 14.078 8.289 1 96.5 344 VAL B CA 1
ATOM 5824 C C . VAL B 1 344 ? -25.016 13.602 6.883 1 96.5 344 VAL B C 1
ATOM 5826 O O . VAL B 1 344 ? -24.172 13.016 6.195 1 96.5 344 VAL B O 1
ATOM 5829 N N . THR B 1 345 ? -26.234 13.844 6.438 1 97.19 345 THR B N 1
ATOM 5830 C CA . THR B 1 345 ? -26.609 13.453 5.082 1 97.19 345 THR B CA 1
ATOM 5831 C C . THR B 1 345 ? -26 14.414 4.062 1 97.19 345 THR B C 1
ATOM 5833 O O . THR B 1 345 ? -25.672 15.555 4.398 1 97.19 345 THR B O 1
ATOM 5836 N N . VAL B 1 346 ? -25.922 13.969 2.865 1 97.75 346 VAL B N 1
ATOM 5837 C CA . VAL B 1 346 ? -25.422 14.812 1.788 1 97.75 346 VAL B CA 1
ATOM 5838 C C . VAL B 1 346 ? -26.312 16.047 1.634 1 97.75 346 VAL B C 1
ATOM 5840 O O . VAL B 1 346 ? -25.812 17.156 1.451 1 97.75 346 VAL B O 1
ATOM 5843 N N . ALA B 1 347 ? -27.562 15.812 1.722 1 97.44 347 ALA B N 1
ATOM 5844 C CA . ALA B 1 347 ? -28.516 16.922 1.593 1 97.44 347 ALA B CA 1
ATOM 5845 C C . ALA B 1 347 ? -28.297 17.953 2.688 1 97.44 347 ALA B C 1
ATOM 5847 O O . ALA B 1 347 ? -28.281 19.156 2.416 1 97.44 347 ALA B O 1
ATOM 5848 N N . GLU B 1 348 ? -28.172 17.5 3.896 1 97.25 348 GLU B N 1
ATOM 5849 C CA . GLU B 1 348 ? -27.906 18.406 5.016 1 97.25 348 GLU B CA 1
ATOM 5850 C C . GLU B 1 348 ? -26.578 19.141 4.828 1 97.25 348 GLU B C 1
ATOM 5852 O O . GLU B 1 348 ? -26.5 20.344 5.082 1 97.25 348 GLU B O 1
ATOM 5857 N N . ALA B 1 349 ? -25.625 18.438 4.402 1 98.06 349 ALA B N 1
ATOM 5858 C CA . ALA B 1 349 ? -24.281 19 4.199 1 98.06 349 ALA B CA 1
ATOM 5859 C C . ALA B 1 349 ? -24.312 20.094 3.131 1 98.06 349 ALA B C 1
ATOM 5861 O O . ALA B 1 349 ? -23.781 21.188 3.338 1 98.06 349 ALA B O 1
ATOM 5862 N N . LYS B 1 350 ? -24.922 19.859 2.041 1 97.94 350 LYS B N 1
ATOM 5863 C CA . LYS B 1 350 ? -24.969 20.812 0.932 1 97.94 350 LYS B CA 1
ATOM 5864 C C . LYS B 1 350 ? -25.797 22.031 1.293 1 97.94 350 LYS B C 1
ATOM 5866 O O . LYS B 1 350 ? -25.672 23.094 0.66 1 97.94 350 LYS B O 1
ATOM 5871 N N . ASN B 1 351 ? -26.625 21.891 2.281 1 98 351 ASN B N 1
ATOM 5872 C CA . ASN B 1 351 ? -27.453 23 2.738 1 98 351 ASN B CA 1
ATOM 5873 C C . ASN B 1 351 ? -26.766 23.797 3.844 1 98 351 ASN B C 1
ATOM 5875 O O . ASN B 1 351 ? -27.375 24.703 4.422 1 98 351 ASN B O 1
ATOM 5879 N N . SER B 1 352 ? -25.609 23.484 4.172 1 98.56 352 SER B N 1
ATOM 5880 C CA . SER B 1 352 ? -24.891 24.172 5.234 1 98.56 352 SER B CA 1
ATOM 5881 C C . SER B 1 352 ? -24.562 25.609 4.84 1 98.56 352 SER B C 1
ATOM 5883 O O . SER B 1 352 ? -24.516 25.938 3.652 1 98.56 352 SER B O 1
ATOM 5885 N N . ALA B 1 353 ? -24.344 26.453 5.879 1 98.81 353 ALA B N 1
ATOM 5886 C CA . ALA B 1 353 ? -23.922 27.828 5.648 1 98.81 353 ALA B CA 1
ATOM 5887 C C . ALA B 1 353 ? -22.453 27.875 5.238 1 98.81 353 ALA B C 1
ATOM 5889 O O . ALA B 1 353 ? -22.062 28.703 4.41 1 98.81 353 ALA B O 1
ATOM 5890 N N . GLU B 1 354 ? -21.625 27.125 5.859 1 98.88 354 GLU B N 1
ATOM 5891 C CA . GLU B 1 354 ? -20.188 27.047 5.598 1 98.88 354 GLU B CA 1
ATOM 5892 C C . GLU B 1 354 ? -19.688 25.609 5.645 1 98.88 354 GLU B C 1
ATOM 5894 O O . GLU B 1 354 ? -20.328 24.75 6.266 1 98.88 354 GLU B O 1
ATOM 5899 N N . MET B 1 355 ? -18.625 25.344 4.926 1 98.81 355 MET B N 1
ATOM 5900 C CA . MET B 1 355 ? -18.016 24.016 4.82 1 98.81 355 MET B CA 1
ATOM 5901 C C . MET B 1 355 ? -16.484 24.141 4.758 1 98.81 355 MET B C 1
ATOM 5903 O O . MET B 1 355 ? -15.961 25.125 4.246 1 98.81 355 MET B O 1
ATOM 5907 N N . MET B 1 356 ? -15.82 23.172 5.332 1 98.88 356 MET B N 1
ATOM 5908 C CA . MET B 1 356 ? -14.359 23.25 5.355 1 98.88 356 MET B CA 1
ATOM 5909 C C . MET B 1 356 ? -13.742 21.859 5.449 1 98.88 356 MET B C 1
ATOM 5911 O O . MET B 1 356 ? -14.352 20.938 6.012 1 98.88 356 MET B O 1
ATOM 5915 N N . PHE B 1 357 ? -12.547 21.703 4.926 1 98.56 357 PHE B N 1
ATOM 5916 C CA . PHE B 1 357 ? -11.68 20.562 5.25 1 98.56 357 PHE B CA 1
ATOM 5917 C C . PHE B 1 357 ? -10.914 20.828 6.543 1 98.56 357 PHE B C 1
ATOM 5919 O O . PHE B 1 357 ? -10.594 21.969 6.859 1 98.56 357 PHE B O 1
ATOM 5926 N N . VAL B 1 358 ? -10.633 19.797 7.293 1 98 358 VAL B N 1
ATOM 5927 C CA . VAL B 1 358 ? -9.82 19.828 8.5 1 98 358 VAL B CA 1
ATOM 5928 C C . VAL B 1 358 ? -8.711 18.781 8.406 1 98 358 VAL B C 1
ATOM 5930 O O . VAL B 1 358 ? -8.977 17.594 8.305 1 98 358 VAL B O 1
ATOM 5933 N N . SER B 1 359 ? -7.445 19.188 8.43 1 97.06 359 SER B N 1
ATOM 5934 C CA . SER B 1 359 ? -6.312 18.281 8.312 1 97.06 359 SER B CA 1
ATOM 5935 C C . SER B 1 359 ? -5.082 18.828 9.031 1 97.06 359 SER B C 1
ATOM 5937 O O . SER B 1 359 ? -5.047 20.016 9.383 1 97.06 359 SER B O 1
ATOM 5939 N N . SER B 1 360 ? -4.117 18.016 9.219 1 96.56 360 SER B N 1
ATOM 5940 C CA . SER B 1 360 ? -2.973 18.375 10.055 1 96.56 360 SER B CA 1
ATOM 5941 C C . SER B 1 360 ? -2.121 19.453 9.398 1 96.56 360 SER B C 1
ATOM 5943 O O . SER B 1 360 ? -1.637 20.359 10.07 1 96.56 360 SER B O 1
ATOM 5945 N N . LEU B 1 361 ? -1.921 19.375 8.086 1 95.25 361 LEU B N 1
ATOM 5946 C CA . LEU B 1 361 ? -0.99 20.281 7.426 1 95.25 361 LEU B CA 1
ATOM 5947 C C . LEU B 1 361 ? -1.739 21.406 6.719 1 95.25 361 LEU B C 1
ATOM 5949 O O . LEU B 1 361 ? -1.132 22.391 6.297 1 95.25 361 LEU B O 1
ATOM 5953 N N . LEU B 1 362 ? -2.961 21.234 6.59 1 93.25 362 LEU B N 1
ATOM 5954 C CA . LEU B 1 362 ? -3.918 22.266 6.18 1 93.25 362 LEU B CA 1
ATOM 5955 C C . LEU B 1 362 ? -5.059 22.375 7.188 1 93.25 362 LEU B C 1
ATOM 5957 O O . LEU B 1 362 ? -6.18 21.953 6.906 1 93.25 362 LEU B O 1
ATOM 5961 N N . PRO B 1 363 ? -4.73 23.047 8.234 1 96.06 363 PRO B N 1
ATOM 5962 C CA . PRO B 1 363 ? -5.617 22.906 9.391 1 96.06 363 PRO B CA 1
ATOM 5963 C C . PRO B 1 363 ? -7.078 23.172 9.047 1 96.06 363 PRO B C 1
ATOM 5965 O O . PRO B 1 363 ? -7.965 22.422 9.445 1 96.06 363 PRO B O 1
ATOM 5968 N N . ILE B 1 364 ? -7.324 24.297 8.367 1 98.31 364 ILE B N 1
ATOM 5969 C CA . ILE B 1 364 ? -8.664 24.625 7.875 1 98.31 364 ILE B CA 1
ATOM 5970 C C . ILE B 1 364 ? -8.578 25.078 6.422 1 98.31 364 ILE B C 1
ATOM 5972 O O . ILE B 1 364 ? -7.848 26.016 6.102 1 98.31 364 ILE B O 1
ATOM 5976 N N . LEU B 1 365 ? -9.281 24.406 5.559 1 98.56 365 LEU B N 1
ATOM 5977 C CA . LEU B 1 365 ? -9.414 24.812 4.16 1 98.56 365 LEU B CA 1
ATOM 5978 C C . LEU B 1 365 ? -10.883 25.016 3.793 1 98.56 365 LEU B C 1
ATOM 5980 O O . LEU B 1 365 ? -11.641 24.047 3.672 1 98.56 365 LEU B O 1
ATOM 5984 N N . PRO B 1 366 ? -11.258 26.281 3.598 1 98.75 366 PRO B N 1
ATOM 5985 C CA . PRO B 1 366 ? -12.664 26.531 3.285 1 98.75 366 PRO B CA 1
ATOM 5986 C C . PRO B 1 366 ? -13.109 25.875 1.979 1 98.75 366 PRO B C 1
ATOM 5988 O O . PRO B 1 366 ? -12.352 25.844 1.012 1 98.75 366 PRO B O 1
ATOM 5991 N N . ILE B 1 367 ? -14.297 25.328 2.002 1 98.88 367 ILE B N 1
ATOM 5992 C CA . ILE B 1 367 ? -14.93 24.797 0.8 1 98.88 367 ILE B CA 1
ATOM 5993 C C . ILE B 1 367 ? -16.125 25.672 0.422 1 98.88 367 ILE B C 1
ATOM 5995 O O . ILE B 1 367 ? -17.016 25.891 1.242 1 98.88 367 ILE B O 1
ATOM 5999 N N . VAL B 1 368 ? -16.188 26.109 -0.845 1 98.88 368 VAL B N 1
ATOM 6000 C CA . VAL B 1 368 ? -17.203 27.094 -1.182 1 98.88 368 VAL B CA 1
ATOM 6001 C C . VAL B 1 368 ? -18.156 26.516 -2.229 1 98.88 368 VAL B C 1
ATOM 6003 O O . VAL B 1 368 ? -19.172 27.141 -2.559 1 98.88 368 VAL B O 1
ATOM 6006 N N . GLU B 1 369 ? -17.812 25.359 -2.77 1 98.81 369 GLU B N 1
ATOM 6007 C CA . GLU B 1 369 ? -18.641 24.734 -3.797 1 98.81 369 GLU B CA 1
ATOM 6008 C C . GLU B 1 369 ? -18.516 23.219 -3.76 1 98.81 369 GLU B C 1
ATOM 6010 O O . GLU B 1 369 ? -17.422 22.672 -3.615 1 98.81 369 GLU B O 1
ATOM 6015 N N . TRP B 1 370 ? -19.656 22.516 -3.842 1 98.88 370 TRP B N 1
ATOM 6016 C CA . TRP B 1 370 ? -19.734 21.062 -3.9 1 98.88 370 TRP B CA 1
ATOM 6017 C C . TRP B 1 370 ? -20.625 20.609 -5.055 1 98.88 370 TRP B C 1
ATOM 6019 O O . TRP B 1 370 ? -21.844 20.844 -5.039 1 98.88 370 TRP B O 1
ATOM 6029 N N . ASP B 1 371 ? -20.016 19.938 -6.055 1 98.56 371 ASP B N 1
ATOM 6030 C CA . ASP B 1 371 ? -20.734 19.469 -7.238 1 98.56 371 ASP B CA 1
ATOM 6031 C C . ASP B 1 371 ? -21.375 20.641 -7.98 1 98.56 371 ASP B C 1
ATOM 6033 O O . ASP B 1 371 ? -22.562 20.594 -8.312 1 98.56 371 ASP B O 1
ATOM 6037 N N . GLU B 1 372 ? -20.656 21.656 -8.086 1 98 372 GLU B N 1
ATOM 6038 C CA . GLU B 1 372 ? -21.047 22.844 -8.852 1 98 372 GLU B CA 1
ATOM 6039 C C . GLU B 1 372 ? -22.188 23.594 -8.172 1 98 372 GLU B C 1
ATOM 6041 O O . GLU B 1 372 ? -22.828 24.453 -8.781 1 98 372 GLU B O 1
ATOM 6046 N N . GLN B 1 373 ? -22.469 23.281 -6.973 1 98.38 373 GLN B N 1
ATOM 6047 C CA . GLN B 1 373 ? -23.438 24.016 -6.16 1 98.38 373 GLN B CA 1
ATOM 6048 C C . GLN B 1 373 ? -22.75 24.797 -5.055 1 98.38 373 GLN B C 1
ATOM 6050 O O . GLN B 1 373 ? -21.953 24.234 -4.285 1 98.38 373 GLN B O 1
ATOM 6055 N N . PRO B 1 374 ? -23.078 26.016 -4.926 1 98.62 374 PRO B N 1
ATOM 6056 C CA . PRO B 1 374 ? -22.438 26.828 -3.879 1 98.62 374 PRO B CA 1
ATOM 6057 C C . PRO B 1 374 ? -22.812 26.359 -2.471 1 98.62 374 PRO B C 1
ATOM 6059 O O . PRO B 1 374 ? -23.953 25.969 -2.234 1 98.62 374 PRO B O 1
ATOM 6062 N N . ILE B 1 375 ? -21.953 26.422 -1.632 1 98.81 375 ILE B N 1
ATOM 6063 C CA . ILE B 1 375 ? -22.219 26.297 -0.202 1 98.81 375 ILE B CA 1
ATOM 6064 C C . ILE B 1 375 ? -22.531 27.672 0.385 1 98.81 375 ILE B C 1
ATOM 6066 O O . ILE B 1 375 ? -21.734 28.594 0.263 1 98.81 375 ILE B O 1
ATOM 6070 N N . GLY B 1 376 ? -23.672 27.719 1.039 1 98.25 376 GLY B N 1
ATOM 6071 C CA . GLY B 1 376 ? -24.078 29.047 1.455 1 98.25 376 GLY B CA 1
ATOM 6072 C C . GLY B 1 376 ? -24.156 30.047 0.306 1 98.25 376 GLY B C 1
ATOM 6073 O O . GLY B 1 376 ? -24.844 29.797 -0.684 1 98.25 376 GLY B O 1
ATOM 6074 N N . ASP B 1 377 ? -23.438 31.109 0.372 1 97.81 377 ASP B N 1
ATOM 6075 C CA . ASP B 1 377 ? -23.469 32.125 -0.675 1 97.81 377 ASP B CA 1
ATOM 6076 C C . ASP B 1 377 ? -22.297 31.953 -1.634 1 97.81 377 ASP B C 1
ATOM 6078 O O . ASP B 1 377 ? -22.047 32.812 -2.49 1 97.81 377 ASP B O 1
ATOM 6082 N N . GLY B 1 378 ? -21.484 30.938 -1.425 1 98.25 378 GLY B N 1
ATOM 6083 C CA . GLY B 1 378 ? -20.375 30.641 -2.332 1 98.25 378 GLY B CA 1
ATOM 6084 C C . GLY B 1 378 ? -19.094 31.375 -1.963 1 98.25 378 GLY B C 1
ATOM 6085 O O . GLY B 1 378 ? -18.125 31.344 -2.719 1 98.25 378 GLY B O 1
ATOM 6086 N N . LEU B 1 379 ? -19.125 32 -0.866 1 98.06 379 LEU B N 1
ATOM 6087 C CA . LEU B 1 379 ? -17.969 32.719 -0.358 1 98.06 379 LEU B CA 1
ATOM 6088 C C . LEU B 1 379 ? -17.453 32.094 0.925 1 98.06 379 LEU B C 1
ATOM 6090 O O . LEU B 1 379 ? -18.172 31.328 1.577 1 98.06 379 LEU B O 1
ATOM 6094 N N . VAL B 1 380 ? -16.266 32.344 1.257 1 98.5 380 VAL B N 1
ATOM 6095 C CA . VAL B 1 380 ? -15.711 31.859 2.508 1 98.5 380 VAL B CA 1
ATOM 6096 C C . VAL B 1 380 ? -16.453 32.469 3.689 1 98.5 380 VAL B C 1
ATOM 6098 O O . VAL B 1 380 ? -16.625 33.688 3.744 1 98.5 380 VAL B O 1
ATOM 6101 N N . GLY B 1 381 ? -16.797 31.688 4.625 1 97.94 381 GLY B N 1
ATOM 6102 C CA . GLY B 1 381 ? -17.625 32.156 5.727 1 97.94 381 GLY B CA 1
ATOM 6103 C C . GLY B 1 381 ? -16.812 32.75 6.871 1 97.94 381 GLY B C 1
ATOM 6104 O O . GLY B 1 381 ? -15.688 32.312 7.129 1 97.94 381 GLY B O 1
ATOM 6105 N N . GLU B 1 382 ? -17.422 33.625 7.582 1 97.06 382 GLU B N 1
ATOM 6106 C CA . GLU B 1 382 ? -16.766 34.281 8.703 1 97.06 382 GLU B CA 1
ATOM 6107 C C . GLU B 1 382 ? -16.469 33.312 9.836 1 97.06 382 GLU B C 1
ATOM 6109 O O . GLU B 1 382 ? -15.453 33.438 10.523 1 97.06 382 GLU B O 1
ATOM 6114 N N . LEU B 1 383 ? -17.375 32.406 10.047 1 98 383 LEU B N 1
ATOM 6115 C CA . LEU B 1 383 ? -17.156 31.469 11.125 1 98 383 LEU B CA 1
ATOM 6116 C C . LEU B 1 383 ? -16.031 30.5 10.781 1 98 383 LEU B C 1
ATOM 6118 O O . LEU B 1 383 ? -15.266 30.078 11.656 1 98 383 LEU B O 1
ATOM 6122 N N . THR B 1 384 ? -15.922 30.094 9.516 1 98.12 384 THR B N 1
ATOM 6123 C CA . THR B 1 384 ? -14.797 29.281 9.062 1 98.12 384 THR B CA 1
ATOM 6124 C C . THR B 1 384 ? -13.477 30 9.32 1 98.12 384 THR B C 1
ATOM 6126 O O . THR B 1 384 ? -12.523 29.391 9.812 1 98.12 384 THR B O 1
ATOM 6129 N N . LEU B 1 385 ? -13.445 31.266 9.039 1 97.5 385 LEU B N 1
ATOM 6130 C CA . LEU B 1 385 ? -12.242 32.062 9.266 1 97.5 385 LEU B CA 1
ATOM 6131 C C . LEU B 1 385 ? -11.938 32.188 10.758 1 97.5 385 LEU B C 1
ATOM 6133 O O . LEU B 1 385 ? -10.773 32.156 11.164 1 97.5 385 LEU B O 1
ATOM 6137 N N . ALA B 1 386 ? -12.977 32.375 11.523 1 97.12 386 ALA B N 1
ATOM 6138 C CA . ALA B 1 386 ? -12.797 32.438 12.969 1 97.12 386 ALA B CA 1
ATOM 6139 C C . ALA B 1 386 ? -12.227 31.125 13.516 1 97.12 386 ALA B C 1
ATOM 6141 O O . ALA B 1 386 ? -11.344 31.125 14.375 1 97.12 386 ALA B O 1
ATOM 6142 N N . ILE B 1 387 ? -12.719 30.016 13.062 1 97.56 387 ILE B N 1
ATOM 6143 C CA . ILE B 1 387 ? -12.242 28.688 13.445 1 97.56 387 ILE B CA 1
ATOM 6144 C C . ILE B 1 387 ? -10.781 28.531 13.023 1 97.56 387 ILE B C 1
ATOM 6146 O O . ILE B 1 387 ? -9.961 28.016 13.789 1 97.56 387 ILE B O 1
ATOM 6150 N N . SER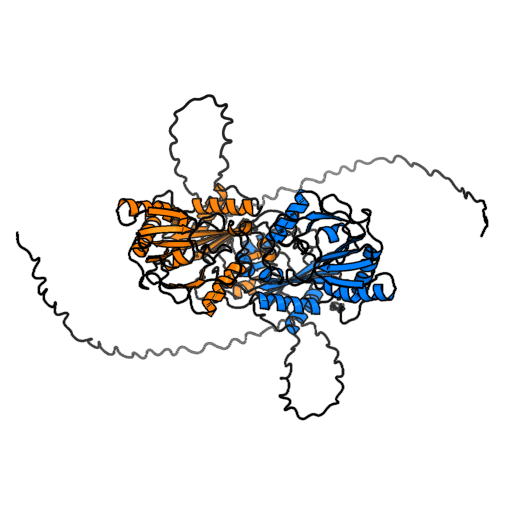 B 1 388 ? -10.5 28.938 11.82 1 97.75 388 SER B N 1
ATOM 6151 C CA . SER B 1 388 ? -9.125 28.875 11.328 1 97.75 388 SER B CA 1
ATOM 6152 C C . SER B 1 388 ? -8.188 29.672 12.234 1 97.75 388 SER B C 1
ATOM 6154 O O . SER B 1 388 ? -7.117 29.188 12.602 1 97.75 388 SER B O 1
ATOM 6156 N N . ALA B 1 389 ? -8.578 30.859 12.57 1 96.06 389 ALA B N 1
ATOM 6157 C CA . ALA B 1 389 ? -7.773 31.719 13.438 1 96.06 389 ALA B CA 1
ATOM 6158 C C . ALA B 1 389 ? -7.531 31.062 14.789 1 96.06 389 ALA B C 1
ATOM 6160 O O . ALA B 1 389 ? -6.438 31.156 15.344 1 96.06 389 ALA B O 1
ATOM 6161 N N . LEU B 1 390 ? -8.562 30.453 15.305 1 95.62 390 LEU B N 1
ATOM 6162 C CA . LEU B 1 390 ? -8.461 29.766 16.594 1 95.62 390 LEU B CA 1
ATOM 6163 C C . LEU B 1 390 ? -7.422 28.641 16.516 1 95.62 390 LEU B C 1
ATOM 6165 O O . LEU B 1 390 ? -6.625 28.469 17.453 1 95.62 390 LEU B O 1
ATOM 6169 N N . LEU B 1 391 ? -7.477 27.859 15.531 1 96.69 391 LEU B N 1
ATOM 6170 C CA . LEU B 1 391 ? -6.539 26.766 15.375 1 96.69 391 LEU B CA 1
ATOM 6171 C C . LEU B 1 391 ? -5.117 27.281 15.18 1 96.69 391 LEU B C 1
ATOM 6173 O O . LEU B 1 391 ? -4.168 26.734 15.758 1 96.69 391 LEU B O 1
ATOM 6177 N N . TRP B 1 392 ? -4.969 28.266 14.422 1 96.94 392 TRP B N 1
ATOM 6178 C CA . TRP B 1 392 ? -3.645 28.844 14.188 1 96.94 392 TRP B CA 1
ATOM 6179 C C . TRP B 1 392 ? -3.07 29.438 15.469 1 96.94 392 TRP B C 1
ATOM 6181 O O . TRP B 1 392 ? -1.869 29.328 15.727 1 96.94 392 TRP B O 1
ATOM 6191 N N . GLU B 1 393 ? -3.895 30.109 16.188 1 96.5 393 GLU B N 1
ATOM 6192 C CA . GLU B 1 393 ? -3.439 30.594 17.484 1 96.5 393 GLU B CA 1
ATOM 6193 C C . GLU B 1 393 ? -2.939 29.453 18.359 1 96.5 393 GLU B C 1
ATOM 6195 O O . GLU B 1 393 ? -1.93 29.594 19.047 1 96.5 393 GLU B O 1
ATOM 6200 N N . ASP B 1 394 ? -3.701 28.344 18.344 1 97.12 394 ASP B N 1
ATOM 6201 C CA . ASP B 1 394 ? -3.305 27.172 19.109 1 97.12 394 ASP B CA 1
ATOM 6202 C C . ASP B 1 394 ? -1.967 26.625 18.625 1 97.12 394 ASP B C 1
ATOM 6204 O O . ASP B 1 394 ? -1.136 26.188 19.422 1 97.12 394 ASP B O 1
ATOM 6208 N N . ILE B 1 395 ? -1.7 26.625 17.344 1 97.06 395 ILE B N 1
ATOM 6209 C CA . ILE B 1 395 ? -0.473 26.141 16.734 1 97.06 395 ILE B CA 1
ATOM 6210 C C . ILE B 1 395 ? 0.69 27.062 17.094 1 97.06 395 ILE B C 1
ATOM 6212 O O . ILE B 1 395 ? 1.784 26.594 17.422 1 97.06 395 ILE B O 1
ATOM 6216 N N . ILE B 1 396 ? 0.471 28.344 17.094 1 95.88 396 ILE B N 1
ATOM 6217 C CA . ILE B 1 396 ? 1.517 29.344 17.25 1 95.88 396 ILE B CA 1
ATOM 6218 C C . ILE B 1 396 ? 1.829 29.531 18.734 1 95.88 396 ILE B C 1
ATOM 6220 O O . ILE B 1 396 ? 2.994 29.656 19.109 1 95.88 396 ILE B O 1
ATOM 6224 N N . SER B 1 397 ? 0.775 29.516 19.562 1 95.44 397 SER B N 1
ATOM 6225 C CA . SER B 1 397 ? 0.968 29.953 20.953 1 95.44 397 SER B CA 1
ATOM 6226 C C . SER B 1 397 ? 0.189 29.078 21.922 1 95.44 397 SER B C 1
ATOM 6228 O O . SER B 1 397 ? -0.065 29.484 23.062 1 95.44 397 SER B O 1
ATOM 6230 N N . GLY B 1 398 ? -0.216 27.984 21.484 1 93.62 398 GLY B N 1
ATOM 6231 C CA . GLY B 1 398 ? -0.933 27.078 22.359 1 93.62 398 GLY B CA 1
ATOM 6232 C C . GLY B 1 398 ? -0.099 26.609 23.547 1 93.62 398 GLY B C 1
ATOM 6233 O O . GLY B 1 398 ? 1.05 27.031 23.703 1 93.62 398 GLY B O 1
ATOM 6234 N N . PRO B 1 399 ? -0.699 25.781 24.391 1 93.44 399 PRO B N 1
ATOM 6235 C CA . PRO B 1 399 ? -0.003 25.344 25.609 1 93.44 399 PRO B CA 1
ATOM 6236 C C . PRO B 1 399 ? 1.148 24.391 25.312 1 93.44 399 PRO B C 1
ATOM 6238 O O . PRO B 1 399 ? 1.204 23.797 24.234 1 93.44 399 PRO B O 1
ATOM 6241 N N . GLU B 1 400 ? 1.941 24.172 26.25 1 90.12 400 GLU B N 1
ATOM 6242 C CA . GLU B 1 400 ? 3.131 23.344 26.125 1 90.12 400 GLU B CA 1
ATOM 6243 C C . GLU B 1 400 ? 2.756 21.875 25.938 1 90.12 400 GLU B C 1
ATOM 6245 O O . GLU B 1 400 ? 3.543 21.078 25.422 1 90.12 400 GLU B O 1
ATOM 6250 N N . THR B 1 401 ? 1.592 21.562 26.359 1 92.38 401 THR B N 1
ATOM 6251 C CA . THR B 1 401 ? 1.136 20.188 26.203 1 92.38 401 THR B CA 1
ATOM 6252 C C . THR B 1 401 ? 0.876 19.859 24.734 1 92.38 401 THR B C 1
ATOM 6254 O O . THR B 1 401 ? 0.84 18.688 24.344 1 92.38 401 THR B O 1
ATOM 6257 N N . ARG B 1 402 ? 0.709 20.938 23.969 1 95 402 ARG B N 1
ATOM 6258 C CA . ARG B 1 402 ? 0.396 20.734 22.547 1 95 402 ARG B CA 1
ATOM 6259 C C . ARG B 1 402 ? 1.604 21.047 21.672 1 95 402 ARG B C 1
ATOM 6261 O O . ARG B 1 402 ? 1.662 20.625 20.516 1 95 402 ARG B O 1
ATOM 6268 N N . ARG B 1 403 ? 2.482 21.75 22.188 1 97.25 403 ARG B N 1
ATOM 6269 C CA . ARG B 1 403 ? 3.656 22.188 21.438 1 97.25 403 ARG B CA 1
ATOM 6270 C C . ARG B 1 403 ? 4.938 21.656 22.078 1 97.25 403 ARG B C 1
ATOM 6272 O O . ARG B 1 403 ? 5.324 22.078 23.172 1 97.25 403 ARG B O 1
ATOM 6279 N N . VAL B 1 404 ? 5.594 20.781 21.375 1 97.25 404 VAL B N 1
ATOM 6280 C CA . VAL B 1 404 ? 6.844 20.203 21.844 1 97.25 404 VAL B CA 1
ATOM 6281 C C . VAL B 1 404 ? 8.031 20.953 21.25 1 97.25 404 VAL B C 1
ATOM 6283 O O . VAL B 1 404 ? 8.211 20.969 20.031 1 97.25 404 VAL B O 1
ATOM 6286 N N . PRO B 1 405 ? 8.852 21.547 22.047 1 96.75 405 PRO B N 1
ATOM 6287 C CA . PRO B 1 405 ? 9.977 22.328 21.516 1 96.75 405 PRO B CA 1
ATOM 6288 C C . PRO B 1 405 ? 11.062 21.438 20.922 1 96.75 405 PRO B C 1
ATOM 6290 O O . PRO B 1 405 ? 11.344 20.359 21.453 1 96.75 405 PRO B O 1
ATOM 6293 N N . VAL B 1 406 ? 11.57 21.844 19.844 1 96.44 406 VAL B N 1
ATOM 6294 C CA . VAL B 1 406 ? 12.727 21.234 19.203 1 96.44 406 VAL B CA 1
ATOM 6295 C C . VAL B 1 406 ? 13.953 22.125 19.359 1 96.44 406 VAL B C 1
ATOM 6297 O O . VAL B 1 406 ? 14.047 23.188 18.734 1 96.44 406 VAL B O 1
ATOM 6300 N N . LEU B 1 407 ? 14.867 21.719 20.188 1 89.75 407 LEU B N 1
ATOM 6301 C CA . LEU B 1 407 ? 16.047 22.531 20.484 1 89.75 407 LEU B CA 1
ATOM 6302 C C . LEU B 1 407 ? 17.203 22.172 19.562 1 89.75 407 LEU B C 1
ATOM 6304 O O . LEU B 1 407 ? 17.5 21 19.344 1 89.75 407 LEU B O 1
ATOM 6308 N N . HIS B 1 408 ? 17.625 23.156 18.797 1 80.5 408 HIS B N 1
ATOM 6309 C CA . HIS B 1 408 ? 18.766 22.953 17.938 1 80.5 408 HIS B CA 1
ATOM 6310 C C . HIS B 1 408 ? 20.078 23.188 18.672 1 80.5 408 HIS B C 1
ATOM 6312 O O . HIS B 1 408 ? 20.156 24.062 19.531 1 80.5 408 HIS B O 1
ATOM 6318 N N . GLU B 1 409 ? 20.906 22.266 18.953 1 60.44 409 GLU B N 1
ATOM 6319 C CA . GLU B 1 409 ? 22.188 22.531 19.578 1 60.44 409 GLU B CA 1
ATOM 6320 C C . GLU B 1 409 ? 22.922 23.688 18.906 1 60.44 409 GLU B C 1
ATOM 6322 O O . GLU B 1 409 ? 22.938 23.781 17.688 1 60.44 409 GLU B O 1
ATOM 6327 N N . GLN B 1 410 ? 23.109 24.828 19.5 1 46.41 410 GLN B N 1
ATOM 6328 C CA . GLN B 1 410 ? 24 25.906 19.078 1 46.41 410 GLN B CA 1
ATOM 6329 C C . GLN B 1 410 ? 25.391 25.375 18.75 1 46.41 410 GLN B C 1
ATOM 6331 O O . GLN B 1 410 ? 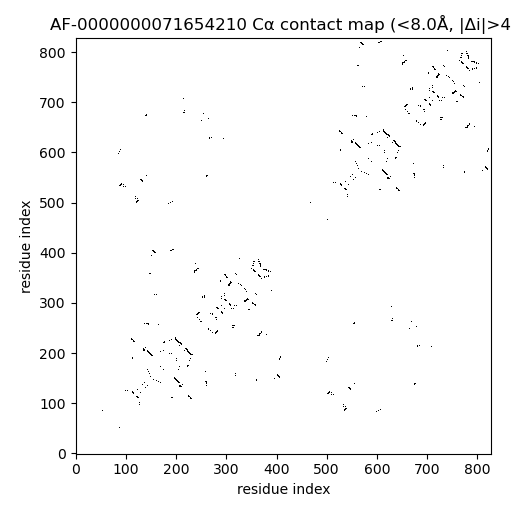25.938 24.562 19.5 1 46.41 410 GLN B O 1
ATOM 6336 N N . MET B 1 411 ? 25.688 25.172 17.562 1 39 411 MET B N 1
ATOM 6337 C CA . MET B 1 411 ? 27.109 24.969 17.266 1 39 411 MET B CA 1
ATOM 6338 C C . MET B 1 411 ? 27.969 25.859 18.141 1 39 411 MET B C 1
ATOM 6340 O O . MET B 1 411 ? 27.797 27.078 18.188 1 39 411 MET B O 1
ATOM 6344 N N . VAL B 1 412 ? 28.391 25.469 19.281 1 33.62 412 VAL B N 1
ATOM 6345 C CA . VAL B 1 412 ? 29.422 26.203 20 1 33.62 412 VAL B CA 1
ATOM 6346 C C . VAL B 1 412 ? 30.531 26.609 19.031 1 33.62 412 VAL B C 1
ATOM 6348 O O . VAL B 1 412 ? 31.156 25.766 18.391 1 33.62 412 VAL B O 1
ATOM 6351 N N . ALA B 1 413 ? 30.406 27.844 18.562 1 31.06 413 ALA B N 1
ATOM 6352 C CA . ALA B 1 413 ? 31.594 28.469 18 1 31.06 413 ALA B CA 1
ATOM 6353 C C . ALA B 1 413 ? 32.844 28.156 18.828 1 31.06 413 ALA B C 1
ATOM 6355 O O . ALA B 1 413 ? 32.906 28.531 20.016 1 31.06 413 ALA B O 1
ATOM 6356 N N . THR B 1 414 ? 33.406 26.969 18.562 1 26.72 414 THR B N 1
ATOM 6357 C CA . THR B 1 414 ? 34.812 27.078 18.938 1 26.72 414 THR B CA 1
ATOM 6358 C C . THR B 1 414 ? 35.5 28.188 18.172 1 26.72 414 THR B C 1
ATOM 6360 O O . THR B 1 414 ? 35.312 28.312 16.953 1 26.72 414 THR B O 1
#

Organism: Elaeis guineensis var. tenera (NCBI:txid51953)

Sequence (828 aa):
MGGALQPKPNAMPLSLVSKPFLSPPFLQRSKLPSQLPPPPRLRISSSSSSSSCLPFAASTATTINGFSNFISHQQPGEDKGTADLCVPVYSSSEVVEKLQGKLRPEKRHPYRAMYSSFFDGITLDPALMMIPLDDHMVHRGHGVFDTTMLFNRYLYDLDSHLVRFLDSASKAKISSPFPRKTLRSILIQLAAASKCTTGSLRFWLSAGPGDFLLSASGLRNSQFYAVVISQNFSECSKGVKVITSTIPMKPPLFAAMKNVNYLPNVHSKMEAEEKGVFASIWVDDQGYVAEGPNANVAFISKRKELLLPLSDKILIGCTAKRLLVLASKLVEQGLLRSVSTRDVTVAEAKNSAEMMFVSSLLPILPIVEWDEQPIGDGLVGELTLAISALLWEDIISGPETRRVPVLHEQMVATMGGALQPKPNAMPLSLVSKPFLSPPFLQRSKLPSQLPPPPRLRISSSSSSSSCLPFAASTATTINGFSNFISHQQPGEDKGTADLCVPVYSSSEVVEKLQGKLRPEKRHPYRAMYSSFFDGITLDPALMMIPLDDHMVHRGHGVFDTTMLFNRYLYDLDSHLVRFLDSASKAKISSPFPRKTLRSILIQLAAASKCTTGSLRFWLSAGPGDFLLSASGLRNSQFYAVVISQNFSECSKGVKVITSTIPMKPPLFAAMKNVNYLPNVHSKMEAEEKGVFASIWVDDQGYVAEGPNANVAFISKRKELLLPLSDKILIGCTAKRLLVLASKLVEQGLLRSVSTRDVTVAEAKNSAEMMFVSSLLPILPIVEWDEQPIGDGLVGELTLAISALLWEDIISGPETRRVPVLHEQMVAT

Secondary structure (DSSP, 8-state):
------------------------------------------------------------------------------TT------PPEE-HHHHHHHHHHTS-TTS--SEEEEEETTTTEEE--GGG-EEETTBHHHHH--EEEEEEEEETTEEETHHHHHHHHHHHHHHTT---SS-HHHHHHHHHHHHHHHT-SSEEEEEEEE--BS-S-S-STT----EEEEEEEE-------S-EEEEE--SPPPPHHHHTS-BS--HHHHHHHHHHHHTTSSEEE-B-TTSBB---SSSEEEEE-TT-EEEE--STTS---HHHHHHHHHHHHHHHTTS-SEEEE---BHHHHHT-SEEEEE-SSSSEEEEEEETTEESTTSS--HHHHHHHHHHHHHHHH--TTTEEE---------/--------------------------------------------------------------------------------------PPEEPHHHHHHHHHHTS-TTS--SEEEEEETTTTEEE--GGG-EEETTBHHHHH--EEEEEEEEETTEEETHHHHHHHHHHHHHHTT---SS-HHHHHHHHHHHHHHHT-SSEEEEEEEE--BS-S-S-STT----EEEEEEEE-------S-EEEEE--SPPPPHHHHTS-BS--HHHHHHHHHHHHTTSSEEE-B-TTSBB---SSSEEEEE-TT-EEEE--STTS---HHHHHHHHHHHHHHHTTS-SEEEE---BHHHHHT-SEEEEE-SSSSEEEEEEETTEESTTSS--HHHHHHHHHHHHHHHH--TTTEEE---------

InterPro domains:
  IPR001544 Aminotransferase class IV [PF01063] (143-370)
  IPR036038 Aminotransferase-like, PLP-dependent enzymes [SSF56752] (118-396)
  IPR043131 Branched-chain-amino-acid aminotransferase-like, N-terminal [G3DSA:3.30.470.10] (81-228)
  IPR043132 Branched-chain-amino-acid aminotransferase-like, C-terminal [G3DSA:3.20.10.10] (229-403)
  IPR050571 Class-IV Pyridoxal-Phosphate-Dependent Aminotransferase [PTHR42743] (83-399)

pLDDT: mean 79.94, std 30.46, range [14.62, 98.94]

Solvent-accessible surface area (backbone atoms only — not comparable to full-atom values): 47202 Å² total; per-residue (Å²): 141,80,86,69,93,70,88,83,87,86,79,85,73,86,73,81,89,82,85,82,81,84,76,84,86,75,88,83,82,82,68,84,72,78,68,81,75,79,78,80,80,76,77,75,79,77,79,73,77,78,75,82,61,78,82,78,85,79,81,84,81,85,80,86,82,77,90,75,76,77,62,84,62,70,66,72,69,72,80,60,71,75,55,84,79,61,78,48,76,40,53,74,69,52,47,54,50,41,38,51,60,70,55,65,84,87,55,85,64,47,54,37,26,31,40,33,55,84,66,57,31,28,36,62,52,65,62,67,47,53,39,56,52,41,18,30,19,41,61,29,14,37,27,26,41,46,68,38,36,28,50,82,32,18,35,40,40,49,66,61,46,51,52,52,36,51,50,24,24,53,76,68,71,37,65,72,81,57,58,71,70,56,52,52,50,52,51,44,50,48,46,25,73,34,68,57,41,37,23,37,41,36,37,35,44,27,43,17,43,64,53,87,62,73,67,68,81,74,34,75,48,36,34,47,38,32,38,34,34,55,47,85,83,75,88,55,82,63,55,39,36,33,32,75,42,86,58,70,75,66,59,39,84,61,31,49,27,52,51,18,54,29,40,54,32,36,51,26,32,48,54,17,47,77,71,72,32,69,29,20,33,39,58,47,97,85,46,31,45,55,32,37,59,83,30,40,43,38,34,26,36,80,76,32,31,39,40,28,42,51,54,79,58,31,54,73,48,68,45,46,55,50,44,59,61,58,50,50,55,38,33,76,72,64,72,27,70,44,78,51,70,40,86,37,41,52,68,59,58,58,61,14,41,33,37,29,37,27,23,70,88,49,54,42,37,34,36,14,27,53,67,89,37,53,22,49,88,44,50,70,39,68,65,59,51,50,52,38,50,52,52,47,46,44,66,75,66,42,56,68,90,38,37,43,77,40,72,60,81,71,76,71,80,123,136,89,86,80,87,74,83,84,75,81,81,77,80,80,78,79,79,84,89,80,84,78,74,78,83,82,81,78,74,82,71,79,78,72,71,77,79,82,78,83,82,79,80,77,81,79,81,78,79,81,77,83,63,79,84,78,86,80,82,83,80,86,81,85,81,78,90,74,78,75,65,81,62,70,65,72,67,70,81,58,75,79,57,82,79,62,78,49,75,42,52,73,68,53,47,53,51,40,38,52,61,69,54,66,85,87,52,86,63,46,53,37,25,30,40,30,54,83,65,58,31,29,36,61,52,65,62,67,48,52,38,55,50,41,17,30,19,40,61,29,12,37,27,28,43,46,67,37,36,28,49,84,31,20,35,42,42,50,66,62,46,50,51,51,36,51,50,24,23,53,76,70,70,36,66,70,81,58,57,69,69,54,52,54,50,51,51,46,50,47,45,24,72,34,69,57,41,38,21,36,40,38,37,35,43,26,44,17,44,64,53,87,64,73,65,70,81,73,33,75,50,36,33,46,39,34,38,35,34,56,48,86,84,74,86,55,80,64,55,39,38,33,33,75,42,88,58,71,74,66,57,39,83,61,31,50,27,51,52,17,55,28,41,55,32,35,52,25,33,48,55,17,47,75,70,72,32,69,29,21,33,39,56,48,98,85,46,29,46,56,31,37,60,82,29,41,43,37,34,27,36,81,76,32,30,39,38,28,44,51,51,80,58,31,56,73,48,68,46,48,54,49,44,60,61,57,48,50,57,37,33,76,71,64,72,26,69,43,78,50,69,39,86,36,40,52,68,60,57,58,62,13,40,32,38,28,36,27,23,71,87,49,57,42,36,36,36,14,28,51,66,90,35,53,23,48,89,44,52,69,38,69,66,60,52,51,50,37,51,52,52,49,45,44,68,74,67,41,56,68,90,38,38,44,78,42,71,60,80,71,76,72,81,122